Protein AF-0000000087431429 (afdb_homodimer)

Radius of gyration: 39.84 Å; Cα contacts (8 Å, |Δi|>4): 1514; chains: 2; bounding box: 86×106×77 Å

Structure (mmCIF, N/CA/C/O backbone):
data_AF-0000000087431429-model_v1
#
loop_
_entity.id
_entity.type
_entity.pdbx_description
1 polymer 'Putative Misacylated tRNA(Ala) deacylase'
#
loop_
_atom_site.group_PDB
_atom_site.id
_atom_site.type_symbol
_atom_site.label_atom_id
_atom_site.label_alt_id
_atom_site.label_comp_id
_atom_site.label_asym_id
_atom_site.label_entity_id
_atom_site.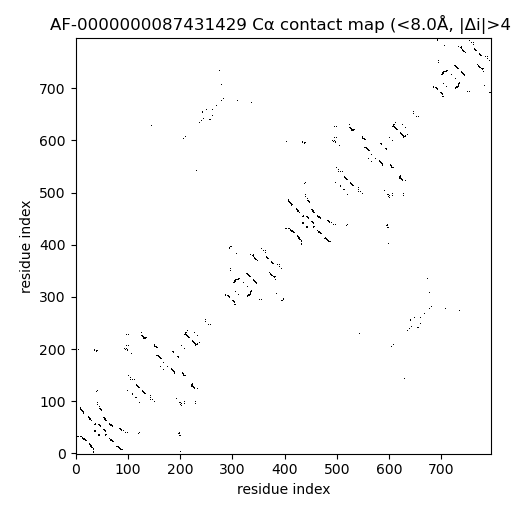label_seq_id
_atom_site.pdbx_PDB_ins_code
_atom_site.Cartn_x
_atom_site.Cartn_y
_atom_site.Cartn_z
_atom_site.occupancy
_atom_site.B_iso_or_equiv
_atom_site.auth_seq_id
_atom_site.auth_comp_id
_atom_site.auth_asym_id
_atom_site.auth_atom_id
_atom_site.pdbx_PDB_model_num
ATOM 1 N N . MET A 1 1 ? 31.266 -25.797 -18.703 1 63.53 1 MET A N 1
ATOM 2 C CA . MET A 1 1 ? 30.75 -24.422 -18.766 1 63.53 1 MET A CA 1
ATOM 3 C C . MET A 1 1 ? 29.312 -24.359 -18.234 1 63.53 1 MET A C 1
ATOM 5 O O . MET A 1 1 ? 28.922 -23.359 -17.625 1 63.53 1 MET A O 1
ATOM 9 N N . PHE A 1 2 ? 28.562 -25.531 -18.234 1 72.44 2 PHE A N 1
ATOM 10 C CA . PHE A 1 2 ? 27.156 -25.484 -17.828 1 72.44 2 PHE A CA 1
ATOM 11 C C . PHE A 1 2 ? 26.859 -26.547 -16.781 1 72.44 2 PHE A C 1
ATOM 13 O O . PHE A 1 2 ? 25.781 -27.156 -16.797 1 72.44 2 PHE A O 1
ATOM 20 N N . HIS A 1 3 ? 27.766 -26.703 -15.867 1 83.12 3 HIS A N 1
ATOM 21 C CA . HIS A 1 3 ? 27.578 -27.75 -14.867 1 83.12 3 HIS A CA 1
ATOM 22 C C . HIS A 1 3 ? 26.422 -27.406 -13.938 1 83.12 3 HIS A C 1
ATOM 24 O O . HIS A 1 3 ? 25.797 -28.297 -13.352 1 83.12 3 HIS A O 1
ATOM 30 N N . TYR A 1 4 ? 26.156 -26.109 -13.875 1 85.81 4 TYR A N 1
ATOM 31 C CA . TYR A 1 4 ? 25.125 -25.656 -12.945 1 85.81 4 TYR A CA 1
ATOM 32 C C . TYR A 1 4 ? 23.734 -26.031 -13.438 1 85.81 4 TYR A C 1
ATOM 34 O O . TYR A 1 4 ? 22.75 -25.891 -12.711 1 85.81 4 TYR A O 1
ATOM 42 N N . LEU A 1 5 ? 23.562 -26.531 -14.609 1 86.5 5 LEU A N 1
ATOM 43 C CA . LEU A 1 5 ? 22.281 -26.969 -15.156 1 86.5 5 LEU A CA 1
ATOM 44 C C . LEU A 1 5 ? 21.922 -28.375 -14.68 1 86.5 5 LEU A C 1
ATOM 46 O O . LEU A 1 5 ? 20.781 -28.797 -14.789 1 86.5 5 LEU A O 1
ATOM 50 N N . GLU A 1 6 ? 22.953 -28.969 -14.148 1 85.44 6 GLU A N 1
ATOM 51 C CA . GLU A 1 6 ? 22.719 -30.297 -13.602 1 85.44 6 GLU A CA 1
ATOM 52 C C . GLU A 1 6 ? 22 -30.219 -12.258 1 85.44 6 GLU A C 1
ATOM 54 O O . GLU A 1 6 ? 22.062 -29.188 -11.57 1 85.44 6 GLU A O 1
ATOM 59 N N . GLU A 1 7 ? 21.219 -31.234 -12.008 1 86 7 GLU A N 1
ATOM 60 C CA . GLU A 1 7 ? 20.453 -31.25 -10.766 1 86 7 GLU A CA 1
ATOM 61 C C . GLU A 1 7 ? 21.312 -31.734 -9.602 1 86 7 GLU A C 1
ATOM 63 O O . GLU A 1 7 ? 20.984 -32.75 -8.969 1 86 7 GLU A O 1
ATOM 68 N N . VAL A 1 8 ? 22.484 -31.141 -9.406 1 91.94 8 VAL A N 1
ATOM 69 C CA . VAL A 1 8 ? 23.406 -31.469 -8.32 1 91.94 8 VAL A CA 1
ATOM 70 C C . VAL A 1 8 ? 23.484 -30.312 -7.328 1 91.94 8 VAL A C 1
ATOM 72 O O . VAL A 1 8 ? 23.766 -29.172 -7.707 1 91.94 8 VAL A O 1
ATOM 75 N N . THR A 1 9 ? 23.125 -30.672 -6.043 1 93.75 9 THR A N 1
ATOM 76 C CA . THR A 1 9 ? 23.125 -29.609 -5.051 1 93.75 9 THR A CA 1
ATOM 77 C C . THR A 1 9 ? 24.25 -29.812 -4.039 1 93.75 9 THR A C 1
ATOM 79 O O . THR A 1 9 ? 24.641 -28.891 -3.322 1 93.75 9 THR A O 1
ATOM 82 N N . THR A 1 10 ? 24.719 -31.016 -3.939 1 97.19 10 THR A N 1
ATOM 83 C CA . THR A 1 10 ? 25.859 -31.359 -3.096 1 97.19 10 THR A CA 1
ATOM 84 C C . THR A 1 10 ? 26.891 -32.156 -3.879 1 97.19 10 THR A C 1
ATOM 86 O O . THR A 1 10 ? 26.531 -33.094 -4.605 1 97.19 10 THR A O 1
ATOM 89 N N . PHE A 1 11 ? 28.156 -31.75 -3.742 1 97.5 11 PHE A N 1
ATOM 90 C CA . PHE A 1 11 ? 29.188 -32.406 -4.523 1 97.5 11 PHE A CA 1
ATOM 91 C C . PHE A 1 11 ? 30.547 -32.281 -3.857 1 97.5 11 PHE A C 1
ATOM 93 O O . PHE A 1 11 ? 30.719 -31.453 -2.955 1 97.5 11 PHE A O 1
ATOM 100 N N . LYS A 1 12 ? 31.422 -33.125 -4.309 1 98 12 LYS A N 1
ATOM 101 C CA . LYS A 1 12 ? 32.812 -33.031 -3.875 1 98 12 LYS A CA 1
ATOM 102 C C . LYS A 1 12 ? 33.688 -32.438 -4.973 1 98 12 LYS A C 1
ATOM 104 O O . LYS A 1 12 ? 33.438 -32.656 -6.16 1 98 12 LYS A O 1
ATOM 109 N N . ALA A 1 13 ? 34.656 -31.688 -4.539 1 97.69 13 ALA A N 1
ATOM 110 C CA . ALA A 1 13 ? 35.594 -31.078 -5.48 1 97.69 13 ALA A CA 1
ATOM 111 C C . ALA A 1 13 ? 36.938 -30.828 -4.828 1 97.69 13 ALA A C 1
ATOM 113 O O . ALA A 1 13 ? 37.062 -30.875 -3.602 1 97.69 13 ALA A O 1
ATOM 114 N N . ILE A 1 14 ? 37.938 -30.594 -5.641 1 98.25 14 ILE A N 1
ATOM 115 C CA . ILE A 1 14 ? 39.312 -30.328 -5.156 1 98.25 14 ILE A CA 1
ATOM 116 C C . ILE A 1 14 ? 39.562 -28.828 -5.16 1 98.25 14 ILE A C 1
ATOM 118 O O . ILE A 1 14 ? 39.25 -28.141 -6.129 1 98.25 14 ILE A O 1
ATOM 122 N N . VAL A 1 15 ? 40.156 -28.344 -4.059 1 98.25 15 VAL A N 1
ATOM 123 C CA . VAL A 1 15 ? 40.5 -26.922 -3.957 1 98.25 15 VAL A CA 1
ATOM 124 C C . VAL A 1 15 ? 41.688 -26.625 -4.832 1 98.25 15 VAL A C 1
ATOM 126 O O . VAL A 1 15 ? 42.781 -27.188 -4.621 1 98.25 15 VAL A O 1
ATOM 129 N N . MET A 1 16 ? 41.5 -25.703 -5.703 1 97.06 16 MET A N 1
ATOM 130 C CA . MET A 1 16 ? 42.594 -25.359 -6.629 1 97.06 16 MET A CA 1
ATOM 131 C C . MET A 1 16 ? 43.344 -24.125 -6.168 1 97.06 16 MET A C 1
ATOM 133 O O . MET A 1 16 ? 44.531 -23.984 -6.445 1 97.06 16 MET A O 1
ATOM 137 N N . GLY A 1 17 ? 42.625 -23.219 -5.492 1 96.25 17 GLY A N 1
ATOM 138 C CA . GLY A 1 17 ? 43.25 -21.984 -5.031 1 96.25 17 GLY A CA 1
ATOM 139 C C . GLY A 1 17 ? 42.469 -21.297 -3.934 1 96.25 17 GLY A C 1
ATOM 140 O O . GLY A 1 17 ? 41.25 -21.375 -3.9 1 96.25 17 GLY A O 1
ATOM 141 N N . ILE A 1 18 ? 43.25 -20.625 -3.08 1 96.56 18 ILE A N 1
ATOM 142 C CA . ILE A 1 18 ? 42.656 -19.844 -2.006 1 96.56 18 ILE A CA 1
ATOM 143 C C . ILE A 1 18 ? 43.312 -18.469 -1.938 1 96.56 18 ILE A C 1
ATOM 145 O O . ILE A 1 18 ? 44.531 -18.375 -1.909 1 96.56 18 ILE A O 1
ATOM 149 N N . ASN A 1 19 ? 42.531 -17.5 -2.082 1 94.88 19 ASN A N 1
ATOM 150 C CA . ASN A 1 19 ? 43.031 -16.141 -1.896 1 94.88 19 ASN A CA 1
ATOM 151 C C . ASN A 1 19 ? 42.312 -15.438 -0.741 1 94.88 19 ASN A C 1
ATOM 153 O O . ASN A 1 19 ? 41.094 -15.289 -0.759 1 94.88 19 ASN A O 1
ATOM 157 N N . LYS A 1 20 ? 43.031 -15.047 0.256 1 93.81 20 LYS A N 1
ATOM 158 C CA . LYS A 1 20 ? 42.469 -14.336 1.392 1 93.81 20 LYS A CA 1
ATOM 159 C C . LYS A 1 20 ? 42.25 -12.859 1.062 1 93.81 20 LYS A C 1
ATOM 161 O O . LYS A 1 20 ? 43.156 -12.195 0.559 1 93.81 20 LYS A O 1
ATOM 166 N N . LEU A 1 21 ? 41 -12.453 1.234 1 91.94 21 LEU A N 1
ATOM 167 C CA . LEU A 1 21 ? 40.656 -11.055 1.019 1 91.94 21 LEU A CA 1
ATOM 168 C C . LEU A 1 21 ? 40.531 -10.312 2.346 1 91.94 21 LEU A C 1
ATOM 170 O O . LEU A 1 21 ? 40.969 -10.828 3.387 1 91.94 21 LEU A O 1
ATOM 174 N N . GLU A 1 22 ? 40.031 -9.07 2.309 1 87.25 22 GLU A N 1
ATOM 175 C CA . GLU A 1 22 ? 39.844 -8.273 3.518 1 87.25 22 GLU A CA 1
ATOM 176 C C . GLU A 1 22 ? 38.594 -8.688 4.258 1 87.25 22 GLU A C 1
ATOM 178 O O . GLU A 1 22 ? 37.688 -9.32 3.682 1 87.25 22 GLU A O 1
ATOM 183 N N . GLU A 1 23 ? 38.562 -8.43 5.547 1 84.69 23 GLU A N 1
ATOM 184 C CA . GLU A 1 23 ? 37.375 -8.492 6.395 1 84.69 23 GLU A CA 1
ATOM 185 C C . GLU A 1 23 ? 36.844 -9.922 6.488 1 84.69 23 GLU A C 1
ATOM 187 O O . GLU A 1 23 ? 35.625 -10.141 6.43 1 84.69 23 GLU A O 1
ATOM 192 N N . GLY A 1 24 ? 37.781 -10.945 6.449 1 89.62 24 GLY A N 1
ATOM 193 C CA . GLY A 1 24 ? 37.344 -12.32 6.691 1 89.62 24 GLY A CA 1
ATOM 194 C C . GLY A 1 24 ? 36.781 -12.992 5.465 1 89.62 24 GLY A C 1
ATOM 195 O O . GLY A 1 24 ? 36 -13.961 5.582 1 89.62 24 GLY A O 1
ATOM 196 N N . LYS A 1 25 ? 37.062 -12.438 4.379 1 94.81 25 LYS A N 1
ATOM 197 C CA . LYS A 1 25 ? 36.562 -13.016 3.127 1 94.81 25 LYS A CA 1
ATOM 198 C C . LYS A 1 25 ? 37.656 -13.789 2.412 1 94.81 25 LYS A C 1
ATOM 200 O O . LYS A 1 25 ? 38.844 -13.445 2.518 1 94.81 25 LYS A O 1
ATOM 205 N N . TYR A 1 26 ? 37.281 -14.891 1.749 1 96.81 26 TYR A N 1
ATOM 206 C CA . TYR A 1 26 ? 38.219 -15.727 0.979 1 96.81 26 TYR A CA 1
ATOM 207 C C . TYR A 1 26 ? 37.656 -15.984 -0.42 1 96.81 26 TYR A C 1
ATOM 209 O O . TYR A 1 26 ? 36.469 -16.188 -0.595 1 96.81 26 TYR A O 1
ATOM 217 N N . GLU A 1 27 ? 38.5 -15.992 -1.368 1 96.88 27 GLU A N 1
ATOM 218 C CA . GLU A 1 27 ? 38.188 -16.516 -2.699 1 96.88 27 GLU A CA 1
ATOM 219 C C . GLU A 1 27 ? 38.688 -17.953 -2.85 1 96.88 27 GLU A C 1
ATOM 221 O O . GLU A 1 27 ? 39.875 -18.234 -2.652 1 96.88 27 GLU A O 1
ATOM 226 N N . VAL A 1 28 ? 37.781 -18.781 -3.184 1 97.56 28 VAL A N 1
ATOM 227 C CA . VAL A 1 28 ? 38.156 -20.188 -3.311 1 97.56 28 VAL A CA 1
ATOM 228 C C . VAL A 1 28 ? 37.812 -20.688 -4.715 1 97.56 28 VAL A C 1
ATOM 230 O O . VAL A 1 28 ? 36.719 -20.484 -5.203 1 97.56 28 VAL A O 1
ATOM 233 N N . ASP A 1 29 ? 38.781 -21.312 -5.293 1 96.06 29 ASP A N 1
ATOM 234 C CA . ASP A 1 29 ? 38.625 -21.922 -6.617 1 96.06 29 ASP A CA 1
ATOM 235 C C . ASP A 1 29 ? 38.594 -23.438 -6.527 1 96.06 29 ASP A C 1
ATOM 237 O O . ASP A 1 29 ? 39.406 -24.047 -5.812 1 96.06 29 ASP A O 1
ATOM 241 N N . LEU A 1 30 ? 37.625 -24.031 -7.227 1 97.06 30 LEU A N 1
ATOM 242 C CA . LEU A 1 30 ? 37.5 -25.469 -7.238 1 97.06 30 LEU A CA 1
ATOM 243 C C . LEU A 1 30 ? 37.75 -26.031 -8.633 1 97.06 30 LEU A C 1
ATOM 245 O O . LEU A 1 30 ? 37.594 -25.328 -9.633 1 97.06 30 LEU A O 1
ATOM 249 N N . ASP A 1 31 ? 38.094 -27.312 -8.664 1 95.5 31 ASP A N 1
ATOM 250 C CA . ASP A 1 31 ? 38.344 -27.938 -9.961 1 95.5 31 ASP A CA 1
ATOM 251 C C . ASP A 1 31 ? 37.062 -28.125 -10.75 1 95.5 31 ASP A C 1
ATOM 253 O O . ASP A 1 31 ? 37.062 -28.188 -11.977 1 95.5 31 ASP A O 1
ATOM 257 N N . LYS A 1 32 ? 36.031 -28.297 -10.062 1 94.69 32 LYS A N 1
ATOM 258 C CA . LYS A 1 32 ? 34.688 -28.391 -10.633 1 94.69 32 LYS A CA 1
ATOM 259 C C . LYS A 1 32 ? 33.656 -27.797 -9.688 1 94.69 32 LYS A C 1
ATOM 261 O O . LYS A 1 32 ? 33.812 -27.844 -8.469 1 94.69 32 LYS A O 1
ATOM 266 N N . THR A 1 33 ? 32.688 -27.234 -10.219 1 96.25 33 THR A N 1
ATOM 267 C CA . THR A 1 33 ? 31.656 -26.656 -9.375 1 96.25 33 THR A CA 1
ATOM 268 C C . THR A 1 33 ? 30.328 -26.625 -10.102 1 96.25 33 THR A C 1
ATOM 270 O O . THR A 1 33 ? 30.281 -26.547 -11.336 1 96.25 33 THR A O 1
ATOM 273 N N . TYR A 1 34 ? 29.266 -26.734 -9.352 1 96.94 34 TYR A N 1
ATOM 274 C CA . TYR A 1 34 ? 27.906 -26.656 -9.883 1 96.94 34 TYR A CA 1
ATOM 275 C C . TYR A 1 34 ? 27.234 -25.344 -9.477 1 96.94 34 TYR A C 1
ATOM 277 O O . TYR A 1 34 ? 26.047 -25.156 -9.719 1 96.94 34 TYR A O 1
ATOM 285 N N . PHE A 1 35 ? 28.016 -24.453 -8.805 1 97.38 35 PHE A N 1
ATOM 286 C CA . PHE A 1 35 ? 27.516 -23.125 -8.484 1 97.38 35 PHE A CA 1
ATOM 287 C C . PHE A 1 35 ? 27.375 -22.266 -9.742 1 97.38 35 PHE A C 1
ATOM 289 O O . PHE A 1 35 ? 28.25 -22.312 -10.617 1 97.38 35 PHE A O 1
ATOM 296 N N . PHE A 1 36 ? 26.297 -21.562 -9.891 1 96.5 36 PHE A N 1
ATOM 297 C CA . PHE A 1 36 ? 26.156 -20.578 -10.969 1 96.5 36 PHE A CA 1
ATOM 298 C C . PHE A 1 36 ? 26.875 -19.281 -10.633 1 96.5 36 PHE A C 1
ATOM 300 O O . PHE A 1 36 ? 26.609 -18.672 -9.594 1 96.5 36 PHE A O 1
ATOM 307 N N . PRO A 1 37 ? 27.781 -18.844 -11.445 1 96 37 PRO A N 1
ATOM 308 C CA . PRO A 1 37 ? 28.422 -17.547 -11.203 1 96 37 PRO A CA 1
ATOM 309 C C . PRO A 1 37 ? 27.562 -16.375 -11.641 1 96 37 PRO A C 1
ATOM 311 O O . PRO A 1 37 ? 26.812 -16.484 -12.617 1 96 37 PRO A O 1
ATOM 314 N N . GLN A 1 38 ? 27.656 -15.336 -10.883 1 95.81 38 GLN A N 1
ATOM 315 C CA . GLN A 1 38 ? 26.953 -14.117 -11.281 1 95.81 38 GLN A CA 1
ATOM 316 C C . GLN A 1 38 ? 27.219 -13.789 -12.75 1 95.81 38 GLN A C 1
ATOM 318 O O . GLN A 1 38 ? 28.375 -13.617 -13.148 1 95.81 38 GLN A O 1
ATOM 323 N N . SER A 1 39 ? 26.219 -13.75 -13.531 1 92.25 39 SER A N 1
ATOM 324 C CA . SER A 1 39 ? 26.328 -13.508 -14.961 1 92.25 39 SER A CA 1
ATOM 325 C C . SER A 1 39 ? 24.984 -13.07 -15.555 1 92.25 39 SER A C 1
ATOM 327 O O . SER A 1 39 ? 23.922 -13.367 -14.992 1 92.25 39 SER A O 1
ATOM 329 N N . GLY A 1 40 ? 25.016 -12.297 -16.625 1 89.75 40 GLY A N 1
ATOM 330 C CA . GLY A 1 40 ? 23.812 -11.906 -17.344 1 89.75 40 GLY A CA 1
ATOM 331 C C . GLY A 1 40 ? 22.812 -11.156 -16.484 1 89.75 40 GLY A C 1
ATOM 332 O O . GLY A 1 40 ? 21.609 -11.344 -16.625 1 89.75 40 GLY A O 1
ATOM 333 N N . GLY A 1 41 ? 23.188 -10.57 -15.531 1 93.75 41 GLY A N 1
ATOM 334 C CA . GLY A 1 41 ? 22.328 -9.789 -14.656 1 93.75 41 GLY A CA 1
ATOM 335 C C . GLY A 1 41 ? 21.828 -10.562 -13.453 1 93.75 41 GLY A C 1
ATOM 336 O O . GLY A 1 41 ? 21.266 -9.992 -12.523 1 93.75 41 GLY A O 1
ATOM 337 N N . GLN A 1 42 ? 22.031 -11.883 -13.469 1 96.75 42 GLN A N 1
ATOM 338 C CA . GLN A 1 42 ? 21.578 -12.742 -12.383 1 96.75 42 GLN A CA 1
ATOM 339 C C . GLN A 1 42 ? 22.641 -12.875 -11.297 1 96.75 42 GLN A C 1
ATOM 341 O O . GLN A 1 42 ? 23.828 -12.984 -11.602 1 96.75 42 GLN A O 1
ATOM 346 N N . LEU A 1 43 ? 22.156 -12.883 -10.102 1 97.88 43 LEU A N 1
ATOM 347 C CA . LEU A 1 43 ? 23.062 -13.055 -8.961 1 97.88 43 LEU A CA 1
ATOM 348 C C . LEU A 1 43 ? 23.625 -14.469 -8.93 1 97.88 43 LEU A C 1
ATOM 350 O O . LEU A 1 43 ? 22.969 -15.422 -9.375 1 97.88 43 LEU A O 1
ATOM 354 N N . GLY A 1 44 ? 24.828 -14.547 -8.414 1 97.75 44 GLY A N 1
ATOM 355 C CA . GLY A 1 44 ? 25.453 -15.852 -8.273 1 97.75 44 GLY A CA 1
ATOM 356 C C . GLY A 1 44 ? 24.859 -16.672 -7.137 1 97.75 44 GLY A C 1
ATOM 357 O O . GLY A 1 44 ? 24.266 -16.125 -6.215 1 97.75 44 GLY A O 1
ATOM 358 N N . ASP A 1 45 ? 25.109 -17.969 -7.227 1 97.69 45 ASP A N 1
ATOM 359 C CA . ASP A 1 45 ? 24.578 -18.875 -6.211 1 97.69 45 ASP A CA 1
ATOM 360 C C . ASP A 1 45 ? 25.25 -18.641 -4.859 1 97.69 45 ASP A C 1
ATOM 362 O O . ASP A 1 45 ? 26.391 -18.156 -4.801 1 97.69 45 ASP A O 1
ATOM 366 N N . LYS A 1 46 ? 24.531 -18.938 -3.871 1 98.38 46 LYS A N 1
ATOM 367 C CA . LYS A 1 46 ? 25.047 -19.047 -2.508 1 98.38 46 LYS A CA 1
ATOM 368 C C . LYS A 1 46 ? 25.062 -20.5 -2.037 1 98.38 46 LYS A C 1
ATOM 370 O O . LYS A 1 46 ? 24.578 -21.391 -2.738 1 98.38 46 LYS A O 1
ATOM 375 N N . GLY A 1 47 ? 25.688 -20.734 -0.884 1 98.38 47 GLY A N 1
ATOM 376 C CA . GLY A 1 47 ? 25.766 -22.078 -0.317 1 98.38 47 GLY A CA 1
ATOM 377 C C . GLY A 1 47 ? 26.828 -22.203 0.762 1 98.38 47 GLY A C 1
ATOM 378 O O . GLY A 1 47 ? 26.938 -21.344 1.629 1 98.38 47 GLY A O 1
ATOM 379 N N . SER A 1 48 ? 27.469 -23.391 0.688 1 98.38 48 SER A N 1
ATOM 380 C CA . SER A 1 48 ? 28.516 -23.594 1.679 1 98.38 48 SER A CA 1
ATOM 381 C C . SER A 1 48 ? 29.594 -24.547 1.155 1 98.38 48 SER A C 1
ATOM 383 O O . SER A 1 48 ? 29.328 -25.344 0.251 1 98.38 48 SER A O 1
ATOM 385 N N . ILE A 1 49 ? 30.797 -24.375 1.636 1 98.12 49 ILE A N 1
ATOM 386 C CA . ILE A 1 49 ? 31.906 -25.312 1.479 1 98.12 49 ILE A CA 1
ATOM 387 C C . ILE A 1 49 ? 32.406 -25.734 2.852 1 98.12 49 ILE A C 1
ATOM 389 O O . ILE A 1 49 ? 32.906 -24.906 3.629 1 98.12 49 ILE A O 1
ATOM 393 N N . ILE A 1 50 ? 32.25 -27 3.176 1 96.75 50 ILE A N 1
ATOM 394 C CA . ILE A 1 50 ? 32.594 -27.531 4.5 1 96.75 50 ILE A CA 1
ATOM 395 C C . ILE A 1 50 ? 31.938 -26.672 5.57 1 96.75 50 ILE A C 1
ATOM 397 O O . ILE A 1 50 ? 32.594 -26.234 6.516 1 96.75 50 ILE A O 1
ATOM 401 N N . ASN A 1 51 ? 30.75 -26.312 5.398 1 94.62 51 ASN A N 1
ATOM 402 C CA . ASN A 1 51 ? 29.875 -25.609 6.328 1 94.62 51 ASN A CA 1
ATOM 403 C C . ASN A 1 51 ? 30.266 -24.141 6.461 1 94.62 51 ASN A C 1
ATOM 405 O O . ASN A 1 51 ? 29.781 -23.438 7.355 1 94.62 51 ASN A O 1
ATOM 409 N N . ILE A 1 52 ? 31.25 -23.703 5.684 1 96.94 52 ILE A N 1
ATOM 410 C CA . ILE A 1 52 ? 31.531 -22.266 5.621 1 96.94 52 ILE A CA 1
ATOM 411 C C . ILE A 1 52 ? 30.672 -21.609 4.555 1 96.94 52 ILE A C 1
ATOM 413 O O . ILE A 1 52 ? 30.656 -22.047 3.4 1 96.94 52 ILE A O 1
ATOM 417 N N . PRO A 1 53 ? 30.047 -20.516 4.91 1 97.94 53 PRO A N 1
ATOM 418 C CA . PRO A 1 53 ? 29.094 -19.906 3.982 1 97.94 53 PRO A CA 1
ATOM 419 C C . PRO A 1 53 ? 29.766 -19.344 2.736 1 97.94 53 PRO A C 1
ATOM 421 O O . PRO A 1 53 ? 30.766 -18.641 2.84 1 97.94 53 PRO A O 1
ATOM 424 N N . VAL A 1 54 ? 29.25 -19.734 1.538 1 98.31 54 VAL A N 1
ATOM 425 C CA . VAL A 1 54 ? 29.547 -19.062 0.278 1 98.31 54 VAL A CA 1
ATOM 426 C C . VAL A 1 54 ? 28.547 -17.938 0.043 1 98.31 54 VAL A C 1
ATOM 428 O O . VAL A 1 54 ? 27.359 -18.188 -0.223 1 98.31 54 VAL A O 1
ATOM 431 N N . THR A 1 55 ? 28.953 -16.734 0.064 1 97.5 55 THR A N 1
ATOM 432 C CA . THR A 1 55 ? 28.047 -15.594 0.019 1 97.5 55 THR A CA 1
ATOM 433 C C . THR A 1 55 ? 27.797 -15.148 -1.422 1 97.5 55 THR A C 1
ATOM 435 O O . THR A 1 55 ? 26.828 -14.438 -1.705 1 97.5 55 THR A O 1
ATOM 438 N N . SER A 1 56 ? 28.672 -15.508 -2.26 1 97.12 56 SER A N 1
ATOM 439 C CA . SER A 1 56 ? 28.516 -15.188 -3.674 1 97.12 56 SER A CA 1
ATOM 440 C C . SER A 1 56 ? 29.438 -16.031 -4.539 1 97.12 56 SER A C 1
ATOM 442 O O . SER A 1 56 ? 30.453 -16.547 -4.059 1 97.12 56 SER A O 1
ATOM 444 N N . THR A 1 57 ? 29.078 -16.234 -5.73 1 97.75 57 THR A N 1
ATOM 445 C CA . THR A 1 57 ? 29.875 -16.922 -6.742 1 97.75 57 THR A CA 1
ATOM 446 C C . THR A 1 57 ? 30.078 -16.031 -7.965 1 97.75 57 THR A C 1
ATOM 448 O O . THR A 1 57 ? 29.109 -15.5 -8.523 1 97.75 57 THR A O 1
ATOM 451 N N . LEU A 1 58 ? 31.281 -15.859 -8.352 1 96.25 58 LEU A N 1
ATOM 452 C CA . LEU A 1 58 ? 31.625 -14.93 -9.422 1 96.25 58 LEU A CA 1
ATOM 453 C C . LEU A 1 58 ? 32.406 -15.641 -10.531 1 96.25 58 LEU A C 1
ATOM 455 O O . LEU A 1 58 ? 32.906 -16.75 -10.328 1 96.25 58 LEU A O 1
ATOM 459 N N . LYS A 1 59 ? 32.375 -14.969 -11.633 1 93.44 59 LYS A N 1
ATOM 460 C CA . LYS A 1 59 ? 33.25 -15.422 -12.734 1 93.44 59 LYS A CA 1
ATOM 461 C C . LYS A 1 59 ? 34.469 -14.516 -12.891 1 93.44 59 LYS A C 1
ATOM 463 O O . LYS A 1 59 ? 34.312 -13.312 -13.148 1 93.44 59 LYS A O 1
ATOM 468 N N . ALA A 1 60 ? 35.594 -15.102 -12.75 1 89.75 60 ALA A N 1
ATOM 469 C CA . ALA A 1 60 ? 36.844 -14.336 -12.914 1 89.75 60 ALA A CA 1
ATOM 470 C C . ALA A 1 60 ? 37.094 -14.047 -14.391 1 89.75 60 ALA A C 1
ATOM 472 O O . ALA A 1 60 ? 36.469 -14.641 -15.266 1 89.75 60 ALA A O 1
ATOM 473 N N . ASN A 1 61 ? 38.031 -13.117 -14.664 1 86.5 61 ASN A N 1
ATOM 474 C CA . ASN A 1 61 ? 38.406 -12.766 -16.031 1 86.5 61 ASN A CA 1
ATOM 475 C C . ASN A 1 61 ? 38.969 -13.969 -16.781 1 86.5 61 ASN A C 1
ATOM 477 O O . ASN A 1 61 ? 38.844 -14.07 -18 1 86.5 61 ASN A O 1
ATOM 481 N N . SER A 1 62 ? 39.531 -14.828 -16.016 1 85.12 62 SER A N 1
ATOM 482 C CA . SER A 1 62 ? 40.125 -16.031 -16.594 1 85.12 62 SER A CA 1
ATOM 483 C C . SER A 1 62 ? 39.062 -17.047 -16.984 1 85.12 62 SER A C 1
ATOM 485 O O . SER A 1 62 ? 39.344 -18.047 -17.641 1 85.12 62 SER A O 1
ATOM 487 N N . GLY A 1 63 ? 37.875 -16.766 -16.578 1 85.69 63 GLY A N 1
ATOM 488 C CA . GLY A 1 63 ? 36.812 -17.703 -16.859 1 85.69 63 GLY A CA 1
ATOM 489 C C . GLY A 1 63 ? 36.531 -18.656 -15.711 1 85.69 63 GLY A C 1
ATOM 490 O O . GLY A 1 63 ? 35.531 -19.359 -15.711 1 85.69 63 GLY A O 1
ATOM 491 N N . ARG A 1 64 ? 37.438 -18.672 -14.773 1 90.06 64 ARG A N 1
ATOM 492 C CA . ARG A 1 64 ? 37.281 -19.547 -13.625 1 90.06 64 ARG A CA 1
ATOM 493 C C . ARG A 1 64 ? 36.156 -19.062 -12.711 1 90.06 64 ARG A C 1
ATOM 495 O O . ARG A 1 64 ? 35.938 -17.844 -12.602 1 90.06 64 ARG A O 1
ATOM 502 N N . ILE A 1 65 ? 35.469 -19.984 -12.148 1 95.31 65 ILE A N 1
ATOM 503 C CA . ILE A 1 65 ? 34.406 -19.656 -11.219 1 95.31 65 ILE A CA 1
ATOM 504 C C . ILE A 1 65 ? 34.969 -19.562 -9.805 1 95.31 65 ILE A C 1
ATOM 506 O O . ILE A 1 65 ? 35.594 -20.484 -9.312 1 95.31 65 ILE A O 1
ATOM 510 N N . ILE A 1 66 ? 34.719 -18.391 -9.211 1 96.81 66 ILE A N 1
ATOM 511 C CA . ILE A 1 66 ? 35.281 -18.078 -7.895 1 96.81 66 ILE A CA 1
ATOM 512 C C . ILE A 1 66 ? 34.156 -18.047 -6.863 1 96.81 66 ILE A C 1
ATOM 514 O O . ILE A 1 66 ? 33.094 -17.453 -7.098 1 96.81 66 ILE A O 1
ATOM 518 N N . HIS A 1 67 ? 34.406 -18.719 -5.727 1 98.19 67 HIS A N 1
ATOM 519 C CA . HIS A 1 67 ? 33.469 -18.719 -4.613 1 98.19 67 HIS A CA 1
ATOM 520 C C . HIS A 1 67 ? 33.906 -17.781 -3.5 1 98.19 67 HIS A C 1
ATOM 522 O O . HIS A 1 67 ? 35.031 -17.922 -2.992 1 98.19 67 HIS A O 1
ATOM 528 N N . ILE A 1 68 ? 33.094 -16.859 -3.104 1 97.81 68 ILE A N 1
ATOM 529 C CA . ILE A 1 68 ? 33.406 -15.93 -2.025 1 97.81 68 ILE A CA 1
ATOM 530 C C . ILE A 1 68 ? 32.906 -16.484 -0.696 1 97.81 68 ILE A C 1
ATOM 532 O O . ILE A 1 68 ? 31.688 -16.594 -0.483 1 97.81 68 ILE A O 1
ATOM 536 N N . LEU A 1 69 ? 33.844 -16.844 0.182 1 97.81 69 LEU A N 1
ATOM 537 C CA . LEU A 1 69 ? 33.5 -17.359 1.504 1 97.81 69 LEU A CA 1
ATOM 538 C C . LEU A 1 69 ? 33.688 -16.281 2.572 1 97.81 69 LEU A C 1
ATOM 540 O O . LEU A 1 69 ? 34.594 -15.438 2.461 1 97.81 69 LEU A O 1
ATOM 544 N N . GLU A 1 70 ? 32.844 -16.344 3.516 1 96.06 70 GLU A N 1
ATOM 545 C CA . GLU A 1 70 ? 32.969 -15.422 4.641 1 96.06 70 GLU A CA 1
ATOM 546 C C . GLU A 1 70 ? 33 -16.172 5.969 1 96.06 70 GLU A C 1
ATOM 548 O O . GLU A 1 70 ? 32.125 -16.969 6.277 1 96.06 70 GLU A O 1
ATOM 553 N N . THR A 1 71 ? 34.062 -15.938 6.719 1 94 71 THR A N 1
ATOM 554 C CA . THR A 1 71 ? 34.25 -16.562 8.023 1 94 71 THR A CA 1
ATOM 555 C C . THR A 1 71 ? 35.219 -15.75 8.891 1 94 71 THR A C 1
ATOM 557 O O . THR A 1 71 ? 36.125 -15.133 8.375 1 94 71 THR A O 1
ATOM 560 N N . GLU A 1 72 ? 34.875 -15.789 10.102 1 90.25 72 GLU A N 1
ATOM 561 C CA . GLU A 1 72 ? 35.75 -15.125 11.055 1 90.25 72 GLU A CA 1
ATOM 562 C C . GLU A 1 72 ? 36.938 -16 11.398 1 90.25 72 GLU A C 1
ATOM 564 O O . GLU A 1 72 ? 37.938 -15.508 11.922 1 90.25 72 GLU A O 1
ATOM 569 N N . MET A 1 73 ? 36.875 -17.203 11.125 1 89.5 73 MET A N 1
ATOM 570 C CA . MET A 1 73 ? 37.938 -18.141 11.438 1 89.5 73 MET A CA 1
ATOM 571 C C . MET A 1 73 ? 38.75 -18.484 10.188 1 89.5 73 MET A C 1
ATOM 573 O O . MET A 1 73 ? 38.375 -18.109 9.078 1 89.5 73 MET A O 1
ATOM 577 N N . ASP A 1 74 ? 39.906 -19.156 10.43 1 90.69 74 ASP A N 1
ATOM 578 C CA . ASP A 1 74 ? 40.656 -19.656 9.305 1 90.69 74 ASP A CA 1
ATOM 579 C C . ASP A 1 74 ? 39.938 -20.812 8.617 1 90.69 74 ASP A C 1
ATOM 581 O O . ASP A 1 74 ? 39.188 -21.562 9.266 1 90.69 74 ASP A O 1
ATOM 585 N N . LEU A 1 75 ? 40.156 -20.906 7.301 1 95 75 LEU A N 1
ATOM 586 C CA . LEU A 1 75 ? 39.531 -22 6.562 1 95 75 LEU A CA 1
ATOM 587 C C . LEU A 1 75 ? 40.062 -23.344 7.047 1 95 75 LEU A C 1
ATOM 589 O O . LEU A 1 75 ? 41.281 -23.5 7.293 1 95 75 LEU A O 1
ATOM 593 N N . PRO A 1 76 ? 39.25 -24.312 7.219 1 95.19 76 PRO A N 1
ATOM 594 C CA . PRO A 1 76 ? 39.688 -25.625 7.699 1 95.19 76 PRO A CA 1
ATOM 595 C C . PRO A 1 76 ? 40.219 -26.516 6.582 1 95.19 76 PRO A C 1
ATOM 597 O O . PRO A 1 76 ? 40.281 -27.734 6.723 1 95.19 76 PRO A O 1
ATOM 600 N N . PHE A 1 77 ? 40.469 -25.969 5.434 1 96.56 77 PHE A N 1
ATOM 601 C CA . PHE A 1 77 ? 41 -26.719 4.305 1 96.56 77 PHE A CA 1
ATOM 602 C C . PHE A 1 77 ? 42.062 -25.875 3.572 1 96.56 77 PHE A C 1
ATOM 604 O O . PHE A 1 77 ? 42.156 -24.672 3.787 1 96.56 77 PHE A O 1
ATOM 611 N N . ARG A 1 78 ? 42.969 -26.531 2.812 1 95.25 78 ARG A N 1
ATOM 612 C CA . ARG A 1 78 ? 44.031 -25.891 2.029 1 95.25 78 ARG A CA 1
ATOM 613 C C . ARG A 1 78 ? 43.938 -26.328 0.569 1 95.25 78 ARG A C 1
ATOM 615 O O . ARG A 1 78 ? 43.156 -27.203 0.211 1 95.25 78 ARG A O 1
ATOM 622 N N . GLU A 1 79 ? 44.688 -25.703 -0.278 1 97.25 79 GLU A N 1
ATOM 623 C CA . GLU A 1 79 ? 44.781 -26.062 -1.688 1 97.25 79 GLU A CA 1
ATOM 624 C C . GLU A 1 79 ? 45.156 -27.531 -1.854 1 97.25 79 GLU A C 1
ATOM 626 O O . GLU A 1 79 ? 46 -28.047 -1.145 1 97.25 79 GLU A O 1
ATOM 631 N N . GLY A 1 80 ? 44.469 -28.156 -2.68 1 97.75 80 GLY A N 1
ATOM 632 C CA . GLY A 1 80 ? 44.719 -29.562 -2.922 1 97.75 80 GLY A CA 1
ATOM 633 C C . GLY A 1 80 ? 43.75 -30.484 -2.189 1 97.75 80 GLY A C 1
ATOM 634 O O . GLY A 1 80 ? 43.625 -31.656 -2.545 1 97.75 80 GLY A O 1
ATOM 635 N N . ASP A 1 81 ? 43.125 -30.078 -1.229 1 98 81 ASP A N 1
ATOM 636 C CA . ASP A 1 81 ? 42.219 -30.891 -0.434 1 98 81 ASP A CA 1
ATOM 637 C C . ASP A 1 81 ? 40.906 -31.141 -1.187 1 98 81 ASP A C 1
ATOM 639 O O . ASP A 1 81 ? 40.469 -30.312 -1.996 1 98 81 ASP A O 1
ATOM 643 N N . GLU A 1 82 ? 40.312 -32.281 -0.9 1 98.31 82 GLU A N 1
ATOM 644 C CA . GLU A 1 82 ? 38.938 -32.531 -1.35 1 98.31 82 GLU A CA 1
ATOM 645 C C . GLU A 1 82 ? 37.906 -32 -0.359 1 98.31 82 GLU A C 1
ATOM 647 O O . GLU A 1 82 ? 38 -32.25 0.843 1 98.31 82 GLU A O 1
ATOM 652 N N . VAL A 1 83 ? 36.969 -31.219 -0.847 1 98.38 83 VAL A N 1
ATOM 653 C CA . VAL A 1 83 ? 35.969 -30.594 0.024 1 98.38 83 VAL A CA 1
ATOM 654 C C . VAL A 1 83 ? 34.562 -30.906 -0.49 1 98.38 83 VAL A C 1
ATOM 656 O O . VAL A 1 83 ? 34.375 -31.172 -1.68 1 98.38 83 VAL A O 1
ATOM 659 N N . GLU A 1 84 ? 33.656 -30.875 0.435 1 98.44 84 GLU A N 1
ATOM 660 C CA . GLU A 1 84 ? 32.25 -31 0.082 1 98.44 84 GLU A CA 1
ATOM 661 C C . GLU A 1 84 ? 31.578 -29.625 -0.003 1 98.44 84 GLU A C 1
ATOM 663 O O . GLU A 1 84 ? 31.719 -28.797 0.898 1 98.44 84 GLU A O 1
ATOM 668 N N . ALA A 1 85 ? 30.938 -29.375 -1.115 1 98.06 85 ALA A N 1
ATOM 669 C CA . ALA A 1 85 ? 30.219 -28.125 -1.328 1 98.06 85 ALA A CA 1
ATOM 670 C C . ALA A 1 85 ? 28.719 -28.375 -1.509 1 98.06 85 ALA A C 1
ATOM 672 O O . ALA A 1 85 ? 28.312 -29.391 -2.07 1 98.06 85 ALA A O 1
ATOM 673 N N . THR A 1 86 ? 27.922 -27.469 -0.926 1 98.31 86 THR A N 1
ATOM 674 C CA . THR A 1 86 ? 26.469 -27.547 -1.028 1 98.31 86 THR A CA 1
ATOM 675 C C . THR A 1 86 ? 25.875 -26.234 -1.521 1 98.31 86 THR A C 1
ATOM 677 O O . THR A 1 86 ? 26.203 -25.172 -0.993 1 98.31 86 THR A O 1
ATOM 680 N N . ILE A 1 87 ? 25.016 -26.312 -2.514 1 97.94 87 ILE A N 1
ATOM 681 C CA . ILE A 1 87 ? 24.359 -25.141 -3.078 1 97.94 87 ILE A CA 1
ATOM 682 C C . ILE A 1 87 ? 23.062 -24.859 -2.311 1 97.94 87 ILE A C 1
ATOM 684 O O . ILE A 1 87 ? 22.328 -25.781 -1.963 1 97.94 87 ILE A O 1
ATOM 688 N N . ASP A 1 88 ? 22.797 -23.578 -2.01 1 97.62 88 ASP A N 1
ATOM 689 C CA . ASP A 1 88 ? 21.5 -23.172 -1.451 1 97.62 88 ASP A CA 1
ATOM 690 C C . ASP A 1 88 ? 20.391 -23.281 -2.494 1 97.62 88 ASP A C 1
ATOM 692 O O . ASP A 1 88 ? 20.172 -22.359 -3.27 1 97.62 88 ASP A O 1
ATOM 696 N N . LYS A 1 89 ? 19.672 -24.359 -2.426 1 96 89 LYS A N 1
ATOM 697 C CA . LYS A 1 89 ? 18.656 -24.672 -3.439 1 96 89 LYS A CA 1
ATOM 698 C C . LYS A 1 89 ? 17.562 -23.625 -3.455 1 96 89 LYS A C 1
ATOM 700 O O . LYS A 1 89 ? 17.047 -23.266 -4.52 1 96 89 LYS A O 1
ATOM 705 N N . HIS A 1 90 ? 17.156 -23.203 -2.311 1 94.88 90 HIS A N 1
ATOM 706 C CA . HIS A 1 90 ? 16.094 -22.219 -2.215 1 94.88 90 HIS A CA 1
ATOM 707 C C . HIS A 1 90 ? 16.516 -20.891 -2.848 1 94.88 90 HIS A C 1
ATOM 709 O O . HIS A 1 90 ? 15.75 -20.297 -3.607 1 94.88 90 HIS A O 1
ATOM 715 N N . TYR A 1 91 ? 17.703 -20.469 -2.537 1 96.88 91 TYR A N 1
ATOM 716 C CA . TYR A 1 91 ? 18.219 -19.219 -3.098 1 96.88 91 TYR A CA 1
ATOM 717 C C . TYR A 1 91 ? 18.328 -19.312 -4.617 1 96.88 91 TYR A C 1
ATOM 719 O O . TYR A 1 91 ? 17.984 -18.359 -5.324 1 96.88 91 TYR A O 1
ATOM 727 N N . ARG A 1 92 ? 18.812 -20.406 -5.156 1 96.69 92 ARG A N 1
ATOM 728 C CA . ARG A 1 92 ? 18.875 -20.609 -6.602 1 96.69 92 ARG A CA 1
ATOM 729 C C . ARG A 1 92 ? 17.484 -20.547 -7.219 1 96.69 92 ARG A C 1
ATOM 731 O O . ARG A 1 92 ? 17.297 -20.016 -8.312 1 96.69 92 ARG A O 1
ATOM 738 N N . LEU A 1 93 ? 16.531 -21.141 -6.535 1 94.94 93 LEU A N 1
ATOM 739 C CA . LEU A 1 93 ? 15.164 -21.125 -7.031 1 94.94 93 LEU A CA 1
ATOM 740 C C . LEU A 1 93 ? 14.648 -19.688 -7.137 1 94.94 93 LEU A C 1
ATOM 742 O O . LEU A 1 93 ? 14.047 -19.312 -8.148 1 94.94 93 LEU A O 1
ATOM 746 N N . LEU A 1 94 ? 14.867 -18.938 -6.086 1 96.75 94 LEU A N 1
ATOM 747 C CA . LEU A 1 94 ? 14.438 -17.547 -6.098 1 96.75 94 LEU A CA 1
ATOM 748 C C . LEU A 1 94 ? 15.031 -16.797 -7.289 1 96.75 94 LEU A C 1
ATOM 750 O O . LEU A 1 94 ? 14.336 -16.031 -7.957 1 96.75 94 LEU A O 1
ATOM 754 N N . ASN A 1 95 ? 16.266 -17.031 -7.512 1 97.88 95 ASN A N 1
ATOM 755 C CA . ASN A 1 95 ? 16.953 -16.375 -8.625 1 97.88 95 ASN A CA 1
ATOM 756 C C . ASN A 1 95 ? 16.406 -16.844 -9.969 1 97.88 95 ASN A C 1
ATOM 758 O O . ASN A 1 95 ? 16.234 -16.062 -10.898 1 97.88 95 ASN A O 1
ATOM 762 N N . SER A 1 96 ? 16.188 -18.125 -10.047 1 97.06 96 SER A N 1
ATOM 763 C CA . SER A 1 96 ? 15.625 -18.703 -11.273 1 97.06 96 SER A CA 1
ATOM 764 C C . SER A 1 96 ? 14.242 -18.141 -11.562 1 97.06 96 SER A C 1
ATOM 766 O O . SER A 1 96 ? 13.922 -17.828 -12.711 1 97.06 96 SER A O 1
ATOM 768 N N . GLN A 1 97 ? 13.414 -18.031 -10.492 1 96.81 97 GLN A N 1
ATOM 769 C CA . GLN A 1 97 ? 12.094 -17.422 -10.625 1 96.81 97 GLN A CA 1
ATOM 770 C C . GLN A 1 97 ? 12.188 -16 -11.141 1 96.81 97 GLN A C 1
ATOM 772 O O . GLN A 1 97 ? 11.469 -15.617 -12.07 1 96.81 97 GLN A O 1
ATOM 777 N N . THR A 1 98 ? 13.062 -15.305 -10.539 1 98.38 98 THR A N 1
ATOM 778 C CA . THR A 1 98 ? 13.227 -13.898 -10.891 1 98.38 98 THR A CA 1
ATOM 779 C C . THR A 1 98 ? 13.664 -13.75 -12.344 1 98.38 98 THR A C 1
ATOM 781 O O . THR A 1 98 ? 13.133 -12.922 -13.078 1 98.38 98 THR A O 1
ATOM 784 N N . HIS A 1 99 ? 14.602 -14.547 -12.727 1 98.12 99 HIS A N 1
ATOM 785 C CA . HIS A 1 99 ? 15.117 -14.469 -14.086 1 98.12 99 HIS A CA 1
ATOM 786 C C . HIS A 1 99 ? 14.047 -14.852 -15.109 1 98.12 99 HIS A C 1
ATOM 788 O O . HIS A 1 99 ? 13.875 -14.164 -16.109 1 98.12 99 HIS A O 1
ATOM 794 N N . THR A 1 100 ? 13.391 -15.914 -14.859 1 97.81 100 THR A N 1
ATOM 795 C CA . THR A 1 100 ? 12.289 -16.312 -15.734 1 97.81 100 THR A CA 1
ATOM 796 C C . THR A 1 100 ? 11.219 -15.227 -15.789 1 97.81 100 THR A C 1
ATOM 798 O O . THR A 1 100 ? 10.711 -14.898 -16.859 1 97.81 100 THR A O 1
ATOM 801 N N . GLY A 1 101 ? 10.852 -14.695 -14.578 1 98 101 GLY A N 1
ATOM 802 C CA . GLY A 1 101 ? 9.898 -13.602 -14.523 1 98 101 GLY A CA 1
ATOM 803 C C . GLY A 1 101 ? 10.328 -12.398 -15.352 1 98 101 GLY A C 1
ATOM 804 O O . GLY A 1 101 ? 9.492 -11.75 -15.984 1 98 101 GLY A O 1
ATOM 805 N N . GLN A 1 102 ? 11.609 -12.125 -15.273 1 98.12 102 GLN A N 1
ATOM 806 C CA . GLN A 1 102 ? 12.141 -11.031 -16.094 1 98.12 102 GLN A CA 1
ATOM 807 C C . GLN A 1 102 ? 11.93 -11.297 -17.578 1 98.12 102 GLN A C 1
ATOM 809 O O . GLN A 1 102 ? 11.523 -10.406 -18.312 1 98.12 102 GLN A O 1
ATOM 814 N N . HIS A 1 103 ? 12.203 -12.516 -18.047 1 97.88 103 HIS A N 1
ATOM 815 C CA . HIS A 1 103 ? 11.969 -12.875 -19.438 1 97.88 103 HIS A CA 1
ATOM 816 C C . HIS A 1 103 ? 10.5 -12.695 -19.828 1 97.88 103 HIS A C 1
ATOM 818 O O . HIS A 1 103 ? 10.195 -12.188 -20.906 1 97.88 103 HIS A O 1
ATOM 824 N N . ILE A 1 104 ? 9.648 -13.094 -18.969 1 98.12 104 ILE A N 1
ATOM 825 C CA . ILE A 1 104 ? 8.219 -12.977 -19.219 1 98.12 104 ILE A CA 1
ATOM 826 C C . ILE A 1 104 ? 7.844 -11.5 -19.344 1 98.12 104 ILE A C 1
ATOM 828 O O . ILE A 1 104 ? 7.188 -11.102 -20.312 1 98.12 104 ILE A O 1
ATOM 832 N N . LEU A 1 105 ? 8.266 -10.703 -18.406 1 98.25 105 LEU A N 1
ATOM 833 C CA . LEU A 1 105 ? 7.973 -9.273 -18.422 1 98.25 105 LEU A CA 1
ATOM 834 C C . LEU A 1 105 ? 8.492 -8.625 -19.703 1 98.25 105 LEU A C 1
ATOM 836 O O . LEU A 1 105 ? 7.781 -7.859 -20.359 1 98.25 105 LEU A O 1
ATOM 840 N N . SER A 1 106 ? 9.711 -8.938 -20.031 1 97.62 106 SER A N 1
ATOM 841 C CA . SER A 1 106 ? 10.352 -8.359 -21.203 1 97.62 106 SER A CA 1
ATOM 842 C C . SER A 1 106 ? 9.57 -8.695 -22.469 1 97.62 106 SER A C 1
ATOM 844 O O . SER A 1 106 ? 9.297 -7.809 -23.281 1 97.62 106 SER A O 1
ATOM 846 N N . ARG A 1 107 ? 9.266 -9.922 -22.609 1 97.69 107 ARG A N 1
ATOM 847 C CA . ARG A 1 107 ? 8.578 -10.352 -23.828 1 97.69 107 ARG A CA 1
ATOM 848 C C . ARG A 1 107 ? 7.176 -9.758 -23.906 1 97.69 107 ARG A C 1
ATOM 850 O O . ARG A 1 107 ? 6.723 -9.367 -24.984 1 97.69 107 ARG A O 1
ATOM 857 N N . VAL A 1 108 ? 6.445 -9.695 -22.797 1 98.06 108 VAL A N 1
ATOM 858 C CA . VAL A 1 108 ? 5.105 -9.117 -22.766 1 98.06 108 VAL A CA 1
ATOM 859 C C . VAL A 1 108 ? 5.172 -7.641 -23.156 1 98.06 108 VAL A C 1
ATOM 861 O O . VAL A 1 108 ? 4.375 -7.164 -23.969 1 98.06 108 VAL A O 1
ATOM 864 N N . ALA A 1 109 ? 6.102 -6.91 -22.578 1 98.12 109 ALA A N 1
ATOM 865 C CA . ALA A 1 109 ? 6.262 -5.492 -22.875 1 98.12 109 ALA A CA 1
ATOM 866 C C . ALA A 1 109 ? 6.555 -5.285 -24.359 1 98.12 109 ALA A C 1
ATOM 868 O O . ALA A 1 109 ? 6.031 -4.352 -24.984 1 98.12 109 ALA A O 1
ATOM 869 N N . LEU A 1 110 ? 7.355 -6.148 -24.906 1 97.44 110 LEU A N 1
ATOM 870 C CA . LEU A 1 110 ? 7.695 -6.074 -26.312 1 97.44 110 LEU A CA 1
ATOM 871 C C . LEU A 1 110 ? 6.469 -6.352 -27.188 1 97.44 110 LEU A C 1
ATOM 873 O O . LEU A 1 110 ? 6.188 -5.605 -28.125 1 97.44 110 LEU A O 1
ATOM 877 N N . GLN A 1 111 ? 5.77 -7.371 -26.875 1 97.25 111 GLN A N 1
ATOM 878 C CA . GLN A 1 111 ? 4.629 -7.797 -27.688 1 97.25 111 GLN A CA 1
ATOM 879 C C . GLN A 1 111 ? 3.498 -6.773 -27.625 1 97.25 111 GLN A C 1
ATOM 881 O O . GLN A 1 111 ? 2.861 -6.48 -28.641 1 97.25 111 GLN A O 1
ATOM 886 N N . LEU A 1 112 ? 3.229 -6.223 -26.469 1 97.56 112 LEU A N 1
ATOM 887 C CA . LEU A 1 112 ? 2.092 -5.324 -26.281 1 97.56 112 LEU A CA 1
ATOM 888 C C . LEU A 1 112 ? 2.414 -3.928 -26.797 1 97.56 112 LEU A C 1
ATOM 890 O O . LEU A 1 112 ? 1.562 -3.271 -27.406 1 97.56 112 LEU A O 1
ATOM 894 N N . TYR A 1 113 ? 3.664 -3.441 -26.594 1 97.31 113 TYR A N 1
ATOM 895 C CA . TYR A 1 113 ? 3.896 -2.018 -26.797 1 97.31 113 TYR A CA 1
ATOM 896 C C . TYR A 1 113 ? 5.191 -1.784 -27.578 1 97.31 113 TYR A C 1
ATOM 898 O O . TYR A 1 113 ? 5.613 -0.641 -27.75 1 97.31 113 TYR A O 1
ATOM 906 N N . GLY A 1 114 ? 5.828 -2.844 -27.938 1 97 114 GLY A N 1
ATOM 907 C CA . GLY A 1 114 ? 7.082 -2.701 -28.672 1 97 114 GLY A CA 1
ATOM 908 C C . GLY A 1 114 ? 8.219 -2.201 -27.797 1 97 114 GLY A C 1
ATOM 909 O O . GLY A 1 114 ? 9.164 -1.589 -28.297 1 97 114 GLY A O 1
ATOM 910 N N . ALA A 1 115 ? 8.156 -2.336 -26.516 1 96.62 115 ALA A N 1
ATOM 911 C CA . ALA A 1 115 ? 9.18 -1.887 -25.578 1 96.62 115 ALA A CA 1
ATOM 912 C C . ALA A 1 115 ? 10.273 -2.934 -25.422 1 96.62 115 ALA A C 1
ATOM 914 O O . ALA A 1 115 ? 10.078 -3.957 -24.75 1 96.62 115 ALA A O 1
ATOM 915 N N . ASP A 1 116 ? 11.422 -2.656 -25.891 1 96.06 116 ASP A N 1
ATOM 916 C CA . ASP A 1 116 ? 12.555 -3.572 -25.781 1 96.06 116 ASP A CA 1
ATOM 917 C C . ASP A 1 116 ? 13.266 -3.406 -24.438 1 96.06 116 ASP A C 1
ATOM 919 O O . ASP A 1 116 ? 13.266 -2.316 -23.859 1 96.06 116 ASP A O 1
ATOM 923 N N . THR A 1 117 ? 13.906 -4.496 -24.047 1 94.88 117 THR A N 1
ATOM 924 C CA . THR A 1 117 ? 14.68 -4.449 -22.812 1 94.88 117 THR A CA 1
ATOM 925 C C . THR A 1 117 ? 16.094 -3.939 -23.078 1 94.88 117 THR A C 1
ATOM 927 O O . THR A 1 117 ? 16.797 -4.465 -23.938 1 94.88 117 THR A O 1
ATOM 930 N N . SER A 1 118 ? 16.5 -2.91 -22.297 1 94 118 SER A N 1
ATOM 931 C CA . SER A 1 118 ? 17.844 -2.352 -22.484 1 94 118 SER A CA 1
ATOM 932 C C . SER A 1 118 ? 18.812 -2.9 -21.438 1 94 118 SER A C 1
ATOM 934 O O . SER A 1 118 ? 20.016 -3.01 -21.703 1 94 118 SER A O 1
ATOM 936 N N . SER A 1 119 ? 18.266 -3.191 -20.328 1 94.94 119 SER A N 1
ATOM 937 C CA . SER A 1 119 ? 19.125 -3.746 -19.281 1 94.94 119 SER A CA 1
ATOM 938 C C . SER A 1 119 ? 18.312 -4.469 -18.219 1 94.94 119 SER A C 1
ATOM 940 O O . SER A 1 119 ? 17.109 -4.23 -18.078 1 94.94 119 SER A O 1
ATOM 942 N N . PHE A 1 120 ? 18.969 -5.395 -17.609 1 96.19 120 PHE A N 1
ATOM 943 C CA . PHE A 1 120 ? 18.422 -6.164 -16.5 1 96.19 120 PHE A CA 1
ATOM 944 C C . PHE A 1 120 ? 19.469 -6.363 -15.406 1 96.19 120 PHE A C 1
ATOM 946 O O . PHE A 1 120 ? 20.594 -6.785 -15.688 1 96.19 120 PHE A O 1
ATOM 953 N N . THR A 1 121 ? 19.078 -5.996 -14.188 1 97.44 121 THR A N 1
ATOM 954 C CA . THR A 1 121 ? 19.938 -6.223 -13.023 1 97.44 121 THR A CA 1
ATOM 955 C C . THR A 1 121 ? 19.125 -6.828 -11.875 1 97.44 121 THR A C 1
ATOM 957 O O . THR A 1 121 ? 18.188 -6.211 -11.375 1 97.44 121 THR A O 1
ATOM 960 N N . MET A 1 122 ? 19.578 -8.016 -11.453 1 97.94 122 MET A N 1
ATOM 961 C CA . MET A 1 122 ? 18.875 -8.695 -10.359 1 97.94 122 MET A CA 1
ATOM 962 C C . MET A 1 122 ? 19.391 -8.203 -9.008 1 97.94 122 MET A C 1
ATOM 964 O O . MET A 1 122 ? 20.594 -8.055 -8.805 1 97.94 122 MET A O 1
ATOM 968 N N . GLY A 1 123 ? 18.469 -7.852 -8.141 1 97.5 123 GLY A N 1
ATOM 969 C CA . GLY A 1 123 ? 18.797 -7.578 -6.75 1 97.5 123 GLY A CA 1
ATOM 970 C C . GLY A 1 123 ? 18.375 -8.688 -5.812 1 97.5 123 GLY A C 1
ATOM 971 O O . GLY A 1 123 ? 17.656 -9.609 -6.215 1 97.5 123 GLY A O 1
ATOM 972 N N . SER A 1 124 ? 18.875 -8.586 -4.535 1 95.38 124 SER A N 1
ATOM 973 C CA . SER A 1 124 ? 18.562 -9.617 -3.551 1 95.38 124 SER A CA 1
ATOM 974 C C . SER A 1 124 ? 17.062 -9.648 -3.242 1 95.38 124 SER A C 1
ATOM 976 O O . SER A 1 124 ? 16.5 -10.719 -3.004 1 95.38 124 SER A O 1
ATOM 978 N N . GLU A 1 125 ? 16.406 -8.508 -3.301 1 96.62 125 GLU A N 1
ATOM 979 C CA . GLU A 1 125 ? 14.984 -8.43 -2.998 1 96.62 125 GLU A CA 1
ATOM 980 C C . GLU A 1 125 ? 14.195 -7.883 -4.184 1 96.62 125 GLU A C 1
ATOM 982 O O . GLU A 1 125 ? 13.172 -8.453 -4.574 1 96.62 125 GLU A O 1
ATOM 987 N N . ILE A 1 126 ? 14.734 -6.82 -4.734 1 97.94 126 ILE A N 1
ATOM 988 C CA . ILE A 1 126 ? 14.078 -6.121 -5.832 1 97.94 126 ILE A CA 1
ATOM 989 C C . ILE A 1 126 ? 15.016 -6.051 -7.035 1 97.94 126 ILE A C 1
ATOM 991 O O . ILE A 1 126 ? 16.203 -5.777 -6.883 1 97.94 126 ILE A O 1
ATOM 995 N N . SER A 1 127 ? 14.547 -6.328 -8.172 1 98.62 127 SER A N 1
ATOM 996 C CA . SER A 1 127 ? 15.32 -6.297 -9.414 1 98.62 127 SER A CA 1
ATOM 997 C C . SER A 1 127 ? 14.906 -5.121 -10.289 1 98.62 127 SER A C 1
ATOM 999 O O . SER A 1 127 ? 13.859 -4.512 -10.07 1 98.62 127 SER A O 1
ATOM 1001 N N . VAL A 1 128 ? 15.797 -4.801 -11.25 1 98.06 128 VAL A N 1
ATOM 1002 C CA . VAL A 1 128 ? 15.562 -3.645 -12.102 1 98.06 128 VAL A CA 1
ATOM 1003 C C . VAL A 1 128 ? 15.57 -4.078 -13.57 1 98.06 128 VAL A C 1
ATOM 1005 O O . VAL A 1 128 ? 16.453 -4.836 -13.992 1 98.06 128 VAL A O 1
ATOM 1008 N N . LEU A 1 129 ? 14.617 -3.621 -14.266 1 97.75 129 LEU A N 1
ATOM 1009 C CA . LEU A 1 129 ? 14.477 -3.826 -15.703 1 97.75 129 LEU A CA 1
ATOM 1010 C C . LEU A 1 129 ? 14.305 -2.494 -16.422 1 97.75 129 LEU A C 1
ATOM 1012 O O . LEU A 1 129 ? 13.492 -1.662 -16.016 1 97.75 129 LEU A O 1
ATOM 1016 N N . GLU A 1 130 ? 15.109 -2.264 -17.422 1 97.25 130 GLU A N 1
ATOM 1017 C CA . GLU A 1 130 ? 14.977 -1.03 -18.188 1 97.25 130 GLU A CA 1
ATOM 1018 C C . GLU A 1 130 ? 14.375 -1.304 -19.562 1 97.25 130 GLU A C 1
ATOM 1020 O O . GLU A 1 130 ? 14.859 -2.178 -20.297 1 97.25 130 GLU A O 1
ATOM 1025 N N . LEU A 1 131 ? 13.352 -0.547 -19.875 1 97.69 131 LEU A N 1
ATOM 1026 C CA . LEU A 1 131 ? 12.68 -0.652 -21.172 1 97.69 131 LEU A CA 1
ATOM 1027 C C . LEU A 1 131 ? 13.031 0.532 -22.062 1 97.69 131 LEU A C 1
ATOM 1029 O O . LEU A 1 131 ? 13.273 1.636 -21.562 1 97.69 131 LEU A O 1
ATOM 1033 N N . SER A 1 132 ? 12.992 0.361 -23.328 1 95.56 132 SER A N 1
ATOM 1034 C CA . SER A 1 132 ? 13.445 1.329 -24.328 1 95.56 132 SER A CA 1
ATOM 1035 C C . SER A 1 132 ? 12.422 2.445 -24.516 1 95.56 132 SER A C 1
ATOM 1037 O O . SER A 1 132 ? 12.734 3.482 -25.109 1 95.56 132 SER A O 1
ATOM 1039 N N . ILE A 1 133 ? 11.219 2.281 -24.094 1 95.5 133 ILE A N 1
ATOM 1040 C CA . ILE A 1 133 ? 10.18 3.295 -24.25 1 95.5 133 ILE A CA 1
ATOM 1041 C C . ILE A 1 133 ? 9.484 3.531 -22.906 1 95.5 133 ILE A C 1
ATOM 1043 O O . ILE A 1 133 ? 9.469 2.646 -22.047 1 95.5 133 ILE A O 1
ATOM 1047 N N . LYS A 1 134 ? 8.969 4.703 -22.797 1 95.38 134 LYS A N 1
ATOM 1048 C CA . LYS A 1 134 ? 8.188 5.047 -21.625 1 95.38 134 LYS A CA 1
ATOM 1049 C C . LYS A 1 134 ? 6.766 4.508 -21.734 1 95.38 134 LYS A C 1
ATOM 1051 O O . LYS A 1 134 ? 6.152 4.566 -22.797 1 95.38 134 LYS A O 1
ATOM 1056 N N . LEU A 1 135 ? 6.352 3.873 -20.703 1 96.56 135 LEU A N 1
ATOM 1057 C CA . LEU A 1 135 ? 4.984 3.359 -20.641 1 96.56 135 LEU A CA 1
ATOM 1058 C C . LEU A 1 135 ? 4.191 4.078 -19.547 1 96.56 135 LEU A C 1
ATOM 1060 O O . LEU A 1 135 ? 4.738 4.426 -18.5 1 96.56 135 LEU A O 1
ATOM 1064 N N . THR A 1 136 ? 2.904 4.25 -19.781 1 94.75 136 THR A N 1
ATOM 1065 C CA . THR A 1 136 ? 2.016 4.852 -18.781 1 94.75 136 THR A CA 1
ATOM 1066 C C . THR A 1 136 ? 1.679 3.85 -17.688 1 94.75 136 THR A C 1
ATOM 1068 O O . THR A 1 136 ? 1.95 2.654 -17.828 1 94.75 136 THR A O 1
ATOM 1071 N N . SER A 1 137 ? 1.117 4.363 -16.609 1 93.94 137 SER A N 1
ATOM 1072 C CA . SER A 1 137 ? 0.709 3.506 -15.5 1 93.94 137 SER A CA 1
ATOM 1073 C C . SER A 1 137 ? -0.302 2.459 -15.953 1 93.94 137 SER A C 1
ATOM 1075 O O . SER A 1 137 ? -0.259 1.311 -15.508 1 93.94 137 SER A O 1
ATOM 1077 N N . GLU A 1 138 ? -1.221 2.836 -16.75 1 95.81 138 GLU A N 1
ATOM 1078 C CA . GLU A 1 138 ? -2.238 1.921 -17.266 1 95.81 138 GLU A CA 1
ATOM 1079 C C . GLU A 1 138 ? -1.615 0.823 -18.125 1 95.81 138 GLU A C 1
ATOM 1081 O O . GLU A 1 138 ? -1.991 -0.346 -18.016 1 95.81 138 GLU A O 1
ATOM 1086 N N . GLN A 1 139 ? -0.682 1.179 -18.953 1 97.5 139 GLN A N 1
ATOM 1087 C CA . GLN A 1 139 ? 0.022 0.218 -19.797 1 97.5 139 GLN A CA 1
ATOM 1088 C C . GLN A 1 139 ? 0.819 -0.773 -18.953 1 97.5 139 GLN A C 1
ATOM 1090 O O . GLN A 1 139 ? 0.862 -1.966 -19.25 1 97.5 139 GLN A O 1
ATOM 1095 N N . LEU A 1 140 ? 1.424 -0.285 -17.922 1 97.38 140 LEU A N 1
ATOM 1096 C CA . LEU A 1 140 ? 2.219 -1.135 -17.047 1 97.38 140 LEU A CA 1
ATOM 1097 C C . LEU A 1 140 ? 1.334 -2.137 -16.312 1 97.38 140 LEU A C 1
ATOM 1099 O O . LEU A 1 140 ? 1.735 -3.281 -16.094 1 97.38 140 LEU A O 1
ATOM 1103 N N . LEU A 1 141 ? 0.163 -1.658 -15.898 1 96.88 141 LEU A N 1
ATOM 1104 C CA . LEU A 1 141 ? -0.789 -2.566 -15.266 1 96.88 141 LEU A CA 1
ATOM 1105 C C . LEU A 1 141 ? -1.192 -3.682 -16.234 1 96.88 141 LEU A C 1
ATOM 1107 O O . LEU A 1 141 ? -1.371 -4.828 -15.812 1 96.88 141 LEU A O 1
ATOM 1111 N N . GLU A 1 142 ? -1.358 -3.332 -17.453 1 97.69 142 GLU A N 1
ATOM 1112 C CA . GLU A 1 142 ? -1.688 -4.328 -18.469 1 97.69 142 GLU A CA 1
ATOM 1113 C C . GLU A 1 142 ? -0.547 -5.324 -18.656 1 97.69 142 GLU A C 1
ATOM 1115 O O . GLU A 1 142 ? -0.781 -6.527 -18.781 1 97.69 142 GLU A O 1
ATOM 1120 N N . VAL A 1 143 ? 0.673 -4.816 -18.719 1 98.25 143 VAL A N 1
ATOM 1121 C CA . VAL A 1 143 ? 1.854 -5.664 -18.859 1 98.25 143 VAL A CA 1
ATOM 1122 C C . VAL A 1 143 ? 1.931 -6.633 -17.672 1 98.25 143 VAL A C 1
ATOM 1124 O O . VAL A 1 143 ? 2.15 -7.832 -17.859 1 98.25 143 VAL A O 1
ATOM 1127 N N . GLU A 1 144 ? 1.777 -6.094 -16.5 1 98.44 144 GLU A N 1
ATOM 1128 C CA . GLU A 1 144 ? 1.833 -6.906 -15.289 1 98.44 144 GLU A CA 1
ATOM 1129 C C . GLU A 1 144 ? 0.75 -7.984 -15.297 1 98.44 144 GLU A C 1
ATOM 1131 O O . GLU A 1 144 ? 1.016 -9.141 -14.969 1 98.44 144 GLU A O 1
ATOM 1136 N N . ARG A 1 145 ? -0.466 -7.582 -15.633 1 97.06 145 ARG A N 1
ATOM 1137 C CA . ARG A 1 145 ? -1.582 -8.523 -15.68 1 97.06 145 ARG A CA 1
ATOM 1138 C C . ARG A 1 145 ? -1.308 -9.648 -16.672 1 97.06 145 ARG A C 1
ATOM 1140 O O . ARG A 1 145 ? -1.484 -10.828 -16.344 1 97.06 145 ARG A O 1
ATOM 1147 N N . LYS A 1 146 ? -0.892 -9.312 -17.812 1 97.69 146 LYS A N 1
ATOM 1148 C CA . LYS A 1 146 ? -0.598 -10.312 -18.844 1 97.69 146 LYS A CA 1
ATOM 1149 C C . LYS A 1 146 ? 0.551 -11.219 -18.406 1 97.69 146 LYS A C 1
ATOM 1151 O O . LYS A 1 146 ? 0.525 -12.422 -18.656 1 97.69 146 LYS A O 1
ATOM 1156 N N . ALA A 1 147 ? 1.591 -10.641 -17.859 1 98.19 147 ALA A N 1
ATOM 1157 C CA . ALA A 1 147 ? 2.721 -11.422 -17.359 1 98.19 147 ALA A CA 1
ATOM 1158 C C . ALA A 1 147 ? 2.262 -12.461 -16.344 1 98.19 147 ALA A C 1
ATOM 1160 O O . ALA A 1 147 ? 2.686 -13.617 -16.391 1 98.19 147 ALA A O 1
ATOM 1161 N N . ASN A 1 148 ? 1.425 -12.023 -15.453 1 97.56 148 ASN A N 1
ATOM 1162 C CA . ASN A 1 148 ? 0.937 -12.945 -14.43 1 97.56 148 ASN A CA 1
ATOM 1163 C C . ASN A 1 148 ? 0.036 -14.023 -15.031 1 97.56 148 ASN A C 1
ATOM 1165 O O . ASN A 1 148 ? 0.055 -15.172 -14.586 1 97.56 148 ASN A O 1
ATOM 1169 N N . LEU A 1 149 ? -0.771 -13.656 -15.984 1 94.94 149 LEU A N 1
ATOM 1170 C CA . LEU A 1 149 ? -1.582 -14.648 -16.688 1 94.94 149 LEU A CA 1
ATOM 1171 C C . LEU A 1 149 ? -0.701 -15.703 -17.344 1 94.94 149 LEU A C 1
ATOM 1173 O O . LEU A 1 149 ? -0.99 -16.891 -17.266 1 94.94 149 LEU A O 1
ATOM 1177 N N . LEU A 1 150 ? 0.359 -15.258 -17.938 1 95.5 150 LEU A N 1
ATOM 1178 C CA . LEU A 1 150 ? 1.293 -16.172 -18.594 1 95.5 150 LEU A CA 1
ATOM 1179 C C . LEU A 1 150 ? 1.978 -17.078 -17.578 1 95.5 150 LEU A C 1
ATOM 1181 O O . LEU A 1 150 ? 2.191 -18.266 -17.844 1 95.5 150 LEU A O 1
ATOM 1185 N N . ALA A 1 151 ? 2.371 -16.516 -16.484 1 94.75 151 ALA A N 1
ATOM 1186 C CA . ALA A 1 151 ? 2.961 -17.312 -15.414 1 94.75 151 ALA A CA 1
ATOM 1187 C C . ALA A 1 151 ? 2.012 -18.422 -14.977 1 94.75 151 ALA A C 1
ATOM 1189 O O . ALA A 1 151 ? 2.445 -19.547 -14.711 1 94.75 151 ALA A O 1
ATOM 1190 N N . LEU A 1 152 ? 0.732 -18.172 -15.016 1 91.94 152 LEU A N 1
ATOM 1191 C CA . LEU A 1 152 ? -0.274 -19.109 -14.523 1 91.94 152 LEU A CA 1
ATOM 1192 C C . LEU A 1 152 ? -0.598 -20.156 -15.578 1 91.94 152 LEU A C 1
ATOM 1194 O O . LEU A 1 152 ? -1.152 -21.203 -15.258 1 91.94 152 LEU A O 1
ATOM 1198 N N . GLU A 1 153 ? -0.292 -19.953 -16.766 1 91.69 153 GLU A N 1
ATOM 1199 C CA . GLU A 1 153 ? -0.6 -20.875 -17.844 1 91.69 153 GLU A CA 1
ATOM 1200 C C . GLU A 1 153 ? 0.227 -22.156 -17.734 1 91.69 153 GLU A C 1
ATOM 1202 O O . GLU A 1 153 ? -0.112 -23.172 -18.344 1 91.69 153 GLU A O 1
ATOM 1207 N N . GLY A 1 154 ? 1.324 -22.047 -17.047 1 91.88 154 GLY A N 1
ATOM 1208 C CA . GLY A 1 154 ? 2.133 -23.234 -16.828 1 91.88 154 GLY A CA 1
ATOM 1209 C C . GLY A 1 154 ? 2.854 -23.703 -18.078 1 91.88 154 GLY A C 1
ATOM 1210 O O . GLY A 1 154 ? 2.834 -24.891 -18.391 1 91.88 154 GLY A O 1
ATOM 1211 N N . ARG A 1 155 ? 3.42 -22.781 -18.75 1 95.06 155 ARG A N 1
ATOM 1212 C CA . ARG A 1 155 ? 4.188 -23.141 -19.938 1 95.06 155 ARG A CA 1
ATOM 1213 C C . ARG A 1 155 ? 5.539 -23.734 -19.562 1 95.06 155 ARG A C 1
ATOM 1215 O O . ARG A 1 155 ? 6.188 -23.281 -18.625 1 95.06 155 ARG A O 1
ATOM 1222 N N . ASN A 1 156 ? 5.953 -24.703 -20.344 1 96.62 156 ASN A N 1
ATOM 1223 C CA . ASN A 1 156 ? 7.254 -25.312 -20.094 1 96.62 156 ASN A CA 1
ATOM 1224 C C . ASN A 1 156 ? 8.398 -24.375 -20.469 1 96.62 156 ASN A C 1
ATOM 1226 O O . ASN A 1 156 ? 8.312 -23.672 -21.469 1 96.62 156 ASN A O 1
ATOM 1230 N N . VAL A 1 157 ? 9.375 -24.375 -19.656 1 96.88 157 VAL A N 1
ATOM 1231 C CA . VAL A 1 157 ? 10.617 -23.656 -19.938 1 96.88 157 VAL A CA 1
ATOM 1232 C C . VAL A 1 157 ? 11.742 -24.656 -20.203 1 96.88 157 VAL A C 1
ATOM 1234 O O . VAL A 1 157 ? 12.164 -25.391 -19.312 1 96.88 157 VAL A O 1
ATOM 1237 N N . ILE A 1 158 ? 12.242 -24.641 -21.453 1 95.06 158 ILE A N 1
ATOM 1238 C CA . ILE A 1 158 ? 13.18 -25.672 -21.891 1 95.06 158 ILE A CA 1
ATOM 1239 C C . ILE A 1 158 ? 14.516 -25.031 -22.25 1 95.06 158 ILE A C 1
ATOM 1241 O O . ILE A 1 158 ? 14.555 -23.984 -22.891 1 95.06 158 ILE A O 1
ATOM 1245 N N . SER A 1 159 ? 15.531 -25.625 -21.75 1 92.12 159 SER A N 1
ATOM 1246 C CA . SER A 1 159 ? 16.891 -25.188 -22.047 1 92.12 159 SER A CA 1
ATOM 1247 C C . SER A 1 159 ? 17.594 -26.203 -22.953 1 92.12 159 SER A C 1
ATOM 1249 O O . SER A 1 159 ? 17.609 -27.406 -22.656 1 92.12 159 SER A O 1
ATOM 1251 N N . THR A 1 160 ? 18.172 -25.719 -24.078 1 91.69 160 THR A N 1
ATOM 1252 C CA . THR A 1 160 ? 18.938 -26.547 -25 1 91.69 160 THR A CA 1
ATOM 1253 C C . THR A 1 160 ? 20.312 -25.938 -25.266 1 91.69 160 THR A C 1
ATOM 1255 O O . THR A 1 160 ? 20.469 -24.719 -25.297 1 91.69 160 THR A O 1
ATOM 1258 N N . ILE A 1 161 ? 21.312 -26.797 -25.422 1 91.44 161 ILE A N 1
ATOM 1259 C CA . ILE A 1 161 ? 22.672 -26.328 -25.703 1 91.44 161 ILE A CA 1
ATOM 1260 C C . ILE A 1 161 ? 23 -26.531 -27.172 1 91.44 161 ILE A C 1
ATOM 1262 O O . ILE A 1 161 ? 22.844 -27.641 -27.703 1 91.44 161 ILE A O 1
ATOM 1266 N N . ALA A 1 162 ? 23.406 -25.438 -27.812 1 90.31 162 ALA A N 1
ATOM 1267 C CA . ALA A 1 162 ? 23.938 -25.5 -29.172 1 90.31 162 ALA A CA 1
ATOM 1268 C C . ALA A 1 162 ? 25.469 -25.531 -29.156 1 90.31 162 ALA A C 1
ATOM 1270 O O . ALA A 1 162 ? 26.109 -24.625 -28.625 1 90.31 162 ALA A O 1
ATOM 1271 N N . THR A 1 163 ? 26.016 -26.531 -29.75 1 89.44 163 THR A N 1
ATOM 1272 C CA . THR A 1 163 ? 27.453 -26.719 -29.656 1 89.44 163 THR A CA 1
ATOM 1273 C C . THR A 1 163 ? 28.156 -26.141 -30.891 1 89.44 163 THR A C 1
ATOM 1275 O O . THR A 1 163 ? 29.375 -25.938 -30.875 1 89.44 163 THR A O 1
ATOM 1278 N N . CYS A 1 164 ? 27.469 -25.938 -31.969 1 87.44 164 CYS A N 1
ATOM 1279 C CA . CYS A 1 164 ? 28.016 -25.391 -33.188 1 87.44 164 CYS A CA 1
ATOM 1280 C C . CYS A 1 164 ? 26.969 -24.609 -33.969 1 87.44 164 CYS A C 1
ATOM 1282 O O . CYS A 1 164 ? 25.797 -24.562 -33.562 1 87.44 164 CYS A O 1
ATOM 1284 N N . LEU A 1 165 ? 27.391 -24.031 -35 1 85.44 165 LEU A N 1
ATOM 1285 C CA . LEU A 1 165 ? 26.531 -23.188 -35.812 1 85.44 165 LEU A CA 1
ATOM 1286 C C . LEU A 1 165 ? 25.391 -24 -36.438 1 85.44 165 LEU A C 1
ATOM 1288 O O . LEU A 1 165 ? 24.266 -23.516 -36.562 1 85.44 165 LEU A O 1
ATOM 1292 N N . ASP A 1 166 ? 25.656 -25.203 -36.719 1 86.19 166 ASP A N 1
ATOM 1293 C CA . ASP A 1 166 ? 24.656 -26.078 -37.344 1 86.19 166 ASP A CA 1
ATOM 1294 C C . ASP A 1 166 ? 23.469 -26.312 -36.406 1 86.19 166 ASP A C 1
ATOM 1296 O O . ASP A 1 166 ? 22.328 -26.453 -36.875 1 86.19 166 ASP A O 1
ATOM 1300 N N . ASP A 1 167 ? 23.75 -26.297 -35.094 1 88.88 167 ASP A N 1
ATOM 1301 C CA . ASP A 1 167 ? 22.719 -26.5 -34.062 1 88.88 167 ASP A CA 1
ATOM 1302 C C . ASP A 1 167 ? 21.734 -25.328 -34.062 1 88.88 167 ASP A C 1
ATOM 1304 O O . ASP A 1 167 ? 20.609 -25.469 -33.594 1 88.88 167 ASP A O 1
ATOM 1308 N N . MET A 1 168 ? 22.219 -24.281 -34.594 1 89.38 168 MET A N 1
ATOM 1309 C CA . MET A 1 168 ? 21.453 -23.047 -34.5 1 89.38 168 MET A CA 1
ATOM 1310 C C . MET A 1 168 ? 20.5 -22.906 -35.688 1 89.38 168 MET A C 1
ATOM 1312 O O . MET A 1 168 ? 19.594 -22.078 -35.656 1 89.38 168 MET A O 1
ATOM 1316 N N . GLN A 1 169 ? 20.578 -23.734 -36.656 1 86.06 169 GLN A N 1
ATOM 1317 C CA . GLN A 1 169 ? 19.844 -23.594 -37.906 1 86.06 169 GLN A CA 1
ATOM 1318 C C . GLN A 1 169 ? 18.344 -23.766 -37.688 1 86.06 169 GLN A C 1
ATOM 1320 O O . GLN A 1 169 ? 17.531 -23.203 -38.438 1 86.06 169 GLN A O 1
ATOM 1325 N N . LYS A 1 170 ? 17.938 -24.484 -36.688 1 87.88 170 LYS A N 1
ATOM 1326 C CA . LYS A 1 170 ? 16.516 -24.734 -36.438 1 87.88 170 LYS A CA 1
ATOM 1327 C C . LYS A 1 170 ? 15.875 -23.594 -35.656 1 87.88 170 LYS A C 1
ATOM 1329 O O . LYS A 1 170 ? 14.648 -23.562 -35.5 1 87.88 170 LYS A O 1
ATOM 1334 N N . TYR A 1 171 ? 16.641 -22.672 -35.219 1 89.38 171 TYR A N 1
ATOM 1335 C CA . TYR A 1 171 ? 16.125 -21.547 -34.469 1 89.38 171 TYR A CA 1
ATOM 1336 C C . TYR A 1 171 ? 16.016 -20.297 -35.344 1 89.38 171 TYR A C 1
ATOM 1338 O O . TYR A 1 171 ? 16.547 -20.266 -36.438 1 89.38 171 TYR A O 1
ATOM 1346 N N . PRO A 1 172 ? 15.25 -19.312 -34.844 1 86.69 172 PRO A N 1
ATOM 1347 C CA . PRO A 1 172 ? 15.102 -18.078 -35.625 1 86.69 172 PRO A CA 1
ATOM 1348 C C . PRO A 1 172 ? 16.438 -17.422 -35.969 1 86.69 172 PRO A C 1
ATOM 1350 O O . PRO A 1 172 ? 17.375 -17.484 -35.156 1 86.69 172 PRO A O 1
ATOM 1353 N N . LYS A 1 173 ? 16.516 -16.75 -37.062 1 83 173 LYS A N 1
ATOM 1354 C CA . LYS A 1 173 ? 17.719 -16.141 -37.594 1 83 173 LYS A CA 1
ATOM 1355 C C . LYS A 1 173 ? 18.281 -15.086 -36.656 1 83 173 LYS A C 1
ATOM 1357 O O . LYS A 1 173 ? 19.484 -14.875 -36.594 1 83 173 LYS A O 1
ATOM 1362 N N . GLU A 1 174 ? 17.391 -14.508 -35.875 1 81.06 174 GLU A N 1
ATOM 1363 C CA . GLU A 1 174 ? 17.797 -13.438 -34.969 1 81.06 174 GLU A CA 1
ATOM 1364 C C . GLU A 1 174 ? 18.734 -13.961 -33.906 1 81.06 174 GLU A C 1
ATOM 1366 O O . GLU A 1 174 ? 19.5 -13.188 -33.312 1 81.06 174 GLU A O 1
ATOM 1371 N N . LEU A 1 175 ? 18.734 -15.227 -33.719 1 85 175 LEU A N 1
ATOM 1372 C CA . LEU A 1 175 ? 19.578 -15.82 -32.688 1 85 175 LEU A CA 1
ATOM 1373 C C . LEU A 1 175 ? 20.891 -16.312 -33.281 1 85 175 LEU A C 1
ATOM 1375 O O . LEU A 1 175 ? 21.812 -16.703 -32.562 1 85 175 LEU A O 1
ATOM 1379 N N . GLN A 1 176 ? 20.922 -16.25 -34.594 1 79.19 176 GLN A N 1
ATOM 1380 C CA . GLN A 1 176 ? 22.078 -16.781 -35.312 1 79.19 176 GLN A CA 1
ATOM 1381 C C . GLN A 1 176 ? 23.078 -15.672 -35.625 1 79.19 176 GLN A C 1
ATOM 1383 O O . GLN A 1 176 ? 23.641 -15.648 -36.719 1 79.19 176 GLN A O 1
ATOM 1388 N N . LYS A 1 177 ? 23.578 -14.945 -34.781 1 71.12 177 LYS A N 1
ATOM 1389 C CA . LYS A 1 177 ? 24.516 -13.844 -35.062 1 71.12 177 LYS A CA 1
ATOM 1390 C C . LYS A 1 177 ? 25.922 -14.367 -35.312 1 71.12 177 LYS A C 1
ATOM 1392 O O . LYS A 1 177 ? 26.312 -15.391 -34.75 1 71.12 177 LYS A O 1
ATOM 1397 N N . ASP A 1 178 ? 26.562 -13.688 -36.094 1 72.56 178 ASP A N 1
ATOM 1398 C CA . ASP A 1 178 ? 27.953 -14.016 -36.406 1 72.56 178 ASP A CA 1
ATOM 1399 C C . ASP A 1 178 ? 28.844 -13.703 -35.188 1 72.56 178 ASP A C 1
ATOM 1401 O O . ASP A 1 178 ? 28.578 -12.766 -34.438 1 72.56 178 ASP A O 1
ATOM 1405 N N . GLY A 1 179 ? 29.906 -14.602 -35 1 73.5 179 GLY A N 1
ATOM 1406 C CA . GLY A 1 179 ? 30.922 -14.266 -34 1 73.5 179 GLY A CA 1
ATOM 1407 C C . GLY A 1 179 ? 30.578 -14.766 -32.625 1 73.5 179 GLY A C 1
ATOM 1408 O O . GLY A 1 179 ? 31.219 -14.367 -31.641 1 73.5 179 GLY A O 1
ATOM 1409 N N . LEU A 1 180 ? 29.578 -15.609 -32.594 1 76.19 180 LEU A N 1
ATOM 1410 C CA . LEU A 1 180 ? 29.234 -16.141 -31.297 1 76.19 180 LEU A CA 1
ATOM 1411 C C . LEU A 1 180 ? 30.156 -17.297 -30.922 1 76.19 180 LEU A C 1
ATOM 1413 O O . LEU A 1 180 ? 30.594 -18.062 -31.781 1 76.19 180 LEU A O 1
ATOM 1417 N N . SER A 1 181 ? 30.531 -17.25 -29.688 1 82.44 181 SER A N 1
ATOM 1418 C CA . SER A 1 181 ? 31.328 -18.344 -29.141 1 82.44 181 SER A CA 1
ATOM 1419 C C . SER A 1 181 ? 30.453 -19.469 -28.625 1 82.44 181 SER A C 1
ATOM 1421 O O . SER A 1 181 ? 29.453 -19.219 -27.938 1 82.44 181 SER A O 1
ATOM 1423 N N . TYR A 1 182 ? 30.844 -20.656 -29.078 1 85.44 182 TYR A N 1
ATOM 1424 C CA . TYR A 1 182 ? 30.109 -21.844 -28.672 1 85.44 182 TYR A CA 1
ATOM 1425 C C . TYR A 1 182 ? 30.797 -22.531 -27.5 1 85.44 182 TYR A C 1
ATOM 1427 O O . TYR A 1 182 ? 32 -22.406 -27.328 1 85.44 182 TYR A O 1
ATOM 1435 N N . PRO A 1 183 ? 30.031 -23.203 -26.625 1 88.62 183 PRO A N 1
ATOM 1436 C CA . PRO A 1 183 ? 28.609 -23.531 -26.719 1 88.62 183 PRO A CA 1
ATOM 1437 C C . PRO A 1 183 ? 27.719 -22.391 -26.281 1 88.62 183 PRO A C 1
ATOM 1439 O O . PRO A 1 183 ? 28.125 -21.547 -25.469 1 88.62 183 PRO A O 1
ATOM 1442 N N . LEU A 1 184 ? 26.453 -22.422 -26.922 1 88.88 184 LEU A N 1
ATOM 1443 C CA . LEU A 1 184 ? 25.422 -21.438 -26.594 1 88.88 184 LEU A CA 1
ATOM 1444 C C . LEU A 1 184 ? 24.203 -22.125 -25.984 1 88.88 184 LEU A C 1
ATOM 1446 O O . LEU A 1 184 ? 23.812 -23.203 -26.422 1 88.88 184 LEU A O 1
ATOM 1450 N N . ARG A 1 185 ? 23.672 -21.453 -25 1 91.69 185 ARG A N 1
ATOM 1451 C CA . ARG A 1 185 ? 22.469 -21.984 -24.391 1 91.69 185 ARG A CA 1
ATOM 1452 C C . ARG A 1 185 ? 21.234 -21.25 -24.906 1 91.69 185 ARG A C 1
ATOM 1454 O O . ARG A 1 185 ? 21.172 -20.031 -24.859 1 91.69 185 ARG A O 1
ATOM 1461 N N . ILE A 1 186 ? 20.297 -22.062 -25.375 1 93.38 186 ILE A N 1
ATOM 1462 C CA . ILE A 1 186 ? 19.031 -21.531 -25.891 1 93.38 186 ILE A CA 1
ATOM 1463 C C . ILE A 1 186 ? 17.922 -21.797 -24.891 1 93.38 186 ILE A C 1
ATOM 1465 O O . ILE A 1 186 ? 17.703 -22.938 -24.469 1 93.38 186 ILE A O 1
ATOM 1469 N N . LEU A 1 187 ? 17.25 -20.766 -24.469 1 94.75 187 LEU A N 1
ATOM 1470 C CA . LEU A 1 187 ? 16.094 -20.859 -23.578 1 94.75 187 LEU A CA 1
ATOM 1471 C C . LEU A 1 187 ? 14.797 -20.672 -24.344 1 94.75 187 LEU A C 1
ATOM 1473 O O . LEU A 1 187 ? 14.641 -19.688 -25.078 1 94.75 187 LEU A O 1
ATOM 1477 N N . GLU A 1 188 ? 13.906 -21.609 -24.156 1 95.81 188 GLU A N 1
ATOM 1478 C CA . GLU A 1 188 ? 12.609 -21.516 -24.828 1 95.81 188 GLU A CA 1
ATOM 1479 C C . GLU A 1 188 ? 11.469 -21.625 -23.812 1 95.81 188 GLU A C 1
ATOM 1481 O O . GLU A 1 188 ? 11.406 -22.562 -23.031 1 95.81 188 GLU A O 1
ATOM 1486 N N . ILE A 1 189 ? 10.625 -20.656 -23.703 1 96.06 189 ILE A N 1
ATOM 1487 C CA . ILE A 1 189 ? 9.328 -20.75 -23.047 1 96.06 189 ILE A CA 1
ATOM 1488 C C . ILE A 1 189 ? 8.25 -21.125 -24.062 1 96.06 189 ILE A C 1
ATOM 1490 O O . ILE A 1 189 ? 7.992 -20.375 -25 1 96.06 189 ILE A O 1
ATOM 1494 N N . ASP A 1 190 ? 7.625 -22.172 -23.859 1 94.75 190 ASP A N 1
ATOM 1495 C CA . ASP A 1 190 ? 6.758 -22.812 -24.844 1 94.75 190 ASP A CA 1
ATOM 1496 C C . ASP A 1 190 ? 5.77 -21.812 -25.453 1 94.75 190 ASP A C 1
ATOM 1498 O O . ASP A 1 190 ? 5.004 -21.172 -24.719 1 94.75 190 ASP A O 1
ATOM 1502 N N . ASN A 1 191 ? 5.902 -21.672 -26.812 1 90.62 191 ASN A N 1
ATOM 1503 C CA . ASN A 1 191 ? 4.992 -20.891 -27.641 1 90.62 191 ASN A CA 1
ATOM 1504 C C . ASN A 1 191 ? 4.918 -19.438 -27.172 1 90.62 191 ASN A C 1
ATOM 1506 O O . ASN A 1 191 ? 3.836 -18.844 -27.141 1 90.62 191 ASN A O 1
ATOM 1510 N N . PHE A 1 192 ? 6.062 -18.984 -26.734 1 93.81 192 PHE A N 1
ATOM 1511 C CA . PHE A 1 192 ? 5.996 -17.625 -26.203 1 93.81 192 PHE A CA 1
ATOM 1512 C C . PHE A 1 192 ? 7.297 -16.891 -26.453 1 93.81 192 PHE A C 1
ATOM 1514 O O . PHE A 1 192 ? 7.293 -15.805 -27.047 1 93.81 192 PHE A O 1
ATOM 1521 N N . ASP A 1 193 ? 8.406 -17.469 -26.031 1 93.19 193 ASP A N 1
ATOM 1522 C CA . ASP A 1 193 ? 9.68 -16.781 -26.141 1 93.19 193 ASP A CA 1
ATOM 1523 C C . ASP A 1 193 ? 10.82 -17.75 -26.422 1 93.19 193 ASP A C 1
ATOM 1525 O O . ASP A 1 193 ? 10.766 -18.922 -26.016 1 93.19 193 ASP A O 1
ATOM 1529 N N . ILE A 1 194 ? 11.836 -17.312 -27.172 1 93.94 194 ILE A N 1
ATOM 1530 C CA . ILE A 1 194 ? 13.078 -18.047 -27.422 1 93.94 194 ILE A CA 1
ATOM 1531 C C . ILE A 1 194 ? 14.258 -17.078 -27.422 1 93.94 194 ILE A C 1
ATOM 1533 O O . ILE A 1 194 ? 14.227 -16.047 -28.094 1 93.94 194 ILE A O 1
ATOM 1537 N N . CYS A 1 195 ? 15.25 -17.359 -26.625 1 92.5 195 CYS A N 1
ATOM 1538 C CA . CYS A 1 195 ? 16.375 -16.438 -26.531 1 92.5 195 CYS A CA 1
ATOM 1539 C C . CYS A 1 195 ? 17.625 -17.156 -26.047 1 92.5 195 CYS A C 1
ATOM 1541 O O . CYS A 1 195 ? 17.562 -18.328 -25.641 1 92.5 195 CYS A O 1
ATOM 1543 N N . LEU A 1 196 ? 18.734 -16.484 -26.234 1 91.62 196 LEU A N 1
ATOM 1544 C CA . LEU A 1 196 ? 19.984 -16.953 -25.656 1 91.62 196 LEU A CA 1
ATOM 1545 C C . LEU A 1 196 ? 20.141 -16.453 -24.219 1 91.62 196 LEU A C 1
ATOM 1547 O O . LEU A 1 196 ? 20.016 -15.25 -23.953 1 91.62 196 LEU A O 1
ATOM 1551 N N . CYS A 1 197 ? 20.297 -17.406 -23.297 1 91.75 197 CYS A N 1
ATOM 1552 C CA . CYS A 1 197 ? 20.469 -16.984 -21.906 1 91.75 197 CYS A CA 1
ATOM 1553 C C . CYS A 1 197 ? 21.219 -18.047 -21.109 1 91.75 197 CYS A C 1
ATOM 1555 O O . CYS A 1 197 ? 20.859 -19.219 -21.125 1 91.75 197 CYS A O 1
ATOM 1557 N N . CYS A 1 198 ? 22.172 -17.594 -20.391 1 90.56 198 CYS A N 1
ATOM 1558 C CA . CYS A 1 198 ? 23.016 -18.531 -19.641 1 90.56 198 CYS A CA 1
ATOM 1559 C C . CYS A 1 198 ? 22.531 -18.672 -18.203 1 90.56 198 CYS A C 1
ATOM 1561 O O . CYS A 1 198 ? 23.031 -19.516 -17.453 1 90.56 198 CYS A O 1
ATOM 1563 N N . GLY A 1 199 ? 21.578 -17.906 -17.781 1 93.44 199 GLY A N 1
ATOM 1564 C CA . GLY A 1 199 ? 21.125 -17.922 -16.391 1 93.44 199 GLY A CA 1
ATOM 1565 C C . GLY A 1 199 ? 20.297 -19.156 -16.047 1 93.44 199 GLY A C 1
ATOM 1566 O O . GLY A 1 199 ? 19.969 -19.953 -16.938 1 93.44 199 GLY A O 1
ATOM 1567 N N . THR A 1 200 ? 20.078 -19.312 -14.734 1 95.25 200 THR A N 1
ATOM 1568 C CA . THR A 1 200 ? 19.203 -20.391 -14.305 1 95.25 200 THR A CA 1
ATOM 1569 C C . THR A 1 200 ? 17.734 -19.984 -14.406 1 95.25 200 THR A C 1
ATOM 1571 O O . THR A 1 200 ? 17.406 -18.812 -14.211 1 95.25 200 THR A O 1
ATOM 1574 N N . HIS A 1 201 ? 16.906 -20.969 -14.766 1 96.56 201 HIS A N 1
ATOM 1575 C CA . HIS A 1 201 ? 15.477 -20.719 -14.961 1 96.56 201 HIS A CA 1
ATOM 1576 C C . HIS A 1 201 ? 14.633 -21.828 -14.344 1 96.56 201 HIS A C 1
ATOM 1578 O O . HIS A 1 201 ? 15.117 -22.938 -14.117 1 96.56 201 HIS A O 1
ATOM 1584 N N . VAL A 1 202 ? 13.422 -21.5 -14.047 1 95.12 202 VAL A N 1
ATOM 1585 C CA . VAL A 1 202 ? 12.477 -22.516 -13.625 1 95.12 202 VAL A CA 1
ATOM 1586 C C . VAL A 1 202 ? 12.102 -23.406 -14.812 1 95.12 202 VAL A C 1
ATOM 1588 O O . VAL A 1 202 ? 12.336 -23.031 -15.961 1 95.12 202 VAL A O 1
ATOM 1591 N N . SER A 1 203 ? 11.531 -24.547 -14.555 1 94.44 203 SER A N 1
ATOM 1592 C CA . SER A 1 203 ? 11.203 -25.484 -15.617 1 94.44 203 SER A CA 1
ATOM 1593 C C . SER A 1 203 ? 9.805 -25.234 -16.172 1 94.44 203 SER A C 1
ATOM 1595 O O . SER A 1 203 ? 9.453 -25.734 -17.234 1 94.44 203 SER A O 1
ATOM 1597 N N . ASN A 1 204 ? 9.023 -24.484 -15.398 1 94.94 204 ASN A N 1
ATOM 1598 C CA . ASN A 1 204 ? 7.648 -24.156 -15.742 1 94.94 204 ASN A CA 1
ATOM 1599 C C . ASN A 1 204 ? 7.273 -22.75 -15.25 1 94.94 204 ASN A C 1
ATOM 1601 O O . ASN A 1 204 ? 7.637 -22.375 -14.133 1 94.94 204 ASN A O 1
ATOM 1605 N N . THR A 1 205 ? 6.461 -22.078 -16.062 1 96.12 205 THR A N 1
ATOM 1606 C CA . THR A 1 205 ? 6.176 -20.688 -15.727 1 96.12 205 THR A CA 1
ATOM 1607 C C . THR A 1 205 ? 5.336 -20.594 -14.461 1 96.12 205 THR A C 1
ATOM 1609 O O . THR A 1 205 ? 5.344 -19.562 -13.773 1 96.12 205 THR A O 1
ATOM 1612 N N . ASN A 1 206 ? 4.645 -21.625 -14.094 1 92.62 206 ASN A N 1
ATOM 1613 C CA . ASN A 1 206 ? 3.828 -21.641 -12.891 1 92.62 206 ASN A CA 1
ATOM 1614 C C . ASN A 1 206 ? 4.684 -21.5 -11.633 1 92.62 206 ASN A C 1
ATOM 1616 O O . ASN A 1 206 ? 4.188 -21.109 -10.578 1 92.62 206 ASN A O 1
ATOM 1620 N N . GLN A 1 207 ? 5.91 -21.797 -11.773 1 93 207 GLN A N 1
ATOM 1621 C CA . GLN A 1 207 ? 6.801 -21.766 -10.617 1 93 207 GLN A CA 1
ATOM 1622 C C . GLN A 1 207 ? 7.219 -20.344 -10.289 1 93 207 GLN A C 1
ATOM 1624 O O . GLN A 1 207 ? 7.777 -20.078 -9.219 1 93 207 GLN A O 1
ATOM 1629 N N . CYS A 1 208 ? 6.945 -19.406 -11.141 1 95.44 208 CYS A N 1
ATOM 1630 C CA . CYS A 1 208 ? 7.34 -18.016 -10.906 1 95.44 208 CYS A CA 1
ATOM 1631 C C . CYS A 1 208 ?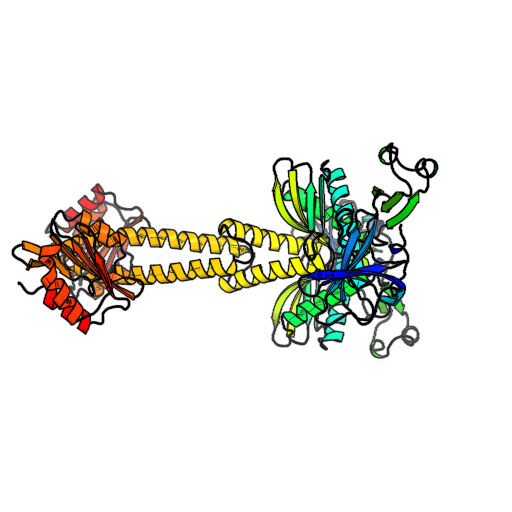 6.527 -17.406 -9.773 1 95.44 208 CYS A C 1
ATOM 1633 O O . CYS A 1 208 ? 7.043 -16.594 -8.992 1 95.44 208 CYS A O 1
ATOM 1635 N N . GLY A 1 209 ? 5.25 -17.844 -9.695 1 94.31 209 GLY A N 1
ATOM 1636 C CA . GLY A 1 209 ? 4.371 -17.156 -8.758 1 94.31 209 GLY A CA 1
ATOM 1637 C C . GLY A 1 209 ? 4.043 -15.734 -9.18 1 94.31 209 GLY A C 1
ATOM 1638 O O . GLY A 1 209 ? 3.857 -15.461 -10.367 1 94.31 209 GLY A O 1
ATOM 1639 N N . LEU A 1 210 ? 3.951 -14.898 -8.203 1 97.31 210 LEU A N 1
ATOM 1640 C CA . LEU A 1 210 ? 3.566 -13.516 -8.445 1 97.31 210 LEU A CA 1
ATOM 1641 C C . LEU A 1 210 ? 4.691 -12.75 -9.141 1 97.31 210 LEU A C 1
ATOM 1643 O O . LEU A 1 210 ? 5.844 -12.797 -8.695 1 97.31 210 LEU A O 1
ATOM 1647 N N . ILE A 1 211 ? 4.422 -12.117 -10.219 1 98.44 211 ILE A N 1
ATOM 1648 C CA . ILE A 1 211 ? 5.293 -11.133 -10.859 1 98.44 211 ILE A CA 1
ATOM 1649 C C . ILE A 1 211 ? 4.762 -9.727 -10.594 1 98.44 211 ILE A C 1
ATOM 1651 O O . ILE A 1 211 ? 3.68 -9.367 -11.062 1 98.44 211 ILE A O 1
ATOM 1655 N N . LYS A 1 212 ? 5.516 -8.938 -9.883 1 98.69 212 LYS A N 1
ATOM 1656 C CA . LYS A 1 212 ? 4.977 -7.656 -9.43 1 98.69 212 LYS A CA 1
ATOM 1657 C C . LYS A 1 212 ? 5.898 -6.504 -9.828 1 98.69 212 LYS A C 1
ATOM 1659 O O . LYS A 1 212 ? 7.094 -6.527 -9.531 1 98.69 212 LYS A O 1
ATOM 1664 N N . ILE A 1 213 ? 5.367 -5.586 -10.523 1 98.38 213 ILE A N 1
ATOM 1665 C CA . ILE A 1 213 ? 6.051 -4.316 -10.742 1 98.38 213 ILE A CA 1
ATOM 1666 C C . ILE A 1 213 ? 5.816 -3.395 -9.547 1 98.38 213 ILE A C 1
ATOM 1668 O O . ILE A 1 213 ? 4.672 -3.062 -9.227 1 98.38 213 ILE A O 1
ATOM 1672 N N . LEU A 1 214 ? 6.84 -2.947 -8.938 1 97.31 214 LEU A N 1
ATOM 1673 C CA . LEU A 1 214 ? 6.738 -2.27 -7.652 1 97.31 214 LEU A CA 1
ATOM 1674 C C . LEU A 1 214 ? 6.832 -0.757 -7.824 1 97.31 214 LEU A C 1
ATOM 1676 O O . LEU A 1 214 ? 6.203 -0.003 -7.078 1 97.31 214 LEU A O 1
ATOM 1680 N N . SER A 1 215 ? 7.672 -0.258 -8.719 1 94.69 215 SER A N 1
ATOM 1681 C CA . SER A 1 215 ? 7.844 1.165 -8.992 1 94.69 215 SER A CA 1
ATOM 1682 C C . SER A 1 215 ? 8.492 1.395 -10.352 1 94.69 215 SER A C 1
ATOM 1684 O O . SER A 1 215 ? 9 0.456 -10.969 1 94.69 215 SER A O 1
ATOM 1686 N N . THR A 1 216 ? 8.352 2.607 -10.789 1 94.94 216 THR A N 1
ATOM 1687 C CA . THR A 1 216 ? 8.953 2.99 -12.07 1 94.94 216 THR A CA 1
ATOM 1688 C C . THR A 1 216 ? 9.648 4.344 -11.953 1 94.94 216 THR A C 1
ATOM 1690 O O . THR A 1 216 ? 9.32 5.145 -11.078 1 94.94 216 THR A O 1
ATOM 1693 N N . GLU A 1 217 ? 10.641 4.496 -12.75 1 93.62 217 GLU A N 1
ATOM 1694 C CA . GLU A 1 217 ? 11.359 5.762 -12.883 1 93.62 217 GLU A CA 1
ATOM 1695 C C . GLU A 1 217 ? 11.664 6.07 -14.352 1 93.62 217 GLU A C 1
ATOM 1697 O O . GLU A 1 217 ? 12.164 5.211 -15.078 1 93.62 217 GLU A O 1
ATOM 1702 N N . ASN A 1 218 ? 11.289 7.27 -14.711 1 92.75 218 ASN A N 1
ATOM 1703 C CA . ASN A 1 218 ? 11.641 7.676 -16.062 1 92.75 218 ASN A CA 1
ATOM 1704 C C . ASN A 1 218 ? 13.133 7.949 -16.203 1 92.75 218 ASN A C 1
ATOM 1706 O O . ASN A 1 218 ? 13.734 8.586 -15.336 1 92.75 218 ASN A O 1
ATOM 1710 N N . VAL A 1 219 ? 13.672 7.402 -17.203 1 91.88 219 VAL A N 1
ATOM 1711 C CA . VAL A 1 219 ? 15.07 7.68 -17.516 1 91.88 219 VAL A CA 1
ATOM 1712 C C . VAL A 1 219 ? 15.172 8.266 -18.922 1 91.88 219 VAL A C 1
ATOM 1714 O O . VAL A 1 219 ? 14.164 8.445 -19.609 1 91.88 219 VAL A O 1
ATOM 1717 N N . SER A 1 220 ? 16.344 8.773 -19.406 1 85.31 220 SER A N 1
ATOM 1718 C CA . SER A 1 220 ? 16.547 9.531 -20.641 1 85.31 220 SER A CA 1
ATOM 1719 C C . SER A 1 220 ? 15.922 8.812 -21.828 1 85.31 220 SER A C 1
ATOM 1721 O O . SER A 1 220 ? 15.164 9.422 -22.594 1 85.31 220 SER A O 1
ATOM 1723 N N . ARG A 1 221 ? 16.188 7.531 -22.062 1 82.12 221 ARG A N 1
ATOM 1724 C CA . ARG A 1 221 ? 15.742 6.859 -23.281 1 82.12 221 ARG A CA 1
ATOM 1725 C C . ARG A 1 221 ? 14.648 5.836 -22.984 1 82.12 221 ARG A C 1
ATOM 1727 O O . ARG A 1 221 ? 14.234 5.094 -23.875 1 82.12 221 ARG A O 1
ATOM 1734 N N . GLY A 1 222 ? 14.07 5.891 -21.703 1 94.5 222 GLY A N 1
ATOM 1735 C CA . GLY A 1 222 ? 13.078 4.855 -21.438 1 94.5 222 GLY A CA 1
ATOM 1736 C C . GLY A 1 222 ? 12.562 4.875 -20.016 1 94.5 222 GLY A C 1
ATOM 1737 O O . GLY A 1 222 ? 12.328 5.945 -19.453 1 94.5 222 GLY A O 1
ATOM 1738 N N . LEU A 1 223 ? 12.227 3.652 -19.641 1 96.75 223 LEU A N 1
ATOM 1739 C CA . LEU A 1 223 ? 11.578 3.479 -18.344 1 96.75 223 LEU A CA 1
ATOM 1740 C C . LEU A 1 223 ? 12.281 2.41 -17.516 1 96.75 223 LEU A C 1
ATOM 1742 O O . LEU A 1 223 ? 12.531 1.307 -18 1 96.75 223 LEU A O 1
ATOM 1746 N N . LYS A 1 224 ? 12.688 2.783 -16.344 1 97.12 224 LYS A N 1
ATOM 1747 C CA . LYS A 1 224 ? 13.234 1.817 -15.391 1 97.12 224 LYS A CA 1
ATOM 1748 C C . LYS A 1 224 ? 12.133 1.263 -14.484 1 97.12 224 LYS A C 1
ATOM 1750 O O . LYS A 1 224 ? 11.383 2.025 -13.867 1 97.12 224 LYS A O 1
ATOM 1755 N N . LEU A 1 225 ? 12.094 -0.053 -14.43 1 96.94 225 LEU A N 1
ATOM 1756 C CA . LEU A 1 225 ? 11.102 -0.738 -13.602 1 96.94 225 LEU A CA 1
ATOM 1757 C C . LEU A 1 225 ? 11.773 -1.479 -12.453 1 96.94 225 LEU A C 1
ATOM 1759 O O . LEU A 1 225 ? 12.773 -2.172 -12.648 1 96.94 225 LEU A O 1
ATOM 1763 N N . GLN A 1 226 ? 11.281 -1.249 -11.328 1 98.12 226 GLN A N 1
ATOM 1764 C CA . GLN A 1 226 ? 11.625 -2.117 -10.203 1 98.12 226 GLN A CA 1
ATOM 1765 C C . GLN A 1 226 ? 10.578 -3.215 -10.023 1 98.12 226 GLN A C 1
ATOM 1767 O O . GLN A 1 226 ? 9.383 -2.932 -9.938 1 98.12 226 GLN A O 1
ATOM 1772 N N . PHE A 1 227 ? 11.023 -4.465 -10 1 98.62 227 PHE A N 1
ATOM 1773 C CA . PHE A 1 227 ? 10.078 -5.574 -9.945 1 98.62 227 PHE A CA 1
ATOM 1774 C C . PHE A 1 227 ? 10.617 -6.703 -9.07 1 98.62 227 PHE A C 1
ATOM 1776 O O . PHE A 1 227 ? 11.789 -6.699 -8.703 1 98.62 227 PHE A O 1
ATOM 1783 N N . ALA A 1 228 ? 9.75 -7.57 -8.664 1 98.69 228 ALA A N 1
ATOM 1784 C CA . ALA A 1 228 ? 10.086 -8.781 -7.914 1 98.69 228 ALA A CA 1
ATOM 1785 C C . ALA A 1 228 ? 9.203 -9.953 -8.336 1 98.69 228 ALA A C 1
ATOM 1787 O O . ALA A 1 228 ? 8.164 -9.75 -8.977 1 98.69 228 ALA A O 1
ATOM 1788 N N . VAL A 1 229 ? 9.641 -11.141 -8.031 1 98.25 229 VAL A N 1
ATOM 1789 C CA . VAL A 1 229 ? 8.938 -12.344 -8.461 1 98.25 229 VAL A CA 1
ATOM 1790 C C . VAL A 1 229 ? 8.852 -13.336 -7.301 1 98.25 229 VAL A C 1
ATOM 1792 O O . VAL A 1 229 ? 9.773 -13.422 -6.488 1 98.25 229 VAL A O 1
ATOM 1795 N N . GLY A 1 230 ? 7.699 -14.055 -7.227 1 96.38 230 GLY A N 1
ATOM 1796 C CA . GLY A 1 230 ? 7.543 -15.125 -6.254 1 96.38 230 GLY A CA 1
ATOM 1797 C C . GLY A 1 230 ? 7.531 -14.625 -4.82 1 96.38 230 GLY A C 1
ATOM 1798 O O . GLY A 1 230 ? 6.812 -13.688 -4.492 1 96.38 230 GLY A O 1
ATOM 1799 N N . GLU A 1 231 ? 8.336 -15.273 -4.059 1 96.06 231 GLU A N 1
ATOM 1800 C CA . GLU A 1 231 ? 8.43 -14.945 -2.641 1 96.06 231 GLU A CA 1
ATOM 1801 C C . GLU A 1 231 ? 8.93 -13.516 -2.439 1 96.06 231 GLU A C 1
ATOM 1803 O O . GLU A 1 231 ? 8.461 -12.805 -1.549 1 96.06 231 GLU A O 1
ATOM 1808 N N . ARG A 1 232 ? 9.891 -13.133 -3.285 1 97.75 232 ARG A N 1
ATOM 1809 C CA . ARG A 1 232 ? 10.414 -11.773 -3.205 1 97.75 232 ARG A CA 1
ATOM 1810 C C . ARG A 1 232 ? 9.32 -10.742 -3.477 1 97.75 232 ARG A C 1
ATOM 1812 O O . ARG A 1 232 ? 9.266 -9.703 -2.824 1 97.75 232 ARG A O 1
ATOM 1819 N N . ALA A 1 233 ? 8.492 -11.078 -4.402 1 98.19 233 ALA A N 1
ATOM 1820 C CA . ALA A 1 233 ? 7.379 -10.188 -4.73 1 98.19 233 ALA A CA 1
ATOM 1821 C C . ALA A 1 233 ? 6.387 -10.102 -3.576 1 98.19 233 ALA A C 1
ATOM 1823 O O . ALA A 1 233 ? 5.938 -9.008 -3.219 1 98.19 233 ALA A O 1
ATOM 1824 N N . LEU A 1 234 ? 6.047 -11.242 -3.039 1 97.75 234 LEU A N 1
ATOM 1825 C CA . LEU A 1 234 ? 5.121 -11.281 -1.911 1 97.75 234 LEU A CA 1
ATOM 1826 C C . LEU A 1 234 ? 5.652 -10.453 -0.747 1 97.75 234 LEU A C 1
ATOM 1828 O O . LEU A 1 234 ? 4.914 -9.656 -0.153 1 97.75 234 LEU A O 1
ATOM 1832 N N . ASP A 1 235 ? 6.91 -10.602 -0.444 1 97.31 235 ASP A N 1
ATOM 1833 C CA . ASP A 1 235 ? 7.539 -9.867 0.651 1 97.31 235 ASP A CA 1
ATOM 1834 C C . ASP A 1 235 ? 7.504 -8.359 0.395 1 97.31 235 ASP A C 1
ATOM 1836 O O . ASP A 1 235 ? 7.203 -7.578 1.299 1 97.31 235 ASP A O 1
ATOM 1840 N N . ALA A 1 236 ? 7.852 -8.008 -0.796 1 97.75 236 ALA A N 1
ATOM 1841 C CA . ALA A 1 236 ? 7.852 -6.59 -1.151 1 97.75 236 ALA A CA 1
ATOM 1842 C C . ALA A 1 236 ? 6.453 -5.992 -1.021 1 97.75 236 ALA A C 1
ATOM 1844 O O . ALA A 1 236 ? 6.289 -4.895 -0.481 1 97.75 236 ALA A O 1
ATOM 1845 N N . VAL A 1 237 ? 5.477 -6.68 -1.507 1 98.06 237 VAL A N 1
ATOM 1846 C CA . VAL A 1 237 ? 4.086 -6.234 -1.438 1 98.06 237 VAL A CA 1
ATOM 1847 C C . VAL A 1 237 ? 3.66 -6.098 0.022 1 98.06 237 VAL A C 1
ATOM 1849 O O . VAL A 1 237 ? 3.057 -5.094 0.406 1 98.06 237 VAL A O 1
ATOM 1852 N N . ASN A 1 238 ? 3.965 -7.105 0.786 1 97.56 238 ASN A N 1
ATOM 1853 C CA . ASN A 1 238 ? 3.596 -7.074 2.197 1 97.56 238 ASN A CA 1
ATOM 1854 C C . ASN A 1 238 ? 4.227 -5.887 2.918 1 97.56 238 ASN A C 1
ATOM 1856 O O . ASN A 1 238 ? 3.57 -5.23 3.729 1 97.56 238 ASN A O 1
ATOM 1860 N N . HIS A 1 239 ? 5.469 -5.617 2.619 1 96.88 239 HIS A N 1
ATOM 1861 C CA . HIS A 1 239 ? 6.145 -4.473 3.219 1 96.88 239 HIS A CA 1
ATOM 1862 C C . HIS A 1 239 ? 5.414 -3.172 2.904 1 96.88 239 HIS A C 1
ATOM 1864 O O . HIS A 1 239 ? 5.188 -2.352 3.797 1 96.88 239 HIS A O 1
ATOM 1870 N N . LYS A 1 240 ? 5.062 -3.021 1.702 1 96.94 240 LYS A N 1
ATOM 1871 C CA . LYS A 1 240 ? 4.367 -1.813 1.268 1 96.94 240 LYS A CA 1
ATOM 1872 C C . LYS A 1 240 ? 2.984 -1.716 1.903 1 96.94 240 LYS A C 1
ATOM 1874 O O . LYS A 1 240 ? 2.566 -0.637 2.33 1 96.94 240 LYS A O 1
ATOM 1879 N N . LEU A 1 241 ? 2.307 -2.801 1.942 1 97 241 LEU A N 1
ATOM 1880 C CA . LEU A 1 241 ? 0.947 -2.789 2.471 1 97 241 LEU A CA 1
ATOM 1881 C C . LEU A 1 241 ? 0.951 -2.539 3.975 1 97 241 LEU A C 1
ATOM 1883 O O . LEU A 1 241 ? 0.01 -1.949 4.512 1 97 241 LEU A O 1
ATOM 1887 N N . ILE A 1 242 ? 1.977 -2.967 4.672 1 96.12 242 ILE A N 1
ATOM 1888 C CA . ILE A 1 242 ? 2.113 -2.68 6.094 1 96.12 242 ILE A CA 1
ATOM 1889 C C . ILE A 1 242 ? 2.217 -1.17 6.309 1 96.12 242 ILE A C 1
ATOM 1891 O O . ILE A 1 242 ? 1.612 -0.626 7.238 1 96.12 242 ILE A O 1
ATOM 1895 N N . ILE A 1 243 ? 2.979 -0.518 5.445 1 96.81 243 ILE A N 1
ATOM 1896 C CA . ILE A 1 243 ? 3.119 0.933 5.52 1 96.81 243 ILE A CA 1
ATOM 1897 C C . ILE A 1 243 ? 1.754 1.593 5.34 1 96.81 243 ILE A C 1
ATOM 1899 O O . ILE A 1 243 ? 1.388 2.492 6.102 1 96.81 243 ILE A O 1
ATOM 1903 N N . LEU A 1 244 ? 1.023 1.133 4.348 1 97.06 244 LEU A N 1
ATOM 1904 C CA . LEU A 1 244 ? -0.304 1.684 4.094 1 97.06 244 LEU A CA 1
ATOM 1905 C C . LEU A 1 244 ? -1.22 1.466 5.293 1 97.06 244 LEU A C 1
ATOM 1907 O O . LEU A 1 244 ? -1.974 2.365 5.676 1 97.06 244 LEU A O 1
ATOM 1911 N N . THR A 1 245 ? -1.171 0.311 5.848 1 95.38 245 THR A N 1
ATOM 1912 C CA . THR A 1 245 ? -1.992 -0.008 7.012 1 95.38 245 THR A CA 1
ATOM 1913 C C . THR A 1 245 ? -1.654 0.912 8.18 1 95.38 245 THR A C 1
ATOM 1915 O O . THR A 1 245 ? -2.551 1.415 8.859 1 95.38 245 THR A O 1
ATOM 1918 N N . LYS A 1 246 ? -0.409 1.126 8.414 1 96.12 246 LYS A N 1
ATOM 1919 C CA . LYS A 1 246 ? 0.017 2.029 9.477 1 96.12 246 LYS A CA 1
ATOM 1920 C C . LYS A 1 246 ? -0.461 3.455 9.211 1 96.12 246 LYS A C 1
ATOM 1922 O O . LYS A 1 246 ? -0.867 4.16 10.133 1 96.12 246 LYS A O 1
ATOM 1927 N N . ALA A 1 247 ? -0.375 3.846 7.984 1 96.88 247 ALA A N 1
ATOM 1928 C CA . ALA A 1 247 ? -0.85 5.176 7.609 1 96.88 247 ALA A CA 1
ATOM 1929 C C . ALA A 1 247 ? -2.342 5.324 7.895 1 96.88 247 ALA A C 1
ATOM 1931 O O . ALA A 1 247 ? -2.771 6.332 8.461 1 96.88 247 ALA A O 1
ATOM 1932 N N . THR A 1 248 ? -3.096 4.352 7.512 1 96.31 248 THR A N 1
ATOM 1933 C CA . THR A 1 248 ? -4.535 4.352 7.738 1 96.31 248 THR A CA 1
ATOM 1934 C C . THR A 1 248 ? -4.848 4.414 9.234 1 96.31 248 THR A C 1
ATOM 1936 O O . THR A 1 248 ? -5.777 5.109 9.648 1 96.31 248 THR A O 1
ATOM 1939 N N . SER A 1 249 ? -4.113 3.727 10.008 1 95.56 249 SER A N 1
ATOM 1940 C CA . SER A 1 249 ? -4.301 3.713 11.453 1 95.56 249 SER A CA 1
ATOM 1941 C C . SER A 1 249 ? -3.938 5.062 12.07 1 95.56 249 SER A C 1
ATOM 1943 O O . SER A 1 249 ? -4.641 5.555 12.953 1 95.56 249 SER A O 1
ATOM 1945 N N . THR A 1 250 ? -2.861 5.613 11.617 1 96.31 250 THR A N 1
ATOM 1946 C CA . THR A 1 250 ? -2.408 6.902 12.125 1 96.31 250 THR A CA 1
ATOM 1947 C C . THR A 1 250 ? -3.432 7.992 11.828 1 96.31 250 THR A C 1
ATOM 1949 O O . THR A 1 250 ? -3.682 8.859 12.664 1 96.31 250 THR A O 1
ATOM 1952 N N . LEU A 1 251 ? -4.066 7.867 10.742 1 97.19 251 LEU A N 1
ATOM 1953 C CA . LEU A 1 251 ? -5.039 8.867 10.312 1 97.19 251 LEU A CA 1
ATOM 1954 C C . LEU A 1 251 ? -6.438 8.508 10.797 1 97.19 251 LEU A C 1
ATOM 1956 O O . LEU A 1 251 ? -7.344 9.344 10.766 1 97.19 251 LEU A O 1
ATOM 1960 N N . SER A 1 252 ? -6.664 7.262 11.242 1 95 252 SER A N 1
ATOM 1961 C CA . SER A 1 252 ? -7.957 6.738 11.672 1 95 252 SER A CA 1
ATOM 1962 C C . SER A 1 252 ? -8.992 6.844 10.555 1 95 252 SER A C 1
ATOM 1964 O O . SER A 1 252 ? -10.109 7.316 10.781 1 95 252 SER A O 1
ATOM 1966 N N . VAL A 1 253 ? -8.602 6.543 9.391 1 94.44 253 VAL A N 1
ATOM 1967 C CA . VAL A 1 253 ? -9.508 6.547 8.242 1 94.44 253 VAL A CA 1
ATOM 1968 C C . VAL A 1 253 ? -9.344 5.25 7.453 1 94.44 253 VAL A C 1
ATOM 1970 O O . VAL A 1 253 ? -8.406 4.484 7.691 1 94.44 253 VAL A O 1
ATOM 1973 N N . ASN A 1 254 ? -10.273 5.016 6.543 1 93.62 254 ASN A N 1
ATOM 1974 C CA . ASN A 1 254 ? -10.148 3.895 5.621 1 93.62 254 ASN A CA 1
ATOM 1975 C C . ASN A 1 254 ? -9.117 4.18 4.523 1 93.62 254 ASN A C 1
ATOM 1977 O O . ASN A 1 254 ? -8.773 5.336 4.285 1 93.62 254 ASN A O 1
ATOM 1981 N N . GLU A 1 255 ? -8.711 3.121 3.82 1 94 255 GLU A N 1
ATOM 1982 C CA . GLU A 1 255 ? -7.637 3.217 2.838 1 94 255 GLU A CA 1
ATOM 1983 C C . GLU A 1 255 ? -7.992 4.199 1.726 1 94 255 GLU A C 1
ATOM 1985 O O . GLU A 1 255 ? -7.137 4.957 1.262 1 94 255 GLU A O 1
ATOM 1990 N N . ASN A 1 256 ? -9.211 4.227 1.359 1 94.56 256 ASN A N 1
ATOM 1991 C CA . ASN A 1 256 ? -9.633 5.047 0.23 1 94.56 256 ASN A CA 1
ATOM 1992 C C . ASN A 1 256 ? -9.648 6.531 0.591 1 94.56 256 ASN A C 1
ATOM 1994 O O . ASN A 1 256 ? -9.719 7.387 -0.291 1 94.56 256 ASN A O 1
ATOM 1998 N N . LYS A 1 257 ? -9.484 6.875 1.829 1 97.06 257 LYS A N 1
ATOM 1999 C CA . LYS A 1 257 ? -9.562 8.266 2.275 1 97.06 257 LYS A CA 1
ATOM 2000 C C . LYS A 1 257 ? -8.203 8.773 2.732 1 97.06 257 LYS A C 1
ATOM 2002 O O . LYS A 1 257 ? -8.078 9.914 3.182 1 97.06 257 LYS A O 1
ATOM 2007 N N . VAL A 1 258 ? -7.195 7.938 2.562 1 97.44 258 VAL A N 1
ATOM 2008 C CA . VAL A 1 258 ? -5.867 8.273 3.068 1 97.44 258 VAL A CA 1
ATOM 2009 C C . VAL A 1 258 ? -5.352 9.531 2.371 1 97.44 258 VAL A C 1
ATOM 2011 O O . VAL A 1 258 ? -4.918 10.477 3.027 1 97.44 258 VAL A O 1
ATOM 2014 N N . VAL A 1 259 ? -5.395 9.555 1.068 1 97.5 259 VAL A N 1
ATOM 2015 C CA . VAL A 1 259 ? -4.859 10.664 0.287 1 97.5 259 VAL A CA 1
ATOM 2016 C C . VAL A 1 259 ? -5.633 11.938 0.605 1 97.5 259 VAL A C 1
ATOM 2018 O O . VAL A 1 259 ? -5.035 12.992 0.835 1 97.5 259 VAL A O 1
ATOM 2021 N N . GLU A 1 260 ? -6.926 11.805 0.669 1 97.88 260 GLU A N 1
ATOM 2022 C CA . GLU A 1 260 ? -7.777 12.945 1.003 1 97.88 260 GLU A CA 1
ATOM 2023 C C . GLU A 1 260 ? -7.465 13.477 2.398 1 97.88 260 GLU A C 1
ATOM 2025 O O . GLU A 1 260 ? -7.453 14.695 2.615 1 97.88 260 GLU A O 1
ATOM 2030 N N . SER A 1 261 ? -7.266 12.617 3.312 1 97.94 261 SER A N 1
ATOM 2031 C CA . SER A 1 261 ? -6.965 13.008 4.688 1 97.94 261 SER A CA 1
ATOM 2032 C C . SER A 1 261 ? -5.633 13.742 4.777 1 97.94 261 SER A C 1
ATOM 2034 O O . SER A 1 261 ? -5.504 14.719 5.523 1 97.94 261 SER A O 1
ATOM 2036 N N . ILE A 1 262 ? -4.66 13.273 4.074 1 97.94 262 ILE A N 1
ATOM 2037 C CA . ILE A 1 262 ? -3.361 13.938 4.043 1 97.94 262 ILE A CA 1
ATOM 2038 C C . ILE A 1 262 ? -3.512 15.344 3.477 1 97.94 262 ILE A C 1
ATOM 2040 O O . ILE A 1 262 ? -2.977 16.312 4.035 1 97.94 262 ILE A O 1
ATOM 2044 N N . GLN A 1 263 ? -4.223 15.445 2.418 1 97.94 263 GLN A N 1
ATOM 2045 C CA . GLN A 1 263 ? -4.473 16.75 1.818 1 97.94 263 GLN A CA 1
ATOM 2046 C C . GLN A 1 263 ? -5.203 17.672 2.789 1 97.94 263 GLN A C 1
ATOM 2048 O O . GLN A 1 263 ? -4.93 18.875 2.838 1 97.94 263 GLN A O 1
ATOM 2053 N N . GLY A 1 264 ? -6.102 17.062 3.494 1 97.62 264 GLY A N 1
ATOM 2054 C CA . GLY A 1 264 ? -6.805 17.828 4.516 1 97.62 264 GLY A CA 1
ATOM 2055 C C . GLY A 1 264 ? -5.883 18.375 5.59 1 97.62 264 GLY A C 1
ATOM 2056 O O . GLY A 1 264 ? -6.031 19.531 6.012 1 97.62 264 GLY A O 1
ATOM 2057 N N . LEU A 1 265 ? -4.984 17.578 6.035 1 97.94 265 LEU A N 1
ATOM 2058 C CA . LEU A 1 265 ? -4.008 18.016 7.023 1 97.94 265 LEU A CA 1
ATOM 2059 C C . LEU A 1 265 ? -3.156 19.156 6.48 1 97.94 265 LEU A C 1
ATOM 2061 O O . LEU A 1 265 ? -2.902 20.141 7.18 1 97.94 265 LEU A O 1
ATOM 2065 N N . GLN A 1 266 ? -2.738 19 5.25 1 97.75 266 GLN A N 1
ATOM 2066 C CA . GLN A 1 266 ? -1.919 20.031 4.621 1 97.75 266 GLN A CA 1
ATOM 2067 C C . GLN A 1 266 ? -2.691 21.344 4.477 1 97.75 266 GLN A C 1
ATOM 2069 O O . GLN A 1 266 ? -2.143 22.422 4.703 1 97.75 266 GLN A O 1
ATOM 2074 N N . GLU A 1 267 ? -3.912 21.25 4.141 1 97.19 267 GLU A N 1
ATOM 2075 C CA . GLU A 1 267 ? -4.758 22.438 4.023 1 97.19 267 GLU A CA 1
ATOM 2076 C C . GLU A 1 267 ? -4.98 23.094 5.383 1 97.19 267 GLU A C 1
ATOM 2078 O O . GLU A 1 267 ? -5 24.328 5.492 1 97.19 267 GLU A O 1
ATOM 2083 N N . GLU A 1 268 ? -5.203 22.328 6.328 1 96.38 268 GLU A N 1
ATOM 2084 C CA . GLU A 1 268 ? -5.387 22.859 7.676 1 96.38 268 GLU A CA 1
ATOM 2085 C C . GLU A 1 268 ? -4.141 23.609 8.141 1 96.38 268 GLU A C 1
ATOM 2087 O O . GLU A 1 268 ? -4.246 24.672 8.773 1 96.38 268 GLU A O 1
ATOM 2092 N N . ILE A 1 269 ? -3.025 23.078 7.891 1 97.06 269 ILE A N 1
ATOM 2093 C CA . ILE A 1 269 ? -1.771 23.719 8.258 1 97.06 269 ILE A CA 1
ATOM 2094 C C . ILE A 1 269 ? -1.654 25.062 7.543 1 97.06 269 ILE A C 1
ATOM 2096 O O . ILE A 1 269 ? -1.297 26.078 8.156 1 97.06 269 ILE A O 1
ATOM 2100 N N . ARG A 1 270 ? -1.982 25.078 6.301 1 95.56 270 ARG A N 1
ATOM 2101 C CA . ARG A 1 270 ? -1.929 26.312 5.531 1 95.56 270 ARG A CA 1
ATOM 2102 C C . ARG A 1 270 ? -2.857 27.359 6.125 1 95.56 270 ARG A C 1
ATOM 2104 O O . ARG A 1 270 ? -2.477 28.531 6.266 1 95.56 270 ARG A O 1
ATOM 2111 N N . THR A 1 271 ? -4.035 26.969 6.457 1 92.56 271 THR A N 1
ATOM 2112 C CA . THR A 1 271 ? -5.027 27.875 7.027 1 92.56 271 THR A CA 1
ATOM 2113 C C . THR A 1 271 ? -4.559 28.406 8.383 1 92.56 271 THR A C 1
ATOM 2115 O O . THR A 1 271 ? -4.68 29.594 8.664 1 92.56 271 THR A O 1
ATOM 2118 N N . LEU A 1 272 ? -4.012 27.547 9.18 1 92.5 272 LEU A N 1
ATOM 2119 C CA . LEU A 1 272 ? -3.543 27.922 10.508 1 92.5 272 LEU A CA 1
ATOM 2120 C C . LEU A 1 272 ? -2.359 28.875 10.414 1 92.5 272 LEU A C 1
ATOM 2122 O O . LEU A 1 272 ? -2.266 29.844 11.188 1 92.5 272 LEU A O 1
ATOM 2126 N N . LYS A 1 273 ? -1.496 28.594 9.477 1 92.5 273 LYS A N 1
ATOM 2127 C CA . LYS A 1 273 ? -0.348 29.484 9.281 1 92.5 273 LYS A CA 1
ATOM 2128 C C . LYS A 1 273 ? -0.789 30.859 8.82 1 92.5 273 LYS A C 1
ATOM 2130 O O . LYS A 1 273 ? -0.248 31.875 9.266 1 92.5 273 LYS A O 1
ATOM 2135 N N . ALA A 1 274 ? -1.718 30.906 7.93 1 90.31 274 ALA A N 1
ATOM 2136 C CA . ALA A 1 274 ? -2.258 32.188 7.461 1 90.31 274 ALA A CA 1
ATOM 2137 C C . ALA A 1 274 ? -2.908 32.969 8.609 1 90.31 274 ALA A C 1
ATOM 2139 O O . ALA A 1 274 ? -2.711 34.156 8.742 1 90.31 274 ALA A O 1
ATOM 2140 N N . ARG A 1 275 ? -3.639 32.281 9.352 1 88.06 275 ARG A N 1
ATOM 2141 C CA . ARG A 1 275 ? -4.297 32.906 10.492 1 88.06 275 ARG A CA 1
ATOM 2142 C C . ARG A 1 275 ? -3.271 33.406 11.508 1 88.06 275 ARG A C 1
ATOM 2144 O O . ARG A 1 275 ? -3.422 34.5 12.062 1 88.06 275 ARG A O 1
ATOM 2151 N N . GLU A 1 276 ? -2.324 32.594 11.75 1 87.62 276 GLU A N 1
ATOM 2152 C CA . GLU A 1 276 ? -1.259 33 12.664 1 87.62 276 GLU A CA 1
ATOM 2153 C C . GLU A 1 276 ? -0.59 34.281 12.203 1 87.62 276 GLU A C 1
ATOM 2155 O O . GLU A 1 276 ? -0.301 35.156 13.016 1 87.62 276 GLU A O 1
ATOM 2160 N N . LYS A 1 277 ? -0.354 34.344 10.961 1 86.19 277 LYS A N 1
ATOM 2161 C CA . LYS A 1 277 ? 0.264 35.562 10.406 1 86.19 277 LYS A CA 1
ATOM 2162 C C . LYS A 1 277 ? -0.597 36.781 10.672 1 86.19 277 LYS A C 1
ATOM 2164 O O . LYS A 1 277 ? -0.08 37.844 11.031 1 86.19 277 LYS A O 1
ATOM 2169 N N . VAL A 1 278 ? -1.85 36.656 10.539 1 83.94 278 VAL A N 1
ATOM 2170 C CA . VAL A 1 278 ? -2.779 37.75 10.758 1 83.94 278 VAL A CA 1
ATOM 2171 C C . VAL A 1 278 ? -2.797 38.156 12.234 1 83.94 278 VAL A C 1
ATOM 2173 O O . VAL A 1 278 ? -2.789 39.312 12.578 1 83.94 278 VAL A O 1
ATOM 2176 N N . LEU A 1 279 ? -2.809 37.188 13.094 1 85.12 279 LEU A N 1
ATOM 2177 C CA . LEU A 1 279 ? -2.828 37.438 14.531 1 85.12 279 LEU A CA 1
ATOM 2178 C C . LEU A 1 279 ? -1.561 38.156 14.977 1 85.12 279 LEU A C 1
ATOM 2180 O O . LEU A 1 279 ? -1.624 39.094 15.766 1 85.12 279 LEU A O 1
ATOM 2184 N N . VAL A 1 280 ? -0.488 37.75 14.406 1 83.62 280 VAL A N 1
ATOM 2185 C CA . VAL A 1 280 ? 0.791 38.344 14.766 1 83.62 280 VAL A CA 1
ATOM 2186 C C . VAL A 1 280 ? 0.826 39.781 14.289 1 83.62 280 VAL A C 1
ATOM 2188 O O . VAL A 1 280 ? 1.271 40.688 15.016 1 83.62 280 VAL A O 1
ATOM 2191 N N . LYS A 1 281 ? 0.363 40.031 13.141 1 80.75 281 LYS A N 1
ATOM 2192 C CA . LYS A 1 281 ? 0.326 41.406 12.602 1 80.75 281 LYS A CA 1
ATOM 2193 C C . LYS A 1 281 ? -0.561 42.312 13.453 1 80.75 281 LYS A C 1
ATOM 2195 O O . LYS A 1 281 ? -0.247 43.469 13.648 1 80.75 281 LYS A O 1
ATOM 2200 N N . THR A 1 282 ? -1.579 41.75 13.922 1 77.44 282 THR A N 1
ATOM 2201 C CA . THR A 1 282 ? -2.547 42.531 14.695 1 77.44 282 THR A CA 1
ATOM 2202 C C . THR A 1 282 ? -1.994 42.875 16.078 1 77.44 282 THR A C 1
ATOM 2204 O O . THR A 1 282 ? -2.332 43.906 16.641 1 77.44 282 THR A O 1
ATOM 2207 N N . ILE A 1 283 ? -1.144 42.031 16.531 1 78.38 283 ILE A N 1
ATOM 2208 C CA . ILE A 1 283 ? -0.657 42.219 17.891 1 78.38 283 ILE A CA 1
ATOM 2209 C C . ILE A 1 283 ? 0.547 43.156 17.891 1 78.38 283 ILE A C 1
ATOM 2211 O O . ILE A 1 283 ? 0.892 43.75 18.906 1 78.38 283 ILE A O 1
ATOM 2215 N N . LEU A 1 284 ? 1.069 43.312 16.719 1 77.31 284 LEU A N 1
ATOM 2216 C CA . LEU A 1 284 ? 2.299 44.094 16.609 1 77.31 284 LEU A CA 1
ATOM 2217 C C . LEU A 1 284 ? 2.105 45.5 17.156 1 77.31 284 LEU A C 1
ATOM 2219 O O . LEU A 1 284 ? 2.932 46 17.922 1 77.31 284 LEU A O 1
ATOM 2223 N N . PRO A 1 285 ? 1.001 46.156 16.75 1 72.06 285 PRO A N 1
ATOM 2224 C CA . PRO A 1 285 ? 0.799 47.5 17.297 1 72.06 285 PRO A CA 1
ATOM 2225 C C . PRO A 1 285 ? 0.633 47.5 18.812 1 72.06 285 PRO A C 1
ATOM 2227 O O . PRO A 1 285 ? 1.04 48.469 19.484 1 72.06 285 PRO A O 1
ATOM 2230 N N . VAL A 1 286 ? 0.123 46.531 19.359 1 71.81 286 VAL A N 1
ATOM 2231 C CA . VAL A 1 286 ? -0.048 46.406 20.812 1 71.81 286 VAL A CA 1
ATOM 2232 C C . VAL A 1 286 ? 1.312 46.219 21.469 1 71.81 286 VAL A C 1
ATOM 2234 O O . VAL A 1 286 ? 1.59 46.844 22.516 1 71.81 286 VAL A O 1
ATOM 2237 N N . ILE A 1 287 ? 2.092 45.5 20.875 1 76.38 287 ILE A N 1
ATOM 2238 C CA . ILE A 1 287 ? 3.443 45.25 21.375 1 76.38 287 ILE A CA 1
ATOM 2239 C C . ILE A 1 287 ? 4.242 46.562 21.359 1 76.38 287 ILE A C 1
ATOM 2241 O O . ILE A 1 287 ? 4.965 46.844 22.312 1 76.38 287 ILE A O 1
ATOM 2245 N N . ASN A 1 288 ? 3.961 47.25 20.391 1 73.5 288 ASN A N 1
ATOM 2246 C CA . ASN A 1 288 ? 4.711 48.5 20.219 1 73.5 288 ASN A CA 1
ATOM 2247 C C . ASN A 1 288 ? 4.336 49.531 21.266 1 73.5 288 ASN A C 1
ATOM 2249 O O . ASN A 1 288 ? 5.098 50.469 21.531 1 73.5 288 ASN A O 1
ATOM 2253 N N . SER A 1 289 ? 3.217 49.281 21.859 1 73.75 289 SER A N 1
ATOM 2254 C CA . SER A 1 289 ? 2.773 50.219 22.875 1 73.75 289 SER A CA 1
ATOM 2255 C C . SER A 1 289 ? 3.262 49.812 24.25 1 73.75 289 SER A C 1
ATOM 2257 O O . SER A 1 289 ? 3.16 50.594 25.203 1 73.75 289 SER A O 1
ATOM 2259 N N . GLN A 1 290 ? 3.93 48.75 24.344 1 74.5 290 GLN A N 1
ATOM 2260 C CA . GLN A 1 290 ? 4.324 48.219 25.641 1 74.5 290 GLN A CA 1
ATOM 2261 C C . GLN A 1 290 ? 5.746 48.625 26 1 74.5 290 GLN A C 1
ATOM 2263 O O . GLN A 1 290 ? 6.27 48.219 27.047 1 74.5 290 GLN A O 1
ATOM 2268 N N . TYR A 1 291 ? 6.352 49.5 25.297 1 83.06 291 TYR A N 1
ATOM 2269 C CA . TYR A 1 291 ? 7.75 49.812 25.594 1 83.06 291 TYR A CA 1
ATOM 2270 C C . TYR A 1 291 ? 7.863 50.844 26.703 1 83.06 291 TYR A C 1
ATOM 2272 O O . TYR A 1 291 ? 6.918 51.594 26.969 1 83.06 291 TYR A O 1
ATOM 2280 N N . LYS A 1 292 ? 9.016 50.75 27.453 1 85.94 292 LYS A N 1
ATOM 2281 C CA . LYS A 1 292 ? 9.43 51.75 28.422 1 85.94 292 LYS A CA 1
ATOM 2282 C C . LYS A 1 292 ? 10.758 52.375 28.031 1 85.94 292 LYS A C 1
ATOM 2284 O O . LYS A 1 292 ? 11.656 51.688 27.531 1 85.94 292 LYS A O 1
ATOM 2289 N N . GLU A 1 293 ? 10.695 53.656 28.203 1 89.75 293 GLU A N 1
ATOM 2290 C CA . GLU A 1 293 ? 11.938 54.344 27.906 1 89.75 293 GLU A CA 1
ATOM 2291 C C . GLU A 1 293 ? 12.867 54.375 29.125 1 89.75 293 GLU A C 1
ATOM 2293 O O . GLU A 1 293 ? 12.461 54.75 30.219 1 89.75 293 GLU A O 1
ATOM 2298 N N . VAL A 1 294 ? 14 53.938 28.906 1 92.19 294 VAL A N 1
ATOM 2299 C CA . VAL A 1 294 ? 14.984 53.875 29.984 1 92.19 294 VAL A CA 1
ATOM 2300 C C . VAL A 1 294 ? 16.328 54.375 29.484 1 92.19 294 VAL A C 1
ATOM 2302 O O . VAL A 1 294 ? 16.641 54.312 28.281 1 92.19 294 VAL A O 1
ATOM 2305 N N . ILE A 1 295 ? 17.078 54.906 30.438 1 92 295 ILE A N 1
ATOM 2306 C CA . ILE A 1 295 ? 18.375 55.438 30.078 1 92 295 ILE A CA 1
ATOM 2307 C C . ILE A 1 295 ? 19.469 54.5 30.562 1 92 295 ILE A C 1
ATOM 2309 O O . ILE A 1 295 ? 19.531 54.156 31.75 1 92 295 ILE A O 1
ATOM 2313 N N . HIS A 1 296 ? 20.25 54.031 29.703 1 91.12 296 HIS A N 1
ATOM 2314 C CA . HIS A 1 296 ? 21.453 53.25 30.016 1 91.12 296 HIS A CA 1
ATOM 2315 C C . HIS A 1 296 ? 22.688 53.875 29.375 1 91.12 296 HIS A C 1
ATOM 2317 O O . HIS A 1 296 ? 22.703 54.156 28.172 1 91.12 296 HIS A O 1
ATOM 2323 N N . GLY A 1 297 ? 23.703 54.125 30.266 1 87.12 297 GLY A N 1
ATOM 2324 C CA . GLY A 1 297 ? 24.922 54.719 29.75 1 87.12 297 GLY A CA 1
ATOM 2325 C C . GLY A 1 297 ? 24.703 56.062 29.094 1 87.12 297 GLY A C 1
ATOM 2326 O O . GLY A 1 297 ? 25.281 56.375 28.062 1 87.12 297 GLY A O 1
ATOM 2327 N N . GLY A 1 298 ? 23.688 56.719 29.469 1 88.12 298 GLY A N 1
ATOM 2328 C CA . GLY A 1 298 ? 23.406 58.031 28.953 1 88.12 298 GLY A CA 1
ATOM 2329 C C . GLY A 1 298 ? 22.578 58.031 27.688 1 88.12 298 GLY A C 1
ATOM 2330 O O . GLY A 1 298 ? 22.312 59.094 27.125 1 88.12 298 GLY A O 1
ATOM 2331 N N . VAL A 1 299 ? 22.234 56.938 27.312 1 91 299 VAL A N 1
ATOM 2332 C CA . VAL A 1 299 ? 21.469 56.812 26.078 1 91 299 VAL A CA 1
ATOM 2333 C C . VAL A 1 299 ? 20.078 56.25 26.391 1 91 299 VAL A C 1
ATOM 2335 O O . VAL A 1 299 ? 19.922 55.406 27.25 1 91 299 VAL A O 1
ATOM 2338 N N . SER A 1 300 ? 19.141 56.781 25.641 1 91.5 300 SER A N 1
ATOM 2339 C CA . SER A 1 300 ? 17.766 56.344 25.844 1 91.5 300 SER A CA 1
ATOM 2340 C C . SER A 1 300 ? 17.484 55.062 25.062 1 91.5 300 SER A C 1
ATOM 2342 O O . SER A 1 300 ? 17.844 54.938 23.891 1 91.5 300 SER A O 1
ATOM 2344 N N . PHE A 1 301 ? 16.875 54.031 25.797 1 91.56 301 PHE A N 1
ATOM 2345 C CA . PHE A 1 301 ? 16.484 52.781 25.188 1 91.56 301 PHE A CA 1
ATOM 2346 C C . PHE A 1 301 ? 14.977 52.562 25.297 1 91.56 301 PHE A C 1
ATOM 2348 O O . PHE A 1 301 ? 14.375 52.906 26.328 1 91.56 301 PHE A O 1
ATOM 2355 N N . HIS A 1 302 ? 14.422 52.062 24.203 1 89.75 302 HIS A N 1
ATOM 2356 C CA . HIS A 1 302 ? 13.094 51.469 24.312 1 89.75 302 HIS A CA 1
ATOM 2357 C C . HIS A 1 302 ? 13.164 50 24.766 1 89.75 302 HIS A C 1
ATOM 2359 O O . HIS A 1 302 ? 13.664 49.156 24.031 1 89.75 302 HIS A O 1
ATOM 2365 N N . VAL A 1 303 ? 12.688 49.75 25.969 1 89.69 303 VAL A N 1
ATOM 2366 C CA . VAL A 1 303 ? 12.742 48.406 26.531 1 89.69 303 VAL A CA 1
ATOM 2367 C C . VAL A 1 303 ? 11.383 47.719 26.375 1 89.69 303 VAL A C 1
ATOM 2369 O O . VAL A 1 303 ? 10.359 48.25 26.812 1 89.69 303 VAL A O 1
ATOM 2372 N N . TYR A 1 304 ? 11.422 46.5 25.688 1 88.44 304 TYR A N 1
ATOM 2373 C CA . TYR A 1 304 ? 10.227 45.688 25.5 1 88.44 304 TYR A CA 1
ATOM 2374 C C . TYR A 1 304 ? 10.281 44.438 26.359 1 88.44 304 TYR A C 1
ATOM 2376 O O . TYR A 1 304 ? 10.859 43.438 25.953 1 88.44 304 TYR A O 1
ATOM 2384 N N . PRO A 1 305 ? 9.625 44.438 27.5 1 87.94 305 PRO A N 1
ATOM 2385 C CA . PRO A 1 305 ? 9.578 43.25 28.328 1 87.94 305 PRO A CA 1
ATOM 2386 C C . PRO A 1 305 ? 8.477 42.281 27.906 1 87.94 305 PRO A C 1
ATOM 2388 O O . PRO A 1 305 ? 7.465 42.156 28.594 1 87.94 305 PRO A O 1
ATOM 2391 N N . LEU A 1 306 ? 8.719 41.531 26.922 1 84.88 306 LEU A N 1
ATOM 2392 C CA . LEU A 1 306 ? 7.648 40.75 26.281 1 84.88 306 LEU A CA 1
ATOM 2393 C C . LEU A 1 306 ? 7.691 39.312 26.719 1 84.88 306 LEU A C 1
ATOM 2395 O O . LEU A 1 306 ? 6.898 38.469 26.25 1 84.88 306 LEU A O 1
ATOM 2399 N N . HIS A 1 307 ? 8.594 38.969 27.547 1 84.5 307 HIS A N 1
ATOM 2400 C CA . HIS A 1 307 ? 8.844 37.562 27.938 1 84.5 307 HIS A CA 1
ATOM 2401 C C . HIS A 1 307 ? 7.559 36.906 28.406 1 84.5 307 HIS A C 1
ATOM 2403 O O . HIS A 1 307 ? 7.27 35.781 28 1 84.5 307 HIS A O 1
ATOM 2409 N N . ASP A 1 308 ? 6.836 37.531 29.266 1 75.06 308 ASP A N 1
ATOM 2410 C CA . ASP A 1 308 ? 5.66 36.906 29.844 1 75.06 308 ASP A CA 1
ATOM 2411 C C . ASP A 1 308 ? 4.383 37.375 29.156 1 75.06 308 ASP A C 1
ATOM 2413 O O . ASP A 1 308 ? 3.279 37 29.562 1 75.06 308 ASP A O 1
ATOM 2417 N N . PHE A 1 309 ? 4.66 38.219 28.203 1 74.5 309 PHE A N 1
ATOM 2418 C CA . PHE A 1 309 ? 3.518 38.75 27.484 1 74.5 309 PHE A CA 1
ATOM 2419 C C . PHE A 1 309 ? 3.047 37.781 26.406 1 74.5 309 PHE A C 1
ATOM 2421 O O . PHE A 1 309 ? 1.857 37.469 26.328 1 74.5 309 PHE A O 1
ATOM 2428 N N . LEU A 1 310 ? 3.984 37.344 25.562 1 75.62 310 LEU A N 1
ATOM 2429 C CA . LEU A 1 310 ? 3.639 36.469 24.438 1 75.62 310 LEU A CA 1
ATOM 2430 C C . LEU A 1 310 ? 4.879 35.812 23.875 1 75.62 310 LEU A C 1
ATOM 2432 O O . LEU A 1 310 ? 5.934 36.438 23.75 1 75.62 310 LEU A O 1
ATOM 2436 N N . PRO A 1 311 ? 4.652 34.5 23.641 1 81.12 311 PRO A N 1
ATOM 2437 C CA . PRO A 1 311 ? 5.777 33.875 22.938 1 81.12 311 PRO A CA 1
ATOM 2438 C C . PRO A 1 311 ? 5.906 34.375 21.5 1 81.12 311 PRO A C 1
ATOM 2440 O O . PRO A 1 311 ? 4.898 34.562 20.812 1 81.12 311 PRO A O 1
ATOM 2443 N N . LEU A 1 312 ? 7.168 34.719 21.141 1 85.75 312 LEU A N 1
ATOM 2444 C CA . LEU A 1 312 ? 7.414 35.25 19.797 1 85.75 312 LEU A CA 1
ATOM 2445 C C . LEU A 1 312 ? 8.5 34.469 19.078 1 85.75 312 LEU A C 1
ATOM 2447 O O . LEU A 1 312 ? 9.422 33.938 19.719 1 85.75 312 LEU A O 1
ATOM 2451 N N . LYS A 1 313 ? 8.234 34.375 17.734 1 85.94 313 LYS A N 1
ATOM 2452 C CA . LYS A 1 313 ? 9.297 33.812 16.906 1 85.94 313 LYS A CA 1
ATOM 2453 C C . LYS A 1 313 ? 10.344 34.844 16.562 1 85.94 313 LYS A C 1
ATOM 2455 O O . LYS A 1 313 ? 10.07 36.062 16.625 1 85.94 313 LYS A O 1
ATOM 2460 N N . GLN A 1 314 ? 11.531 34.312 16.281 1 82.25 314 GLN A N 1
ATOM 2461 C CA . GLN A 1 314 ? 12.633 35.219 16 1 82.25 314 GLN A CA 1
ATOM 2462 C C . GLN A 1 314 ? 12.305 36.156 14.836 1 82.25 314 GLN A C 1
ATOM 2464 O O . GLN A 1 314 ? 12.648 37.344 14.859 1 82.25 314 GLN A O 1
ATOM 2469 N N . ASP A 1 315 ? 11.719 35.625 13.883 1 82.88 315 ASP A N 1
ATOM 2470 C CA . ASP A 1 315 ? 11.398 36.438 12.711 1 82.88 315 ASP A CA 1
ATOM 2471 C C . ASP A 1 315 ? 10.352 37.5 13.039 1 82.88 315 ASP A C 1
ATOM 2473 O O . ASP A 1 315 ? 10.367 38.594 12.469 1 82.88 315 ASP A O 1
ATOM 2477 N N . GLU A 1 316 ? 9.516 37.25 13.914 1 81.25 316 GLU A N 1
ATOM 2478 C CA . GLU A 1 316 ? 8.508 38.219 14.359 1 81.25 316 GLU A CA 1
ATOM 2479 C C . GLU A 1 316 ? 9.148 39.375 15.117 1 81.25 316 GLU A C 1
ATOM 2481 O O . GLU A 1 316 ? 8.773 40.531 14.914 1 81.25 316 GLU A O 1
ATOM 2486 N N . VAL A 1 317 ? 10.133 39.031 15.898 1 81.38 317 VAL A N 1
ATOM 2487 C CA . VAL A 1 317 ? 10.859 40.031 16.672 1 81.38 317 VAL A CA 1
ATOM 2488 C C . VAL A 1 317 ? 11.625 40.938 15.719 1 81.38 317 VAL A C 1
ATOM 2490 O O . VAL A 1 317 ? 11.656 42.156 15.914 1 81.38 317 VAL A O 1
ATOM 2493 N N . THR A 1 318 ? 12.148 40.281 14.75 1 79.12 318 THR A N 1
ATOM 2494 C CA . THR A 1 318 ? 12.883 41.031 13.758 1 79.12 318 THR A CA 1
ATOM 2495 C C . THR A 1 318 ? 11.953 42.031 13.047 1 79.12 318 THR A C 1
ATOM 2497 O O . THR A 1 318 ? 12.344 43.156 12.758 1 79.12 318 THR A O 1
ATOM 2500 N N . ARG A 1 319 ? 10.812 41.625 12.805 1 74.94 319 ARG A N 1
ATOM 2501 C CA . ARG A 1 319 ? 9.836 42.5 12.156 1 74.94 319 ARG A CA 1
ATOM 2502 C C . ARG A 1 319 ? 9.453 43.656 13.062 1 74.94 319 ARG A C 1
ATOM 2504 O O . ARG A 1 319 ? 9.266 44.781 12.594 1 74.94 319 ARG A O 1
ATOM 2511 N N . ILE A 1 320 ? 9.32 43.438 14.32 1 72.44 320 ILE A N 1
ATOM 2512 C CA . ILE A 1 320 ? 9.023 44.438 15.32 1 72.44 320 ILE A CA 1
ATOM 2513 C C . ILE A 1 320 ? 10.117 45.5 15.312 1 72.44 320 ILE A C 1
ATOM 2515 O O . ILE A 1 320 ? 9.828 46.719 15.32 1 72.44 320 ILE A O 1
ATOM 2519 N N . THR A 1 321 ? 11.305 45.031 15.258 1 74.5 321 THR A N 1
ATOM 2520 C CA . THR A 1 321 ? 12.453 45.938 15.344 1 74.5 321 THR A CA 1
ATOM 2521 C C . THR A 1 321 ? 12.555 46.812 14.094 1 74.5 321 THR A C 1
ATOM 2523 O O . THR A 1 321 ? 12.953 47.969 14.172 1 74.5 321 THR A O 1
ATOM 2526 N N . LYS A 1 322 ? 12.18 46.219 13.039 1 72.44 322 LYS A N 1
ATOM 2527 C CA . LYS A 1 322 ? 12.266 46.969 11.789 1 72.44 322 LYS A CA 1
ATOM 2528 C C . LYS A 1 322 ? 11.195 48.062 11.727 1 72.44 322 LYS A C 1
ATOM 2530 O O . LYS A 1 322 ? 11.414 49.125 11.133 1 72.44 322 LYS A O 1
ATOM 2535 N N . GLU A 1 323 ? 10.195 47.656 12.32 1 67.88 323 GLU A N 1
ATOM 2536 C CA . GLU A 1 323 ? 9.086 48.594 12.273 1 67.88 323 GLU A CA 1
ATOM 2537 C C . GLU A 1 323 ? 9.336 49.781 13.203 1 67.88 323 GLU A C 1
ATOM 2539 O O . GLU A 1 323 ? 8.891 50.906 12.922 1 67.88 323 GLU A O 1
ATOM 2544 N N . TYR A 1 324 ? 10.07 49.469 14.297 1 62.66 324 TYR A N 1
ATOM 2545 C CA . TYR A 1 324 ? 10.273 50.531 15.266 1 62.66 324 TYR A CA 1
ATOM 2546 C C . TYR A 1 324 ? 11.625 51.219 15.062 1 62.66 324 TYR A C 1
ATOM 2548 O O . TYR A 1 324 ? 12.648 50.531 14.914 1 62.66 324 TYR A O 1
ATOM 2556 N N . LYS A 1 325 ? 11.562 52.281 14.562 1 63.03 325 LYS A N 1
ATOM 2557 C CA . LYS A 1 325 ? 12.68 53.125 14.109 1 63.03 325 LYS A CA 1
ATOM 2558 C C . LYS A 1 325 ? 13.508 53.625 15.289 1 63.03 325 LYS A C 1
ATOM 2560 O O . LYS A 1 325 ? 14.203 54.625 15.188 1 63.03 325 LYS A O 1
ATOM 2565 N N . SER A 1 326 ? 13.32 53.031 16.5 1 66.5 326 SER A N 1
ATOM 2566 C CA . SER A 1 326 ? 14.234 53.531 17.516 1 66.5 326 SER A CA 1
ATOM 2567 C C . SER A 1 326 ? 15.633 52.969 17.328 1 66.5 326 SER A C 1
ATOM 2569 O O . SER A 1 326 ? 15.789 51.75 17.125 1 66.5 326 SER A O 1
ATOM 2571 N N . PRO A 1 327 ? 16.594 53.75 17.266 1 74.88 327 PRO A N 1
ATOM 2572 C CA . PRO A 1 327 ? 17.969 53.281 17.078 1 74.88 327 PRO A CA 1
ATOM 2573 C C . PRO A 1 327 ? 18.469 52.438 18.25 1 74.88 327 PRO A C 1
ATOM 2575 O O . PRO A 1 327 ? 19.391 51.625 18.078 1 74.88 327 PRO A O 1
ATOM 2578 N N . ASN A 1 328 ? 17.906 52.562 19.453 1 87.88 328 ASN A N 1
ATOM 2579 C CA . ASN A 1 328 ? 18.312 51.781 20.625 1 87.88 328 ASN A CA 1
ATOM 2580 C C . ASN A 1 328 ? 17.125 51.062 21.234 1 87.88 328 ASN A C 1
ATOM 2582 O O . ASN A 1 328 ? 16.172 51.688 21.719 1 87.88 328 ASN A O 1
ATOM 2586 N N . MET A 1 329 ? 17.172 49.656 21.156 1 90.56 329 MET A N 1
ATOM 2587 C CA . MET A 1 329 ? 16.062 48.844 21.641 1 90.56 329 MET A CA 1
ATOM 2588 C C . MET A 1 329 ? 16.547 47.625 22.406 1 90.56 329 MET A C 1
ATOM 2590 O O . MET A 1 329 ? 17.609 47.062 22.078 1 90.56 329 MET A O 1
ATOM 2594 N N . ILE A 1 330 ? 15.82 47.281 23.453 1 90.56 330 ILE A N 1
ATOM 2595 C CA . ILE A 1 330 ? 16.047 46.031 24.203 1 90.56 330 ILE A CA 1
ATOM 2596 C C . ILE A 1 330 ? 14.75 45.219 24.25 1 90.56 330 ILE A C 1
ATOM 2598 O O . ILE A 1 330 ? 13.719 45.719 24.688 1 90.56 330 ILE A O 1
ATOM 2602 N N . ILE A 1 331 ? 14.812 43.969 23.734 1 90.06 331 ILE A N 1
ATOM 2603 C CA . ILE A 1 331 ? 13.609 43.156 23.688 1 90.06 331 ILE A CA 1
ATOM 2604 C C . ILE A 1 331 ? 13.867 41.844 24.422 1 90.06 331 ILE A C 1
ATOM 2606 O O . ILE A 1 331 ? 14.766 41.062 24.047 1 90.06 331 ILE A O 1
ATOM 2610 N N . LEU A 1 332 ? 13.117 41.656 25.484 1 90.75 332 LEU A N 1
ATOM 2611 C CA . LEU A 1 332 ? 13.117 40.375 26.172 1 90.75 332 LEU A CA 1
ATOM 2612 C C . LEU A 1 332 ? 11.875 39.562 25.797 1 90.75 332 LEU A C 1
ATOM 2614 O O . LEU A 1 332 ? 10.75 40.031 25.984 1 90.75 332 LEU A O 1
ATOM 2618 N N . PHE A 1 333 ? 12.133 38.344 25.234 1 88.75 333 PHE A N 1
ATOM 2619 C CA . PHE A 1 333 ? 10.984 37.562 24.812 1 88.75 333 PHE A CA 1
ATOM 2620 C C . PHE A 1 333 ? 11.25 36.062 24.984 1 88.75 333 PHE A C 1
ATOM 2622 O O . PHE A 1 333 ? 12.398 35.656 25.109 1 88.75 333 PHE A O 1
ATOM 2629 N N . LYS A 1 334 ? 10.086 35.375 25.062 1 87.88 334 LYS A N 1
ATOM 2630 C CA . LYS A 1 334 ? 10.125 33.938 25.141 1 87.88 334 LYS A CA 1
ATOM 2631 C C . LYS A 1 334 ? 9.805 33.281 23.797 1 87.88 334 LYS A C 1
ATOM 2633 O O . LYS A 1 334 ? 8.906 33.75 23.094 1 87.88 334 LYS A O 1
ATOM 2638 N N . LEU A 1 335 ? 10.641 32.281 23.438 1 85.69 335 LEU A N 1
ATOM 2639 C CA . LEU A 1 335 ? 10.375 31.531 22.219 1 85.69 335 LEU A CA 1
ATOM 2640 C C . LEU A 1 335 ? 9.297 30.484 22.453 1 85.69 335 LEU A C 1
ATOM 2642 O O . LEU A 1 335 ? 9.125 30 23.578 1 85.69 335 LEU A O 1
ATOM 2646 N N . PRO A 1 336 ? 8.523 30.234 21.281 1 75.44 336 PRO A N 1
ATOM 2647 C CA . PRO A 1 336 ? 7.531 29.156 21.422 1 75.44 336 PRO A CA 1
ATOM 2648 C C . PRO A 1 336 ? 8.148 27.828 21.859 1 75.44 336 PRO A C 1
ATOM 2650 O O . PRO A 1 336 ? 7.488 27.016 22.5 1 75.44 336 PRO A O 1
ATOM 2653 N N . GLN A 1 337 ? 9.375 27.547 21.516 1 71.81 337 GLN A N 1
ATOM 2654 C CA . GLN A 1 337 ? 10.086 26.297 21.812 1 71.81 337 GLN A CA 1
ATOM 2655 C C . GLN A 1 337 ? 10.828 26.375 23.141 1 71.81 337 GLN A C 1
ATOM 2657 O O . GLN A 1 337 ? 11.914 25.812 23.281 1 71.81 337 GLN A O 1
ATOM 2662 N N . ASN A 1 338 ? 10.398 27.109 24.141 1 71.56 338 ASN A N 1
ATOM 2663 C CA . ASN A 1 338 ? 10.789 27.125 25.547 1 71.56 338 ASN A CA 1
ATOM 2664 C C . ASN A 1 338 ? 12.18 27.734 25.734 1 71.56 338 ASN A C 1
ATOM 2666 O O . ASN A 1 338 ? 13.023 27.172 26.422 1 71.56 338 ASN A O 1
ATOM 2670 N N . ALA A 1 339 ? 12.562 28.578 25.062 1 84.44 339 ALA A N 1
ATOM 2671 C CA . ALA A 1 339 ? 13.766 29.375 25.297 1 84.44 339 ALA A CA 1
ATOM 2672 C C . ALA A 1 339 ? 13.414 30.859 25.422 1 84.44 339 ALA A C 1
ATOM 2674 O O . ALA A 1 339 ? 12.312 31.281 25.062 1 84.44 339 ALA A O 1
ATOM 2675 N N . SER A 1 340 ? 14.32 31.578 26.188 1 90.5 340 SER A N 1
ATOM 2676 C CA . SER A 1 340 ? 14.172 33.031 26.281 1 90.5 340 SER A CA 1
ATOM 2677 C C . SER A 1 340 ? 15.344 33.75 25.641 1 90.5 340 SER A C 1
ATOM 2679 O O . SER A 1 340 ? 16.469 33.25 25.672 1 90.5 340 SER A O 1
ATOM 2681 N N . ILE A 1 341 ? 15.055 34.781 25.016 1 91.69 341 ILE A N 1
ATOM 2682 C CA . ILE A 1 341 ? 16.094 35.531 24.328 1 91.69 341 ILE A CA 1
ATOM 2683 C C . ILE A 1 341 ? 15.992 37 24.703 1 91.69 341 ILE A C 1
ATOM 2685 O O . ILE A 1 341 ? 14.891 37.531 24.875 1 91.69 341 ILE A O 1
ATOM 2689 N N . LEU A 1 342 ? 17.156 37.625 24.984 1 91.75 342 LEU A N 1
ATOM 2690 C CA . LEU A 1 342 ? 17.266 39.062 25.109 1 91.75 342 LEU A CA 1
ATOM 2691 C C . LEU A 1 342 ? 18.031 39.656 23.938 1 91.75 342 LEU A C 1
ATOM 2693 O O . LEU A 1 342 ? 19.188 39.312 23.688 1 91.75 342 LEU A O 1
ATOM 2697 N N . ASN A 1 343 ? 17.297 40.438 23.156 1 90.94 343 ASN A N 1
ATOM 2698 C CA . ASN A 1 343 ? 17.922 41.156 22.047 1 90.94 343 ASN A CA 1
ATOM 2699 C C . ASN A 1 343 ? 18.156 42.625 22.359 1 90.94 343 ASN A C 1
ATOM 2701 O O . ASN A 1 343 ? 17.25 43.312 22.828 1 90.94 343 ASN A O 1
ATOM 2705 N N . ILE A 1 344 ? 19.422 43.062 22.156 1 89.31 344 ILE A N 1
ATOM 2706 C CA . ILE A 1 344 ? 19.766 44.469 22.375 1 89.31 344 ILE A CA 1
ATOM 2707 C C . ILE A 1 344 ? 20.266 45.094 21.062 1 89.31 344 ILE A C 1
ATOM 2709 O O . ILE A 1 344 ? 21.172 44.531 20.422 1 89.31 344 ILE A O 1
ATOM 2713 N N . TYR A 1 345 ? 19.578 46.094 20.703 1 88.19 345 TYR A N 1
ATOM 2714 C CA . TYR A 1 345 ? 19.969 46.875 19.547 1 88.19 345 TYR A CA 1
ATOM 2715 C C . TYR A 1 345 ? 20.453 48.25 19.969 1 88.19 345 TYR A C 1
ATOM 2717 O O . TYR A 1 345 ? 19.734 49 20.656 1 88.19 345 TYR A O 1
ATOM 2725 N N . ALA A 1 346 ? 21.719 48.594 19.641 1 87.81 346 ALA A N 1
ATOM 2726 C CA . ALA A 1 346 ? 22.312 49.875 20 1 87.81 346 ALA A CA 1
ATOM 2727 C C . ALA A 1 346 ? 23.266 50.375 18.922 1 87.81 346 ALA A C 1
ATOM 2729 O O . ALA A 1 346 ? 23.922 49.562 18.234 1 87.81 346 ALA A O 1
ATOM 2730 N N . GLN A 1 347 ? 23.297 51.688 18.781 1 84.69 347 GLN A N 1
ATOM 2731 C CA . GLN A 1 347 ? 24.25 52.281 17.844 1 84.69 347 GLN A CA 1
ATOM 2732 C C . GLN A 1 347 ? 25.688 51.938 18.219 1 84.69 347 GLN A C 1
ATOM 2734 O O . GLN A 1 347 ? 26.516 51.688 17.344 1 84.69 347 GLN A O 1
ATOM 2739 N N . ASN A 1 348 ? 25.953 51.938 19.516 1 84.5 348 ASN A N 1
ATOM 2740 C CA . ASN A 1 348 ? 27.219 51.531 20.109 1 84.5 348 ASN A CA 1
ATOM 2741 C C . ASN A 1 348 ? 27 50.531 21.234 1 84.5 348 ASN A C 1
ATOM 2743 O O . ASN A 1 348 ? 26.5 50.875 22.312 1 84.5 348 ASN A O 1
ATOM 2747 N N . ILE A 1 349 ? 27.422 49.312 21 1 86.81 349 ILE A N 1
ATOM 2748 C CA . ILE A 1 349 ? 27.109 48.188 21.906 1 86.81 349 ILE A CA 1
ATOM 2749 C C . ILE A 1 349 ? 27.906 48.375 23.203 1 86.81 349 ILE A C 1
ATOM 2751 O O . ILE A 1 349 ? 27.531 47.812 24.234 1 86.81 349 ILE A O 1
ATOM 2755 N N . ASP A 1 350 ? 28.938 49.125 23.141 1 87.75 350 ASP A N 1
ATOM 2756 C CA . ASP A 1 350 ? 29.781 49.312 24.328 1 87.75 350 ASP A CA 1
ATOM 2757 C C . ASP A 1 350 ? 29.016 50.031 25.438 1 87.75 350 ASP A C 1
ATOM 2759 O O . ASP A 1 350 ? 29.312 49.844 26.625 1 87.75 350 ASP A O 1
ATOM 2763 N N . ILE A 1 351 ? 28.031 50.688 25.078 1 87.69 351 ILE A N 1
ATOM 2764 C CA . ILE A 1 351 ? 27.266 51.5 26.031 1 87.69 351 ILE A CA 1
ATOM 2765 C C . ILE A 1 351 ? 26.516 50.562 26.984 1 87.69 351 ILE A C 1
ATOM 2767 O O . ILE A 1 351 ? 26.219 50.938 28.125 1 87.69 351 ILE A O 1
ATOM 2771 N N . VAL A 1 352 ? 26.266 49.375 26.5 1 88.06 352 VAL A N 1
ATOM 2772 C CA . VAL A 1 352 ? 25.422 48.5 27.312 1 88.06 352 VAL A CA 1
ATOM 2773 C C . VAL A 1 352 ? 26.297 47.438 28 1 88.06 352 VAL A C 1
ATOM 2775 O O . VAL A 1 352 ? 25.766 46.5 28.641 1 88.06 352 VAL A O 1
ATOM 2778 N N . GLU A 1 353 ? 27.531 47.531 28 1 89.25 353 GLU A N 1
ATOM 2779 C CA . GLU A 1 353 ? 28.453 46.562 28.562 1 89.25 353 GLU A CA 1
ATOM 2780 C C . GLU A 1 353 ? 28.219 46.375 30.062 1 89.25 353 GLU A C 1
ATOM 2782 O O . GLU A 1 353 ? 28.172 45.281 30.578 1 89.25 353 GLU A O 1
ATOM 2787 N N . PRO A 1 354 ? 28.062 47.5 30.781 1 89.81 354 PRO A N 1
ATOM 2788 C CA . PRO A 1 354 ? 27.797 47.344 32.219 1 89.81 354 PRO A CA 1
ATOM 2789 C C . PRO A 1 354 ? 26.516 46.594 32.5 1 89.81 354 PRO A C 1
ATOM 2791 O O . PRO A 1 354 ? 26.453 45.812 33.438 1 89.81 354 PRO A O 1
ATOM 2794 N N . LEU A 1 355 ? 25.609 46.875 31.734 1 90.12 355 LEU A N 1
ATOM 2795 C CA . LEU A 1 355 ? 24.328 46.188 31.891 1 90.12 355 LEU A CA 1
ATOM 2796 C C . LEU A 1 355 ? 24.484 44.688 31.625 1 90.12 355 LEU A C 1
ATOM 2798 O O . LEU A 1 355 ? 23.938 43.875 32.375 1 90.12 355 LEU A O 1
ATOM 2802 N N . ILE A 1 356 ? 25.25 44.312 30.641 1 90.31 356 ILE A N 1
ATOM 2803 C CA . ILE A 1 356 ? 25.469 42.938 30.25 1 90.31 356 ILE A CA 1
ATOM 2804 C C . ILE A 1 356 ? 26.203 42.188 31.375 1 90.31 356 ILE A C 1
ATOM 2806 O O . ILE A 1 356 ? 25.875 41.031 31.688 1 90.31 356 ILE A O 1
ATOM 2810 N N . GLU A 1 357 ? 27.109 42.812 31.875 1 89.81 357 GLU A N 1
ATOM 2811 C CA . GLU A 1 357 ? 27.875 42.219 32.969 1 89.81 357 GLU A CA 1
ATOM 2812 C C . GLU A 1 357 ? 26.984 41.938 34.188 1 89.81 357 GLU A C 1
ATOM 2814 O O . GLU A 1 357 ? 27.094 40.875 34.781 1 89.81 357 GLU A O 1
ATOM 2819 N N . ARG A 1 358 ? 26.156 42.844 34.406 1 90.94 358 ARG A N 1
ATOM 2820 C CA . ARG A 1 358 ? 25.25 42.688 35.531 1 90.94 358 ARG A CA 1
ATOM 2821 C C . ARG A 1 358 ? 24.25 41.562 35.281 1 90.94 358 ARG A C 1
ATOM 2823 O O . ARG A 1 358 ? 23.953 40.75 36.156 1 90.94 358 ARG A O 1
ATOM 2830 N N . LEU A 1 359 ? 23.812 41.562 34.062 1 91 359 LEU A N 1
ATOM 2831 C CA . LEU A 1 359 ? 22.859 40.531 33.688 1 91 359 LEU A CA 1
ATOM 2832 C C . LEU A 1 359 ? 23.484 39.125 33.781 1 91 359 LEU A C 1
ATOM 2834 O O . LEU A 1 359 ? 22.859 38.188 34.281 1 91 359 LEU A O 1
ATOM 2838 N N . GLN A 1 360 ? 24.656 39.062 33.344 1 90.38 360 GLN A N 1
ATOM 2839 C CA . GLN A 1 360 ? 25.359 37.781 33.344 1 90.38 360 GLN A CA 1
ATOM 2840 C C . GLN A 1 360 ? 25.656 37.281 34.75 1 90.38 360 GLN A C 1
ATOM 2842 O O . GLN A 1 360 ? 25.688 36.062 35 1 90.38 360 GLN A O 1
ATOM 2847 N N . GLU A 1 361 ? 25.766 38.156 35.562 1 90.25 361 GLU A N 1
ATOM 2848 C CA . GLU A 1 361 ? 26.016 37.812 36.969 1 90.25 361 GLU A CA 1
ATOM 2849 C C . GLU A 1 361 ? 24.75 37.25 37.625 1 90.25 361 GLU A C 1
ATOM 2851 O O . GLU A 1 361 ? 24.844 36.312 38.438 1 90.25 361 GLU A O 1
ATOM 2856 N N . LEU A 1 362 ? 23.672 37.781 37.219 1 88.62 362 LEU A N 1
ATOM 2857 C CA . LEU A 1 362 ? 22.422 37.406 37.875 1 88.62 362 LEU A CA 1
ATOM 2858 C C . LEU A 1 362 ? 21.797 36.188 37.188 1 88.62 362 LEU A C 1
ATOM 2860 O O . LEU A 1 362 ? 21.328 35.281 37.844 1 88.62 362 LEU A O 1
ATOM 2864 N N . VAL A 1 363 ? 21.734 36.281 35.875 1 90.56 363 VAL A N 1
ATOM 2865 C CA . VAL A 1 363 ? 21.156 35.188 35.094 1 90.56 363 VAL A CA 1
ATOM 2866 C C . VAL A 1 363 ? 22.062 34.875 33.906 1 90.56 363 VAL A C 1
ATOM 2868 O O . VAL A 1 363 ? 21.922 35.5 32.844 1 90.56 363 VAL A O 1
ATOM 2871 N N . PRO A 1 364 ? 22.812 33.812 34.031 1 88.62 364 PRO A N 1
ATOM 2872 C CA . PRO A 1 364 ? 23.797 33.531 33 1 88.62 364 PRO A CA 1
ATOM 2873 C C . PRO A 1 364 ? 23.156 33.062 31.688 1 88.62 364 PRO A C 1
ATOM 2875 O O . PRO A 1 364 ? 22.156 32.312 31.719 1 88.62 364 PRO A O 1
ATOM 2878 N N . GLY A 1 365 ? 23.641 33.562 30.609 1 91.25 365 GLY A N 1
ATOM 2879 C CA . GLY A 1 365 ? 23.234 33.156 29.281 1 91.25 365 GLY A CA 1
ATOM 2880 C C . GLY A 1 365 ? 24.375 33.188 28.281 1 91.25 365 GLY A C 1
ATOM 2881 O O . GLY A 1 365 ? 25.531 33.469 28.641 1 91.25 365 GLY A O 1
ATOM 2882 N N . THR A 1 366 ? 24.109 32.688 27.062 1 93.12 366 THR A N 1
ATOM 2883 C CA . THR A 1 366 ? 25.078 32.719 25.984 1 93.12 366 THR A CA 1
ATOM 2884 C C . THR A 1 366 ? 24.984 34.031 25.203 1 93.12 366 THR A C 1
ATOM 2886 O O . THR A 1 366 ? 23.906 34.406 24.734 1 93.12 366 THR A O 1
ATOM 2889 N N . ILE A 1 367 ? 26.188 34.656 25.078 1 91.31 367 ILE A N 1
ATOM 2890 C CA . ILE A 1 367 ? 26.188 35.969 24.484 1 91.31 367 ILE A CA 1
ATOM 2891 C C . ILE A 1 367 ? 26.625 35.875 23.031 1 91.31 367 ILE A C 1
ATOM 2893 O O . ILE A 1 367 ? 27.578 35.188 22.703 1 91.31 367 ILE A O 1
ATOM 2897 N N . GLY A 1 368 ? 25.844 36.438 22.109 1 90.88 368 GLY A N 1
ATOM 2898 C CA . GLY A 1 368 ? 26.203 36.688 20.734 1 90.88 368 GLY A CA 1
ATOM 2899 C C . GLY A 1 368 ? 26.328 38.156 20.406 1 90.88 368 GLY A C 1
ATOM 2900 O O . GLY A 1 368 ? 25.406 38.938 20.703 1 90.88 368 GLY A O 1
ATOM 2901 N N . ARG A 1 369 ? 27.547 38.656 19.844 1 87.88 369 ARG A N 1
ATOM 2902 C CA . ARG A 1 369 ? 27.766 40.094 19.625 1 87.88 369 ARG A CA 1
ATOM 2903 C C . ARG A 1 369 ? 27.953 40.406 18.141 1 87.88 369 ARG A C 1
ATOM 2905 O O . ARG A 1 369 ? 28.594 39.625 17.422 1 87.88 369 ARG A O 1
ATOM 2912 N N . GLY A 1 370 ? 27.141 41.281 17.75 1 83.62 370 GLY A N 1
ATOM 2913 C CA . GLY A 1 370 ? 27.359 41.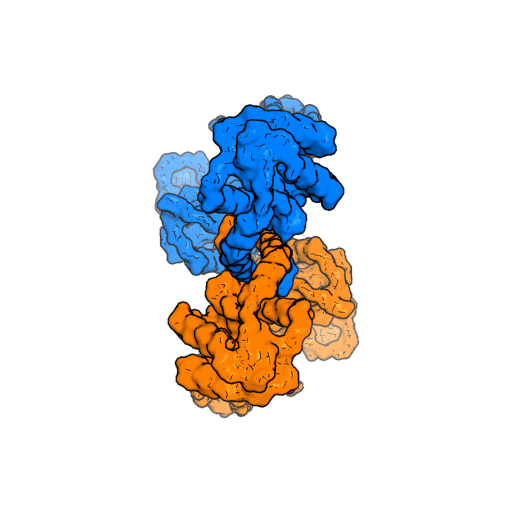906 16.453 1 83.62 370 GLY A CA 1
ATOM 2914 C C . GLY A 1 370 ? 27.797 43.344 16.562 1 83.62 370 GLY A C 1
ATOM 2915 O O . GLY A 1 370 ? 28.172 43.812 17.641 1 83.62 370 GLY A O 1
ATOM 2916 N N . LYS A 1 371 ? 27.859 44.188 15.43 1 83.25 371 LYS A N 1
ATOM 2917 C CA . LYS A 1 371 ? 28.297 45.562 15.422 1 83.25 371 LYS A CA 1
ATOM 2918 C C . LYS A 1 371 ? 27.281 46.469 16.141 1 83.25 371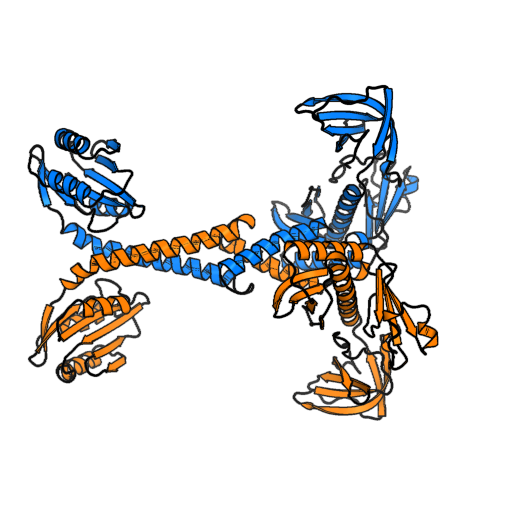 LYS A C 1
ATOM 2920 O O . LYS A 1 371 ? 27.672 47.312 16.938 1 83.25 371 LYS A O 1
ATOM 2925 N N . THR A 1 372 ? 26.047 46.219 15.922 1 85.25 372 THR A N 1
ATOM 2926 C CA . THR A 1 372 ? 25.016 47.062 16.516 1 85.25 372 THR A CA 1
ATOM 2927 C C . THR A 1 372 ? 23.969 46.219 17.234 1 85.25 372 THR A C 1
ATOM 2929 O O . THR A 1 372 ? 22.906 46.719 17.609 1 85.25 372 THR A O 1
ATOM 2932 N N . THR A 1 373 ? 24.328 44.938 17.297 1 87 373 THR A N 1
ATOM 2933 C CA . THR A 1 373 ? 23.359 44.031 17.906 1 87 373 THR A CA 1
ATOM 2934 C C . THR A 1 373 ? 24.031 43.125 18.922 1 87 373 THR A C 1
ATOM 2936 O O . THR A 1 373 ? 25.188 42.719 18.719 1 87 373 THR A O 1
ATOM 2939 N N . LEU A 1 374 ? 23.312 42.875 19.984 1 89.44 374 LEU A N 1
ATOM 2940 C CA . LEU A 1 374 ? 23.75 41.906 20.984 1 89.44 374 LEU A CA 1
ATOM 2941 C C . LEU A 1 374 ? 22.578 41 21.406 1 89.44 374 LEU A C 1
ATOM 2943 O O . LEU A 1 374 ? 21.453 41.469 21.547 1 89.44 374 LEU A O 1
ATOM 2947 N N . SER A 1 375 ? 22.906 39.719 21.438 1 90.25 375 SER A N 1
ATOM 2948 C CA . SER A 1 375 ? 21.875 38.781 21.859 1 90.25 375 SER A CA 1
ATOM 2949 C C . SER A 1 375 ? 22.344 37.875 23 1 90.25 375 SER A C 1
ATOM 2951 O O . SER A 1 375 ? 23.5 37.469 23.016 1 90.25 375 SER A O 1
ATOM 2953 N N . ILE A 1 376 ? 21.469 37.781 23.969 1 89.88 376 ILE A N 1
ATOM 2954 C CA . ILE A 1 376 ? 21.703 36.812 25.031 1 89.88 376 ILE A CA 1
ATOM 2955 C C . ILE A 1 376 ? 20.672 35.719 24.953 1 89.88 376 ILE A C 1
ATOM 2957 O O . ILE A 1 376 ? 19.469 35.969 25.078 1 89.88 376 ILE A O 1
ATOM 2961 N N . LYS A 1 377 ? 21.125 34.5 24.781 1 90.75 377 LYS A N 1
ATOM 2962 C CA . LYS A 1 377 ? 20.234 33.344 24.703 1 90.75 377 LYS A CA 1
ATOM 2963 C C . LYS A 1 377 ? 20.266 32.562 26 1 90.75 377 LYS A C 1
ATOM 2965 O O . LYS A 1 377 ? 21.344 32.219 26.5 1 90.75 377 LYS A O 1
ATOM 2970 N N . TYR A 1 378 ? 19.047 32.344 26.5 1 88.12 378 TYR A N 1
ATOM 2971 C CA . TYR A 1 378 ? 18.891 31.484 27.656 1 88.12 378 TYR A CA 1
ATOM 2972 C C . TYR A 1 378 ? 18.359 30.109 27.234 1 88.12 378 TYR A C 1
ATOM 2974 O O . TYR A 1 378 ? 17.266 30 26.688 1 88.12 378 TYR A O 1
ATOM 2982 N N . PRO A 1 379 ? 19.156 29.109 27.406 1 76.25 379 PRO A N 1
ATOM 2983 C CA . PRO A 1 379 ? 18.812 27.797 26.875 1 76.25 379 PRO A CA 1
ATOM 2984 C C . PRO A 1 379 ? 17.5 27.25 27.453 1 76.25 379 PRO A C 1
ATOM 2986 O O . PRO A 1 379 ? 16.891 26.359 26.859 1 76.25 379 PRO A O 1
ATOM 2989 N N . LYS A 1 380 ? 17.156 27.75 28.641 1 77.31 380 LYS A N 1
ATOM 2990 C CA . LYS A 1 380 ? 15.867 27.375 29.219 1 77.31 380 LYS A CA 1
ATOM 2991 C C . LYS A 1 380 ? 14.977 28.609 29.406 1 77.31 380 LYS A C 1
ATOM 2993 O O . LYS A 1 380 ? 15.477 29.719 29.641 1 77.31 380 LYS A O 1
ATOM 2998 N N . PRO A 1 381 ? 13.664 28.359 29.219 1 82.06 381 PRO A N 1
ATOM 2999 C CA . PRO A 1 381 ? 12.766 29.484 29.453 1 82.06 381 PRO A CA 1
ATOM 3000 C C . PRO A 1 381 ? 12.914 30.078 30.844 1 82.06 381 PRO A C 1
ATOM 3002 O O . PRO A 1 381 ? 12.93 29.328 31.828 1 82.06 381 PRO A O 1
ATOM 3005 N N . LEU A 1 382 ? 13.109 31.391 30.844 1 86.19 382 LEU A N 1
ATOM 3006 C CA . LEU A 1 382 ? 13.234 32.031 32.125 1 86.19 382 LEU A CA 1
ATOM 3007 C C . LEU A 1 382 ? 11.953 31.875 32.938 1 86.19 382 LEU A C 1
ATOM 3009 O O . LEU A 1 382 ? 10.852 32.031 32.406 1 86.19 382 LEU A O 1
ATOM 3013 N N . GLY A 1 383 ? 12.156 31.375 34.125 1 82.25 383 GLY A N 1
ATOM 3014 C CA . GLY A 1 383 ? 11.023 31.359 35.031 1 82.25 383 GLY A CA 1
ATOM 3015 C C . GLY A 1 383 ? 10.516 32.75 35.375 1 82.25 383 GLY A C 1
ATOM 3016 O O . GLY A 1 383 ? 11.156 33.75 35.062 1 82.25 383 GLY A O 1
ATOM 3017 N N . THR A 1 384 ? 9.32 32.812 35.938 1 79.5 384 THR A N 1
ATOM 3018 C CA . THR A 1 384 ? 8.695 34.094 36.281 1 79.5 384 THR A CA 1
ATOM 3019 C C . THR A 1 384 ? 9.625 34.938 37.125 1 79.5 384 THR A C 1
ATOM 3021 O O . THR A 1 384 ? 9.711 36.156 36.938 1 79.5 384 THR A O 1
ATOM 3024 N N . LYS A 1 385 ? 10.391 34.281 38 1 86.75 385 LYS A N 1
ATOM 3025 C CA . LYS A 1 385 ? 11.289 35.031 38.875 1 86.75 385 LYS A CA 1
ATOM 3026 C C . LYS A 1 385 ? 12.477 35.594 38.125 1 86.75 385 LYS A C 1
ATOM 3028 O O . LYS A 1 385 ? 12.812 36.781 38.281 1 86.75 385 LYS A O 1
ATOM 3033 N N . ASP A 1 386 ? 13.102 34.719 37.406 1 88.5 386 ASP A N 1
ATOM 3034 C CA . ASP A 1 386 ? 14.266 35.156 36.656 1 88.5 386 ASP A CA 1
ATOM 3035 C C . ASP A 1 386 ? 13.875 36.188 35.625 1 88.5 386 ASP A C 1
ATOM 3037 O O . ASP A 1 386 ? 14.617 37.156 35.406 1 88.5 386 ASP A O 1
ATOM 3041 N N . ALA A 1 387 ? 12.812 35.969 35.031 1 88.19 387 ALA A N 1
ATOM 3042 C CA . ALA A 1 387 ? 12.336 36.938 34.062 1 88.19 387 ALA A CA 1
ATOM 3043 C C . ALA A 1 387 ? 12.086 38.312 34.719 1 88.19 387 ALA A C 1
ATOM 3045 O O . ALA A 1 387 ? 12.383 39.344 34.125 1 88.19 387 ALA A O 1
ATOM 3046 N N . LYS A 1 388 ? 11.516 38.25 35.812 1 87.69 388 LYS A N 1
ATOM 3047 C CA . LYS A 1 388 ? 11.266 39.5 36.562 1 87.69 388 LYS A CA 1
ATOM 3048 C C . LYS A 1 388 ? 12.578 40.188 36.906 1 87.69 388 LYS A C 1
ATOM 3050 O O . LYS A 1 388 ? 12.68 41.406 36.812 1 87.69 388 LYS A O 1
ATOM 3055 N N . ILE A 1 389 ? 13.547 39.406 37.312 1 89.62 389 ILE A N 1
ATOM 3056 C CA . ILE A 1 389 ? 14.852 39.969 37.656 1 89.62 389 ILE A CA 1
ATOM 3057 C C . ILE A 1 389 ? 15.461 40.688 36.469 1 89.62 389 ILE A C 1
ATOM 3059 O O . ILE A 1 389 ? 15.945 41.812 36.562 1 89.62 389 ILE A O 1
ATOM 3063 N N . VAL A 1 390 ? 15.445 40 35.406 1 91.12 390 VAL A N 1
ATOM 3064 C CA . VAL A 1 390 ? 16.016 40.562 34.156 1 91.12 390 VAL A CA 1
ATOM 3065 C C . VAL A 1 390 ? 15.242 41.812 33.781 1 91.12 390 VAL A C 1
ATOM 3067 O O . VAL A 1 390 ? 15.852 42.844 33.469 1 91.12 390 VAL A O 1
ATOM 3070 N N . THR A 1 391 ? 13.992 41.688 33.844 1 89.5 391 THR A N 1
ATOM 3071 C CA . THR A 1 391 ? 13.133 42.812 33.469 1 89.5 391 THR A CA 1
ATOM 3072 C C . THR A 1 391 ? 13.375 44 34.375 1 89.5 391 THR A C 1
ATOM 3074 O O . THR A 1 391 ? 13.477 45.156 33.906 1 89.5 391 THR A O 1
ATOM 3077 N N . ASP A 1 392 ? 13.438 43.781 35.625 1 90.44 392 ASP A N 1
ATOM 3078 C CA . ASP A 1 392 ? 13.664 44.844 36.594 1 90.44 392 ASP A CA 1
ATOM 3079 C C . ASP A 1 392 ? 15.008 45.531 36.344 1 90.44 392 ASP A C 1
ATOM 3081 O O . ASP A 1 392 ? 15.109 46.75 36.438 1 90.44 392 ASP A O 1
ATOM 3085 N N . LEU A 1 393 ? 15.938 44.781 36.062 1 90.75 393 LEU A N 1
ATOM 3086 C CA . LEU A 1 393 ? 17.266 45.344 35.781 1 90.75 393 LEU A CA 1
ATOM 3087 C C . LEU A 1 393 ? 17.25 46.188 34.531 1 90.75 393 LEU A C 1
ATOM 3089 O O . LEU A 1 393 ? 17.906 47.219 34.469 1 90.75 393 LEU A O 1
ATOM 3093 N N . LEU A 1 394 ? 16.562 45.75 33.531 1 90.94 394 LEU A N 1
ATOM 3094 C CA . LEU A 1 394 ? 16.469 46.469 32.25 1 90.94 394 LEU A CA 1
ATOM 3095 C C . LEU A 1 394 ? 15.758 47.812 32.438 1 90.94 394 LEU A C 1
ATOM 3097 O O . LEU A 1 394 ? 16.062 48.781 31.734 1 90.94 394 LEU A O 1
ATOM 3101 N N . LEU A 1 395 ? 14.844 47.812 33.406 1 90.25 395 LEU A N 1
ATOM 3102 C CA . LEU A 1 395 ? 13.992 48.969 33.562 1 90.25 395 LEU A CA 1
ATOM 3103 C C . LEU A 1 395 ? 14.609 49.969 34.562 1 90.25 395 LEU A C 1
ATOM 3105 O O . LEU A 1 395 ? 14.102 51.062 34.75 1 90.25 395 LEU A O 1
ATOM 3109 N N . THR A 1 396 ? 15.688 49.562 35.188 1 87.12 396 THR A N 1
ATOM 3110 C CA . THR A 1 396 ? 16.406 50.438 36.094 1 87.12 396 THR A CA 1
ATOM 3111 C C . THR A 1 396 ? 17.375 51.344 35.344 1 87.12 396 THR A C 1
ATOM 3113 O O . THR A 1 396 ? 18.125 50.844 34.469 1 87.12 396 THR A O 1
ATOM 3116 N N . THR A 1 397 ? 17.172 52.688 35.531 1 76 397 THR A N 1
ATOM 3117 C CA . THR A 1 397 ? 18.062 53.656 34.875 1 76 397 THR A CA 1
ATOM 3118 C C . THR A 1 397 ? 19.453 53.562 35.469 1 76 397 THR A C 1
ATOM 3120 O O . THR A 1 397 ? 19.625 53.406 36.688 1 76 397 THR A O 1
ATOM 3123 N N . SER A 1 398 ? 20.375 53.469 34.625 1 68.44 398 SER A N 1
ATOM 3124 C CA . SER A 1 398 ? 21.766 53.531 35.094 1 68.44 398 SER A CA 1
ATOM 3125 C C . SER A 1 398 ? 22.547 54.531 34.25 1 68.44 398 SER A C 1
ATOM 3127 O O . SER A 1 398 ? 22.266 54.719 33.062 1 68.44 398 SER A O 1
ATOM 3129 N N . MET B 1 1 ? -26.781 -33.906 -10.453 1 63.56 1 MET B N 1
ATOM 3130 C CA . MET B 1 1 ? -26.422 -33.031 -9.336 1 63.56 1 MET B CA 1
ATOM 3131 C C . MET B 1 1 ? -25.047 -32.406 -9.539 1 63.56 1 MET B C 1
ATOM 3133 O O . MET B 1 1 ? -24.812 -31.266 -9.133 1 63.56 1 MET B O 1
ATOM 3137 N N . PHE B 1 2 ? -24.141 -33.062 -10.398 1 72.5 2 PHE B N 1
ATOM 3138 C CA . PHE B 1 2 ? -22.781 -32.562 -10.539 1 72.5 2 PHE B CA 1
ATOM 3139 C C . PHE B 1 2 ? -22.422 -32.344 -12.008 1 72.5 2 PHE B C 1
ATOM 3141 O O . PHE B 1 2 ? -21.297 -32.594 -12.422 1 72.5 2 PHE B O 1
ATOM 3148 N N . HIS B 1 3 ? -23.375 -31.812 -12.742 1 83.62 3 HIS B N 1
ATOM 3149 C CA . HIS B 1 3 ? -23.125 -31.641 -14.172 1 83.62 3 HIS B CA 1
ATOM 3150 C C . HIS B 1 3 ? -22.062 -30.562 -14.422 1 83.62 3 HIS B C 1
ATOM 3152 O O . HIS B 1 3 ? -21.391 -30.594 -15.445 1 83.62 3 HIS B O 1
ATOM 3158 N N . TYR B 1 4 ? -21.953 -29.703 -13.422 1 86.31 4 TYR B N 1
ATOM 3159 C CA . TYR B 1 4 ? -21.031 -28.578 -13.578 1 86.31 4 TYR B CA 1
ATOM 3160 C C . TYR B 1 4 ? -19.578 -29.047 -13.508 1 86.31 4 TYR B C 1
ATOM 3162 O O . TYR B 1 4 ? -18.656 -28.266 -13.797 1 86.31 4 TYR B O 1
ATOM 3170 N N . LEU B 1 5 ? -19.297 -30.25 -13.156 1 86.81 5 LEU B N 1
ATOM 3171 C CA . LEU B 1 5 ? -17.938 -30.797 -13.094 1 86.81 5 LEU B CA 1
ATOM 3172 C C . LEU B 1 5 ? -17.453 -31.234 -14.477 1 86.81 5 LEU B C 1
ATOM 3174 O O . LEU B 1 5 ? -16.266 -31.469 -14.68 1 86.81 5 LEU B O 1
ATOM 3178 N N . GLU B 1 6 ? -18.453 -31.312 -15.32 1 85.81 6 GLU B N 1
ATOM 3179 C CA . GLU B 1 6 ? -18.094 -31.656 -16.688 1 85.81 6 GLU B CA 1
ATOM 3180 C C . GLU B 1 6 ? -17.469 -30.484 -17.422 1 85.81 6 GLU B C 1
ATOM 3182 O O . GLU B 1 6 ? -17.688 -29.328 -17.047 1 85.81 6 GLU B O 1
ATOM 3187 N N . GLU B 1 7 ? -16.594 -30.812 -18.328 1 86.19 7 GLU B N 1
ATOM 3188 C CA . GLU B 1 7 ? -15.898 -29.766 -19.078 1 86.19 7 GLU B CA 1
ATOM 3189 C C . GLU B 1 7 ? -16.766 -29.25 -20.219 1 86.19 7 GLU B C 1
ATOM 3191 O O . GLU B 1 7 ? -16.375 -29.328 -21.391 1 86.19 7 GLU B O 1
ATOM 3196 N N . VAL B 1 8 ? -18 -28.844 -19.953 1 92.06 8 VAL B N 1
ATOM 3197 C CA . VAL B 1 8 ? -18.938 -28.297 -20.922 1 92.06 8 VAL B CA 1
ATOM 3198 C C . VAL B 1 8 ? -19.188 -26.828 -20.641 1 92.06 8 VAL B C 1
ATOM 3200 O O . VAL B 1 8 ? -19.578 -26.453 -19.516 1 92.06 8 VAL B O 1
ATOM 3203 N N . THR B 1 9 ? -18.875 -26 -21.688 1 93.81 9 THR B N 1
ATOM 3204 C CA . THR B 1 9 ? -19.047 -24.562 -21.453 1 93.81 9 THR B CA 1
ATOM 3205 C C . THR B 1 9 ? -20.203 -24.031 -22.312 1 93.81 9 THR B C 1
ATOM 3207 O O . THR B 1 9 ? -20.703 -22.938 -22.047 1 93.81 9 THR B O 1
ATOM 3210 N N . THR B 1 10 ? -20.531 -24.734 -23.344 1 97.25 10 THR B N 1
ATOM 3211 C CA . THR B 1 10 ? -21.672 -24.406 -24.188 1 97.25 10 THR B CA 1
ATOM 3212 C C . THR B 1 10 ? -22.562 -25.625 -24.391 1 97.25 10 THR B C 1
ATOM 3214 O O . THR B 1 10 ? -22.062 -26.734 -24.656 1 97.25 10 THR B O 1
ATOM 3217 N N . PHE B 1 11 ? -23.875 -25.406 -24.219 1 97.5 11 PHE B N 1
ATOM 3218 C CA . PHE B 1 11 ? -24.781 -26.547 -24.3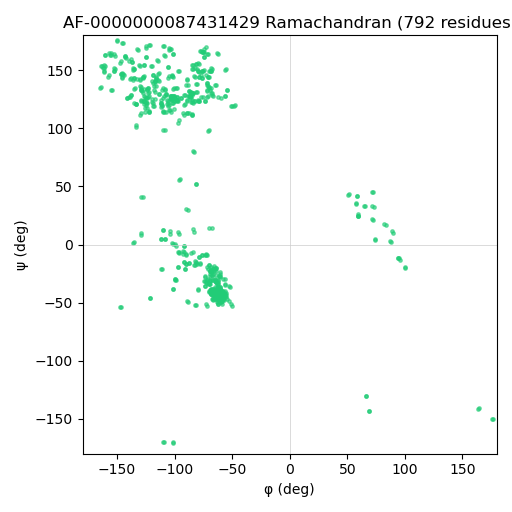12 1 97.5 11 PHE B CA 1
ATOM 3219 C C . PHE B 1 11 ? -26.188 -26.094 -24.688 1 97.5 11 PHE B C 1
ATOM 3221 O O . PHE B 1 11 ? -26.5 -24.906 -24.594 1 97.5 11 PHE B O 1
ATOM 3228 N N . LYS B 1 12 ? -26.938 -27.047 -25.109 1 98 12 LYS B N 1
ATOM 3229 C CA . LYS B 1 12 ? -28.359 -26.812 -25.391 1 98 12 LYS B CA 1
ATOM 3230 C C . LYS B 1 12 ? -29.234 -27.422 -24.297 1 98 12 LYS B C 1
ATOM 3232 O O . LYS B 1 12 ? -28.891 -28.453 -23.719 1 98 12 LYS B O 1
ATOM 3237 N N . ALA B 1 13 ? -30.281 -26.719 -24.016 1 97.69 13 ALA B N 1
ATOM 3238 C CA . ALA B 1 13 ? -31.234 -27.188 -23 1 97.69 13 ALA B CA 1
ATOM 3239 C C . ALA B 1 13 ? -32.625 -26.672 -23.281 1 97.69 13 ALA B C 1
ATOM 3241 O O . ALA B 1 13 ? -32.812 -25.75 -24.078 1 97.69 13 ALA B O 1
ATOM 3242 N N . ILE B 1 14 ? -33.625 -27.297 -22.672 1 98.25 14 ILE B N 1
ATOM 3243 C CA . ILE B 1 14 ? -35 -26.906 -22.828 1 98.25 14 ILE B CA 1
ATOM 3244 C C . ILE B 1 14 ? -35.438 -26.016 -21.656 1 98.25 14 ILE B C 1
ATOM 3246 O O . ILE B 1 14 ? -35.125 -26.328 -20.5 1 98.25 14 ILE B O 1
ATOM 3250 N N . VAL B 1 15 ? -36.125 -24.922 -21.984 1 98.25 15 VAL B N 1
ATOM 3251 C CA . VAL B 1 15 ? -36.625 -24.016 -20.953 1 98.25 15 VAL B CA 1
ATOM 3252 C C . VAL B 1 15 ? -37.812 -24.656 -20.25 1 98.25 15 VAL B C 1
ATOM 3254 O O . VAL B 1 15 ? -38.844 -24.938 -20.875 1 98.25 15 VAL B O 1
ATOM 3257 N N . MET B 1 16 ? -37.688 -24.766 -18.953 1 97 16 MET B N 1
ATOM 3258 C CA . MET B 1 16 ? -38.75 -25.406 -18.188 1 97 16 MET B CA 1
ATOM 3259 C C . MET B 1 16 ? -39.656 -24.375 -17.531 1 97 16 MET B C 1
ATOM 3261 O O . MET B 1 16 ? -40.844 -24.641 -17.297 1 97 16 MET B O 1
ATOM 3265 N N . GLY B 1 17 ? -39.094 -23.203 -17.203 1 96.25 17 GLY B N 1
ATOM 3266 C CA . GLY B 1 17 ? -39.875 -22.172 -16.562 1 96.25 17 GLY B CA 1
ATOM 3267 C C . GLY B 1 17 ? -39.25 -20.797 -16.656 1 96.25 17 GLY B C 1
ATOM 3268 O O . GLY B 1 17 ? -38 -20.688 -16.672 1 96.25 17 GLY B O 1
ATOM 3269 N N . ILE B 1 18 ? -40.094 -19.812 -16.688 1 96.56 18 ILE B N 1
ATOM 3270 C CA . ILE B 1 18 ? -39.656 -18.422 -16.703 1 96.56 18 ILE B CA 1
ATOM 3271 C C . ILE B 1 18 ? -40.5 -17.609 -15.703 1 96.56 18 ILE B C 1
ATOM 3273 O O . ILE B 1 18 ? -41.719 -17.672 -15.711 1 96.56 18 ILE B O 1
ATOM 3277 N N . ASN B 1 19 ? -39.812 -17.031 -14.812 1 94.88 19 ASN B N 1
ATOM 3278 C CA . ASN B 1 19 ? -40.469 -16.109 -13.891 1 94.88 19 ASN B CA 1
ATOM 3279 C C . ASN B 1 19 ? -39.906 -14.695 -14.016 1 94.88 19 ASN B C 1
ATOM 3281 O O . ASN B 1 19 ? -38.688 -14.484 -13.828 1 94.88 19 ASN B O 1
ATOM 3285 N N . LYS B 1 20 ? -40.719 -13.758 -14.367 1 93.88 20 LYS B N 1
ATOM 3286 C CA . LYS B 1 20 ? -40.281 -12.367 -14.477 1 93.88 20 LYS B CA 1
ATOM 3287 C C . LYS B 1 20 ? -40.219 -11.703 -13.102 1 93.88 20 LYS B C 1
ATOM 3289 O O . LYS B 1 20 ? -41.156 -11.797 -12.312 1 93.88 20 LYS B O 1
ATOM 3294 N N . LEU B 1 21 ? -39.031 -11.18 -12.836 1 92 21 LEU B N 1
ATOM 3295 C CA . LEU B 1 21 ? -38.844 -10.453 -11.586 1 92 21 LEU B CA 1
ATOM 3296 C C . LEU B 1 21 ? -38.875 -8.945 -11.812 1 92 21 LEU B C 1
ATOM 3298 O O . LEU B 1 21 ? -39.312 -8.492 -12.875 1 92 21 LEU B O 1
ATOM 3302 N N . GLU B 1 22 ? -38.5 -8.172 -10.773 1 87.31 22 GLU B N 1
ATOM 3303 C CA . GLU B 1 22 ? -38.469 -6.715 -10.883 1 87.31 22 GLU B CA 1
ATOM 3304 C C . GLU B 1 22 ? -37.219 -6.242 -11.602 1 87.31 22 GLU B C 1
ATOM 3306 O O . GLU B 1 22 ? -36.25 -6.988 -11.703 1 87.31 22 GLU B O 1
ATOM 3311 N N . GLU B 1 23 ? -37.281 -5.074 -12.188 1 84.88 23 GLU B N 1
ATOM 3312 C CA . GLU B 1 23 ? -36.125 -4.316 -12.703 1 84.88 23 GLU B CA 1
ATOM 3313 C C . GLU B 1 23 ? -35.469 -5.051 -13.852 1 84.88 23 GLU B C 1
ATOM 3315 O O . GLU B 1 23 ? -34.219 -5.105 -13.922 1 84.88 23 GLU B O 1
ATOM 3320 N N . GLY B 1 24 ? -36.281 -5.801 -14.695 1 89.62 24 GLY B N 1
ATOM 3321 C CA . GLY B 1 24 ? -35.719 -6.398 -15.898 1 89.62 24 GLY B CA 1
ATOM 3322 C C . GLY B 1 24 ? -35 -7.707 -15.641 1 89.62 24 GLY B C 1
ATOM 3323 O O . GLY B 1 24 ? -34.156 -8.125 -16.438 1 89.62 24 GLY B O 1
ATOM 3324 N N . LYS B 1 25 ? -35.281 -8.25 -14.547 1 94.81 25 LYS B N 1
ATOM 3325 C CA . LYS B 1 25 ? -34.688 -9.531 -14.195 1 94.81 25 LYS B CA 1
ATOM 3326 C C . LYS B 1 25 ? -35.656 -10.688 -14.422 1 94.81 25 LYS B C 1
ATOM 3328 O O . LYS B 1 25 ? -36.875 -10.523 -14.281 1 94.81 25 LYS B O 1
ATOM 3333 N N . TYR B 1 26 ? -35.125 -11.844 -14.852 1 96.81 26 TYR B N 1
ATOM 3334 C CA . TYR B 1 26 ? -35.875 -13.062 -15.086 1 96.81 26 TYR B CA 1
ATOM 3335 C C . TYR B 1 26 ? -35.219 -14.258 -14.398 1 96.81 26 TYR B C 1
ATOM 3337 O O . TYR B 1 26 ? -34 -14.383 -14.383 1 96.81 26 TYR B O 1
ATOM 3345 N N . GLU B 1 27 ? -36 -15.102 -13.867 1 96.81 27 GLU B N 1
ATOM 3346 C CA . GLU B 1 27 ? -35.562 -16.438 -13.445 1 96.81 27 GLU B CA 1
ATOM 3347 C C . GLU B 1 27 ? -35.906 -17.484 -14.508 1 96.81 27 GLU B C 1
ATOM 3349 O O . GLU B 1 27 ? -37.062 -17.625 -14.914 1 96.81 27 GLU B O 1
ATOM 3354 N N . VAL B 1 28 ? -34.875 -18.141 -14.906 1 97.56 28 VAL B N 1
ATOM 3355 C CA . VAL B 1 28 ? -35.094 -19.141 -15.945 1 97.56 28 VAL B CA 1
ATOM 3356 C C . VAL B 1 28 ? -34.625 -20.516 -15.453 1 97.56 28 VAL B C 1
ATOM 3358 O O . VAL B 1 28 ? -33.531 -20.656 -14.945 1 97.56 28 VAL B O 1
ATOM 3361 N N . ASP B 1 29 ? -35.469 -21.453 -15.633 1 96.06 29 ASP B N 1
ATOM 3362 C CA . ASP B 1 29 ? -35.188 -22.844 -15.281 1 96.06 29 ASP B CA 1
ATOM 3363 C C . ASP B 1 29 ? -35 -23.703 -16.531 1 96.06 29 ASP B C 1
ATOM 3365 O O . ASP B 1 29 ? -35.781 -23.594 -17.484 1 96.06 29 ASP B O 1
ATOM 3369 N N . LEU B 1 30 ? -33.938 -24.5 -16.516 1 97.06 30 LEU B N 1
ATOM 3370 C CA . LEU B 1 30 ? -33.625 -25.375 -17.641 1 97.06 30 LEU B CA 1
ATOM 3371 C C . LEU B 1 30 ? -33.75 -26.844 -17.234 1 97.06 30 LEU B C 1
ATOM 3373 O O . LEU B 1 30 ? -33.594 -27.172 -16.047 1 97.06 30 LEU B O 1
ATOM 3377 N N . ASP B 1 31 ? -33.938 -27.672 -18.234 1 95.44 31 ASP B N 1
ATOM 3378 C CA . ASP B 1 31 ? -34.062 -29.109 -17.938 1 95.44 31 ASP B CA 1
ATOM 3379 C C . ASP B 1 31 ? -32.719 -29.688 -17.531 1 95.44 31 ASP B C 1
ATOM 3381 O O . ASP B 1 31 ? -32.656 -30.703 -16.828 1 95.44 31 ASP B O 1
ATOM 3385 N N . LYS B 1 32 ? -31.719 -29.156 -18.031 1 94.69 32 LYS B N 1
ATOM 3386 C CA . LYS B 1 32 ? -30.344 -29.5 -17.672 1 94.69 32 LYS B CA 1
ATOM 3387 C C . LYS B 1 32 ? -29.438 -28.281 -17.734 1 94.69 32 LYS B C 1
ATOM 3389 O O . LYS B 1 32 ? -29.656 -27.375 -18.531 1 94.69 32 LYS B O 1
ATOM 3394 N N . THR B 1 33 ? -28.531 -28.25 -16.922 1 96.31 33 THR B N 1
ATOM 3395 C CA . THR B 1 33 ? -27.609 -27.125 -16.922 1 96.31 33 THR B CA 1
ATOM 3396 C C . THR B 1 33 ? -26.25 -27.531 -16.375 1 96.31 33 THR B C 1
ATOM 3398 O O . THR B 1 33 ? -26.141 -28.453 -15.562 1 96.31 33 THR B O 1
ATOM 3401 N N . TYR B 1 34 ? -25.219 -26.891 -16.859 1 96.94 34 TYR B N 1
ATOM 3402 C CA . TYR B 1 34 ? -23.859 -27.109 -16.406 1 96.94 34 TYR B CA 1
ATOM 3403 C C . TYR B 1 34 ? -23.344 -25.922 -15.594 1 96.94 34 TYR B C 1
ATOM 3405 O O . TYR B 1 34 ? -22.172 -25.859 -15.219 1 96.94 34 TYR B O 1
ATOM 3413 N N . PHE B 1 35 ? -24.266 -24.938 -15.352 1 97.38 35 PHE B N 1
ATOM 3414 C CA . PHE B 1 35 ? -23.938 -23.812 -14.477 1 97.38 35 PHE B CA 1
ATOM 3415 C C . PHE B 1 35 ? -23.828 -24.266 -13.023 1 97.38 35 PHE B C 1
ATOM 3417 O O . PHE B 1 35 ? -24.641 -25.078 -12.555 1 97.38 35 PHE B O 1
ATOM 3424 N N . PHE B 1 36 ? -22.812 -23.828 -12.32 1 96.56 36 PHE B N 1
ATOM 3425 C CA . PHE B 1 36 ? -22.719 -24.062 -10.883 1 96.56 36 PHE B CA 1
ATOM 3426 C C . PHE B 1 36 ? -23.594 -23.078 -10.109 1 96.56 36 PHE B C 1
ATOM 3428 O O . PHE B 1 36 ? -23.469 -21.859 -10.266 1 96.56 36 PHE B O 1
ATOM 3435 N N . PRO B 1 37 ? -24.5 -23.562 -9.305 1 96 37 PRO B N 1
ATOM 3436 C CA . PRO B 1 37 ? -25.297 -22.656 -8.477 1 96 37 PRO B CA 1
ATOM 3437 C C . PRO B 1 37 ? -24.547 -22.172 -7.234 1 96 37 PRO B C 1
ATOM 3439 O O . PRO B 1 37 ? -23.75 -22.922 -6.672 1 96 37 PRO B O 1
ATOM 3442 N N . GLN B 1 38 ? -24.797 -20.953 -6.895 1 95.81 38 GLN B N 1
ATOM 3443 C CA . GLN B 1 38 ? -24.219 -20.453 -5.652 1 95.81 38 GLN B CA 1
ATOM 3444 C C . GLN B 1 38 ? -24.438 -21.438 -4.504 1 95.81 38 GLN B C 1
ATOM 3446 O O . GLN B 1 38 ? -25.578 -21.766 -4.176 1 95.81 38 GLN B O 1
ATOM 3451 N N . SER B 1 39 ? -23.406 -21.906 -3.932 1 92.25 39 SER B N 1
ATOM 3452 C CA . SER B 1 39 ? -23.469 -22.891 -2.857 1 92.25 39 SER B CA 1
ATOM 3453 C C . SER B 1 39 ? -22.156 -22.938 -2.08 1 92.25 39 SER B C 1
ATOM 3455 O O . SER B 1 39 ? -21.109 -22.562 -2.602 1 92.25 39 SER B O 1
ATOM 3457 N N . GLY B 1 40 ? -22.234 -23.312 -0.815 1 89.69 40 GLY B N 1
ATOM 3458 C CA . GLY B 1 40 ? -21.031 -23.516 -0.005 1 89.69 40 GLY B CA 1
ATOM 3459 C C . GLY B 1 40 ? -20.172 -22.266 0.106 1 89.69 40 GLY B C 1
ATOM 3460 O O . GLY B 1 40 ? -18.953 -22.344 0.125 1 89.69 40 GLY B O 1
ATOM 3461 N N . GLY B 1 41 ? -20.656 -21.203 -0.03 1 93.69 41 GLY B N 1
ATOM 3462 C CA . GLY B 1 41 ? -19.938 -19.938 0.09 1 93.69 41 GLY B CA 1
ATOM 3463 C C . GLY B 1 41 ? -19.422 -19.406 -1.237 1 93.69 41 GLY B C 1
ATOM 3464 O O . GLY B 1 41 ? -18.984 -18.266 -1.328 1 93.69 41 GLY B O 1
ATOM 3465 N N . GLN B 1 42 ? -19.469 -20.266 -2.271 1 96.75 42 GLN B N 1
ATOM 3466 C CA . GLN B 1 42 ? -18.969 -19.875 -3.592 1 96.75 42 GLN B CA 1
ATOM 3467 C C . GLN B 1 42 ? -20.078 -19.219 -4.422 1 96.75 42 GLN B C 1
ATOM 3469 O O . GLN B 1 42 ? -21.234 -19.656 -4.391 1 96.75 42 GLN B O 1
ATOM 3474 N N . LEU B 1 43 ? -19.672 -18.234 -5.148 1 97.88 43 LEU B N 1
ATOM 3475 C CA . LEU B 1 43 ? -20.594 -17.547 -6.043 1 97.88 43 LEU B CA 1
ATOM 3476 C C . LEU B 1 43 ? -21.016 -18.453 -7.203 1 97.88 43 LEU B C 1
ATOM 3478 O O . LEU B 1 43 ? -20.234 -19.297 -7.637 1 97.88 43 LEU B O 1
ATOM 3482 N N . GLY B 1 44 ? -22.219 -18.219 -7.641 1 97.81 44 GLY B N 1
ATOM 3483 C CA . GLY B 1 44 ? -22.703 -18.984 -8.789 1 97.81 44 GLY B CA 1
ATOM 3484 C C . GLY B 1 44 ? -22.094 -18.531 -10.102 1 97.81 44 GLY B C 1
ATOM 3485 O O . GLY B 1 44 ? -21.594 -17.391 -10.203 1 97.81 44 GLY B O 1
ATOM 3486 N N . ASP B 1 45 ? -22.188 -19.406 -11.07 1 97.75 45 ASP B N 1
ATOM 3487 C CA . ASP B 1 45 ? -21.625 -19.109 -12.391 1 97.75 45 ASP B CA 1
ATOM 3488 C C . ASP B 1 45 ? -22.391 -17.984 -13.07 1 97.75 45 ASP B C 1
ATOM 3490 O O . ASP B 1 45 ? -23.562 -17.766 -12.789 1 97.75 45 ASP B O 1
ATOM 3494 N N . LYS B 1 46 ? -21.688 -17.297 -13.883 1 98.38 46 LYS B N 1
ATOM 3495 C CA . LYS B 1 46 ? -22.266 -16.359 -14.836 1 98.38 46 LYS B CA 1
ATOM 3496 C C . LYS B 1 46 ? -22.141 -16.875 -16.266 1 98.38 46 LYS B C 1
ATOM 3498 O O . LYS B 1 46 ? -21.531 -17.906 -16.5 1 98.38 46 LYS B O 1
ATOM 3503 N N . GLY B 1 47 ? -22.797 -16.188 -17.203 1 98.38 47 GLY B N 1
ATOM 3504 C CA . GLY B 1 47 ? -22.75 -16.562 -18.609 1 98.38 47 GLY B CA 1
ATOM 3505 C C . GLY B 1 47 ? -23.844 -15.906 -19.422 1 98.38 47 GLY B C 1
ATOM 3506 O O . GLY B 1 47 ? -24.109 -14.711 -19.281 1 98.38 47 GLY B O 1
ATOM 3507 N N . SER B 1 48 ? -24.359 -16.75 -20.344 1 98.38 48 SER B N 1
ATOM 3508 C CA . SER B 1 48 ? -25.438 -16.219 -21.172 1 98.38 48 SER B CA 1
ATOM 3509 C C . SER B 1 48 ? -26.359 -17.328 -21.656 1 98.38 48 SER B C 1
ATOM 3511 O O . SER B 1 48 ? -25.953 -18.5 -21.719 1 98.38 48 SER B O 1
ATOM 3513 N N . ILE B 1 49 ? -27.594 -16.984 -21.891 1 98.12 49 ILE B N 1
ATOM 3514 C CA . ILE B 1 49 ? -28.578 -17.797 -22.578 1 98.12 49 ILE B CA 1
ATOM 3515 C C . ILE B 1 49 ? -29.125 -17.047 -23.797 1 98.12 49 ILE B C 1
ATOM 3517 O O . ILE B 1 49 ? -29.734 -15.977 -23.641 1 98.12 49 ILE B O 1
ATOM 3521 N N . ILE B 1 50 ? -28.844 -17.547 -24.984 1 96.75 50 ILE B N 1
ATOM 3522 C CA . ILE B 1 50 ? -29.188 -16.859 -26.234 1 96.75 50 ILE B CA 1
ATOM 3523 C C . ILE B 1 50 ? -28.688 -15.422 -26.188 1 96.75 50 ILE B C 1
ATOM 3525 O O . ILE B 1 50 ? -29.453 -14.484 -26.453 1 96.75 50 ILE B O 1
ATOM 3529 N N . ASN B 1 51 ? -27.562 -15.211 -25.734 1 94.62 51 ASN B N 1
ATOM 3530 C CA . ASN B 1 51 ? -26.812 -13.953 -25.703 1 94.62 51 ASN B CA 1
ATOM 3531 C C . ASN B 1 51 ? -27.375 -13 -24.656 1 94.62 51 ASN B C 1
ATOM 3533 O O . ASN B 1 51 ? -27.016 -11.82 -24.625 1 94.62 51 ASN B O 1
ATOM 3537 N N . ILE B 1 52 ? -28.359 -13.445 -23.875 1 96.94 52 ILE B N 1
ATOM 3538 C CA . ILE B 1 52 ? -28.797 -12.656 -22.734 1 96.94 52 ILE B CA 1
ATOM 3539 C C . ILE B 1 52 ? -27.953 -13 -21.516 1 96.94 52 ILE B C 1
ATOM 3541 O O . ILE B 1 52 ? -27.828 -14.164 -21.141 1 96.94 52 ILE B O 1
ATOM 3545 N N . PRO B 1 53 ? -27.469 -11.977 -20.844 1 97.94 53 PRO B N 1
ATOM 3546 C CA . PRO B 1 53 ? -26.547 -12.227 -19.734 1 97.94 53 PRO B CA 1
ATOM 3547 C C . PRO B 1 53 ? -27.203 -12.938 -18.547 1 97.94 53 PRO B C 1
ATOM 3549 O O . PRO B 1 53 ? -28.281 -12.539 -18.125 1 97.94 53 PRO B O 1
ATOM 3552 N N . VAL B 1 54 ? -26.578 -14.062 -18.094 1 98.38 54 VAL B N 1
ATOM 3553 C CA . VAL B 1 54 ? -26.891 -14.672 -16.812 1 98.38 54 VAL B CA 1
ATOM 3554 C C . VAL B 1 54 ? -26 -14.062 -15.727 1 98.38 54 VAL B C 1
ATOM 3556 O O . VAL B 1 54 ? -24.797 -14.289 -15.695 1 98.38 54 VAL B O 1
ATOM 3559 N N . THR B 1 55 ? -26.547 -13.352 -14.812 1 97.5 55 THR B N 1
ATOM 3560 C CA . THR B 1 55 ? -25.766 -12.594 -13.844 1 97.5 55 THR B CA 1
ATOM 3561 C C . THR B 1 55 ? -25.484 -13.43 -12.594 1 97.5 55 THR B C 1
ATOM 3563 O O . THR B 1 55 ? -24.594 -13.109 -11.812 1 97.5 55 THR B O 1
ATOM 3566 N N . SER B 1 56 ? -26.281 -14.406 -12.406 1 97.06 56 SER B N 1
ATOM 3567 C CA . SER B 1 56 ? -26.078 -15.305 -11.273 1 97.06 56 SER B CA 1
ATOM 3568 C C . SER B 1 56 ? -26.859 -16.609 -11.453 1 97.06 56 SER B C 1
ATOM 3570 O O . SER B 1 56 ? -27.828 -16.656 -12.211 1 97.06 56 SER B O 1
ATOM 3572 N N . THR B 1 57 ? -26.391 -17.625 -10.859 1 97.75 57 THR B N 1
ATOM 3573 C CA . THR B 1 57 ? -27.062 -18.922 -10.812 1 97.75 57 THR B CA 1
ATOM 3574 C C . THR B 1 57 ? -27.297 -19.359 -9.367 1 97.75 57 THR B C 1
ATOM 3576 O O . THR B 1 57 ? -26.359 -19.359 -8.555 1 97.75 57 THR B O 1
ATOM 3579 N N . LEU B 1 58 ? -28.484 -19.703 -9.055 1 96.25 58 LEU B N 1
ATOM 3580 C CA . LEU B 1 58 ? -28.875 -20.016 -7.688 1 96.25 58 LEU B CA 1
ATOM 3581 C C . LEU B 1 58 ? -29.5 -21.391 -7.598 1 96.25 58 LEU B C 1
ATOM 3583 O O . LEU B 1 58 ? -29.875 -21.984 -8.617 1 96.25 58 LEU B O 1
ATOM 3587 N N . LYS B 1 59 ? -29.5 -21.844 -6.395 1 93.44 59 LYS B N 1
ATOM 3588 C CA . LYS B 1 59 ? -30.234 -23.078 -6.113 1 93.44 59 LYS B CA 1
ATOM 3589 C C . LYS B 1 59 ? -31.531 -22.797 -5.371 1 93.44 59 LYS B C 1
ATOM 3591 O O . LYS B 1 59 ? -31.516 -22.25 -4.266 1 93.44 59 LYS B O 1
ATOM 3596 N N . ALA B 1 60 ? -32.625 -23.172 -5.98 1 89.69 60 ALA B N 1
ATOM 3597 C CA . ALA B 1 60 ? -33.906 -22.969 -5.34 1 89.69 60 ALA B CA 1
ATOM 3598 C C . ALA B 1 60 ? -34.125 -23.984 -4.223 1 89.69 60 ALA B C 1
ATOM 3600 O O . ALA B 1 60 ? -33.406 -24.969 -4.109 1 89.69 60 ALA B O 1
ATOM 3601 N N . ASN B 1 61 ? -35.125 -23.734 -3.369 1 86.31 61 ASN B N 1
ATOM 3602 C CA . ASN B 1 61 ? -35.469 -24.641 -2.275 1 86.31 61 ASN B CA 1
ATOM 3603 C C . ASN B 1 61 ? -35.875 -26.016 -2.791 1 86.31 61 ASN B C 1
ATOM 3605 O O . ASN B 1 61 ? -35.656 -27.016 -2.107 1 86.31 61 ASN B O 1
ATOM 3609 N N . SER B 1 62 ? -36.375 -26.016 -3.975 1 84.88 62 SER B N 1
ATOM 3610 C CA . SER B 1 62 ? -36.781 -27.266 -4.602 1 84.88 62 SER B CA 1
ATOM 3611 C C . SER B 1 62 ? -35.594 -28.062 -5.09 1 84.88 62 SER B C 1
ATOM 3613 O O . SER B 1 62 ? -35.719 -29.219 -5.488 1 84.88 62 SER B O 1
ATOM 3615 N N . GLY B 1 63 ? -34.469 -27.453 -5.047 1 85.5 63 GLY B N 1
ATOM 3616 C CA . GLY B 1 63 ? -33.281 -28.125 -5.551 1 85.5 63 GLY B CA 1
ATOM 3617 C C . GLY B 1 63 ? -32.969 -27.781 -6.996 1 85.5 63 GLY B C 1
ATOM 3618 O O . GLY B 1 63 ? -31.891 -28.094 -7.5 1 85.5 63 GLY B O 1
ATOM 3619 N N . ARG B 1 64 ? -33.938 -27.141 -7.637 1 89.81 64 ARG B N 1
ATOM 3620 C CA . ARG B 1 64 ? -33.719 -26.766 -9.031 1 89.81 64 ARG B CA 1
ATOM 3621 C C . ARG B 1 64 ? -32.719 -25.609 -9.141 1 89.81 64 ARG B C 1
ATOM 3623 O O . ARG B 1 64 ? -32.625 -24.766 -8.25 1 89.81 64 ARG B O 1
ATOM 3630 N N . ILE B 1 65 ? -31.969 -25.656 -10.18 1 95.25 65 ILE B N 1
ATOM 3631 C CA . ILE B 1 65 ? -30.984 -24.609 -10.438 1 95.25 65 ILE B CA 1
ATOM 3632 C C . ILE B 1 65 ? -31.641 -23.5 -11.266 1 95.25 65 ILE B C 1
ATOM 3634 O O . ILE B 1 65 ? -32.188 -23.75 -12.328 1 95.25 65 ILE B O 1
ATOM 3638 N N . ILE B 1 66 ? -31.562 -22.297 -10.703 1 96.81 66 ILE B N 1
ATOM 3639 C CA . ILE B 1 66 ? -32.219 -21.141 -11.312 1 96.81 66 ILE B CA 1
ATOM 3640 C C . ILE B 1 66 ? -31.156 -20.188 -11.867 1 96.81 66 ILE B C 1
ATOM 3642 O O . ILE B 1 66 ? -30.156 -19.891 -11.195 1 96.81 66 ILE B O 1
ATOM 3646 N N . HIS B 1 67 ? -31.391 -19.719 -13.102 1 98.19 67 HIS B N 1
ATOM 3647 C CA . HIS B 1 67 ? -30.516 -18.75 -13.734 1 98.19 67 HIS B CA 1
ATOM 3648 C C . HIS B 1 67 ? -31.141 -17.359 -13.711 1 98.19 67 HIS B C 1
ATOM 3650 O O . HIS B 1 67 ? -32.281 -17.172 -14.195 1 98.19 67 HIS B O 1
ATOM 3656 N N . ILE B 1 68 ? -30.453 -16.375 -13.188 1 97.81 68 ILE B N 1
ATOM 3657 C CA . ILE B 1 68 ? -30.938 -15.008 -13.141 1 97.81 68 ILE B CA 1
ATOM 3658 C C . ILE B 1 68 ? -30.453 -14.242 -14.367 1 97.81 68 ILE B C 1
ATOM 3660 O O . ILE B 1 68 ? -29.25 -14 -14.508 1 97.81 68 ILE B O 1
ATOM 3664 N N . LEU B 1 69 ? -31.391 -13.875 -15.227 1 97.81 69 LEU B N 1
ATOM 3665 C CA . LEU B 1 69 ? -31.078 -13.117 -16.422 1 97.81 69 LEU B CA 1
ATOM 3666 C C . LEU B 1 69 ? -31.438 -11.641 -16.25 1 97.81 69 LEU B C 1
ATOM 3668 O O . LEU B 1 69 ? -32.406 -11.312 -15.562 1 97.81 69 LEU B O 1
ATOM 3672 N N . GLU B 1 70 ? -30.641 -10.836 -16.844 1 96.06 70 GLU B N 1
ATOM 3673 C CA . GLU B 1 70 ? -30.906 -9.406 -16.828 1 96.06 70 GLU B CA 1
ATOM 3674 C C . GLU B 1 70 ? -30.953 -8.828 -18.234 1 96.06 70 GLU B C 1
ATOM 3676 O O . GLU B 1 70 ? -29.984 -8.969 -19 1 96.06 70 GLU B O 1
ATOM 3681 N N . THR B 1 71 ? -32.062 -8.211 -18.578 1 94 71 THR B N 1
ATOM 3682 C CA . THR B 1 71 ? -32.25 -7.59 -19.875 1 94 71 THR B CA 1
ATOM 3683 C C . THR B 1 71 ? -33.312 -6.523 -19.828 1 94 71 THR B C 1
ATOM 3685 O O . THR B 1 71 ? -34.281 -6.645 -19.078 1 94 71 THR B O 1
ATOM 3688 N N . GLU B 1 72 ? -33.062 -5.562 -20.594 1 90.31 72 GLU B N 1
ATOM 3689 C CA . GLU B 1 72 ? -34.062 -4.504 -20.719 1 90.31 72 GLU B CA 1
ATOM 3690 C C . GLU B 1 72 ? -35.156 -4.902 -21.688 1 90.31 72 GLU B C 1
ATOM 3692 O O . GLU B 1 72 ? -36.219 -4.301 -21.688 1 90.31 72 GLU B O 1
ATOM 3697 N N . MET B 1 73 ? -34.938 -5.844 -22.438 1 89.38 73 MET B N 1
ATOM 3698 C CA . MET B 1 73 ? -35.906 -6.285 -23.438 1 89.38 73 MET B CA 1
ATOM 3699 C C . MET B 1 73 ? -36.594 -7.57 -22.984 1 89.38 73 MET B C 1
ATOM 3701 O O . MET B 1 73 ? -36.219 -8.18 -21.984 1 89.38 73 MET B O 1
ATOM 3705 N N . ASP B 1 74 ? -37.688 -7.91 -23.719 1 90.62 74 ASP B N 1
ATOM 3706 C CA . ASP B 1 74 ? -38.344 -9.195 -23.469 1 90.62 74 ASP B CA 1
ATOM 3707 C C . ASP B 1 74 ? -37.438 -10.352 -23.906 1 90.62 74 ASP B C 1
ATOM 3709 O O . ASP B 1 74 ? -36.656 -10.219 -24.844 1 90.62 74 ASP B O 1
ATOM 3713 N N . LEU B 1 75 ? -37.594 -11.469 -23.188 1 95 75 LEU B N 1
ATOM 3714 C CA . LEU B 1 75 ? -36.812 -12.648 -23.547 1 95 75 LEU B CA 1
ATOM 3715 C C . LEU B 1 75 ? -37.219 -13.148 -24.938 1 95 75 LEU B C 1
ATOM 3717 O O . LEU B 1 75 ? -38.406 -13.172 -25.266 1 95 75 LEU B O 1
ATOM 3721 N N . PRO B 1 76 ? -36.312 -13.508 -25.75 1 95.19 76 PRO B N 1
ATOM 3722 C CA . PRO B 1 76 ? -36.625 -13.984 -27.109 1 95.19 76 PRO B CA 1
ATOM 3723 C C . PRO B 1 76 ? -37 -15.461 -27.141 1 95.19 76 PRO B C 1
ATOM 3725 O O . PRO B 1 76 ? -36.938 -16.094 -28.188 1 95.19 76 PRO B O 1
ATOM 3728 N N . PHE B 1 77 ? -37.219 -16.062 -26 1 96.56 77 PHE B N 1
ATOM 3729 C CA . PHE B 1 77 ? -37.656 -17.453 -25.922 1 96.56 77 PHE B CA 1
ATOM 3730 C C . PHE B 1 77 ? -38.719 -17.641 -24.875 1 96.56 77 PHE B C 1
ATOM 3732 O O . PHE B 1 77 ? -38.969 -16.734 -24.062 1 96.56 77 PHE B O 1
ATOM 3739 N N . ARG B 1 78 ? -39.5 -18.719 -24.969 1 95.25 78 ARG B N 1
ATOM 3740 C CA . ARG B 1 78 ? -40.594 -19.062 -24.047 1 95.25 78 ARG B CA 1
ATOM 3741 C C . ARG B 1 78 ? -40.375 -20.469 -23.484 1 95.25 78 ARG B C 1
ATOM 3743 O O . ARG B 1 78 ? -39.469 -21.203 -23.891 1 95.25 78 ARG B O 1
ATOM 3750 N N . GLU B 1 79 ? -41.125 -20.844 -22.484 1 97.25 79 GLU B N 1
ATOM 3751 C CA . GLU B 1 79 ? -41.094 -22.172 -21.906 1 97.25 79 GLU B CA 1
ATOM 3752 C C . GLU B 1 79 ? -41.312 -23.25 -22.984 1 97.25 79 GLU B C 1
ATOM 3754 O O . GLU B 1 79 ? -42.156 -23.094 -23.859 1 97.25 79 GLU B O 1
ATOM 3759 N N . GLY B 1 80 ? -40.5 -24.203 -22.922 1 97.69 80 GLY B N 1
ATOM 3760 C CA . GLY B 1 80 ? -40.594 -25.266 -23.891 1 97.69 80 GLY B CA 1
ATOM 3761 C C . GLY B 1 80 ? -39.594 -25.156 -25.016 1 97.69 80 GLY B C 1
ATOM 3762 O O . GLY B 1 80 ? -39.312 -26.125 -25.719 1 97.69 80 GLY B O 1
ATOM 3763 N N . ASP B 1 81 ? -39.031 -24.078 -25.266 1 98.06 81 ASP B N 1
ATOM 3764 C CA . ASP B 1 81 ? -38.094 -23.844 -26.344 1 98.06 81 ASP B CA 1
ATOM 3765 C C . ASP B 1 81 ? -36.719 -24.438 -26 1 98.06 81 ASP B C 1
ATOM 3767 O O . ASP B 1 81 ? -36.344 -24.531 -24.828 1 98.06 81 ASP B O 1
ATOM 3771 N N . GLU B 1 82 ? -36.031 -24.859 -27.047 1 98.31 82 GLU B N 1
ATOM 3772 C CA . GLU B 1 82 ? -34.625 -25.203 -26.891 1 98.31 82 GLU B CA 1
ATOM 3773 C C . GLU B 1 82 ? -33.719 -23.984 -27.016 1 98.31 82 GLU B C 1
ATOM 3775 O O . GLU B 1 82 ? -33.844 -23.203 -27.969 1 98.31 82 GLU B O 1
ATOM 3780 N N . VAL B 1 83 ? -32.844 -23.781 -26.062 1 98.38 83 VAL B N 1
ATOM 3781 C CA . VAL B 1 83 ? -31.969 -22.609 -26.047 1 98.38 83 VAL B CA 1
ATOM 3782 C C . VAL B 1 83 ? -30.516 -23.047 -25.906 1 98.38 83 VAL B C 1
ATOM 3784 O O . VAL B 1 83 ? -30.234 -24.125 -25.375 1 98.38 83 VAL B O 1
ATOM 3787 N N . GLU B 1 84 ? -29.656 -22.203 -26.391 1 98.44 84 GLU B N 1
ATOM 3788 C CA . GLU B 1 84 ? -28.234 -22.406 -26.203 1 98.44 84 GLU B CA 1
ATOM 3789 C C . GLU B 1 84 ? -27.703 -21.562 -25.031 1 98.44 84 GLU B C 1
ATOM 3791 O O . GLU B 1 84 ? -27.984 -20.359 -24.953 1 98.44 84 GLU B O 1
ATOM 3796 N N . ALA B 1 85 ? -27.047 -22.219 -24.125 1 98.06 85 ALA B N 1
ATOM 3797 C CA . ALA B 1 85 ? -26.453 -21.531 -22.969 1 98.06 85 ALA B CA 1
ATOM 3798 C C . ALA B 1 85 ? -24.938 -21.656 -22.984 1 98.06 85 ALA B C 1
ATOM 3800 O O . ALA B 1 85 ? -24.391 -22.672 -23.422 1 98.06 85 ALA B O 1
ATOM 3801 N N . THR B 1 86 ? -24.281 -20.562 -22.578 1 98.31 86 THR B N 1
ATOM 3802 C CA . THR B 1 86 ? -22.812 -20.531 -22.5 1 98.31 86 THR B CA 1
ATOM 3803 C C . THR B 1 86 ? -22.359 -20.047 -21.125 1 98.31 86 THR B C 1
ATOM 3805 O O . THR B 1 86 ? -22.828 -19.031 -20.625 1 98.31 86 THR B O 1
ATOM 3808 N N . ILE B 1 87 ? -21.422 -20.781 -20.531 1 98 87 ILE B N 1
ATOM 3809 C CA . ILE B 1 87 ? -20.875 -20.438 -19.234 1 98 87 ILE B CA 1
ATOM 3810 C C . ILE B 1 87 ? -19.672 -19.531 -19.406 1 98 87 ILE B C 1
ATOM 3812 O O . ILE B 1 87 ? -18.844 -19.734 -20.312 1 98 87 ILE B O 1
ATOM 3816 N N . ASP B 1 88 ? -19.547 -18.484 -18.578 1 97.69 88 ASP B N 1
ATOM 3817 C CA . ASP B 1 88 ? -18.344 -17.656 -18.531 1 97.69 88 ASP B CA 1
ATOM 3818 C C . ASP B 1 88 ? -17.172 -18.406 -17.906 1 97.69 88 ASP B C 1
ATOM 3820 O O . ASP B 1 88 ? -17.016 -18.422 -16.688 1 97.69 88 ASP B O 1
ATOM 3824 N N . LYS B 1 89 ? -16.344 -18.938 -18.734 1 96.06 89 LYS B N 1
ATOM 3825 C CA . LYS B 1 89 ? -15.258 -19.812 -18.297 1 96.06 89 LYS B CA 1
ATOM 3826 C C . LYS B 1 89 ? -14.273 -19.062 -17.406 1 96.06 89 LYS B C 1
ATOM 3828 O O . LYS B 1 89 ? -13.758 -19.609 -16.438 1 96.06 89 LYS B O 1
ATOM 3833 N N . HIS B 1 90 ? -14 -17.859 -17.781 1 94.88 90 HIS B N 1
ATOM 3834 C CA . HIS B 1 90 ? -13.055 -17.062 -17 1 94.88 90 HIS B CA 1
ATOM 3835 C C . HIS B 1 90 ? -13.586 -16.797 -15.594 1 94.88 90 HIS B C 1
ATOM 3837 O O . HIS B 1 90 ? -12.852 -16.953 -14.617 1 94.88 90 HIS B O 1
ATOM 3843 N N . TYR B 1 91 ? -14.836 -16.438 -15.516 1 96.94 91 TYR B N 1
ATOM 3844 C CA . TYR B 1 91 ? -15.445 -16.172 -14.219 1 96.94 91 TYR B CA 1
ATOM 3845 C C . TYR B 1 91 ? -15.461 -17.422 -13.352 1 96.94 91 TYR B C 1
ATOM 3847 O O . TYR B 1 91 ? -15.18 -17.359 -12.148 1 96.94 91 TYR B O 1
ATOM 3855 N N . ARG B 1 92 ? -15.789 -18.578 -13.914 1 96.75 92 ARG B N 1
ATOM 3856 C CA . ARG B 1 92 ? -15.75 -19.828 -13.18 1 96.75 92 ARG B CA 1
ATOM 3857 C C . ARG B 1 92 ? -14.336 -20.125 -12.68 1 96.75 92 ARG B C 1
ATOM 3859 O O . ARG B 1 92 ? -14.164 -20.641 -11.57 1 96.75 92 ARG B O 1
ATOM 3866 N N . LEU B 1 93 ? -13.375 -19.844 -13.516 1 95 93 LEU B N 1
ATOM 3867 C CA . LEU B 1 93 ? -11.992 -20.078 -13.117 1 95 93 LEU B CA 1
ATOM 3868 C C . LEU B 1 93 ? -11.625 -19.219 -11.898 1 95 93 LEU B C 1
ATOM 3870 O O . LEU B 1 93 ? -11.016 -19.719 -10.945 1 95 93 LEU B O 1
ATOM 3874 N N . LEU B 1 94 ? -11.992 -17.969 -11.969 1 96.81 94 LEU B N 1
ATOM 3875 C CA . LEU B 1 94 ? -11.719 -17.078 -10.852 1 96.81 94 LEU B CA 1
ATOM 3876 C C . LEU B 1 94 ? -12.328 -17.625 -9.562 1 96.81 94 LEU B C 1
ATOM 3878 O O . LEU B 1 94 ? -11.68 -17.609 -8.508 1 96.81 94 LEU B O 1
ATOM 3882 N N . ASN B 1 95 ? -13.516 -18.078 -9.664 1 97.94 95 ASN B N 1
ATOM 3883 C CA . ASN B 1 95 ? -14.195 -18.625 -8.5 1 97.94 95 ASN B CA 1
ATOM 3884 C C . ASN B 1 95 ? -13.523 -19.906 -8.016 1 97.94 95 ASN B C 1
ATOM 3886 O O . ASN B 1 95 ? -13.406 -20.141 -6.812 1 97.94 95 ASN B O 1
ATOM 3890 N N . SER B 1 96 ? -13.164 -20.734 -8.961 1 97.06 96 SER B N 1
ATOM 3891 C CA . SER B 1 96 ? -12.477 -21.969 -8.617 1 97.06 96 SER B CA 1
ATOM 3892 C C . SER B 1 96 ? -11.148 -21.703 -7.922 1 97.06 96 SER B C 1
ATOM 3894 O O . SER B 1 96 ? -10.805 -22.375 -6.953 1 97.06 96 SER B O 1
ATOM 3896 N N . GLN B 1 97 ? -10.414 -20.703 -8.453 1 96.81 97 GLN B N 1
ATOM 3897 C CA . GLN B 1 97 ? -9.156 -20.281 -7.836 1 96.81 97 GLN B CA 1
ATOM 3898 C C . GLN B 1 97 ? -9.383 -19.828 -6.395 1 96.81 97 GLN B C 1
ATOM 3900 O O . GLN B 1 97 ? -8.656 -20.25 -5.488 1 96.81 97 GLN B O 1
ATOM 3905 N N . THR B 1 98 ? -10.359 -19.031 -6.277 1 98.31 98 THR B N 1
ATOM 3906 C CA . THR B 1 98 ? -10.664 -18.469 -4.965 1 98.31 98 THR B CA 1
ATOM 3907 C C . THR B 1 98 ? -11.031 -19.578 -3.977 1 98.31 98 THR B C 1
ATOM 3909 O O . THR B 1 98 ? -10.555 -19.578 -2.842 1 98.31 98 THR B O 1
ATOM 3912 N N . HIS B 1 99 ? -11.852 -20.469 -4.414 1 98.12 99 HIS B N 1
ATOM 3913 C CA . HIS B 1 99 ? -12.297 -21.547 -3.543 1 98.12 99 HIS B CA 1
ATOM 3914 C C . HIS B 1 99 ? -11.141 -22.453 -3.15 1 98.12 99 HIS B C 1
ATOM 3916 O O . HIS B 1 99 ? -10.992 -22.797 -1.979 1 98.12 99 HIS B O 1
ATOM 3922 N N . THR B 1 100 ? -10.375 -22.828 -4.105 1 97.88 100 THR B N 1
ATOM 3923 C CA . THR B 1 100 ? -9.195 -23.641 -3.812 1 97.88 100 THR B CA 1
ATOM 3924 C C . THR B 1 100 ? -8.25 -22.906 -2.871 1 97.88 100 THR B C 1
ATOM 3926 O O . THR B 1 100 ? -7.723 -23.484 -1.922 1 97.88 100 THR B O 1
ATOM 3929 N N . GLY B 1 101 ? -8.008 -21.594 -3.174 1 98 101 GLY B N 1
ATOM 3930 C CA . GLY B 1 101 ? -7.191 -20.766 -2.295 1 98 101 GLY B CA 1
ATOM 3931 C C . GLY B 1 101 ? -7.703 -20.734 -0.867 1 98 101 GLY B C 1
ATOM 3932 O O . GLY B 1 101 ? -6.914 -20.75 0.08 1 98 101 GLY B O 1
ATOM 3933 N N . GLN B 1 102 ? -9.016 -20.641 -0.767 1 98.12 102 GLN B N 1
ATOM 3934 C CA . GLN B 1 102 ? -9.625 -20.688 0.56 1 98.12 102 GLN B CA 1
ATOM 3935 C C . GLN B 1 102 ? -9.297 -21.984 1.281 1 98.12 102 GLN B C 1
ATOM 3937 O O . GLN B 1 102 ? -8.961 -21.984 2.467 1 98.12 102 GLN B O 1
ATOM 3942 N N . HIS B 1 103 ? -9.406 -23.125 0.6 1 97.88 103 HIS B N 1
ATOM 3943 C CA . HIS B 1 103 ? -9.055 -24.422 1.194 1 97.88 103 HIS B CA 1
ATOM 3944 C C . HIS B 1 103 ? -7.602 -24.438 1.653 1 97.88 103 HIS B C 1
ATOM 3946 O O . HIS B 1 103 ? -7.297 -24.938 2.734 1 97.88 103 HIS B O 1
ATOM 3952 N N . ILE B 1 104 ? -6.754 -23.922 0.856 1 98.12 104 ILE B N 1
ATOM 3953 C CA . ILE B 1 104 ? -5.336 -23.875 1.186 1 98.12 104 ILE B CA 1
ATOM 3954 C C . ILE B 1 104 ? -5.121 -23.031 2.441 1 98.12 104 ILE B C 1
ATOM 3956 O O . ILE B 1 104 ? -4.469 -23.469 3.389 1 98.12 104 ILE B O 1
ATOM 3960 N N . LEU B 1 105 ? -5.691 -21.859 2.465 1 98.25 105 LEU B N 1
ATOM 3961 C CA . LEU B 1 105 ? -5.559 -20.969 3.611 1 98.25 105 LEU B CA 1
ATOM 3962 C C . LEU B 1 105 ? -6.078 -21.625 4.883 1 98.25 105 LEU B C 1
ATOM 3964 O O . LEU B 1 105 ? -5.422 -21.594 5.922 1 98.25 105 LEU B O 1
ATOM 3968 N N . SER B 1 106 ? -7.234 -22.219 4.762 1 97.56 106 SER B N 1
ATOM 3969 C CA . SER B 1 106 ? -7.867 -22.859 5.91 1 97.56 106 SER B CA 1
ATOM 3970 C C . SER B 1 106 ? -6.988 -23.969 6.477 1 97.56 106 SER B C 1
ATOM 3972 O O . SER B 1 106 ? -6.766 -24.031 7.688 1 97.56 106 SER B O 1
ATOM 3974 N N . ARG B 1 107 ? -6.539 -24.781 5.617 1 97.62 107 ARG B N 1
ATOM 3975 C CA . ARG B 1 107 ? -5.742 -25.922 6.07 1 97.62 107 ARG B CA 1
ATOM 3976 C C . ARG B 1 107 ? -4.414 -25.469 6.664 1 97.62 107 ARG B C 1
ATOM 3978 O O . ARG B 1 107 ? -3.953 -26.016 7.664 1 97.62 107 ARG B O 1
ATOM 3985 N N . VAL B 1 108 ? -3.758 -24.484 6.07 1 98.06 108 VAL B N 1
ATOM 3986 C CA . VAL B 1 108 ? -2.496 -23.953 6.578 1 98.06 108 VAL B CA 1
ATOM 3987 C C . VAL B 1 108 ? -2.707 -23.359 7.969 1 98.06 108 VAL B C 1
ATOM 3989 O O . VAL B 1 108 ? -1.925 -23.609 8.891 1 98.06 108 VAL B O 1
ATOM 3992 N N . ALA B 1 109 ? -3.744 -22.562 8.125 1 98.12 109 ALA B N 1
ATOM 3993 C CA . ALA B 1 109 ? -4.047 -21.953 9.422 1 98.12 109 ALA B CA 1
ATOM 3994 C C . ALA B 1 109 ? -4.277 -23.031 10.484 1 98.12 109 ALA B C 1
ATOM 3996 O O . ALA B 1 109 ? -3.83 -22.891 11.625 1 98.12 109 ALA B O 1
ATOM 3997 N N . LEU B 1 110 ? -4.945 -24.078 10.094 1 97.44 110 LEU B N 1
ATOM 3998 C CA . LEU B 1 110 ? -5.211 -25.172 11.016 1 97.44 110 LEU B CA 1
ATOM 3999 C C . LEU B 1 110 ? -3.918 -25.891 11.398 1 97.44 110 LEU B C 1
ATOM 4001 O O . LEU B 1 110 ? -3.672 -26.141 12.578 1 97.44 110 LEU B O 1
ATOM 4005 N N . GLN B 1 111 ? -3.133 -26.188 10.445 1 97.25 111 GLN B N 1
ATOM 4006 C CA . GLN B 1 111 ? -1.908 -26.953 10.672 1 97.25 111 GLN B CA 1
ATOM 4007 C C . GLN B 1 111 ? -0.905 -26.156 11.492 1 97.25 111 GLN B C 1
ATOM 4009 O O . GLN B 1 111 ? -0.253 -26.688 12.391 1 97.25 111 GLN B O 1
ATOM 4014 N N . LEU B 1 112 ? -0.759 -24.875 11.234 1 97.56 112 LEU B N 1
ATOM 4015 C CA . LEU B 1 112 ? 0.258 -24.062 11.891 1 97.56 112 LEU B CA 1
ATOM 4016 C C . LEU B 1 112 ? -0.193 -23.656 13.289 1 97.56 112 LEU B C 1
ATOM 4018 O O . LEU B 1 112 ? 0.611 -23.641 14.219 1 97.56 112 LEU B O 1
ATOM 4022 N N . TYR B 1 113 ? -1.502 -23.328 13.461 1 97.31 113 TYR B N 1
ATOM 4023 C CA . TYR B 1 113 ? -1.881 -22.656 14.695 1 97.31 113 TYR B CA 1
ATOM 4024 C C . TYR B 1 113 ? -3.148 -23.266 15.289 1 97.31 113 TYR B C 1
ATOM 4026 O O . TYR B 1 113 ? -3.686 -22.766 16.281 1 97.31 113 TYR B O 1
ATOM 4034 N N . GLY B 1 114 ? -3.646 -24.266 14.656 1 97 114 GLY B N 1
ATOM 4035 C CA . GLY B 1 114 ? -4.867 -24.891 15.141 1 97 114 GLY B CA 1
ATOM 4036 C C . GLY B 1 114 ? -6.098 -24.031 14.938 1 97 114 GLY B C 1
ATOM 4037 O O . GLY B 1 114 ? -7.078 -24.156 15.672 1 97 114 GLY B O 1
ATOM 4038 N N . ALA B 1 115 ? -6.082 -23.109 14.039 1 96.56 115 ALA B N 1
ATOM 4039 C CA . ALA B 1 115 ? -7.203 -22.203 13.75 1 96.56 115 ALA B CA 1
ATOM 4040 C C . ALA B 1 115 ? -8.18 -22.844 12.773 1 96.56 115 ALA B C 1
ATOM 4042 O O . ALA B 1 115 ? -7.898 -22.938 11.57 1 96.56 115 ALA B O 1
ATOM 4043 N N . ASP B 1 116 ? -9.328 -23.172 13.203 1 96 116 ASP B N 1
ATOM 4044 C CA . ASP B 1 116 ? -10.359 -23.766 12.359 1 96 116 ASP B CA 1
ATOM 4045 C C . ASP B 1 116 ? -11.148 -22.688 11.617 1 96 116 ASP B C 1
ATOM 4047 O O . ASP B 1 116 ? -11.297 -21.578 12.109 1 96 116 ASP B O 1
ATOM 4051 N N . THR B 1 117 ? -11.68 -23.125 10.5 1 94.88 117 THR B N 1
ATOM 4052 C CA . THR B 1 117 ? -12.523 -22.219 9.734 1 94.88 117 THR B CA 1
ATOM 4053 C C . THR B 1 117 ? -13.969 -22.266 10.227 1 94.88 117 THR B C 1
ATOM 4055 O O . THR B 1 117 ? -14.562 -23.344 10.32 1 94.88 117 THR B O 1
ATOM 4058 N N . SER B 1 118 ? -14.516 -21.062 10.523 1 94 118 SER B N 1
ATOM 4059 C CA . SER B 1 118 ? -15.891 -21.016 11 1 94 118 SER B CA 1
ATOM 4060 C C . SER B 1 118 ? -16.859 -20.641 9.875 1 94 118 SER B C 1
ATOM 4062 O O . SER B 1 118 ? -18.016 -21.047 9.891 1 94 118 SER B O 1
ATOM 4064 N N . SER B 1 119 ? -16.344 -19.891 8.984 1 94.94 119 SER B N 1
ATOM 4065 C CA . SER B 1 119 ? -17.203 -19.516 7.859 1 94.94 119 SER B CA 1
ATOM 4066 C C . SER B 1 119 ? -16.359 -19.031 6.676 1 94.94 119 SER B C 1
ATOM 4068 O O . SER B 1 119 ? -15.211 -18.641 6.844 1 94.94 119 SER B O 1
ATOM 4070 N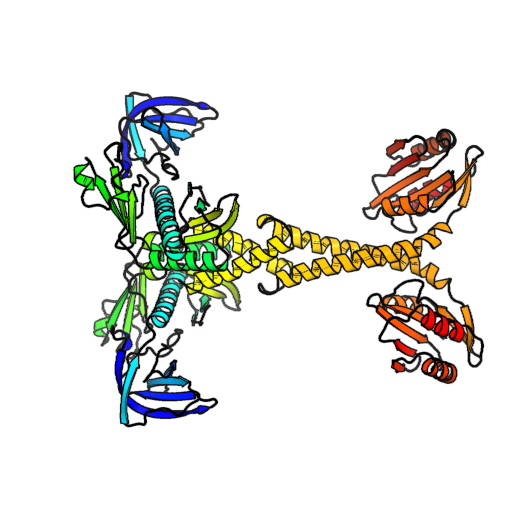 N . PHE B 1 120 ? -16.953 -19.188 5.539 1 96.19 120 PHE B N 1
ATOM 4071 C CA . PHE B 1 120 ? -16.375 -18.734 4.277 1 96.19 120 PHE B CA 1
ATOM 4072 C C . PHE B 1 120 ? -17.453 -18.125 3.389 1 96.19 120 PHE B C 1
ATOM 4074 O O . PHE B 1 120 ? -18.5 -18.719 3.176 1 96.19 120 PHE B O 1
ATOM 4081 N N . THR B 1 121 ? -17.172 -16.891 2.943 1 97.44 121 THR B N 1
ATOM 4082 C CA . THR B 1 121 ? -18.047 -16.219 2.002 1 97.44 121 THR B CA 1
ATOM 4083 C C . THR B 1 121 ? -17.25 -15.594 0.861 1 97.44 121 THR B C 1
ATOM 4085 O O . THR B 1 121 ? -16.406 -14.727 1.089 1 97.44 121 THR B O 1
ATOM 4088 N N . MET B 1 122 ? -17.578 -16.047 -0.356 1 97.94 122 MET B N 1
ATOM 4089 C CA . MET B 1 122 ? -16.875 -15.523 -1.522 1 97.94 122 MET B CA 1
ATOM 4090 C C . MET B 1 122 ? -17.5 -14.219 -2.004 1 97.94 122 MET B C 1
ATOM 4092 O O . MET B 1 122 ? -18.734 -14.109 -2.078 1 97.94 122 MET B O 1
ATOM 4096 N N . GLY B 1 123 ? -16.703 -13.227 -2.203 1 97.5 123 GLY B N 1
ATOM 4097 C CA . GLY B 1 123 ? -17.125 -12 -2.865 1 97.5 123 GLY B CA 1
ATOM 4098 C C . GLY B 1 123 ? -16.625 -11.891 -4.297 1 97.5 123 GLY B C 1
ATOM 4099 O O . GLY B 1 123 ? -15.797 -12.695 -4.73 1 97.5 123 GLY B O 1
ATOM 4100 N N . SER B 1 124 ? -17.203 -10.891 -5.035 1 95.31 124 SER B N 1
ATOM 4101 C CA . SER B 1 124 ? -16.844 -10.711 -6.434 1 95.31 124 SER B CA 1
ATOM 4102 C C . SER B 1 124 ? -15.367 -10.32 -6.57 1 95.31 124 SER B C 1
ATOM 4104 O O . SER B 1 124 ? -14.703 -10.727 -7.523 1 95.31 124 SER B O 1
ATOM 4106 N N . GLU B 1 125 ? -14.844 -9.594 -5.605 1 96.56 125 GLU B N 1
ATOM 4107 C CA . GLU B 1 125 ? -13.453 -9.156 -5.656 1 96.56 125 GLU B CA 1
ATOM 4108 C C . GLU B 1 125 ? -12.664 -9.664 -4.453 1 96.56 125 GLU B C 1
ATOM 4110 O O . GLU B 1 125 ? -11.57 -10.203 -4.602 1 96.56 125 GLU B O 1
ATOM 4115 N N . ILE B 1 126 ? -13.289 -9.5 -3.311 1 97.94 126 ILE B N 1
ATOM 4116 C CA . ILE B 1 126 ? -12.656 -9.859 -2.047 1 97.94 126 ILE B CA 1
ATOM 4117 C C . ILE B 1 126 ? -13.531 -10.867 -1.299 1 97.94 126 ILE B C 1
ATOM 4119 O O . ILE B 1 126 ? -14.75 -10.711 -1.239 1 97.94 126 ILE B O 1
ATOM 4123 N N . SER B 1 127 ? -12.961 -11.875 -0.784 1 98.62 127 SER B N 1
ATOM 4124 C CA . SER B 1 127 ? -13.664 -12.906 -0.039 1 98.62 127 SER B CA 1
ATOM 4125 C C . SER B 1 127 ? -13.344 -12.836 1.45 1 98.62 127 SER B C 1
ATOM 4127 O O . SER B 1 127 ? -12.383 -12.172 1.852 1 98.62 127 SER B O 1
ATOM 4129 N N . VAL B 1 128 ? -14.195 -13.492 2.246 1 98.06 128 VAL B N 1
ATOM 4130 C CA . VAL B 1 128 ? -14.055 -13.43 3.697 1 98.06 128 VAL B CA 1
ATOM 4131 C C . VAL B 1 128 ? -13.938 -14.844 4.262 1 98.06 128 VAL B C 1
ATOM 4133 O O . VAL B 1 128 ? -14.695 -15.742 3.881 1 98.06 128 VAL B O 1
ATOM 4136 N N . LEU B 1 129 ? -13.008 -15.008 5.098 1 97.75 129 LEU B N 1
ATOM 4137 C CA . LEU B 1 129 ? -12.766 -16.234 5.832 1 97.75 129 LEU B CA 1
ATOM 4138 C C . LEU B 1 129 ? -12.711 -15.977 7.336 1 97.75 129 LEU B C 1
ATOM 4140 O O . LEU B 1 129 ? -12.008 -15.062 7.785 1 97.75 129 LEU B O 1
ATOM 4144 N N . GLU B 1 130 ? -13.484 -16.703 8.086 1 97.25 130 GLU B N 1
ATOM 4145 C CA . GLU B 1 130 ? -13.445 -16.531 9.539 1 97.25 130 GLU B CA 1
ATOM 4146 C C . GLU B 1 130 ? -12.75 -17.719 10.211 1 97.25 130 GLU B C 1
ATOM 4148 O O . GLU B 1 130 ? -13.086 -18.875 9.945 1 97.25 130 GLU B O 1
ATOM 4153 N N . LEU B 1 131 ? -11.805 -17.375 11.047 1 97.69 131 LEU B N 1
ATOM 4154 C CA . LEU B 1 131 ? -11.055 -18.375 11.797 1 97.69 131 LEU B CA 1
ATOM 4155 C C . LEU B 1 131 ? -11.492 -18.391 13.258 1 97.69 131 LEU B C 1
ATOM 4157 O O . LEU B 1 131 ? -11.891 -17.359 13.805 1 97.69 131 LEU B O 1
ATOM 4161 N N . SER B 1 132 ? -11.359 -19.5 13.914 1 95.5 132 SER B N 1
ATOM 4162 C CA . SER B 1 132 ? -11.867 -19.734 15.266 1 95.5 132 SER B CA 1
ATOM 4163 C C . SER B 1 132 ? -10.977 -19.094 16.312 1 95.5 132 SER B C 1
ATOM 4165 O O . SER B 1 132 ? -11.375 -18.953 17.469 1 95.5 132 SER B O 1
ATOM 4167 N N . ILE B 1 133 ? -9.789 -18.719 15.984 1 95.44 133 ILE B N 1
ATOM 4168 C CA . ILE B 1 133 ? -8.867 -18.094 16.938 1 95.44 133 ILE B CA 1
ATOM 4169 C C . ILE B 1 133 ? -8.273 -16.828 16.328 1 95.44 133 ILE B C 1
ATOM 4171 O O . ILE B 1 133 ? -8.203 -16.688 15.109 1 95.44 133 ILE B O 1
ATOM 4175 N N . LYS B 1 134 ? -7.898 -15.969 17.219 1 95.44 134 LYS B N 1
ATOM 4176 C CA . LYS B 1 134 ? -7.223 -14.742 16.797 1 95.44 134 LYS B CA 1
ATOM 4177 C C . LYS B 1 134 ? -5.742 -15 16.531 1 95.44 134 LYS B C 1
ATOM 4179 O O . LYS B 1 134 ? -5.086 -15.727 17.266 1 95.44 134 LYS B O 1
ATOM 4184 N N . LEU B 1 135 ? -5.312 -14.547 15.422 1 96.56 135 LEU B N 1
ATOM 4185 C CA . LEU B 1 135 ? -3.904 -14.648 15.047 1 96.56 135 LEU B CA 1
ATOM 4186 C C . LEU B 1 135 ? -3.254 -13.273 14.984 1 96.56 135 LEU B C 1
ATOM 4188 O O . LEU B 1 135 ? -3.893 -12.297 14.578 1 96.56 135 LEU B O 1
ATOM 4192 N N . THR B 1 136 ? -1.979 -13.211 15.32 1 94.75 136 THR B N 1
ATOM 4193 C CA . THR B 1 136 ? -1.221 -11.969 15.234 1 94.75 136 THR B CA 1
ATOM 4194 C C . THR B 1 136 ? -0.833 -11.68 13.781 1 94.75 136 THR B C 1
ATOM 4196 O O . THR B 1 136 ? -0.955 -12.547 12.914 1 94.75 136 THR B O 1
ATOM 4199 N N . SER B 1 137 ? -0.398 -10.453 13.547 1 93.94 137 SER B N 1
ATOM 4200 C CA . SER B 1 137 ? 0.044 -10.062 12.219 1 93.94 137 SER B CA 1
ATOM 4201 C C . SER B 1 137 ? 1.191 -10.945 11.734 1 93.94 137 SER B C 1
ATOM 4203 O O . SER B 1 137 ? 1.256 -11.297 10.555 1 93.94 137 SER B O 1
ATOM 4205 N N . GLU B 1 138 ? 2.105 -11.234 12.57 1 95.81 138 GLU B N 1
ATOM 4206 C CA . GLU B 1 138 ? 3.246 -12.078 12.227 1 95.81 138 GLU B CA 1
ATOM 4207 C C . GLU B 1 138 ? 2.801 -13.484 11.859 1 95.81 138 GLU B C 1
ATOM 4209 O O . GLU B 1 138 ? 3.299 -14.07 10.898 1 95.81 138 GLU B O 1
ATOM 4214 N N . GLN B 1 139 ? 1.875 -14.023 12.602 1 97.5 139 GLN B N 1
ATOM 4215 C CA . GLN B 1 139 ? 1.331 -15.352 12.328 1 97.5 139 GLN B CA 1
ATOM 4216 C C . GLN B 1 139 ? 0.606 -15.383 10.992 1 97.5 139 GLN B C 1
ATOM 4218 O O . GLN B 1 139 ? 0.716 -16.359 10.242 1 97.5 139 GLN B O 1
ATOM 4223 N N . LEU B 1 140 ? -0.103 -14.352 10.711 1 97.38 140 LEU B N 1
ATOM 4224 C CA . LEU B 1 140 ? -0.845 -14.273 9.461 1 97.38 140 LEU B CA 1
ATOM 4225 C C . LEU B 1 140 ? 0.105 -14.203 8.266 1 97.38 140 LEU B C 1
ATOM 4227 O O . LEU B 1 140 ? -0.175 -14.781 7.211 1 97.38 140 LEU B O 1
ATOM 4231 N N . LEU B 1 141 ? 1.19 -13.461 8.453 1 96.88 141 LEU B N 1
ATOM 4232 C CA . LEU B 1 141 ? 2.203 -13.414 7.402 1 96.88 141 LEU B CA 1
ATOM 4233 C C . LEU B 1 141 ? 2.781 -14.797 7.145 1 96.88 141 LEU B C 1
ATOM 4235 O O . LEU B 1 141 ? 3.064 -15.156 5.996 1 96.88 141 LEU B O 1
ATOM 4239 N N . GLU B 1 142 ? 2.973 -15.531 8.18 1 97.69 142 GLU B N 1
ATOM 4240 C CA . GLU B 1 142 ? 3.467 -16.906 8.047 1 97.69 142 GLU B CA 1
ATOM 4241 C C . GLU B 1 142 ? 2.459 -17.781 7.316 1 97.69 142 GLU B C 1
ATOM 4243 O O . GLU B 1 142 ? 2.834 -18.578 6.457 1 97.69 142 GLU B O 1
ATOM 4248 N N . VAL B 1 143 ? 1.194 -17.656 7.68 1 98.25 143 VAL B N 1
ATOM 4249 C CA . VAL B 1 143 ? 0.127 -18.406 7.031 1 98.25 143 VAL B CA 1
ATOM 4250 C C . VAL B 1 143 ? 0.096 -18.078 5.543 1 98.25 143 VAL B C 1
ATOM 4252 O O . VAL B 1 143 ? 0.025 -18.984 4.703 1 98.25 143 VAL B O 1
ATOM 4255 N N . GLU B 1 144 ? 0.122 -16.812 5.254 1 98.38 144 GLU B N 1
ATOM 4256 C CA . GLU B 1 144 ? 0.094 -16.359 3.863 1 98.38 144 GLU B CA 1
ATOM 4257 C C . GLU B 1 144 ? 1.289 -16.906 3.086 1 98.38 144 GLU B C 1
ATOM 4259 O O . GLU B 1 144 ? 1.138 -17.391 1.959 1 98.38 144 GLU B O 1
ATOM 4264 N N . ARG B 1 145 ? 2.471 -16.797 3.676 1 97.06 145 ARG B N 1
ATOM 4265 C CA . ARG B 1 145 ? 3.686 -17.281 3.029 1 97.06 145 ARG B CA 1
ATOM 4266 C C . ARG B 1 145 ? 3.594 -18.781 2.736 1 97.06 145 ARG B C 1
ATOM 4268 O O . ARG B 1 145 ? 3.885 -19.219 1.621 1 97.06 145 ARG B O 1
ATOM 4275 N N . LYS B 1 146 ? 3.207 -19.516 3.691 1 97.69 146 LYS B N 1
ATOM 4276 C CA . LYS B 1 146 ? 3.084 -20.969 3.52 1 97.69 146 LYS B CA 1
ATOM 4277 C C . LYS B 1 146 ? 2.021 -21.312 2.479 1 97.69 146 LYS B C 1
ATOM 4279 O O . LYS B 1 146 ? 2.197 -22.234 1.688 1 97.69 146 LYS B O 1
ATOM 4284 N N . ALA B 1 147 ? 0.902 -20.625 2.543 1 98.19 147 ALA B N 1
ATOM 4285 C CA . ALA B 1 147 ? -0.156 -20.844 1.56 1 98.19 147 ALA B CA 1
ATOM 4286 C C . ALA B 1 147 ? 0.36 -20.625 0.14 1 98.19 147 ALA B C 1
ATOM 4288 O O . ALA B 1 147 ? 0.073 -21.422 -0.76 1 98.19 147 ALA B O 1
ATOM 4289 N N . ASN B 1 148 ? 1.09 -19.578 -0.028 1 97.62 148 ASN B N 1
ATOM 4290 C CA . ASN B 1 148 ? 1.622 -19.281 -1.354 1 97.62 148 ASN B CA 1
ATOM 4291 C C . ASN B 1 148 ? 2.67 -20.312 -1.777 1 97.62 148 ASN B C 1
ATOM 4293 O O . ASN B 1 148 ? 2.76 -20.656 -2.953 1 97.62 148 ASN B O 1
ATOM 4297 N N . LEU B 1 149 ? 3.477 -20.734 -0.853 1 94.94 149 LEU B N 1
ATOM 4298 C CA . LEU B 1 149 ? 4.43 -21.797 -1.16 1 94.94 149 LEU B CA 1
ATOM 4299 C C . LEU B 1 149 ? 3.713 -23.062 -1.624 1 94.94 149 LEU B C 1
ATOM 4301 O O . LEU B 1 149 ? 4.129 -23.703 -2.596 1 94.94 149 LEU B O 1
ATOM 4305 N N . LEU B 1 150 ? 2.643 -23.375 -0.975 1 95.44 150 LEU B N 1
ATOM 4306 C CA . LEU B 1 150 ? 1.855 -24.547 -1.329 1 95.44 150 LEU B CA 1
ATOM 4307 C C . LEU B 1 150 ? 1.221 -24.391 -2.707 1 95.44 150 LEU B C 1
ATOM 4309 O O . LEU B 1 150 ? 1.152 -25.344 -3.482 1 95.44 150 LEU B O 1
ATOM 4313 N N . ALA B 1 151 ? 0.713 -23.234 -2.965 1 94.81 151 ALA B N 1
ATOM 4314 C CA . ALA B 1 151 ? 0.158 -22.938 -4.285 1 94.81 151 ALA B CA 1
ATOM 4315 C C . ALA B 1 151 ? 1.2 -23.172 -5.379 1 94.81 151 ALA B C 1
ATOM 4317 O O . ALA B 1 151 ? 0.882 -23.688 -6.449 1 94.81 151 ALA B O 1
ATOM 4318 N N . LEU B 1 152 ? 2.441 -22.891 -5.078 1 91.94 152 LEU B N 1
ATOM 4319 C CA . LEU B 1 152 ? 3.518 -22.953 -6.062 1 91.94 152 LEU B CA 1
ATOM 4320 C C . LEU B 1 152 ? 4.012 -24.391 -6.223 1 91.94 152 LEU B C 1
ATOM 4322 O O . LEU B 1 152 ? 4.664 -24.719 -7.215 1 91.94 152 LEU B O 1
ATOM 4326 N N . GLU B 1 153 ? 3.746 -25.234 -5.344 1 91.69 153 GLU B N 1
ATOM 4327 C CA . GLU B 1 153 ? 4.215 -26.609 -5.383 1 91.69 153 GLU B CA 1
ATOM 4328 C C . GLU B 1 153 ? 3.529 -27.391 -6.496 1 91.69 153 GLU B C 1
ATOM 4330 O O . GLU B 1 153 ? 4.008 -28.453 -6.902 1 91.69 153 GLU B O 1
ATOM 4335 N N . GLY B 1 154 ? 2.396 -26.922 -6.895 1 91.88 154 GLY B N 1
ATOM 4336 C CA . GLY B 1 154 ? 1.714 -27.562 -8.008 1 91.88 154 GLY B CA 1
ATOM 4337 C C . GLY B 1 154 ? 1.125 -28.922 -7.656 1 91.88 154 GLY B C 1
ATOM 4338 O O . GLY B 1 154 ? 1.299 -29.891 -8.398 1 91.88 154 GLY B O 1
ATOM 4339 N N . ARG B 1 155 ? 0.5 -28.938 -6.551 1 95.06 155 ARG B N 1
ATOM 4340 C CA . ARG B 1 155 ? -0.152 -30.172 -6.129 1 95.06 155 ARG B CA 1
ATOM 4341 C C . ARG B 1 155 ? -1.446 -30.406 -6.902 1 95.06 155 ARG B C 1
ATOM 4343 O O . ARG B 1 155 ? -2.197 -29.453 -7.156 1 95.06 155 ARG B O 1
ATOM 4350 N N . ASN B 1 156 ? -1.711 -31.656 -7.191 1 96.62 156 ASN B N 1
ATOM 4351 C CA . ASN B 1 156 ? -2.947 -31.984 -7.895 1 96.62 156 ASN B CA 1
ATOM 4352 C C . ASN B 1 156 ? -4.164 -31.828 -6.988 1 96.62 156 ASN B C 1
ATOM 4354 O O . ASN B 1 156 ? -4.109 -32.156 -5.805 1 96.62 156 ASN B O 1
ATOM 4358 N N . VAL B 1 157 ? -5.18 -31.297 -7.539 1 96.88 157 VAL B N 1
ATOM 4359 C CA . VAL B 1 157 ? -6.48 -31.219 -6.879 1 96.88 157 VAL B CA 1
ATOM 4360 C C . VAL B 1 157 ? -7.465 -32.156 -7.555 1 96.88 157 VAL B C 1
ATOM 4362 O O . VAL B 1 157 ? -7.859 -31.953 -8.703 1 96.88 157 VAL B O 1
ATOM 4365 N N . ILE B 1 158 ? -7.891 -33.188 -6.801 1 95.06 158 ILE B N 1
ATOM 4366 C CA . ILE B 1 158 ? -8.68 -34.281 -7.387 1 95.06 158 ILE B CA 1
ATOM 4367 C C . ILE B 1 158 ? -10.062 -34.312 -6.734 1 95.06 158 ILE B C 1
ATOM 4369 O O . ILE B 1 158 ? -10.188 -34.156 -5.516 1 95.06 158 ILE B O 1
ATOM 4373 N N . SER B 1 159 ? -11.023 -34.375 -7.578 1 92.06 159 SER B N 1
ATOM 4374 C CA . SER B 1 159 ? -12.406 -34.531 -7.129 1 92.06 159 SER B CA 1
ATOM 4375 C C . SER B 1 159 ? -12.945 -35.906 -7.402 1 92.06 159 SER B C 1
ATOM 4377 O O . SER B 1 159 ? -12.836 -36.438 -8.523 1 92.06 159 SER B O 1
ATOM 4379 N N . THR B 1 160 ? -13.516 -36.562 -6.359 1 91.56 160 THR B N 1
ATOM 4380 C CA . THR B 1 160 ? -14.133 -37.875 -6.484 1 91.56 160 THR B CA 1
ATOM 4381 C C . THR B 1 160 ? -15.547 -37.875 -5.922 1 91.56 160 THR B C 1
ATOM 4383 O O . THR B 1 160 ? -15.828 -37.188 -4.945 1 91.56 160 THR B O 1
ATOM 4386 N N . ILE B 1 161 ? -16.438 -38.625 -6.551 1 91.38 161 ILE B N 1
ATOM 4387 C CA . ILE B 1 161 ? -17.812 -38.719 -6.09 1 91.38 161 ILE B CA 1
ATOM 4388 C C . ILE B 1 161 ? -18.031 -40.031 -5.359 1 91.38 161 ILE B C 1
ATOM 4390 O O . ILE B 1 161 ? -17.734 -41.094 -5.895 1 91.38 161 ILE B O 1
ATOM 4394 N N . ALA B 1 162 ? -18.531 -39.938 -4.137 1 90.19 162 ALA B N 1
ATOM 4395 C CA . ALA B 1 162 ? -18.984 -41.094 -3.383 1 90.19 162 ALA B CA 1
ATOM 4396 C C . ALA B 1 162 ? -20.5 -41.25 -3.504 1 90.19 162 ALA B C 1
ATOM 4398 O O . ALA B 1 162 ? -21.266 -40.375 -3.145 1 90.19 162 ALA B O 1
ATOM 4399 N N . THR B 1 163 ? -20.891 -42.406 -3.951 1 89.44 163 THR B N 1
ATOM 4400 C CA . THR B 1 163 ? -22.312 -42.594 -4.227 1 89.44 163 THR B CA 1
ATOM 4401 C C . THR B 1 163 ? -23 -43.281 -3.051 1 89.44 163 THR B C 1
ATOM 4403 O O . THR B 1 163 ? -24.234 -43.312 -2.965 1 89.44 163 THR B O 1
ATOM 4406 N N . CYS B 1 164 ? -22.266 -43.938 -2.197 1 87.25 164 CYS B N 1
ATOM 4407 C CA . CYS B 1 164 ? -22.812 -44.625 -1.032 1 87.25 164 CYS B CA 1
ATOM 4408 C C . CYS B 1 164 ? -21.812 -44.656 0.115 1 87.25 164 CYS B C 1
ATOM 4410 O O . CYS B 1 164 ? -20.688 -44.188 -0.034 1 87.25 164 CYS B O 1
ATOM 4412 N N . LEU B 1 165 ? -22.266 -45.156 1.185 1 85.38 165 LEU B N 1
ATOM 4413 C CA . LEU B 1 165 ? -21.453 -45.188 2.4 1 85.38 165 LEU B CA 1
ATOM 4414 C C . LEU B 1 165 ? -20.203 -46.031 2.203 1 85.38 165 LEU B C 1
ATOM 4416 O O . LEU B 1 165 ? -19.141 -45.719 2.734 1 85.38 165 LEU B O 1
ATOM 4420 N N . ASP B 1 166 ? -20.297 -47.031 1.426 1 86.06 166 ASP B N 1
ATOM 4421 C CA . ASP B 1 166 ? -19.188 -47.938 1.192 1 86.06 166 ASP B CA 1
ATOM 4422 C C . ASP B 1 166 ? -18.031 -47.219 0.485 1 86.06 166 ASP B C 1
ATOM 4424 O O . ASP B 1 166 ? -16.859 -47.531 0.724 1 86.06 166 ASP B O 1
ATOM 4428 N N . ASP B 1 167 ? -18.375 -46.188 -0.338 1 88.75 167 ASP B N 1
ATOM 4429 C CA . ASP B 1 167 ? -17.375 -45.406 -1.057 1 88.75 167 ASP B CA 1
ATOM 4430 C C . ASP B 1 167 ? -16.547 -44.562 -0.095 1 88.75 167 ASP B C 1
ATOM 4432 O O . ASP B 1 167 ? -15.438 -44.156 -0.427 1 88.75 167 ASP B O 1
ATOM 4436 N N . MET B 1 168 ? -17.109 -44.406 1.025 1 89.19 168 MET B N 1
ATOM 4437 C CA . MET B 1 168 ? -16.484 -43.5 1.978 1 89.19 168 MET B CA 1
ATOM 4438 C C . MET B 1 168 ? -15.492 -44.219 2.871 1 89.19 168 MET B C 1
ATOM 4440 O O . MET B 1 168 ? -14.688 -43.594 3.557 1 89.19 168 MET B O 1
ATOM 4444 N N . GLN B 1 169 ? -15.43 -45.5 2.83 1 85.88 169 GLN B N 1
ATOM 4445 C CA . GLN B 1 169 ? -14.648 -46.312 3.752 1 85.88 169 GLN B CA 1
ATOM 4446 C C . GLN B 1 169 ? -13.148 -46.094 3.561 1 85.88 169 GLN B C 1
ATOM 4448 O O . GLN B 1 169 ? -12.367 -46.25 4.5 1 85.88 169 GLN B O 1
ATOM 4453 N N . LYS B 1 170 ? -12.727 -45.656 2.395 1 87.69 170 LYS B N 1
ATOM 4454 C CA . LYS B 1 170 ? -11.305 -45.469 2.109 1 87.69 170 LYS B CA 1
ATOM 4455 C C . LYS B 1 170 ? -10.836 -44.094 2.576 1 87.69 170 LYS B C 1
ATOM 4457 O O . LYS B 1 170 ? -9.641 -43.781 2.557 1 87.69 170 LYS B O 1
ATOM 4462 N N . TYR B 1 171 ? -11.734 -43.281 2.986 1 89.06 171 TYR B N 1
ATOM 4463 C CA . TYR B 1 171 ? -11.391 -41.938 3.432 1 89.06 171 TYR B CA 1
ATOM 4464 C C . TYR B 1 171 ? -11.375 -41.844 4.953 1 89.06 171 TYR B C 1
ATOM 4466 O O . TYR B 1 171 ? -11.852 -42.75 5.637 1 89.06 171 TYR B O 1
ATOM 4474 N N . PRO B 1 172 ? -10.766 -40.781 5.473 1 86.31 172 PRO B N 1
ATOM 4475 C CA . PRO B 1 172 ? -10.711 -40.625 6.93 1 86.31 172 PRO B CA 1
ATOM 4476 C C . PRO B 1 172 ? -12.094 -40.656 7.574 1 86.31 172 PRO B C 1
ATOM 4478 O O . PRO B 1 172 ? -13.062 -40.156 6.98 1 86.31 172 PRO B O 1
ATOM 4481 N N . LYS B 1 173 ? -12.188 -41.094 8.781 1 82.56 173 LYS B N 1
ATOM 4482 C CA . LYS B 1 173 ? -13.43 -41.312 9.516 1 82.56 173 LYS B CA 1
ATOM 4483 C C . LYS B 1 173 ? -14.156 -39.969 9.734 1 82.56 173 LYS B C 1
ATOM 4485 O O . LYS B 1 173 ? -15.383 -39.938 9.789 1 82.56 173 LYS B O 1
ATOM 4490 N N . GLU B 1 174 ? -13.383 -38.906 9.758 1 80.69 174 GLU B N 1
ATOM 4491 C CA . GLU B 1 174 ? -13.953 -37.594 10.016 1 80.69 174 GLU B CA 1
ATOM 4492 C C . GLU B 1 174 ? -14.891 -37.188 8.883 1 80.69 174 GLU B C 1
ATOM 4494 O O . GLU B 1 174 ? -15.766 -36.344 9.078 1 80.69 174 GLU B O 1
ATOM 4499 N N . LEU B 1 175 ? -14.742 -37.781 7.777 1 84.75 175 LEU B N 1
ATOM 4500 C CA . LEU B 1 175 ? -15.57 -37.469 6.625 1 84.75 175 LEU B CA 1
ATOM 4501 C C . LEU B 1 175 ? -16.781 -38.375 6.535 1 84.75 175 LEU B C 1
ATOM 4503 O O . LEU B 1 175 ? -17.688 -38.156 5.715 1 84.75 175 LEU B O 1
ATOM 4507 N N . GLN B 1 176 ? -16.766 -39.375 7.402 1 78.81 176 GLN B N 1
ATOM 4508 C CA . GLN B 1 176 ? -17.812 -40.375 7.352 1 78.81 176 GLN B CA 1
ATOM 4509 C C . GLN B 1 176 ? -18.922 -40.062 8.359 1 78.81 176 GLN B C 1
ATOM 4511 O O . GLN B 1 176 ? -19.469 -40.969 8.977 1 78.81 176 GLN B O 1
ATOM 4516 N N . LYS B 1 177 ? -19.531 -39 8.398 1 70.94 177 LYS B N 1
ATOM 4517 C CA . LYS B 1 177 ? -20.562 -38.625 9.359 1 70.94 177 LYS B CA 1
ATOM 4518 C C . LYS B 1 177 ? -21.906 -39.312 9.023 1 70.94 177 LYS B C 1
ATOM 4520 O O . LYS B 1 177 ? -22.203 -39.531 7.848 1 70.94 177 LYS B O 1
ATOM 4525 N N . ASP B 1 178 ? -22.547 -39.594 10 1 71.94 178 ASP B N 1
ATOM 4526 C CA . ASP B 1 178 ? -23.875 -40.188 9.852 1 71.94 178 ASP B CA 1
ATOM 4527 C C . ASP B 1 178 ? -24.875 -39.156 9.312 1 71.94 178 ASP B C 1
ATOM 4529 O O . ASP B 1 178 ? -24.766 -37.969 9.586 1 71.94 178 ASP B O 1
ATOM 4533 N N . GLY B 1 179 ? -25.844 -39.656 8.422 1 72.81 179 GLY B N 1
ATOM 4534 C CA . GLY B 1 179 ? -26.938 -38.781 8.016 1 72.81 179 GLY B CA 1
ATOM 4535 C C . GLY B 1 179 ? -26.625 -37.969 6.785 1 72.81 179 GLY B C 1
ATOM 4536 O O . GLY B 1 179 ? -27.344 -37.031 6.461 1 72.81 179 GLY B O 1
ATOM 4537 N N . LEU B 1 180 ? -25.516 -38.344 6.176 1 75.94 180 LEU B N 1
ATOM 4538 C CA . LEU B 1 180 ? -25.188 -37.594 4.965 1 75.94 180 LEU B CA 1
ATOM 4539 C C . LEU B 1 180 ? -26 -38.125 3.773 1 75.94 180 LEU B C 1
ATOM 4541 O O . LEU B 1 180 ? -26.281 -39.312 3.688 1 75.94 180 LEU B O 1
ATOM 4545 N N . SER B 1 181 ? -26.453 -37.156 3.025 1 82.12 181 SER B N 1
ATOM 4546 C CA . SER B 1 181 ? -27.141 -37.5 1.787 1 82.12 181 SER B CA 1
ATOM 4547 C C . SER B 1 181 ? -26.172 -37.688 0.635 1 82.12 181 SER B C 1
ATOM 4549 O O . SER B 1 181 ? -25.25 -36.875 0.456 1 82.12 181 SER B O 1
ATOM 4551 N N . TYR B 1 182 ? -26.391 -38.812 -0.021 1 85.31 182 TYR B N 1
ATOM 4552 C CA . TYR B 1 182 ? -25.547 -39.156 -1.164 1 85.31 182 TYR B CA 1
ATOM 4553 C C . TYR B 1 182 ? -26.219 -38.719 -2.471 1 85.31 182 TYR B C 1
ATOM 4555 O O . TYR B 1 182 ? -27.438 -38.656 -2.547 1 85.31 182 TYR B O 1
ATOM 4563 N N . PRO B 1 183 ? -25.422 -38.375 -3.486 1 88.44 183 PRO B N 1
ATOM 4564 C CA . PRO B 1 183 ? -23.969 -38.469 -3.609 1 88.44 183 PRO B CA 1
ATOM 4565 C C . PRO B 1 183 ? -23.219 -37.344 -2.924 1 88.44 183 PRO B C 1
ATOM 4567 O O . PRO B 1 183 ? -23.766 -36.219 -2.793 1 88.44 183 PRO B O 1
ATOM 4570 N N . LEU B 1 184 ? -21.938 -37.719 -2.48 1 88.75 184 LEU B N 1
ATOM 4571 C CA . LEU B 1 184 ? -21.047 -36.75 -1.861 1 88.75 184 LEU B CA 1
ATOM 4572 C C . LEU B 1 184 ? -19.797 -36.562 -2.707 1 88.75 184 LEU B C 1
ATOM 4574 O O . LEU B 1 184 ? -19.25 -37.5 -3.262 1 88.75 184 LEU B O 1
ATOM 4578 N N . ARG B 1 185 ? -19.406 -35.312 -2.771 1 91.62 185 ARG B N 1
ATOM 4579 C CA . ARG B 1 185 ? -18.172 -35.031 -3.494 1 91.62 185 ARG B CA 1
ATOM 4580 C C . ARG B 1 185 ? -17 -34.844 -2.529 1 91.62 185 ARG B C 1
ATOM 4582 O O . ARG B 1 185 ? -17.078 -34.062 -1.592 1 91.62 185 ARG B O 1
ATOM 4589 N N . ILE B 1 186 ? -15.945 -35.594 -2.818 1 93.31 186 ILE B N 1
ATOM 4590 C CA . ILE B 1 186 ? -14.734 -35.531 -2.01 1 93.31 186 ILE B CA 1
ATOM 4591 C C . ILE B 1 186 ? -13.648 -34.781 -2.777 1 93.31 186 ILE B C 1
ATOM 4593 O O . ILE B 1 186 ? -13.328 -35.125 -3.918 1 93.31 186 ILE B O 1
ATOM 4597 N N . LEU B 1 187 ? -13.125 -33.75 -2.188 1 94.69 187 LEU B N 1
ATOM 4598 C CA . LEU B 1 187 ? -12.016 -32.969 -2.746 1 94.69 187 LEU B CA 1
ATOM 4599 C C . LEU B 1 187 ? -10.711 -33.312 -2.045 1 94.69 187 LEU B C 1
ATOM 4601 O O . LEU B 1 187 ? -10.625 -33.281 -0.815 1 94.69 187 LEU B O 1
ATOM 4605 N N . GLU B 1 188 ? -9.734 -33.656 -2.844 1 95.81 188 GLU B N 1
ATOM 4606 C CA . GLU B 1 188 ? -8.422 -33.969 -2.295 1 95.81 188 GLU B CA 1
ATOM 4607 C C . GLU B 1 188 ? -7.328 -33.125 -2.932 1 95.81 188 GLU B C 1
ATOM 4609 O O . GLU B 1 188 ? -7.207 -33.062 -4.156 1 95.81 188 GLU B O 1
ATOM 4614 N N . ILE B 1 189 ? -6.609 -32.344 -2.195 1 96.06 189 ILE B N 1
ATOM 4615 C CA . ILE B 1 189 ? -5.348 -31.734 -2.605 1 96.06 189 ILE B CA 1
ATOM 4616 C C . ILE B 1 189 ? -4.188 -32.656 -2.211 1 96.06 189 ILE B C 1
ATOM 4618 O O . ILE B 1 189 ? -3.963 -32.906 -1.024 1 96.06 189 ILE B O 1
ATOM 4622 N N . ASP B 1 190 ? -3.455 -33.062 -3.111 1 94.69 190 ASP B N 1
ATOM 4623 C CA . ASP B 1 190 ? -2.471 -34.125 -2.957 1 94.69 190 ASP B CA 1
ATOM 4624 C C . ASP B 1 190 ? -1.571 -33.875 -1.75 1 94.69 190 ASP B C 1
ATOM 4626 O O . ASP B 1 190 ? -0.919 -32.812 -1.663 1 94.69 190 ASP B O 1
ATOM 4630 N N . ASN B 1 191 ? -1.645 -34.875 -0.798 1 90.56 191 ASN B N 1
ATOM 4631 C CA . ASN B 1 191 ? -0.784 -34.938 0.378 1 90.56 191 ASN B CA 1
ATOM 4632 C C . ASN B 1 191 ? -0.901 -33.688 1.229 1 90.56 191 ASN B C 1
ATOM 4634 O O . ASN B 1 191 ? 0.102 -33.156 1.732 1 90.56 191 ASN B O 1
ATOM 4638 N N . PHE B 1 192 ? -2.113 -33.188 1.247 1 93.75 192 PHE B N 1
ATOM 4639 C CA . PHE B 1 192 ? -2.23 -31.938 1.982 1 93.75 192 PHE B CA 1
ATOM 4640 C C . PHE B 1 192 ? -3.594 -31.828 2.654 1 93.75 192 PHE B C 1
ATOM 4642 O O . PHE B 1 192 ? -3.68 -31.625 3.869 1 93.75 192 PHE B O 1
ATOM 4649 N N . ASP B 1 193 ? -4.652 -31.984 1.865 1 93.06 193 ASP B N 1
ATOM 4650 C CA . ASP B 1 193 ? -5.996 -31.781 2.398 1 93.06 193 ASP B CA 1
ATOM 4651 C C . ASP B 1 193 ? -6.996 -32.719 1.745 1 93.06 193 ASP B C 1
ATOM 4653 O O . ASP B 1 193 ? -6.832 -33.094 0.583 1 93.06 193 ASP B O 1
ATOM 4657 N N . ILE B 1 194 ? -8.023 -33.156 2.492 1 93.88 194 ILE B N 1
ATOM 4658 C CA . ILE B 1 194 ? -9.156 -33.938 2.008 1 93.88 194 ILE B CA 1
ATOM 4659 C C . ILE B 1 194 ? -10.438 -33.469 2.693 1 93.88 194 ILE B C 1
ATOM 4661 O O . ILE B 1 194 ? -10.492 -33.375 3.922 1 93.88 194 ILE B O 1
ATOM 4665 N N . CYS B 1 195 ? -11.422 -33.125 1.928 1 92.38 195 CYS B N 1
ATOM 4666 C CA . CYS B 1 195 ? -12.648 -32.625 2.525 1 92.38 195 CYS B CA 1
ATOM 4667 C C . CYS B 1 195 ? -13.836 -32.844 1.595 1 92.38 195 CYS B C 1
ATOM 4669 O O . CYS B 1 195 ? -13.664 -33.219 0.437 1 92.38 195 CYS B O 1
ATOM 4671 N N . LEU B 1 196 ? -15 -32.719 2.18 1 91.5 196 LEU B N 1
ATOM 4672 C CA . LEU B 1 196 ? -16.219 -32.688 1.381 1 91.5 196 LEU B CA 1
ATOM 4673 C C . LEU B 1 196 ? -16.5 -31.266 0.877 1 91.5 196 LEU B C 1
ATOM 4675 O O . LEU B 1 196 ? -16.547 -30.312 1.666 1 91.5 196 LEU B O 1
ATOM 4679 N N . CYS B 1 197 ? -16.594 -31.141 -0.436 1 91.75 197 CYS B N 1
ATOM 4680 C CA . CYS B 1 197 ? -16.891 -29.812 -0.978 1 91.75 197 CYS B CA 1
ATOM 4681 C C . CYS B 1 197 ? -17.562 -29.922 -2.342 1 91.75 197 CYS B C 1
ATOM 4683 O O . CYS B 1 197 ? -17.062 -30.594 -3.236 1 91.75 197 CYS B O 1
ATOM 4685 N N . CYS B 1 198 ? -18.594 -29.188 -2.498 1 90.5 198 CYS B N 1
ATOM 4686 C CA . CYS B 1 198 ? -19.359 -29.281 -3.736 1 90.5 198 CYS B CA 1
ATOM 4687 C C . CYS B 1 198 ? -18.938 -28.172 -4.707 1 90.5 198 CYS B C 1
ATOM 4689 O O . CYS B 1 198 ? -19.391 -28.156 -5.855 1 90.5 198 CYS B O 1
ATOM 4691 N N . GLY B 1 199 ? -18.109 -27.25 -4.316 1 93.56 199 GLY B N 1
ATOM 4692 C CA . GLY B 1 199 ? -17.734 -26.141 -5.164 1 93.56 199 GLY B CA 1
ATOM 4693 C C . GLY B 1 199 ? -16.812 -26.516 -6.297 1 93.56 199 GLY B C 1
ATOM 4694 O O . GLY B 1 199 ? -16.344 -27.656 -6.363 1 93.56 199 GLY B O 1
ATOM 4695 N N . THR B 1 200 ? -16.625 -25.562 -7.219 1 95.31 200 THR B N 1
ATOM 4696 C CA . THR B 1 200 ? -15.656 -25.781 -8.289 1 95.31 200 THR B CA 1
ATOM 4697 C C . THR B 1 200 ? -14.25 -25.438 -7.816 1 95.31 200 THR B C 1
ATOM 4699 O O . THR B 1 200 ? -14.062 -24.547 -6.992 1 95.31 200 THR B O 1
ATOM 4702 N N . HIS B 1 201 ? -13.289 -26.219 -8.32 1 96.56 201 HIS B N 1
ATOM 4703 C CA . HIS B 1 201 ? -11.898 -26.062 -7.922 1 96.56 201 HIS B CA 1
ATOM 4704 C C . HIS B 1 201 ? -10.961 -26.156 -9.125 1 96.56 201 HIS B C 1
ATOM 4706 O O . HIS B 1 201 ? -11.336 -26.719 -10.164 1 96.56 201 HIS B O 1
ATOM 4712 N N . VAL B 1 202 ? -9.828 -25.594 -8.977 1 95.19 202 VAL B N 1
ATOM 4713 C CA . VAL B 1 202 ? -8.797 -25.781 -9.992 1 95.19 202 VAL B CA 1
ATOM 4714 C C . VAL B 1 202 ? -8.258 -27.219 -9.922 1 95.19 202 VAL B C 1
ATOM 4716 O O . VAL B 1 202 ? -8.469 -27.922 -8.938 1 95.19 202 VAL B O 1
ATOM 4719 N N . SER B 1 203 ? -7.57 -27.641 -10.945 1 94.44 203 SER B N 1
ATOM 4720 C CA . SER B 1 203 ? -7.082 -29.016 -11.008 1 94.44 203 SER B CA 1
ATOM 4721 C C . SER B 1 203 ? -5.691 -29.141 -10.398 1 94.44 203 SER B C 1
ATOM 4723 O O . SER B 1 203 ? -5.227 -30.25 -10.109 1 94.44 203 SER B O 1
ATOM 4725 N N . ASN B 1 204 ? -5.047 -27.984 -10.25 1 94.94 204 ASN B N 1
ATOM 4726 C CA . ASN B 1 204 ? -3.699 -27.891 -9.695 1 94.94 204 ASN B CA 1
ATOM 4727 C C . ASN B 1 204 ? -3.512 -26.609 -8.891 1 94.94 204 ASN B C 1
ATOM 4729 O O . ASN B 1 204 ? -3.975 -25.547 -9.297 1 94.94 204 ASN B O 1
ATOM 4733 N N . THR B 1 205 ? -2.74 -26.75 -7.805 1 96.12 205 THR B N 1
ATOM 4734 C CA . THR B 1 205 ? -2.635 -25.609 -6.902 1 96.12 205 THR B CA 1
ATOM 4735 C C . THR B 1 205 ? -1.881 -24.453 -7.57 1 96.12 205 THR B C 1
ATOM 4737 O O . THR B 1 205 ? -2.043 -23.297 -7.191 1 96.12 205 THR B O 1
ATOM 4740 N N . ASN B 1 206 ? -1.094 -24.734 -8.578 1 92.69 206 ASN B N 1
ATOM 4741 C CA . ASN B 1 206 ? -0.352 -23.688 -9.289 1 92.69 206 ASN B CA 1
ATOM 4742 C C . ASN B 1 206 ? -1.288 -22.719 -9.992 1 92.69 206 ASN B C 1
ATOM 4744 O O . ASN B 1 206 ? -0.899 -21.594 -10.305 1 92.69 206 ASN B O 1
ATOM 4748 N N . GLN B 1 207 ? -2.461 -23.156 -10.211 1 93.06 207 GLN B N 1
ATOM 4749 C CA . GLN B 1 207 ? -3.41 -22.328 -10.945 1 93.06 207 GLN B CA 1
ATOM 4750 C C . GLN B 1 207 ? -4.004 -21.25 -10.055 1 93.06 207 GLN B C 1
ATOM 4752 O O . GLN B 1 207 ? -4.645 -20.312 -10.539 1 93.06 207 GLN B O 1
ATOM 4757 N N . CYS B 1 208 ? -3.783 -21.312 -8.773 1 95.5 208 CYS B N 1
ATOM 4758 C CA . CYS B 1 208 ? -4.344 -20.328 -7.855 1 95.5 208 CYS B CA 1
ATOM 4759 C C . CYS B 1 208 ? -3.666 -18.969 -8.031 1 95.5 208 CYS B C 1
ATOM 4761 O O . CYS B 1 208 ? -4.312 -17.938 -7.902 1 95.5 208 CYS B O 1
ATOM 4763 N N . GLY B 1 209 ? -2.355 -19.031 -8.352 1 94.38 209 GLY B N 1
ATOM 4764 C CA . GLY B 1 209 ? -1.611 -17.781 -8.344 1 94.38 209 GLY B CA 1
ATOM 4765 C C . GLY B 1 209 ? -1.426 -17.203 -6.945 1 94.38 209 GLY B C 1
ATOM 4766 O O . GLY B 1 209 ? -1.214 -17.953 -5.988 1 94.38 209 GLY B O 1
ATOM 4767 N N . LEU B 1 210 ? -1.481 -15.93 -6.895 1 97.31 210 LEU B N 1
ATOM 4768 C CA . LEU B 1 210 ? -1.245 -15.227 -5.633 1 97.31 210 LEU B CA 1
ATOM 4769 C C . LEU B 1 210 ? -2.41 -15.438 -4.672 1 97.31 210 LEU B C 1
ATOM 4771 O O . LEU B 1 210 ? -3.57 -15.258 -5.051 1 97.31 210 LEU B O 1
ATOM 4775 N N . ILE B 1 211 ? -2.16 -15.859 -3.492 1 98.38 211 ILE B N 1
ATOM 4776 C CA . ILE B 1 211 ? -3.102 -15.859 -2.379 1 98.38 211 ILE B CA 1
ATOM 4777 C C . ILE B 1 211 ? -2.748 -14.734 -1.406 1 98.38 211 ILE B C 1
ATOM 4779 O O . ILE B 1 211 ? -1.688 -14.766 -0.775 1 98.38 211 ILE B O 1
ATOM 4783 N N . LYS B 1 212 ? -3.619 -13.773 -1.263 1 98.69 212 LYS B N 1
ATOM 4784 C CA . LYS B 1 212 ? -3.252 -12.586 -0.504 1 98.69 212 LYS B CA 1
ATOM 4785 C C . LYS B 1 212 ? -4.277 -12.289 0.589 1 98.69 212 LYS B C 1
ATOM 4787 O O . LYS B 1 212 ? -5.477 -12.203 0.317 1 98.69 212 LYS B O 1
ATOM 4792 N N . ILE B 1 213 ? -3.82 -12.227 1.769 1 98.38 213 ILE B N 1
ATOM 4793 C CA . ILE B 1 213 ? -4.629 -11.695 2.859 1 98.38 213 ILE B CA 1
ATOM 4794 C C . ILE B 1 213 ? -4.566 -10.172 2.857 1 98.38 213 ILE B C 1
ATOM 4796 O O . ILE B 1 213 ? -3.486 -9.586 2.98 1 98.38 213 ILE B O 1
ATOM 4800 N N . LEU B 1 214 ? -5.668 -9.539 2.783 1 97.31 214 LEU B N 1
ATOM 4801 C CA . LEU B 1 214 ? -5.711 -8.102 2.525 1 97.31 214 LEU B CA 1
ATOM 4802 C C . LEU B 1 214 ? -5.969 -7.324 3.811 1 97.31 214 LEU B C 1
ATOM 4804 O O . LEU B 1 214 ? -5.477 -6.207 3.975 1 97.31 214 LEU B O 1
ATOM 4808 N N . SER B 1 215 ? -6.801 -7.816 4.699 1 94.62 215 SER B N 1
ATOM 4809 C CA . SER B 1 215 ? -7.117 -7.18 5.973 1 94.62 215 SER B CA 1
ATOM 4810 C C . SER B 1 215 ? -7.715 -8.18 6.957 1 94.62 215 SER B C 1
ATOM 4812 O O . SER B 1 215 ? -8.07 -9.297 6.574 1 94.62 215 SER B O 1
ATOM 4814 N N . THR B 1 216 ? -7.688 -7.777 8.195 1 94.94 216 THR B N 1
ATOM 4815 C CA . THR B 1 216 ? -8.258 -8.609 9.25 1 94.94 216 THR B CA 1
ATOM 4816 C C . THR B 1 216 ? -9.109 -7.77 10.195 1 94.94 216 THR B C 1
ATOM 4818 O O . THR B 1 216 ? -8.914 -6.559 10.305 1 94.94 216 THR B O 1
ATOM 4821 N N . GLU B 1 217 ? -10.07 -8.414 10.758 1 93.56 217 GLU B N 1
ATOM 4822 C CA . GLU B 1 217 ? -10.914 -7.828 11.789 1 93.56 217 GLU B CA 1
ATOM 4823 C C . GLU B 1 217 ? -11.172 -8.82 12.922 1 93.56 217 GLU B C 1
ATOM 4825 O O . GLU B 1 217 ? -11.531 -9.977 12.672 1 93.56 217 GLU B O 1
ATOM 4830 N N . ASN B 1 218 ? -10.922 -8.328 14.109 1 92.69 218 ASN B N 1
ATOM 4831 C CA . ASN B 1 218 ? -11.242 -9.18 15.242 1 92.69 218 ASN B CA 1
ATOM 4832 C C . ASN B 1 218 ? -12.75 -9.289 15.453 1 92.69 218 ASN B C 1
ATOM 4834 O O . ASN B 1 218 ? -13.469 -8.289 15.383 1 92.69 218 ASN B O 1
ATOM 4838 N N . VAL B 1 219 ? -13.164 -10.469 15.633 1 91.94 219 VAL B N 1
ATOM 4839 C CA . VAL B 1 219 ? -14.562 -10.703 15.969 1 91.94 219 VAL B CA 1
ATOM 4840 C C . VAL B 1 219 ? -14.656 -11.469 17.297 1 91.94 219 VAL B C 1
ATOM 4842 O O . VAL B 1 219 ? -13.641 -11.766 17.906 1 91.94 219 VAL B O 1
ATOM 4845 N N . SER B 1 220 ? -15.852 -11.664 17.906 1 85.38 220 SER B N 1
ATOM 4846 C CA . SER B 1 220 ? -16.062 -12.188 19.25 1 85.38 220 SER B CA 1
ATOM 4847 C C . SER B 1 220 ? -15.281 -13.477 19.469 1 85.38 220 SER B C 1
ATOM 4849 O O . SER B 1 220 ? -14.555 -13.602 20.453 1 85.38 220 SER B O 1
ATOM 4851 N N . ARG B 1 221 ? -15.391 -14.5 18.625 1 82 221 ARG B N 1
ATOM 4852 C CA . ARG B 1 221 ? -14.797 -15.805 18.891 1 82 221 ARG B CA 1
ATOM 4853 C C . ARG B 1 221 ? -13.625 -16.062 17.953 1 82 221 ARG B C 1
ATOM 4855 O O . ARG B 1 221 ? -13.055 -17.156 17.953 1 82 221 ARG B O 1
ATOM 4862 N N . GLY B 1 222 ? -13.133 -14.969 17.203 1 94.5 222 GLY B N 1
ATOM 4863 C CA . GLY B 1 222 ? -12.062 -15.281 16.281 1 94.5 222 GLY B CA 1
ATOM 4864 C C . GLY B 1 222 ? -11.625 -14.094 15.445 1 94.5 222 GLY B C 1
ATOM 4865 O O . GLY B 1 222 ? -11.547 -12.969 15.945 1 94.5 222 GLY B O 1
ATOM 4866 N N . LEU B 1 223 ? -11.172 -14.508 14.258 1 96.75 223 LEU B N 1
ATOM 4867 C CA . LEU B 1 223 ? -10.57 -13.523 13.359 1 96.75 223 LEU B CA 1
ATOM 4868 C C . LEU B 1 223 ? -11.195 -13.609 11.969 1 96.75 223 LEU B C 1
ATOM 4870 O O . LEU B 1 223 ? -11.289 -14.695 11.398 1 96.75 223 LEU B O 1
ATOM 4874 N N . LYS B 1 224 ? -11.711 -12.508 11.516 1 97.12 224 LYS B N 1
ATOM 4875 C CA . LYS B 1 224 ? -12.195 -12.406 10.141 1 97.12 224 LYS B CA 1
ATOM 4876 C C . LYS B 1 224 ? -11.086 -11.914 9.211 1 97.12 224 LYS B C 1
ATOM 4878 O O . LYS B 1 224 ? -10.469 -10.883 9.469 1 97.12 224 LYS B O 1
ATOM 4883 N N . LEU B 1 225 ? -10.898 -12.664 8.148 1 96.94 225 LEU B N 1
ATOM 4884 C CA . LEU B 1 225 ? -9.883 -12.328 7.156 1 96.94 225 LEU B CA 1
ATOM 4885 C C . LEU B 1 225 ? -10.523 -11.953 5.824 1 96.94 225 LEU B C 1
ATOM 4887 O O . LEU B 1 225 ? -11.422 -12.641 5.348 1 96.94 225 LEU B O 1
ATOM 4891 N N . GLN B 1 226 ? -10.133 -10.875 5.328 1 98.12 226 GLN B N 1
ATOM 4892 C CA . GLN B 1 226 ? -10.438 -10.562 3.936 1 98.12 226 GLN B CA 1
ATOM 4893 C C . GLN B 1 226 ? -9.281 -10.969 3.021 1 98.12 226 GLN B C 1
ATOM 4895 O O . GLN B 1 226 ? -8.133 -10.602 3.262 1 98.12 226 GLN B O 1
ATOM 4900 N N . PHE B 1 227 ? -9.586 -11.766 2.006 1 98.62 227 PHE B N 1
ATOM 4901 C CA . PHE B 1 227 ? -8.523 -12.297 1.155 1 98.62 227 PHE B CA 1
ATOM 4902 C C . PHE B 1 227 ? -8.977 -12.359 -0.299 1 98.62 227 PHE B C 1
ATOM 4904 O O . PHE B 1 227 ? -10.164 -12.195 -0.593 1 98.62 227 PHE B O 1
ATOM 4911 N N . ALA B 1 228 ? -8.047 -12.461 -1.188 1 98.69 228 ALA B N 1
ATOM 4912 C CA . ALA B 1 228 ? -8.281 -12.648 -2.617 1 98.69 228 ALA B CA 1
ATOM 4913 C C . ALA B 1 228 ? -7.246 -13.594 -3.223 1 98.69 228 ALA B C 1
ATOM 4915 O O . ALA B 1 228 ? -6.203 -13.859 -2.621 1 98.69 228 ALA B O 1
ATOM 4916 N N . VAL B 1 229 ? -7.562 -14.141 -4.359 1 98.25 229 VAL B N 1
ATOM 4917 C CA . VAL B 1 229 ? -6.711 -15.133 -5 1 98.25 229 VAL B CA 1
ATOM 4918 C C . VAL B 1 229 ? -6.582 -14.82 -6.492 1 98.25 229 VAL B C 1
ATOM 4920 O O . VAL B 1 229 ? -7.531 -14.344 -7.113 1 98.25 229 VAL B O 1
ATOM 4923 N N . GLY B 1 230 ? -5.352 -15.07 -7.039 1 96.38 230 GLY B N 1
ATOM 4924 C CA . GLY B 1 230 ? -5.133 -14.938 -8.469 1 96.38 230 GLY B CA 1
ATOM 4925 C C . GLY B 1 230 ? -5.258 -13.508 -8.969 1 96.38 230 GLY B C 1
ATOM 4926 O O . GLY B 1 230 ? -4.668 -12.594 -8.391 1 96.38 230 GLY B O 1
ATOM 4927 N N . GLU B 1 231 ? -6.02 -13.406 -9.992 1 96.06 231 GLU B N 1
ATOM 4928 C CA . GLU B 1 231 ? -6.227 -12.094 -10.617 1 96.06 231 GLU B CA 1
ATOM 4929 C C . GLU B 1 231 ? -6.898 -11.125 -9.648 1 96.06 231 GLU B C 1
ATOM 4931 O O . GLU B 1 231 ? -6.559 -9.945 -9.617 1 96.06 231 GLU B O 1
ATOM 4936 N N . ARG B 1 232 ? -7.84 -11.664 -8.867 1 97.75 232 ARG B N 1
ATOM 4937 C CA . ARG B 1 232 ? -8.523 -10.828 -7.883 1 97.75 232 ARG B CA 1
ATOM 4938 C C . ARG B 1 232 ? -7.535 -10.289 -6.852 1 97.75 232 ARG B C 1
ATOM 4940 O O . ARG B 1 232 ? -7.637 -9.141 -6.43 1 97.75 232 ARG B O 1
ATOM 4947 N N . ALA B 1 233 ? -6.629 -11.117 -6.496 1 98.19 233 ALA B N 1
ATOM 4948 C CA . ALA B 1 233 ? -5.609 -10.711 -5.531 1 98.19 233 ALA B CA 1
ATOM 4949 C C . ALA B 1 233 ? -4.699 -9.641 -6.121 1 98.19 233 ALA B C 1
ATOM 4951 O O . ALA B 1 233 ? -4.395 -8.641 -5.461 1 98.19 233 ALA B O 1
ATOM 4952 N N . LEU B 1 234 ? -4.254 -9.875 -7.332 1 97.75 234 LEU B N 1
ATOM 4953 C CA . LEU B 1 234 ? -3.395 -8.906 -8 1 97.75 234 LEU B CA 1
ATOM 4954 C C . LEU B 1 234 ? -4.078 -7.551 -8.102 1 97.75 234 LEU B C 1
ATOM 4956 O O . LEU B 1 234 ? -3.469 -6.52 -7.812 1 97.75 234 LEU B O 1
ATOM 4960 N N . ASP B 1 235 ? -5.328 -7.547 -8.477 1 97.31 235 ASP B N 1
ATOM 4961 C CA . ASP B 1 235 ? -6.094 -6.312 -8.617 1 97.31 235 ASP B CA 1
ATOM 4962 C C . ASP B 1 235 ? -6.215 -5.59 -7.277 1 97.31 235 ASP B C 1
ATOM 4964 O O . ASP B 1 235 ? -6.051 -4.371 -7.203 1 97.31 235 ASP B O 1
ATOM 4968 N N . ALA B 1 236 ? -6.535 -6.348 -6.289 1 97.75 236 ALA B N 1
ATOM 4969 C CA . ALA B 1 236 ? -6.68 -5.762 -4.957 1 97.75 236 ALA B CA 1
ATOM 4970 C C . ALA B 1 236 ? -5.367 -5.137 -4.492 1 97.75 236 ALA B C 1
ATOM 4972 O O . ALA B 1 236 ? -5.355 -4.027 -3.953 1 97.75 236 ALA B O 1
ATOM 4973 N N . VAL B 1 237 ? -4.289 -5.828 -4.664 1 98.06 237 VAL B N 1
ATOM 4974 C CA . VAL B 1 237 ? -2.969 -5.344 -4.281 1 98.06 237 VAL B CA 1
ATOM 4975 C C . VAL B 1 237 ? -2.639 -4.07 -5.051 1 98.06 237 VAL B C 1
ATOM 4977 O O . VAL B 1 237 ? -2.176 -3.086 -4.465 1 98.06 237 VAL B O 1
ATOM 4980 N N . ASN B 1 238 ? -2.873 -4.113 -6.336 1 97.56 238 ASN B N 1
ATOM 4981 C CA . ASN B 1 238 ? -2.586 -2.949 -7.164 1 97.56 238 ASN B CA 1
ATOM 4982 C C . ASN B 1 238 ? -3.385 -1.729 -6.711 1 97.56 238 ASN B C 1
ATOM 4984 O O . ASN B 1 238 ? -2.854 -0.618 -6.66 1 97.56 238 ASN B O 1
ATOM 4988 N N . HIS B 1 239 ? -4.629 -1.944 -6.387 1 96.94 239 HIS B N 1
ATOM 4989 C CA . HIS B 1 239 ? -5.465 -0.851 -5.898 1 96.94 239 HIS B CA 1
ATOM 4990 C C . HIS B 1 239 ? -4.871 -0.225 -4.641 1 96.94 239 HIS B C 1
ATOM 4992 O O . HIS B 1 239 ? -4.785 1 -4.531 1 96.94 239 HIS B O 1
ATOM 4998 N N . LYS B 1 240 ? -4.477 -1.036 -3.758 1 96.94 240 LYS B N 1
ATOM 4999 C CA . LYS B 1 240 ? -3.902 -0.564 -2.5 1 96.94 240 LYS B CA 1
ATOM 5000 C C . LYS B 1 240 ? -2.576 0.152 -2.736 1 96.94 240 LYS B C 1
ATOM 5002 O O . LYS B 1 240 ? -2.309 1.191 -2.129 1 96.94 240 LYS B O 1
ATOM 5007 N N . LEU B 1 241 ? -1.782 -0.392 -3.574 1 97 241 LEU B N 1
ATOM 5008 C CA . LEU B 1 241 ? -0.464 0.184 -3.814 1 97 241 LEU B CA 1
ATOM 5009 C C . LEU B 1 241 ? -0.579 1.519 -4.543 1 97 241 LEU B C 1
ATOM 5011 O O . LEU B 1 241 ? 0.257 2.406 -4.359 1 97 241 LEU B O 1
ATOM 5015 N N . ILE B 1 242 ? -1.583 1.69 -5.375 1 96.12 242 ILE B N 1
ATOM 5016 C CA . ILE B 1 242 ? -1.83 2.969 -6.035 1 96.12 242 ILE B CA 1
ATOM 5017 C C . ILE B 1 242 ? -2.117 4.043 -4.988 1 96.12 242 ILE B C 1
ATOM 5019 O O . ILE B 1 242 ? -1.631 5.172 -5.098 1 96.12 242 ILE B O 1
ATOM 5023 N N . ILE B 1 243 ? -2.904 3.666 -3.98 1 96.88 243 ILE B N 1
ATOM 5024 C CA . ILE B 1 243 ? -3.213 4.594 -2.898 1 96.88 243 ILE B CA 1
ATOM 5025 C C . ILE B 1 243 ? -1.926 5.008 -2.191 1 96.88 243 ILE B C 1
ATOM 5027 O O . ILE B 1 243 ? -1.708 6.195 -1.934 1 96.88 243 ILE B O 1
ATOM 5031 N N . LEU B 1 244 ? -1.089 4.039 -1.899 1 97.12 244 LEU B N 1
ATOM 5032 C CA . LEU B 1 244 ? 0.179 4.328 -1.238 1 97.12 244 LEU B CA 1
ATOM 5033 C C . LEU B 1 244 ? 1.045 5.242 -2.1 1 97.12 244 LEU B C 1
ATOM 5035 O O . LEU B 1 244 ? 1.668 6.176 -1.588 1 97.12 244 LEU B O 1
ATOM 5039 N N . THR B 1 245 ? 1.099 4.961 -3.352 1 95.44 245 THR B N 1
ATOM 5040 C CA . THR B 1 245 ? 1.884 5.773 -4.277 1 95.44 245 THR B CA 1
ATOM 5041 C C . THR B 1 245 ? 1.376 7.215 -4.297 1 95.44 245 THR B C 1
ATOM 5043 O O . THR B 1 245 ? 2.168 8.156 -4.27 1 95.44 245 THR B O 1
ATOM 5046 N N . LYS B 1 246 ? 0.103 7.383 -4.344 1 96.19 246 LYS B N 1
ATOM 5047 C CA . LYS B 1 246 ? -0.484 8.719 -4.316 1 96.19 246 LYS B CA 1
ATOM 5048 C C . LYS B 1 246 ? -0.159 9.438 -3.008 1 96.19 246 LYS B C 1
ATOM 5050 O O . LYS B 1 246 ? 0.11 10.641 -3.004 1 96.19 246 LYS B O 1
ATOM 5055 N N . ALA B 1 247 ? -0.222 8.703 -1.948 1 96.94 247 ALA B N 1
ATOM 5056 C CA . ALA B 1 247 ? 0.117 9.273 -0.648 1 96.94 247 ALA B CA 1
ATOM 5057 C C . ALA B 1 247 ? 1.563 9.758 -0.624 1 96.94 247 ALA B C 1
ATOM 5059 O O . ALA B 1 247 ? 1.845 10.867 -0.157 1 96.94 247 ALA B O 1
ATOM 5060 N N . THR B 1 248 ? 2.447 8.961 -1.104 1 96.38 248 THR B N 1
ATOM 5061 C CA . THR B 1 248 ? 3.863 9.297 -1.164 1 96.38 248 THR B CA 1
ATOM 5062 C C . THR B 1 248 ? 4.086 10.539 -2.023 1 96.38 248 THR B C 1
ATOM 5064 O O . THR B 1 248 ? 4.902 11.398 -1.685 1 96.38 248 THR B O 1
ATOM 5067 N N . SER B 1 249 ? 3.395 10.648 -3.084 1 95.62 249 SER B N 1
ATOM 5068 C CA . SER B 1 249 ? 3.5 11.797 -3.979 1 95.62 249 SER B CA 1
ATOM 5069 C C . SER B 1 249 ? 2.953 13.055 -3.324 1 95.62 249 SER B C 1
ATOM 5071 O O . SER B 1 249 ? 3.545 14.133 -3.443 1 95.62 249 SER B O 1
ATOM 5073 N N . THR B 1 250 ? 1.849 12.914 -2.67 1 96.38 250 THR B N 1
ATOM 5074 C CA . THR B 1 250 ? 1.224 14.047 -2 1 96.38 250 THR B CA 1
ATOM 5075 C C . THR B 1 250 ? 2.131 14.594 -0.903 1 96.38 250 THR B C 1
ATOM 5077 O O . THR B 1 250 ? 2.232 15.812 -0.723 1 96.38 250 THR B O 1
ATOM 5080 N N . LEU B 1 251 ? 2.832 13.75 -0.301 1 97.19 251 LEU B N 1
ATOM 5081 C CA . LEU B 1 251 ? 3.707 14.133 0.804 1 97.19 251 LEU B CA 1
ATOM 5082 C C . LEU B 1 251 ? 5.109 14.453 0.301 1 97.19 251 LEU B C 1
ATOM 5084 O O . LEU B 1 251 ? 5.914 15.039 1.028 1 97.19 251 LEU B O 1
ATOM 5088 N N . SER B 1 252 ? 5.449 14.07 -0.93 1 95.06 252 SER B N 1
ATOM 5089 C CA . SER B 1 252 ? 6.766 14.234 -1.532 1 95.06 252 SER B CA 1
ATOM 5090 C C . SER B 1 252 ? 7.844 13.539 -0.706 1 95.06 252 SER B C 1
ATOM 5092 O O . SER B 1 252 ? 8.891 14.133 -0.417 1 95.06 252 SER B O 1
ATOM 5094 N N . VAL B 1 253 ? 7.562 12.391 -0.246 1 94.44 253 VAL B N 1
ATOM 5095 C CA . VAL B 1 253 ? 8.523 11.594 0.515 1 94.44 253 VAL B CA 1
ATOM 5096 C C . VAL B 1 253 ? 8.547 10.164 -0.021 1 94.44 253 VAL B C 1
ATOM 5098 O O . VAL B 1 253 ? 7.691 9.773 -0.821 1 94.44 253 VAL B O 1
ATOM 5101 N N . ASN B 1 254 ? 9.539 9.406 0.421 1 93.69 254 ASN B N 1
ATOM 5102 C CA . ASN B 1 254 ? 9.594 7.984 0.103 1 93.69 254 ASN B CA 1
ATOM 5103 C C . ASN B 1 254 ? 8.602 7.188 0.948 1 93.69 254 ASN B C 1
ATOM 5105 O O . ASN B 1 254 ? 8.141 7.664 1.984 1 93.69 254 ASN B O 1
ATOM 5109 N N . GLU B 1 255 ? 8.359 5.938 0.531 1 94.06 255 GLU B N 1
ATOM 5110 C CA . GLU B 1 255 ? 7.34 5.105 1.153 1 94.06 255 GLU B CA 1
ATOM 5111 C C . GLU B 1 255 ? 7.641 4.871 2.631 1 94.06 255 GLU B C 1
ATOM 5113 O O . GLU B 1 255 ? 6.73 4.871 3.463 1 94.06 255 GLU B O 1
ATOM 5118 N N . ASN B 1 256 ? 8.867 4.73 2.943 1 94.62 256 ASN B N 1
ATOM 5119 C CA . ASN B 1 256 ? 9.25 4.395 4.309 1 94.62 256 ASN B CA 1
ATOM 5120 C C . ASN B 1 256 ? 9.078 5.582 5.25 1 94.62 256 ASN B C 1
ATOM 5122 O O . ASN B 1 256 ? 9.102 5.422 6.473 1 94.62 256 ASN B O 1
ATOM 5126 N N . LYS B 1 257 ? 8.812 6.758 4.75 1 97.06 257 LYS B N 1
ATOM 5127 C CA . LYS B 1 257 ? 8.711 7.965 5.562 1 97.06 257 LYS B CA 1
ATOM 5128 C C . LYS B 1 257 ? 7.273 8.477 5.602 1 97.06 257 LYS B C 1
ATOM 5130 O O . LYS B 1 257 ? 6.992 9.516 6.211 1 97.06 257 LYS B O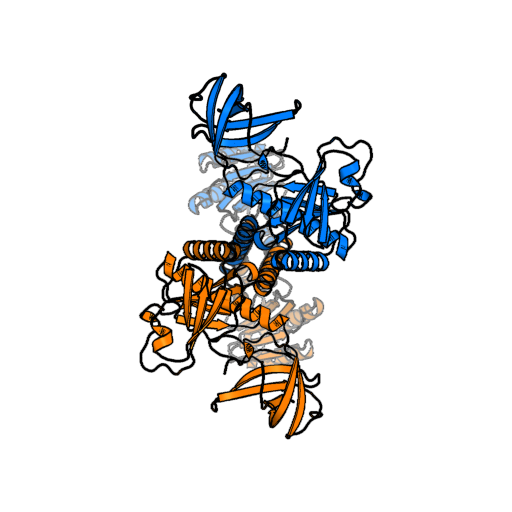 1
ATOM 5135 N N . VAL B 1 258 ? 6.379 7.715 4.992 1 97.5 258 VAL B N 1
ATOM 5136 C CA . VAL B 1 258 ? 4.996 8.164 4.871 1 97.5 258 VAL B CA 1
ATOM 5137 C C . VAL B 1 258 ? 4.379 8.328 6.258 1 97.5 258 VAL B C 1
ATOM 5139 O O . VAL B 1 258 ? 3.805 9.375 6.57 1 97.5 258 VAL B O 1
ATOM 5142 N N . VAL B 1 259 ? 4.484 7.32 7.082 1 97.5 259 VAL B N 1
ATOM 5143 C CA . VAL B 1 259 ? 3.871 7.324 8.406 1 97.5 259 VAL B CA 1
ATOM 5144 C C . VAL B 1 259 ? 4.473 8.438 9.258 1 97.5 259 VAL B C 1
ATOM 5146 O O . VAL B 1 259 ? 3.746 9.195 9.906 1 97.5 259 VAL B O 1
ATOM 5149 N N . GLU B 1 260 ? 5.766 8.57 9.188 1 97.88 260 GLU B N 1
ATOM 5150 C CA . GLU B 1 260 ? 6.461 9.625 9.914 1 97.88 260 GLU B CA 1
ATOM 5151 C C . GLU B 1 260 ? 6.012 11.008 9.453 1 97.88 260 GLU B C 1
ATOM 5153 O O . GLU B 1 260 ? 5.848 11.914 10.273 1 97.88 260 GLU B O 1
ATOM 5158 N N . SER B 1 261 ? 5.863 11.164 8.203 1 97.94 261 SER B N 1
ATOM 5159 C CA . SER B 1 261 ? 5.445 12.445 7.637 1 97.94 261 SER B CA 1
ATOM 5160 C C . SER B 1 261 ? 4.035 12.812 8.086 1 97.94 261 SER B C 1
ATOM 5162 O O . SER B 1 261 ? 3.752 13.977 8.375 1 97.94 261 SER B O 1
ATOM 5164 N N . ILE B 1 262 ? 3.168 11.867 8.094 1 97.94 262 ILE B N 1
ATOM 5165 C CA . ILE B 1 262 ? 1.804 12.094 8.562 1 97.94 262 ILE B CA 1
ATOM 5166 C C . ILE B 1 262 ? 1.824 12.523 10.023 1 97.94 262 ILE B C 1
ATOM 5168 O O . ILE B 1 262 ? 1.153 13.492 10.398 1 97.94 262 ILE B O 1
ATOM 5172 N N . GLN B 1 263 ? 2.57 11.844 10.797 1 97.94 263 GLN B N 1
ATOM 5173 C CA . GLN B 1 263 ? 2.701 12.203 12.211 1 97.94 263 GLN B CA 1
ATOM 5174 C C . GLN B 1 263 ? 3.264 13.609 12.367 1 97.94 263 GLN B C 1
ATOM 5176 O O . GLN B 1 263 ? 2.85 14.352 13.266 1 97.94 263 GLN B O 1
ATOM 5181 N N . GLY B 1 264 ? 4.184 13.906 11.508 1 97.62 264 GLY B N 1
ATOM 5182 C CA . GLY B 1 264 ? 4.738 15.25 11.516 1 97.62 264 GLY B CA 1
ATOM 5183 C C . GLY B 1 264 ? 3.703 16.312 11.227 1 97.62 264 GLY B C 1
ATOM 5184 O O . GLY B 1 264 ? 3.693 17.375 11.875 1 97.62 264 GLY B O 1
ATOM 5185 N N . LEU B 1 265 ? 2.879 16.078 10.273 1 97.94 265 LEU B N 1
ATOM 5186 C CA . LEU B 1 265 ? 1.805 17.016 9.953 1 97.94 265 LEU B CA 1
ATOM 5187 C C . LEU B 1 265 ? 0.858 17.188 11.133 1 97.94 265 LEU B C 1
ATOM 5189 O O . LEU B 1 265 ? 0.454 18.297 11.453 1 97.94 265 LEU B O 1
ATOM 5193 N N . GLN B 1 266 ? 0.529 16.078 11.742 1 97.75 266 GLN B N 1
ATOM 5194 C CA . GLN B 1 266 ? -0.368 16.109 12.891 1 97.75 266 GLN B CA 1
ATOM 5195 C C . GLN B 1 266 ? 0.255 16.891 14.047 1 97.75 266 GLN B C 1
ATOM 5197 O O . GLN B 1 266 ? -0.428 17.656 14.727 1 97.75 266 GLN B O 1
ATOM 5202 N N . GLU B 1 267 ? 1.493 16.719 14.266 1 97.19 267 GLU B N 1
ATOM 5203 C CA . GLU B 1 267 ? 2.203 17.438 15.32 1 97.19 267 GLU B CA 1
ATOM 5204 C C . GLU B 1 267 ? 2.271 18.938 15 1 97.19 267 GLU B C 1
ATOM 5206 O O . GLU B 1 267 ? 2.139 19.766 15.898 1 97.19 267 GLU B O 1
ATOM 5211 N N . GLU B 1 268 ? 2.535 19.234 13.828 1 96.38 268 GLU B N 1
ATOM 5212 C CA . GLU B 1 268 ? 2.578 20.641 13.422 1 96.38 268 GLU B CA 1
ATOM 5213 C C . GLU B 1 268 ? 1.232 21.312 13.648 1 96.38 268 GLU B C 1
ATOM 5215 O O . GLU B 1 268 ? 1.18 22.469 14.094 1 96.38 268 GLU B O 1
ATOM 5220 N N . ILE B 1 269 ? 0.205 20.656 13.32 1 97.06 269 ILE B N 1
ATOM 5221 C CA . ILE B 1 269 ? -1.136 21.203 13.523 1 97.06 269 ILE B CA 1
ATOM 5222 C C . ILE B 1 269 ? -1.367 21.438 15.016 1 97.06 269 ILE B C 1
ATOM 5224 O O . ILE B 1 269 ? -1.872 22.5 15.398 1 97.06 269 ILE B O 1
ATOM 5228 N N . ARG B 1 270 ? -0.979 20.516 15.805 1 95.5 270 ARG B N 1
ATOM 5229 C CA . ARG B 1 270 ? -1.134 20.656 17.25 1 95.5 270 ARG B CA 1
ATOM 5230 C C . ARG B 1 270 ? -0.368 21.875 17.766 1 95.5 270 ARG B C 1
ATOM 5232 O O . ARG B 1 270 ? -0.889 22.656 18.562 1 95.5 270 ARG B O 1
ATOM 5239 N N . THR B 1 271 ? 0.831 22.031 17.328 1 92.44 271 THR B N 1
ATOM 5240 C CA . THR B 1 271 ? 1.678 23.156 17.734 1 92.44 271 THR B CA 1
ATOM 5241 C C . THR B 1 271 ? 1.078 24.484 17.281 1 92.44 271 THR B C 1
ATOM 5243 O O . THR B 1 271 ? 1.038 25.438 18.047 1 92.44 271 THR B O 1
ATOM 5246 N N . LEU B 1 272 ? 0.586 24.516 16.078 1 92.44 272 LEU B N 1
ATOM 5247 C CA . LEU B 1 272 ? 0.005 25.734 15.523 1 92.44 272 LEU B CA 1
ATOM 5248 C C . LEU B 1 272 ? -1.273 26.109 16.266 1 92.44 272 LEU B C 1
ATOM 5250 O O . LEU B 1 272 ? -1.518 27.297 16.531 1 92.44 272 LEU B O 1
ATOM 5254 N N . LYS B 1 273 ? -2.043 25.109 16.578 1 92.44 273 LYS B N 1
ATOM 5255 C CA . LYS B 1 273 ? -3.271 25.375 17.328 1 92.44 273 LYS B CA 1
ATOM 5256 C C . LYS B 1 273 ? -2.965 25.906 18.719 1 92.44 273 LYS B C 1
ATOM 5258 O O . LYS B 1 273 ? -3.643 26.812 19.203 1 92.44 273 LYS B O 1
ATOM 5263 N N . ALA B 1 274 ? -1.997 25.344 19.359 1 90.19 274 ALA B N 1
ATOM 5264 C CA . ALA B 1 274 ? -1.583 25.812 20.672 1 90.19 274 ALA B CA 1
ATOM 5265 C C . ALA B 1 274 ? -1.091 27.266 20.609 1 90.19 274 ALA B C 1
ATOM 5267 O O . ALA B 1 274 ? -1.433 28.078 21.453 1 90.19 274 ALA B O 1
ATOM 5268 N N . ARG B 1 275 ? -0.333 27.516 19.656 1 88 275 ARG B N 1
ATOM 5269 C CA . ARG B 1 275 ? 0.182 28.859 19.484 1 88 275 ARG B CA 1
ATOM 5270 C C . ARG B 1 275 ? -0.947 29.844 19.188 1 88 275 ARG B C 1
ATOM 5272 O O . ARG B 1 275 ? -0.953 30.969 19.703 1 88 275 ARG B O 1
ATOM 5279 N N . GLU B 1 276 ? -1.812 29.438 18.344 1 87.62 276 GLU B N 1
ATOM 5280 C CA . GLU B 1 276 ? -2.967 30.281 18.031 1 87.62 276 GLU B CA 1
ATOM 5281 C C . GLU B 1 276 ? -3.752 30.625 19.281 1 87.62 276 GLU B C 1
ATOM 5283 O O . GLU B 1 276 ? -4.188 31.766 19.453 1 87.62 276 GLU B O 1
ATOM 5288 N N . LYS B 1 277 ? -3.928 29.672 20.094 1 86.19 277 LYS B N 1
ATOM 5289 C CA . LYS B 1 277 ? -4.648 29.906 21.344 1 86.19 277 LYS B CA 1
ATOM 5290 C C . LYS B 1 277 ? -3.951 30.953 22.203 1 86.19 277 LYS B C 1
ATOM 5292 O O . LYS B 1 277 ? -4.605 31.828 22.766 1 86.19 277 LYS B O 1
ATOM 5297 N N . VAL B 1 278 ? -2.686 30.922 22.25 1 83.81 278 VAL B N 1
ATOM 5298 C CA . VAL B 1 278 ? -1.901 31.875 23.031 1 83.81 278 VAL B CA 1
ATOM 5299 C C . VAL B 1 278 ? -2.006 33.281 22.422 1 83.81 278 VAL B C 1
ATOM 5301 O O . VAL B 1 278 ? -2.166 34.25 23.125 1 83.81 278 VAL B O 1
ATOM 5304 N N . LEU B 1 279 ? -1.928 33.344 21.141 1 85 279 LEU B N 1
ATOM 5305 C CA . LEU B 1 279 ? -2.012 34.625 20.438 1 85 279 LEU B CA 1
ATOM 5306 C C . LEU B 1 279 ? -3.377 35.281 20.656 1 85 279 LEU B C 1
ATOM 5308 O O . LEU B 1 279 ? -3.463 36.5 20.922 1 85 279 LEU B O 1
ATOM 5312 N N . VAL B 1 280 ? -4.371 34.469 20.625 1 83.69 280 VAL B N 1
ATOM 5313 C CA . VAL B 1 280 ? -5.727 34.969 20.797 1 83.69 280 VAL B CA 1
ATOM 5314 C C . VAL B 1 280 ? -5.902 35.469 22.234 1 83.69 280 VAL B C 1
ATOM 5316 O O . VAL B 1 280 ? -6.48 36.531 22.453 1 83.69 280 VAL B O 1
ATOM 5319 N N . LYS B 1 281 ? -5.406 34.781 23.156 1 80.69 281 LYS B N 1
ATOM 5320 C CA . LYS B 1 281 ? -5.496 35.188 24.562 1 80.69 281 LYS B CA 1
ATOM 5321 C C . LYS B 1 281 ? -4.77 36.5 24.797 1 80.69 281 LYS B C 1
ATOM 5323 O O . LYS B 1 281 ? -5.227 37.344 25.578 1 80.69 281 LYS B O 1
ATOM 5328 N N . THR B 1 282 ? -3.715 36.656 24.141 1 77.38 282 THR B N 1
ATOM 5329 C CA . THR B 1 282 ? -2.885 37.844 24.328 1 77.38 282 THR B CA 1
ATOM 5330 C C . THR B 1 282 ? -3.547 39.062 23.703 1 77.38 282 THR B C 1
ATOM 5332 O O . THR B 1 282 ? -3.359 40.188 24.188 1 77.38 282 THR B O 1
ATOM 5335 N N . ILE B 1 283 ? -4.328 38.812 22.719 1 78.25 283 ILE B N 1
ATOM 5336 C CA . ILE B 1 283 ? -4.91 39.938 22 1 78.25 283 ILE B CA 1
ATOM 5337 C C . ILE B 1 283 ? -6.215 40.375 22.672 1 78.25 283 ILE B C 1
ATOM 5339 O O . ILE B 1 283 ? -6.688 41.469 22.469 1 78.25 283 ILE B O 1
ATOM 5343 N N . LEU B 1 284 ? -6.688 39.5 23.484 1 77.19 284 LEU B N 1
ATOM 5344 C CA . LEU B 1 284 ? -7.992 39.719 24.094 1 77.19 284 LEU B CA 1
ATOM 5345 C C . LEU B 1 284 ? -8 41.031 24.859 1 77.19 284 LEU B C 1
ATOM 5347 O O . LEU B 1 284 ? -8.93 41.844 24.719 1 77.19 284 LEU B O 1
ATOM 5351 N N . PRO B 1 285 ? -6.965 41.25 25.688 1 71.94 285 PRO B N 1
ATOM 5352 C CA . PRO B 1 285 ? -6.961 42.531 26.422 1 71.94 285 PRO B CA 1
ATOM 5353 C C . PRO B 1 285 ? -6.898 43.75 25.484 1 71.94 285 PRO B C 1
ATOM 5355 O O . PRO B 1 285 ? -7.461 44.812 25.812 1 71.94 285 PRO B O 1
ATOM 5358 N N . VAL B 1 286 ? -6.301 43.656 24.422 1 71.88 286 VAL B N 1
ATOM 5359 C CA . VAL B 1 286 ? -6.215 44.719 23.438 1 71.88 286 VAL B CA 1
ATOM 5360 C C . VAL B 1 286 ? -7.582 44.969 22.797 1 71.88 286 VAL B C 1
ATOM 5362 O O . VAL B 1 286 ? -8 46.094 22.625 1 71.88 286 VAL B O 1
ATOM 5365 N N . ILE B 1 287 ? -8.227 43.938 22.562 1 76.31 287 ILE B N 1
ATOM 5366 C CA . ILE B 1 287 ? -9.57 44 21.984 1 76.31 287 ILE B CA 1
ATOM 5367 C C . ILE B 1 287 ? -10.516 44.688 22.969 1 76.31 287 ILE B C 1
ATOM 5369 O O . ILE B 1 287 ? -11.328 45.531 22.562 1 76.31 287 ILE B O 1
ATOM 5373 N N . ASN B 1 288 ? -10.273 44.375 24.141 1 73.81 288 ASN B N 1
ATOM 5374 C CA . ASN B 1 288 ? -11.156 44.906 25.172 1 73.81 288 ASN B CA 1
ATOM 5375 C C . ASN B 1 288 ? -10.977 46.406 25.359 1 73.81 288 ASN B C 1
ATOM 5377 O O . ASN B 1 288 ? -11.867 47.094 25.875 1 73.81 288 ASN B O 1
ATOM 5381 N N . SER B 1 289 ? -9.867 46.844 24.859 1 74.06 289 SER B N 1
ATOM 5382 C CA . SER B 1 289 ? -9.602 48.281 25 1 74.06 289 SER B CA 1
ATOM 5383 C C . SER B 1 289 ? -10.117 49.062 23.797 1 74.06 289 SER B C 1
ATOM 5385 O O . SER B 1 289 ? -10.172 50.312 23.828 1 74.06 289 SER B O 1
ATOM 5387 N N . GLN B 1 290 ? -10.656 48.438 22.875 1 74.56 290 GLN B N 1
ATOM 5388 C CA . GLN B 1 290 ? -11.055 49.062 21.625 1 74.56 290 GLN B CA 1
ATOM 5389 C C . GLN B 1 290 ? -12.539 49.438 21.656 1 74.56 290 GLN B C 1
ATOM 5391 O O . GLN B 1 290 ? -13.078 49.906 20.656 1 74.56 290 GLN B O 1
ATOM 5396 N N . TYR B 1 291 ? -13.203 49.344 22.75 1 83.06 291 TYR B N 1
ATOM 5397 C CA . TYR B 1 291 ? -14.641 49.594 22.719 1 83.06 291 TYR B CA 1
ATOM 5398 C C . TYR B 1 291 ? -14.945 51.094 22.844 1 83.06 291 TYR B C 1
ATOM 5400 O O . TYR B 1 291 ? -14.109 51.875 23.297 1 83.06 291 TYR B O 1
ATOM 5408 N N . LYS B 1 292 ? -16.109 51.469 22.219 1 86.06 292 LYS B N 1
ATOM 5409 C CA . LYS B 1 292 ? -16.703 52.781 22.375 1 86.06 292 LYS B CA 1
ATOM 5410 C C . LYS B 1 292 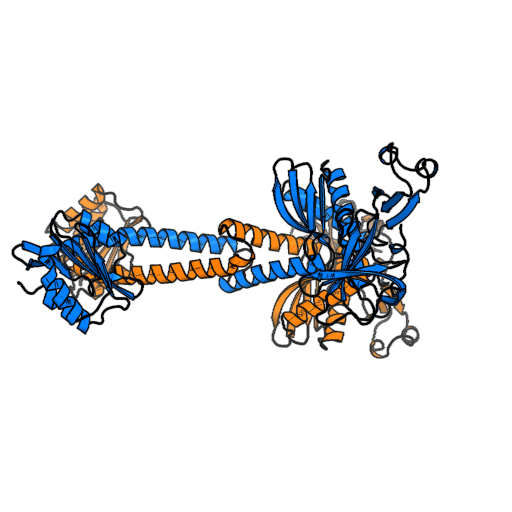? -18.062 52.719 23.047 1 86.06 292 LYS B C 1
ATOM 5412 O O . LYS B 1 292 ? -18.844 51.781 22.781 1 86.06 292 LYS B O 1
ATOM 5417 N N . GLU B 1 293 ? -18.172 53.625 23.922 1 89.88 293 GLU B N 1
ATOM 5418 C CA . GLU B 1 293 ? -19.469 53.688 24.594 1 89.88 293 GLU B CA 1
ATOM 5419 C C . GLU B 1 293 ? -20.453 54.531 23.797 1 89.88 293 GLU B C 1
ATOM 5421 O O . GLU B 1 293 ? -20.156 55.656 23.422 1 89.88 293 GLU B O 1
ATOM 5426 N N . VAL B 1 294 ? -21.531 53.969 23.547 1 92.31 294 VAL B N 1
ATOM 5427 C CA . VAL B 1 294 ? -22.562 54.625 22.75 1 92.31 294 VAL B CA 1
ATOM 5428 C C . VAL B 1 294 ? -23.922 54.406 23.391 1 92.31 294 VAL B C 1
ATOM 5430 O O . VAL B 1 294 ? -24.141 53.375 24.047 1 92.31 294 VAL B O 1
ATOM 5433 N N . ILE B 1 295 ? -24.766 55.375 23.172 1 91.94 295 ILE B N 1
ATOM 5434 C CA . ILE B 1 295 ? -26.094 55.281 23.75 1 91.94 295 ILE B CA 1
ATOM 5435 C C . ILE B 1 295 ? -27.109 54.969 22.641 1 91.94 295 ILE B C 1
ATOM 5437 O O . ILE B 1 295 ? -27.203 55.688 21.641 1 91.94 295 ILE B O 1
ATOM 5441 N N . HIS B 1 296 ? -27.781 53.906 22.766 1 91.19 296 HIS B N 1
ATOM 5442 C CA . HIS B 1 296 ? -28.891 53.531 21.906 1 91.19 296 HIS B CA 1
ATOM 5443 C C . HIS B 1 296 ? -30.156 53.281 22.719 1 91.19 296 HIS B C 1
ATOM 5445 O O . HIS B 1 296 ? -30.141 52.5 23.688 1 91.19 296 HIS B O 1
ATOM 5451 N N . GLY B 1 297 ? -31.234 54 22.312 1 87.06 297 GLY B N 1
ATOM 5452 C CA . GLY B 1 297 ? -32.5 53.812 23.031 1 87.06 297 GLY B CA 1
ATOM 5453 C C . GLY B 1 297 ? -32.375 54.156 24.516 1 87.06 297 GLY B C 1
ATOM 5454 O O . GLY B 1 297 ? -32.938 53.469 25.359 1 87.06 297 GLY B O 1
ATOM 5455 N N . GLY B 1 298 ? -31.5 54.969 24.844 1 88.06 298 GLY B N 1
ATOM 5456 C CA . GLY B 1 298 ? -31.344 55.406 26.219 1 88.06 298 GLY B CA 1
ATOM 5457 C C . GLY B 1 298 ? -30.453 54.5 27.047 1 88.06 298 GLY B C 1
ATOM 5458 O O . GLY B 1 298 ? -30.266 54.719 28.234 1 88.06 298 GLY B O 1
ATOM 5459 N N . VAL B 1 299 ? -29.953 53.562 26.422 1 91.06 299 VAL B N 1
ATOM 5460 C CA . VAL B 1 299 ? -29.109 52.625 27.141 1 91.06 299 VAL B CA 1
ATOM 5461 C C . VAL B 1 299 ? -27.688 52.688 26.594 1 91.06 299 VAL B C 1
ATOM 5463 O O . VAL B 1 299 ? -27.484 52.844 25.391 1 91.06 299 VAL B O 1
ATOM 5466 N N . SER B 1 300 ? -26.781 52.531 27.516 1 91.5 300 SER B N 1
ATOM 5467 C CA . SER B 1 300 ? -25.359 52.562 27.125 1 91.5 300 SER B CA 1
ATOM 5468 C C . SER B 1 300 ? -24.891 51.219 26.625 1 91.5 300 SER B C 1
ATOM 5470 O O . SER B 1 300 ? -25.172 50.188 27.234 1 91.5 300 SER B O 1
ATOM 5472 N N . PHE B 1 301 ? -24.203 51.25 25.406 1 91.5 301 PHE B N 1
ATOM 5473 C CA . PHE B 1 301 ? -23.625 50.031 24.828 1 91.5 301 PHE B CA 1
ATOM 5474 C C . PHE B 1 301 ? -22.125 50.188 24.672 1 91.5 301 PHE B C 1
ATOM 5476 O O . PHE B 1 301 ? -21.625 51.25 24.328 1 91.5 301 PHE B O 1
ATOM 5483 N N . HIS B 1 302 ? -21.453 49.062 24.969 1 89.81 302 HIS B N 1
ATOM 5484 C CA . HIS B 1 302 ? -20.062 48.969 24.516 1 89.81 302 HIS B CA 1
ATOM 5485 C C . HIS B 1 302 ? -19.984 48.406 23.094 1 89.81 302 HIS B C 1
ATOM 5487 O O . HIS B 1 302 ? -20.344 47.25 22.844 1 89.81 302 HIS B O 1
ATOM 5493 N N . VAL B 1 303 ? -19.547 49.25 22.172 1 89.88 303 VAL B N 1
ATOM 5494 C CA . VAL B 1 303 ? -19.484 48.875 20.766 1 89.88 303 VAL B CA 1
ATOM 5495 C C . VAL B 1 303 ? -18.047 48.5 20.406 1 89.88 303 VAL B C 1
ATOM 5497 O O . VAL B 1 303 ? -17.125 49.312 20.609 1 89.88 303 VAL B O 1
ATOM 5500 N N . TYR B 1 304 ? -17.906 47.219 19.875 1 88.44 304 TYR B N 1
ATOM 5501 C CA . TYR B 1 304 ? -16.609 46.719 19.422 1 88.44 304 TYR B CA 1
ATOM 5502 C C . TYR B 1 304 ? -16.562 46.594 17.906 1 88.44 304 TYR B C 1
ATOM 5504 O O . TYR B 1 304 ? -17 45.594 17.328 1 88.44 304 TYR B O 1
ATOM 5512 N N . PRO B 1 305 ? -15.969 47.594 17.234 1 88.12 305 PRO B N 1
ATOM 5513 C CA . PRO B 1 305 ? -15.828 47.531 15.781 1 88.12 305 PRO B CA 1
ATOM 5514 C C . PRO B 1 305 ? -14.602 46.719 15.344 1 88.12 305 PRO B C 1
ATOM 5516 O O . PRO B 1 305 ? -13.625 47.312 14.875 1 88.12 305 PRO B O 1
ATOM 5519 N N . LEU B 1 306 ? -14.703 45.469 15.359 1 85.19 306 LEU B N 1
ATOM 5520 C CA . LEU B 1 306 ? -13.523 44.625 15.211 1 85.19 306 LEU B CA 1
ATOM 5521 C C . LEU B 1 306 ? -13.422 44.062 13.789 1 85.19 306 LEU B C 1
ATOM 5523 O O . LEU B 1 306 ? -12.508 43.281 13.484 1 85.19 306 LEU B O 1
ATOM 5527 N N . HIS B 1 307 ? -14.305 44.406 12.961 1 85.06 307 HIS B N 1
ATOM 5528 C CA . HIS B 1 307 ? -14.422 43.812 11.625 1 85.06 307 HIS B CA 1
ATOM 5529 C C . HIS B 1 307 ? -13.102 43.906 10.867 1 85.06 307 HIS B C 1
ATOM 5531 O O . HIS B 1 307 ? -12.656 42.938 10.258 1 85.06 307 HIS B O 1
ATOM 5537 N N . ASP B 1 308 ? -12.508 45.062 10.883 1 75.69 308 ASP B N 1
ATOM 5538 C CA . ASP B 1 308 ? -11.305 45.281 10.086 1 75.69 308 ASP B CA 1
ATOM 5539 C C . ASP B 1 308 ? -10.047 45.156 10.945 1 75.69 308 ASP B C 1
ATOM 5541 O O . ASP B 1 308 ? -8.938 45.406 10.461 1 75.69 308 ASP B O 1
ATOM 5545 N N . PHE B 1 309 ? -10.352 44.906 12.172 1 74.94 309 PHE B N 1
ATOM 5546 C CA . PHE B 1 309 ? -9.234 44.812 13.109 1 74.94 309 PHE B CA 1
ATOM 5547 C C . PHE B 1 309 ? -8.594 43.438 13.031 1 74.94 309 PHE B C 1
ATOM 5549 O O . PHE B 1 309 ? -7.371 43.344 12.898 1 74.94 309 PHE B O 1
ATOM 5556 N N . LEU B 1 310 ? -9.398 42.375 13.156 1 76 310 LEU B N 1
ATOM 5557 C CA . LEU B 1 310 ? -8.891 41.031 13.188 1 76 310 LEU B CA 1
ATOM 5558 C C . LEU B 1 310 ? -10.016 40 12.953 1 76 310 LEU B C 1
ATOM 5560 O O . LEU B 1 310 ? -11.117 40.188 13.484 1 76 310 LEU B O 1
ATOM 5564 N N . PRO B 1 311 ? -9.641 39.062 12.07 1 81.69 311 PRO B N 1
ATOM 5565 C CA . PRO B 1 311 ? -10.641 38 11.977 1 81.69 311 PRO B CA 1
ATOM 5566 C C . PRO B 1 311 ? -10.734 37.156 13.242 1 81.69 311 PRO B C 1
ATOM 5568 O O . PRO B 1 311 ? -9.711 36.844 13.867 1 81.69 311 PRO B O 1
ATOM 5571 N N . LEU B 1 312 ? -12 36.906 13.672 1 86 312 LEU B N 1
ATOM 5572 C CA . LEU B 1 312 ? -12.227 36.188 14.906 1 86 312 LEU B CA 1
ATOM 5573 C C . LEU B 1 312 ? -13.172 35 14.672 1 86 312 LEU B C 1
ATOM 5575 O O . LEU B 1 312 ? -14.07 35.094 13.836 1 86 312 LEU B O 1
ATOM 5579 N N . LYS B 1 313 ? -12.812 33.938 15.438 1 86.06 313 LYS B N 1
ATOM 5580 C CA . LYS B 1 313 ? -13.75 32.812 15.461 1 86.06 313 LYS B CA 1
ATOM 5581 C C . LYS B 1 313 ? -14.891 33.062 16.438 1 86.06 313 LYS B C 1
ATOM 5583 O O . LYS B 1 313 ? -14.75 33.875 17.359 1 86.06 313 LYS B O 1
ATOM 5588 N N . GLN B 1 314 ? -16 32.375 16.125 1 82.5 314 GLN B N 1
ATOM 5589 C CA . GLN B 1 314 ? -17.188 32.594 16.953 1 82.5 314 GLN B CA 1
ATOM 5590 C C . GLN B 1 314 ? -16.906 32.281 18.422 1 82.5 314 GLN B C 1
ATOM 5592 O O . GLN B 1 314 ? -17.375 33 19.312 1 82.5 314 GLN B O 1
ATOM 5597 N N . ASP B 1 315 ? -16.219 31.281 18.641 1 83.19 315 ASP B N 1
ATOM 5598 C CA . ASP B 1 315 ? -15.922 30.906 20.016 1 83.19 315 ASP B CA 1
ATOM 5599 C C . ASP B 1 315 ? -15.023 31.922 20.703 1 83.19 315 ASP B C 1
ATOM 5601 O O . ASP B 1 315 ? -15.133 32.156 21.906 1 83.19 315 ASP B O 1
ATOM 5605 N N . GLU B 1 316 ? -14.211 32.562 20.016 1 81.25 316 GLU B N 1
ATOM 5606 C CA . GLU B 1 316 ? -13.344 33.594 20.531 1 81.25 316 GLU B CA 1
ATOM 5607 C C . GLU B 1 316 ? -14.148 34.844 20.938 1 81.25 316 GLU B C 1
ATOM 5609 O O . GLU B 1 316 ? -13.906 35.438 21.984 1 81.25 316 GLU B O 1
ATOM 5614 N N . VAL B 1 317 ? -15.125 35.125 20.125 1 81.38 317 VAL B N 1
ATOM 5615 C CA . VAL B 1 317 ? -16 36.25 20.391 1 81.38 317 VAL B CA 1
ATOM 5616 C C . VAL B 1 317 ? -16.812 35.969 21.656 1 81.38 317 VAL B C 1
ATOM 5618 O O . VAL B 1 317 ? -17 36.875 22.5 1 81.38 317 VAL B O 1
ATOM 5621 N N . THR B 1 318 ? -17.219 34.75 21.703 1 79.19 318 THR B N 1
ATOM 5622 C CA . THR B 1 318 ? -17.984 34.375 22.891 1 79.19 318 THR B CA 1
ATOM 5623 C C . THR B 1 318 ? -17.141 34.531 24.156 1 79.19 318 THR B C 1
ATOM 5625 O O . THR B 1 318 ? -17.641 34.938 25.203 1 79.19 318 THR B O 1
ATOM 5628 N N . ARG B 1 319 ? -15.945 34.219 24.047 1 74.81 319 ARG B N 1
ATOM 5629 C CA . ARG B 1 319 ? -15.039 34.344 25.188 1 74.81 319 ARG B CA 1
ATOM 5630 C C . ARG B 1 319 ? -14.844 35.812 25.562 1 74.81 319 ARG B C 1
ATOM 5632 O O . ARG B 1 319 ? -14.766 36.156 26.734 1 74.81 319 ARG B O 1
ATOM 5639 N N . ILE B 1 320 ? -14.766 36.688 24.609 1 72.25 320 ILE B N 1
ATOM 5640 C CA . ILE B 1 320 ? -14.641 38.125 24.797 1 72.25 320 ILE B CA 1
ATOM 5641 C C . ILE B 1 320 ? -15.852 38.625 25.578 1 72.25 320 ILE B C 1
ATOM 5643 O O . ILE B 1 320 ? -15.703 39.406 26.531 1 72.25 320 ILE B O 1
ATOM 5647 N N . THR B 1 321 ? -16.969 38.156 25.172 1 74.5 321 THR B N 1
ATOM 5648 C CA . THR B 1 321 ? -18.219 38.656 25.75 1 74.5 321 THR B CA 1
ATOM 5649 C C . THR B 1 321 ? -18.359 38.188 27.203 1 74.5 321 THR B C 1
ATOM 5651 O O . THR B 1 321 ? -18.906 38.906 28.031 1 74.5 321 THR B O 1
ATOM 5654 N N . LYS B 1 322 ? -17.859 37.062 27.406 1 72.12 322 LYS B N 1
ATOM 5655 C CA . LYS B 1 322 ? -17.969 36.531 28.766 1 72.12 322 LYS B CA 1
ATOM 5656 C C . LYS B 1 322 ? -17.047 37.25 29.719 1 72.12 322 LYS B C 1
ATOM 5658 O O . LYS B 1 322 ? -17.359 37.406 30.906 1 72.12 322 LYS B O 1
ATOM 5663 N N . GLU B 1 323 ? -16.031 37.594 29.109 1 67.31 323 GLU B N 1
ATOM 5664 C CA . GLU B 1 323 ? -15.047 38.281 29.953 1 67.31 323 GLU B CA 1
ATOM 5665 C C . GLU B 1 323 ? -15.492 39.688 30.297 1 67.31 323 GLU B C 1
ATOM 5667 O O . GLU B 1 323 ? -15.172 40.188 31.375 1 67.31 323 GLU B O 1
ATOM 5672 N N . TYR B 1 324 ? -16.234 40.281 29.344 1 62.53 324 TYR B N 1
ATOM 5673 C CA . TYR B 1 324 ? -16.641 41.688 29.562 1 62.53 324 TYR B CA 1
ATOM 5674 C C . TYR B 1 324 ? -18.047 41.75 30.141 1 62.53 324 TYR B C 1
ATOM 5676 O O . TYR B 1 324 ? -18.953 41.094 29.672 1 62.53 324 TYR B O 1
ATOM 5684 N N . LYS B 1 325 ? -18.078 42.062 31.312 1 62.56 325 LYS B N 1
ATOM 5685 C CA . LYS B 1 325 ? -19.25 42.062 32.188 1 62.56 325 LYS B CA 1
ATOM 5686 C C . LYS B 1 325 ? -20.219 43.188 31.781 1 62.56 325 LYS B C 1
ATOM 5688 O O . LYS B 1 325 ? -21.047 43.594 32.594 1 62.56 325 LYS B O 1
ATOM 5693 N N . SER B 1 326 ? -20.047 43.781 30.578 1 66.06 326 SER B N 1
ATOM 5694 C CA . SER B 1 326 ? -21.062 44.75 30.297 1 66.06 326 SER B CA 1
ATOM 5695 C C . SER B 1 326 ? -22.375 44.094 29.859 1 66.06 326 SER B C 1
ATOM 5697 O O . SER B 1 326 ? -22.359 43.188 29.031 1 66.06 326 SER B O 1
ATOM 5699 N N . PRO B 1 327 ? -23.406 44.406 30.469 1 74.56 327 PRO B N 1
ATOM 5700 C CA . PRO B 1 327 ? -24.703 43.844 30.125 1 74.56 327 PRO B CA 1
ATOM 5701 C C . PRO B 1 327 ? -25.156 44.156 28.703 1 74.56 327 PRO B C 1
ATOM 5703 O O . PRO B 1 327 ? -25.969 43.438 28.125 1 74.56 327 PRO B O 1
ATOM 5706 N N . ASN B 1 328 ? -24.703 45.25 28.125 1 87.94 328 ASN B N 1
ATOM 5707 C CA . ASN B 1 328 ? -25.062 45.656 26.766 1 87.94 328 ASN B CA 1
ATOM 5708 C C . ASN B 1 328 ? -23.828 45.812 25.875 1 87.94 328 ASN B C 1
ATOM 5710 O O . ASN B 1 328 ? -23 46.688 26.125 1 87.94 328 ASN B O 1
ATOM 5714 N N . MET B 1 329 ? -23.719 44.906 24.812 1 90.81 329 MET B N 1
ATOM 5715 C CA . MET B 1 329 ? -22.531 44.906 23.953 1 90.81 329 MET B CA 1
ATOM 5716 C C . MET B 1 329 ? -22.922 44.719 22.5 1 90.81 329 MET B C 1
ATOM 5718 O O . MET B 1 329 ? -23.891 44 22.203 1 90.81 329 MET B O 1
ATOM 5722 N N . ILE B 1 330 ? -22.219 45.406 21.625 1 90.75 330 ILE B N 1
ATOM 5723 C CA . ILE B 1 330 ? -22.344 45.219 20.172 1 90.75 330 ILE B CA 1
ATOM 5724 C C . ILE B 1 330 ? -20.969 44.906 19.578 1 90.75 330 ILE B C 1
ATOM 5726 O O . ILE B 1 330 ? -20.016 45.688 19.75 1 90.75 330 ILE B O 1
ATOM 5730 N N . ILE B 1 331 ? -20.859 43.75 18.906 1 90.44 331 ILE B N 1
ATOM 5731 C CA . ILE B 1 331 ? -19.562 43.344 18.344 1 90.44 331 ILE B CA 1
ATOM 5732 C C . ILE B 1 331 ? -19.703 43.062 16.859 1 90.44 331 ILE B C 1
ATOM 5734 O O . ILE B 1 331 ? -20.484 42.219 16.438 1 90.44 331 ILE B O 1
ATOM 5738 N N . LEU B 1 332 ? -18.984 43.875 16.094 1 91.12 332 LEU B N 1
ATOM 5739 C CA . LEU B 1 332 ? -18.875 43.625 14.656 1 91.12 332 LEU B CA 1
ATOM 5740 C C . LEU B 1 332 ? -17.531 43 14.32 1 91.12 332 LEU B C 1
ATOM 5742 O O . LEU B 1 332 ? -16.484 43.562 14.641 1 91.12 332 LEU B O 1
ATOM 5746 N N . PHE B 1 333 ? -17.625 41.781 13.695 1 89.06 333 PHE B N 1
ATOM 5747 C CA . PHE B 1 333 ? -16.359 41.094 13.406 1 89.06 333 PHE B CA 1
ATOM 5748 C C . PHE B 1 333 ? -16.453 40.281 12.125 1 89.06 333 PHE B C 1
ATOM 5750 O O . PHE B 1 333 ? -17.562 40 11.648 1 89.06 333 PHE B O 1
ATOM 5757 N N . LYS B 1 334 ? -15.219 40.094 11.609 1 88.25 334 LYS B N 1
ATOM 5758 C CA . LYS B 1 334 ? -15.094 39.25 10.414 1 88.25 334 LYS B CA 1
ATOM 5759 C C . LYS B 1 334 ? -14.617 37.844 10.781 1 88.25 334 LYS B C 1
ATOM 5761 O O . LYS B 1 334 ? -13.742 37.688 11.633 1 88.25 334 LYS B O 1
ATOM 5766 N N . LEU B 1 335 ? -15.312 36.812 10.172 1 86.12 335 LEU B N 1
ATOM 5767 C CA . LEU B 1 335 ? -14.891 35.438 10.352 1 86.12 335 LEU B CA 1
ATOM 5768 C C . LEU B 1 335 ? -13.711 35.125 9.445 1 86.12 335 LEU B C 1
ATOM 5770 O O . LEU B 1 335 ? -13.555 35.719 8.383 1 86.12 335 LEU B O 1
ATOM 5774 N N . PRO B 1 336 ? -12.836 34.125 10.016 1 75.75 336 PRO B N 1
ATOM 5775 C CA . PRO B 1 336 ? -11.734 33.719 9.148 1 75.75 336 PRO B CA 1
ATOM 5776 C C . PRO B 1 336 ? -12.227 33.156 7.812 1 75.75 336 PRO B C 1
ATOM 5778 O O . PRO B 1 336 ? -11.516 33.219 6.809 1 75.75 336 PRO B O 1
ATOM 5781 N N . GLN B 1 337 ? -13.391 32.531 7.723 1 72 337 GLN B N 1
ATOM 5782 C CA . GLN B 1 337 ? -13.961 31.906 6.543 1 72 337 GLN B CA 1
ATOM 5783 C C . GLN B 1 337 ? -14.789 32.906 5.727 1 72 337 GLN B C 1
ATOM 5785 O O . GLN B 1 337 ? -15.797 32.531 5.129 1 72 337 GLN B O 1
ATOM 5790 N N . ASN B 1 338 ? -14.516 34.188 5.707 1 72.38 338 ASN B N 1
ATOM 5791 C CA . ASN B 1 338 ? -14.992 35.25 4.816 1 72.38 338 ASN B CA 1
ATOM 5792 C C . ASN B 1 338 ? -16.453 35.625 5.105 1 72.38 338 ASN B C 1
ATOM 5794 O O . ASN B 1 338 ? -17.266 35.719 4.184 1 72.38 338 ASN B O 1
ATOM 5798 N N . ALA B 1 339 ? -16.891 35.562 6.164 1 85.12 339 ALA B N 1
ATOM 5799 C CA . ALA B 1 339 ? -18.172 36.125 6.566 1 85.12 339 ALA B CA 1
ATOM 5800 C C . ALA B 1 339 ? -18.016 37.156 7.656 1 85.12 339 ALA B C 1
ATOM 5802 O O . ALA B 1 339 ? -16.953 37.25 8.281 1 85.12 339 ALA B O 1
ATOM 5803 N N . SER B 1 340 ? -19.031 38.125 7.684 1 91.19 340 SER B N 1
ATOM 5804 C CA . SER B 1 340 ? -19.062 39.094 8.758 1 91.19 340 SER B CA 1
ATOM 5805 C C . SER B 1 340 ? -20.281 38.906 9.664 1 91.19 340 SER B C 1
ATOM 5807 O O . SER B 1 340 ? -21.344 38.5 9.195 1 91.19 340 SER B O 1
ATOM 5809 N N . ILE B 1 341 ? -20.078 39.062 10.867 1 92.25 341 ILE B N 1
ATOM 5810 C CA . ILE B 1 341 ? -21.156 38.875 11.828 1 92.25 341 ILE B CA 1
ATOM 5811 C C . ILE B 1 341 ? -21.25 40.062 12.758 1 92.25 341 ILE B C 1
ATOM 5813 O O . ILE B 1 341 ? -20.219 40.656 13.125 1 92.25 341 ILE B O 1
ATOM 5817 N N . LEU B 1 342 ? -22.484 40.531 13 1 92.44 342 LEU B N 1
ATOM 5818 C CA . LEU B 1 342 ? -22.797 41.5 14.039 1 92.44 342 LEU B CA 1
ATOM 5819 C C . LEU B 1 342 ? -23.531 40.844 15.195 1 92.44 342 LEU B C 1
ATOM 5821 O O . LEU B 1 342 ? -24.641 40.312 15.008 1 92.44 342 LEU B O 1
ATOM 5825 N N . ASN B 1 343 ? -22.859 40.812 16.344 1 91.38 343 ASN B N 1
ATOM 5826 C CA . ASN B 1 343 ? -23.484 40.281 17.547 1 91.38 343 ASN B CA 1
ATOM 5827 C C . ASN B 1 343 ? -23.922 41.406 18.484 1 91.38 343 ASN B C 1
ATOM 5829 O O . ASN B 1 343 ? -23.125 42.312 18.781 1 91.38 343 ASN B O 1
ATOM 5833 N N . ILE B 1 344 ? -25.219 41.375 18.906 1 89.88 344 ILE B N 1
ATOM 5834 C CA . ILE B 1 344 ? -25.734 42.375 19.844 1 89.88 344 ILE B CA 1
ATOM 5835 C C . ILE B 1 344 ? -26.219 41.656 21.109 1 89.88 344 ILE B C 1
ATOM 5837 O O . ILE B 1 344 ? -27.016 40.719 21.031 1 89.88 344 ILE B O 1
ATOM 5841 N N . TYR B 1 345 ? -25.641 42.062 22.156 1 88.44 345 TYR B N 1
ATOM 5842 C CA . TYR B 1 345 ? -26.062 41.594 23.469 1 88.44 345 TYR B CA 1
ATOM 5843 C C . TYR B 1 345 ? -26.734 42.719 24.266 1 88.44 345 TYR B C 1
ATOM 5845 O O . TYR B 1 345 ? -26.141 43.781 24.469 1 88.44 345 TYR B O 1
ATOM 5853 N N . ALA B 1 346 ? -28.016 42.531 24.641 1 87.81 346 ALA B N 1
ATOM 5854 C CA . ALA B 1 346 ? -28.766 43.531 25.391 1 87.81 346 ALA B CA 1
ATOM 5855 C C . ALA B 1 346 ? -29.719 42.875 26.391 1 87.81 346 ALA B C 1
ATOM 5857 O O . ALA B 1 346 ? -30.219 41.75 26.141 1 87.81 346 ALA B O 1
ATOM 5858 N N . GLN B 1 347 ? -29.906 43.531 27.516 1 84.5 347 GLN B N 1
ATOM 5859 C CA . GLN B 1 347 ? -30.875 43.062 28.484 1 84.5 347 GLN B CA 1
ATOM 5860 C C . GLN B 1 347 ? -32.281 42.969 27.891 1 84.5 347 GLN B C 1
ATOM 5862 O O . GLN B 1 347 ? -33.031 42.031 28.188 1 84.5 347 GLN B O 1
ATOM 5867 N N . ASN B 1 348 ? -32.625 43.969 27.078 1 84.12 348 ASN B N 1
ATOM 5868 C CA . ASN B 1 348 ? -33.844 44.031 26.312 1 84.12 348 ASN B CA 1
ATOM 5869 C C . ASN B 1 348 ? -33.562 44.344 24.844 1 84.12 348 ASN B C 1
ATOM 5871 O O . ASN B 1 348 ? -33.156 45.438 24.5 1 84.12 348 ASN B O 1
ATOM 5875 N N . ILE B 1 349 ? -33.844 43.344 24 1 86.81 349 ILE B N 1
ATOM 5876 C CA . ILE B 1 349 ? -33.438 43.406 22.594 1 86.81 349 ILE B CA 1
ATOM 5877 C C . ILE B 1 349 ? -34.312 44.438 21.875 1 86.81 349 ILE B C 1
ATOM 5879 O O . ILE B 1 349 ? -33.938 44.969 20.828 1 86.81 349 ILE B O 1
ATOM 5883 N N . ASP B 1 350 ? -35.438 44.75 22.469 1 87.62 350 ASP B N 1
ATOM 5884 C CA . ASP B 1 350 ? -36.344 45.688 21.844 1 87.62 350 ASP B CA 1
ATOM 5885 C C . ASP B 1 350 ? -35.719 47.094 21.766 1 87.62 350 ASP B C 1
ATOM 5887 O O . ASP B 1 350 ? -36.062 47.875 20.875 1 87.62 350 ASP B O 1
ATOM 5891 N N . ILE B 1 351 ? -34.812 47.344 22.578 1 87.69 351 ILE B N 1
ATOM 5892 C CA . ILE B 1 351 ? -34.188 48.656 22.672 1 87.69 351 ILE B CA 1
ATOM 5893 C C . ILE B 1 351 ? -33.406 48.938 21.391 1 87.69 351 ILE B C 1
ATOM 5895 O O . ILE B 1 351 ? -33.219 50.094 21 1 87.69 351 ILE B O 1
ATOM 5899 N N . VAL B 1 352 ? -33 47.844 20.75 1 88.19 352 VAL B N 1
ATOM 5900 C CA . VAL B 1 352 ? -32.094 48.031 19.609 1 88.19 352 VAL B CA 1
ATOM 5901 C C . VAL B 1 352 ? -32.875 47.844 18.312 1 88.19 352 VAL B C 1
ATOM 5903 O O . VAL B 1 352 ? -32.281 47.812 17.219 1 88.19 352 VAL B O 1
ATOM 5906 N N . GLU B 1 353 ? -34.094 47.75 18.312 1 89.31 353 GLU B N 1
ATOM 5907 C CA . GLU B 1 353 ? -34.938 47.5 17.141 1 89.31 353 GLU B CA 1
ATOM 5908 C C . GLU B 1 353 ? -34.781 48.594 16.094 1 89.31 353 GLU B C 1
ATOM 5910 O O . GLU B 1 353 ? -34.625 48.281 14.906 1 89.31 353 GLU B O 1
ATOM 5915 N N . PRO B 1 354 ? -34.781 49.844 16.547 1 89.88 354 PRO B N 1
ATOM 5916 C CA . PRO B 1 354 ? -34.594 50.906 15.539 1 89.88 354 PRO B CA 1
ATOM 5917 C C . PRO B 1 354 ? -33.25 50.812 14.844 1 89.88 354 PRO B C 1
ATOM 5919 O O . PRO B 1 354 ? -33.156 51.094 13.641 1 89.88 354 PRO B O 1
ATOM 5922 N N . LEU B 1 355 ? -32.344 50.5 15.602 1 90.38 355 LEU B N 1
ATOM 5923 C CA . LEU B 1 355 ? -31 50.344 15.039 1 90.38 355 LEU B CA 1
ATOM 5924 C C . LEU B 1 355 ? -30.953 49.219 14.023 1 90.38 355 LEU B C 1
ATOM 5926 O O . LEU B 1 355 ? -30.359 49.344 12.953 1 90.38 355 LEU B O 1
ATOM 5930 N N . ILE B 1 356 ? -31.609 48.125 14.289 1 90.56 356 ILE B N 1
ATOM 5931 C CA . ILE B 1 356 ? -31.641 46.938 13.43 1 90.56 356 ILE B CA 1
ATOM 5932 C C . ILE B 1 356 ? -32.344 47.281 12.117 1 90.56 356 ILE B C 1
ATOM 5934 O O . ILE B 1 356 ? -31.906 46.875 11.047 1 90.56 356 ILE B O 1
ATOM 5938 N N . GLU B 1 357 ? -33.375 47.969 12.242 1 90.06 357 GLU B N 1
ATOM 5939 C CA . GLU B 1 357 ? -34.125 48.344 11.062 1 90.06 357 GLU B CA 1
ATOM 5940 C C . GLU B 1 357 ? -33.281 49.219 10.133 1 90.06 357 GLU B C 1
ATOM 5942 O O . GLU B 1 357 ? -33.281 49.031 8.914 1 90.06 357 GLU B O 1
ATOM 5947 N N . ARG B 1 358 ? -32.562 50.062 10.734 1 91.31 358 ARG B N 1
ATOM 5948 C CA . ARG B 1 358 ? -31.719 50.938 9.953 1 91.31 358 ARG B CA 1
ATOM 5949 C C . ARG B 1 358 ? -30.578 50.156 9.297 1 91.31 358 ARG B C 1
ATOM 5951 O O . ARG B 1 358 ? -30.25 50.406 8.133 1 91.31 358 ARG B O 1
ATOM 5958 N N . LEU B 1 359 ? -30.078 49.281 10.062 1 91.38 359 LEU B N 1
ATOM 5959 C CA . LEU B 1 359 ? -28.984 48.469 9.547 1 91.38 359 LEU B CA 1
ATOM 5960 C C . LEU B 1 359 ? -29.453 47.594 8.375 1 91.38 359 LEU B C 1
ATOM 5962 O O . LEU B 1 359 ? -28.75 47.469 7.367 1 91.38 359 LEU B O 1
ATOM 5966 N N . GLN B 1 360 ? -30.578 47.094 8.508 1 90.69 360 GLN B N 1
ATOM 5967 C CA . GLN B 1 360 ? -31.125 46.188 7.48 1 90.69 360 GLN B CA 1
ATOM 5968 C C . GLN B 1 360 ? -31.438 46.969 6.203 1 90.69 360 GLN B C 1
ATOM 5970 O O . GLN B 1 360 ? -31.328 46.438 5.102 1 90.69 360 GLN B O 1
ATOM 5975 N N . GLU B 1 361 ? -31.688 48.125 6.363 1 90.5 361 GLU B N 1
ATOM 5976 C CA . GLU B 1 361 ? -31.969 48.969 5.211 1 90.5 361 GLU B CA 1
ATOM 5977 C C . GLU B 1 361 ? -30.703 49.281 4.434 1 90.5 361 GLU B C 1
ATOM 5979 O O . GLU B 1 361 ? -30.719 49.375 3.201 1 90.5 361 GLU B O 1
ATOM 5984 N N . LEU B 1 362 ? -29.656 49.438 5.164 1 89.06 362 LEU B N 1
ATOM 5985 C CA . LEU B 1 362 ? -28.406 49.875 4.543 1 89.06 362 LEU B CA 1
ATOM 5986 C C . LEU B 1 362 ? -27.609 48.656 4.051 1 89.06 362 LEU B C 1
ATOM 5988 O O . LEU B 1 362 ? -27.078 48.688 2.939 1 89.06 362 LEU B O 1
ATOM 5992 N N . VAL B 1 363 ? -27.469 47.688 4.938 1 91 363 VAL B N 1
ATOM 5993 C CA . VAL B 1 363 ? -26.719 46.5 4.617 1 91 363 VAL B CA 1
ATOM 5994 C C . VAL B 1 363 ? -27.516 45.25 5.062 1 91 363 VAL B C 1
ATOM 5996 O O . VAL B 1 363 ? -27.391 44.812 6.207 1 91 363 VAL B O 1
ATOM 5999 N N . PRO B 1 364 ? -28.141 44.625 4.094 1 89.06 364 PRO B N 1
ATOM 6000 C CA . PRO B 1 364 ? -29.031 43.5 4.461 1 89.06 364 PRO B CA 1
ATOM 6001 C C . PRO B 1 364 ? -28.25 42.281 4.938 1 89.06 364 PRO B C 1
ATOM 6003 O O . PRO B 1 364 ? -27.188 41.969 4.391 1 89.06 364 PRO B O 1
ATOM 6006 N N . GLY B 1 365 ? -28.75 41.719 5.977 1 91.56 365 GLY B N 1
ATOM 6007 C CA . GLY B 1 365 ? -28.234 40.469 6.504 1 91.56 365 GLY B CA 1
ATOM 6008 C C . GLY B 1 365 ? -29.297 39.562 7.082 1 91.56 365 GLY B C 1
ATOM 6009 O O . GLY B 1 365 ? -30.5 39.875 6.992 1 91.56 365 GLY B O 1
ATOM 6010 N N . THR B 1 366 ? -28.891 38.344 7.457 1 93.56 366 THR B N 1
ATOM 6011 C CA . THR B 1 366 ? -29.812 37.406 8.094 1 93.56 366 THR B CA 1
ATOM 6012 C C . THR B 1 366 ? -29.828 37.594 9.602 1 93.56 366 THR B C 1
ATOM 6014 O O . THR B 1 366 ? -28.781 37.562 10.25 1 93.56 366 THR B O 1
ATOM 6017 N N . ILE B 1 367 ? -31.094 37.75 10.094 1 91.62 367 ILE B N 1
ATOM 6018 C CA . ILE B 1 367 ? -31.219 38.094 11.508 1 91.62 367 ILE B CA 1
ATOM 6019 C C . ILE B 1 367 ? -31.547 36.844 12.312 1 91.62 367 ILE B C 1
ATOM 6021 O O . ILE B 1 367 ? -32.406 36.031 11.906 1 91.62 367 ILE B O 1
ATOM 6025 N N . GLY B 1 368 ? -30.781 36.531 13.344 1 91.12 368 GLY B N 1
ATOM 6026 C CA . GLY B 1 368 ? -31.094 35.562 14.391 1 91.12 368 GLY B CA 1
ATOM 6027 C C . GLY B 1 368 ? -31.359 36.219 15.734 1 91.12 368 GLY B C 1
ATOM 6028 O O . GLY B 1 368 ? -30.562 37.031 16.203 1 91.12 368 GLY B O 1
ATOM 6029 N N . ARG B 1 369 ? -32.594 35.906 16.406 1 87.62 369 ARG B N 1
ATOM 6030 C CA . ARG B 1 369 ? -32.969 36.594 17.641 1 87.62 369 ARG B CA 1
ATOM 6031 C C . ARG B 1 369 ? -33.125 35.594 18.781 1 87.62 369 ARG B C 1
ATOM 6033 O O . ARG B 1 369 ? -33.625 34.469 18.594 1 87.62 369 ARG B O 1
ATOM 6040 N N . GLY B 1 370 ? -32.406 35.906 19.781 1 83.94 370 GLY B N 1
ATOM 6041 C CA . GLY B 1 370 ? -32.656 35.25 21.062 1 83.94 370 GLY B CA 1
ATOM 6042 C C . GLY B 1 370 ? -33.25 36.156 22.109 1 83.94 370 GLY B C 1
ATOM 6043 O O . GLY B 1 370 ? -33.75 37.25 21.781 1 83.94 370 GLY B O 1
ATOM 6044 N N . LYS B 1 371 ? -33.375 35.781 23.422 1 84.19 371 LYS B N 1
ATOM 6045 C CA . LYS B 1 371 ? -33.969 36.594 24.5 1 84.19 371 LYS B CA 1
ATOM 6046 C C . LYS B 1 371 ? -33.125 37.812 24.797 1 84.19 371 LYS B C 1
ATOM 6048 O O . LYS B 1 371 ? -33.656 38.906 24.953 1 84.19 371 LYS B O 1
ATOM 6053 N N . THR B 1 372 ? -31.812 37.625 24.812 1 85.75 372 THR B N 1
ATOM 6054 C CA . THR B 1 372 ? -30.922 38.719 25.172 1 85.75 372 THR B CA 1
ATOM 6055 C C . THR B 1 372 ? -29.828 38.875 24.125 1 85.75 372 THR B C 1
ATOM 6057 O O . THR B 1 372 ? -28.844 39.594 24.359 1 85.75 372 THR B O 1
ATOM 6060 N N . THR B 1 373 ? -30.047 38.156 23.078 1 87.44 373 THR B N 1
ATOM 6061 C CA . THR B 1 373 ? -29.016 38.188 22.062 1 87.44 373 THR B CA 1
ATOM 6062 C C . THR B 1 373 ? -29.625 38.312 20.672 1 87.44 373 THR B C 1
ATOM 6064 O O . THR B 1 373 ? -30.719 37.812 20.422 1 87.44 373 THR B O 1
ATOM 6067 N N . LEU B 1 374 ? -28.938 39.094 19.859 1 90 374 LEU B N 1
ATOM 6068 C CA . LEU B 1 374 ? -29.297 39.25 18.453 1 90 374 LEU B CA 1
ATOM 6069 C C . LEU B 1 374 ? -28.062 39.156 17.562 1 90 374 LEU B C 1
ATOM 6071 O O . LEU B 1 374 ? -27 39.688 17.922 1 90 374 LEU B O 1
ATOM 6075 N N . SER B 1 375 ? -28.266 38.375 16.5 1 90.88 375 SER B N 1
ATOM 6076 C CA . SER B 1 375 ? -27.141 38.25 15.578 1 90.88 375 SER B CA 1
ATOM 6077 C C . SER B 1 375 ? -27.562 38.531 14.148 1 90.88 375 SER B C 1
ATOM 6079 O O . SER B 1 375 ? -28.672 38.156 13.734 1 90.88 375 SER B O 1
ATOM 6081 N N . ILE B 1 376 ? -26.734 39.344 13.508 1 90.94 376 ILE B N 1
ATOM 6082 C CA . ILE B 1 376 ? -26.922 39.562 12.07 1 90.94 376 ILE B CA 1
ATOM 6083 C C . ILE B 1 376 ? -25.75 38.938 11.305 1 90.94 376 ILE B C 1
ATOM 6085 O O . ILE B 1 376 ? -24.594 39.312 11.5 1 90.94 376 ILE B O 1
ATOM 6089 N N . LYS B 1 377 ? -26.062 37.969 10.453 1 91.5 377 LYS B N 1
ATOM 6090 C CA . LYS B 1 377 ? -25.047 37.312 9.641 1 91.5 377 LYS B CA 1
ATOM 6091 C C . LYS B 1 377 ? -25.062 37.844 8.203 1 91.5 377 LYS B C 1
ATOM 6093 O O . LYS B 1 377 ? -26.125 37.906 7.582 1 91.5 377 LYS B O 1
ATOM 6098 N N . TYR B 1 378 ? -23.859 38.281 7.805 1 89.12 378 TYR B N 1
ATOM 6099 C CA . TYR B 1 378 ? -23.672 38.688 6.414 1 89.12 378 TYR B CA 1
ATOM 6100 C C . TYR B 1 378 ? -22.984 37.562 5.617 1 89.12 378 TYR B C 1
ATOM 6102 O O . TYR B 1 378 ? -21.875 37.156 5.957 1 89.12 378 TYR B O 1
ATOM 6110 N N . PRO B 1 379 ? -23.641 37.031 4.66 1 76.88 379 PRO B N 1
ATOM 6111 C CA . PRO B 1 379 ? -23.141 35.844 3.959 1 76.88 379 PRO B CA 1
ATOM 6112 C C . PRO B 1 379 ? -21.797 36.094 3.281 1 76.88 379 PRO B C 1
ATOM 6114 O O . PRO B 1 379 ? -21.062 35.125 2.984 1 76.88 379 PRO B O 1
ATOM 6117 N N . LYS B 1 380 ? -21.531 37.344 2.965 1 79.25 380 LYS B N 1
ATOM 6118 C CA . LYS B 1 380 ? -20.234 37.719 2.416 1 79.25 380 LYS B CA 1
ATOM 6119 C C . LYS B 1 380 ? -19.516 38.719 3.322 1 79.25 380 LYS B C 1
ATOM 6121 O O . LYS B 1 380 ? -20.172 39.531 4.008 1 79.25 380 LYS B O 1
ATOM 6126 N N . PRO B 1 381 ? -18.172 38.562 3.32 1 83.12 381 PRO B N 1
ATOM 6127 C CA . PRO B 1 381 ? -17.438 39.562 4.121 1 83.12 381 PRO B CA 1
ATOM 6128 C C . PRO B 1 381 ? -17.734 41 3.699 1 83.12 381 PRO B C 1
ATOM 6130 O O . PRO B 1 381 ? -17.719 41.312 2.506 1 83.12 381 PRO B O 1
ATOM 6133 N N . LEU B 1 382 ? -18.109 41.781 4.719 1 87.19 382 LEU B N 1
ATOM 6134 C CA . LEU B 1 382 ? -18.375 43.156 4.422 1 87.19 382 LEU B CA 1
ATOM 6135 C C . LEU B 1 382 ? -17.141 43.844 3.848 1 87.19 382 LEU B C 1
ATOM 6137 O O . LEU B 1 382 ? -16.031 43.656 4.34 1 87.19 382 LEU B O 1
ATOM 6141 N N . GLY B 1 383 ? -17.359 44.438 2.697 1 83.06 383 GLY B N 1
ATOM 6142 C CA . GLY B 1 383 ? -16.297 45.281 2.18 1 83.06 383 GLY B CA 1
ATOM 6143 C C . GLY B 1 383 ? -15.969 46.469 3.088 1 83.06 383 GLY B C 1
ATOM 6144 O O . GLY B 1 383 ? -16.703 46.75 4.039 1 83.06 383 GLY B O 1
ATOM 6145 N N . THR B 1 384 ? -14.828 47.062 2.861 1 80.31 384 THR B N 1
ATOM 6146 C CA . THR B 1 384 ? -14.367 48.188 3.678 1 80.31 384 THR B CA 1
ATOM 6147 C C . THR B 1 384 ? -15.438 49.281 3.766 1 80.31 384 THR B C 1
ATOM 6149 O O . THR B 1 384 ? -15.648 49.875 4.828 1 80.31 384 THR B O 1
ATOM 6152 N N . LYS B 1 385 ? -16.172 49.5 2.699 1 87.25 385 LYS B N 1
ATOM 6153 C CA . LYS B 1 385 ? -17.203 50.531 2.668 1 87.25 385 LYS B CA 1
ATOM 6154 C C . LYS B 1 385 ? -18.406 50.125 3.533 1 87.25 385 LYS B C 1
ATOM 6156 O O . LYS B 1 385 ? -18.875 50.938 4.336 1 87.25 385 LYS B O 1
ATOM 6161 N N . ASP B 1 386 ? -18.859 48.969 3.24 1 89.19 386 ASP B N 1
ATOM 6162 C CA . ASP B 1 386 ? -20.016 48.5 3.992 1 89.19 386 ASP B CA 1
ATOM 6163 C C . ASP B 1 386 ? -19.703 48.375 5.48 1 89.19 386 ASP B C 1
ATOM 6165 O O . ASP B 1 386 ? -20.531 48.688 6.328 1 89.19 386 ASP B O 1
ATOM 6169 N N . ALA B 1 387 ? -18.594 47.906 5.719 1 88.69 387 ALA B N 1
ATOM 6170 C CA . ALA B 1 387 ? -18.172 47.781 7.113 1 88.69 387 ALA B CA 1
ATOM 6171 C C . ALA B 1 387 ? -18.125 49.156 7.789 1 88.69 387 ALA B C 1
ATOM 6173 O O . ALA B 1 387 ? -18.5 49.281 8.953 1 88.69 387 ALA B O 1
ATOM 6174 N N . LYS B 1 388 ? -17.609 50.062 7.094 1 88.12 388 LYS B N 1
ATOM 6175 C CA . LYS B 1 388 ? -17.562 51.406 7.625 1 88.12 388 LYS B CA 1
ATOM 6176 C C . LYS B 1 388 ? -18.953 51.969 7.875 1 88.12 388 LYS B C 1
ATOM 6178 O O . LYS B 1 388 ? -19.188 52.625 8.891 1 88.12 388 LYS B O 1
ATOM 6183 N N . ILE B 1 389 ? -19.844 51.719 6.973 1 89.88 389 ILE B N 1
ATOM 6184 C CA . ILE B 1 389 ? -21.219 52.156 7.109 1 89.88 389 ILE B CA 1
ATOM 6185 C C . ILE B 1 389 ? -21.828 51.562 8.383 1 89.88 389 ILE B C 1
ATOM 6187 O O . ILE B 1 389 ? -22.453 52.312 9.172 1 89.88 389 ILE B O 1
ATOM 6191 N N . VAL B 1 390 ? -21.688 50.344 8.508 1 91.44 390 VAL B N 1
ATOM 6192 C CA . VAL B 1 390 ? -22.234 49.656 9.672 1 91.44 390 VAL B CA 1
ATOM 6193 C C . VAL B 1 390 ? -21.609 50.188 10.945 1 91.44 390 VAL B C 1
ATOM 6195 O O . VAL B 1 390 ? -22.312 50.531 11.906 1 91.44 390 VAL B O 1
ATOM 6198 N N . THR B 1 391 ? -20.344 50.344 10.875 1 90 391 THR B N 1
ATOM 6199 C CA . THR B 1 391 ? -19.609 50.812 12.039 1 90 391 THR B CA 1
ATOM 6200 C C . THR B 1 391 ? -20.047 52.219 12.406 1 90 391 THR B C 1
ATOM 6202 O O . THR B 1 391 ? -20.25 52.531 13.578 1 90 391 THR B O 1
ATOM 6205 N N . ASP B 1 392 ? -20.156 53.062 11.43 1 90.69 392 ASP B N 1
ATOM 6206 C CA . ASP B 1 392 ? -20.562 54.438 11.664 1 90.69 392 ASP B CA 1
ATOM 6207 C C . ASP B 1 392 ? -21.953 54.5 12.281 1 90.69 392 ASP B C 1
ATOM 6209 O O . ASP B 1 392 ? -22.203 55.312 13.18 1 90.69 392 ASP B O 1
ATOM 6213 N N . LEU B 1 393 ? -22.781 53.75 11.82 1 90.88 393 LEU B N 1
ATOM 6214 C CA . LEU B 1 393 ? -24.141 53.719 12.352 1 90.88 393 LEU B CA 1
ATOM 6215 C C . LEU B 1 393 ? -24.141 53.219 13.805 1 90.88 393 LEU B C 1
ATOM 6217 O O . LEU B 1 393 ? -24.922 53.75 14.625 1 90.88 393 LEU B O 1
ATOM 6221 N N . LEU B 1 394 ? -23.359 52.25 14.125 1 91.06 394 LEU B N 1
ATOM 6222 C CA . LEU B 1 394 ? -23.266 51.719 15.477 1 91.06 394 LEU B CA 1
ATOM 6223 C C . LEU B 1 394 ? -22.734 52.75 16.453 1 91.06 394 LEU B C 1
ATOM 6225 O O . LEU B 1 394 ? -23.094 52.781 17.625 1 91.06 394 LEU B O 1
ATOM 6229 N N . LEU B 1 395 ? -21.891 53.625 15.883 1 90.44 395 LEU B N 1
ATOM 6230 C CA . LEU B 1 395 ? -21.188 54.562 16.75 1 90.44 395 LEU B CA 1
ATOM 6231 C C . LEU B 1 395 ? -21.969 55.875 16.875 1 90.44 395 LEU B C 1
ATOM 6233 O O . LEU B 1 395 ? -21.609 56.75 17.672 1 90.44 395 LEU B O 1
ATOM 6237 N N . THR B 1 396 ? -23.047 56 16.125 1 87.31 396 THR B N 1
ATOM 6238 C CA . THR B 1 396 ? -23.906 57.156 16.219 1 87.31 396 THR B CA 1
ATOM 6239 C C . THR B 1 396 ? -24.938 57 17.344 1 87.31 396 THR B C 1
ATOM 6241 O O . THR B 1 396 ? -25.562 55.938 17.453 1 87.31 396 THR B O 1
ATOM 6244 N N . THR B 1 397 ? -24.906 58.031 18.25 1 76.25 397 THR B N 1
ATOM 6245 C CA . THR B 1 397 ? -25.875 58 19.344 1 76.25 397 THR B CA 1
ATOM 6246 C C . THR B 1 397 ? -27.281 58.219 18.828 1 76.25 397 THR B C 1
ATOM 6248 O O . THR B 1 397 ? -27.5 59.062 17.953 1 76.25 397 THR B O 1
ATOM 6251 N N . SER B 1 398 ? -28.141 57.375 19.234 1 68.31 398 SER B N 1
ATOM 6252 C CA . SER B 1 398 ? -29.547 57.594 18.938 1 68.31 398 SER B CA 1
ATOM 6253 C C . SER B 1 398 ? -30.406 57.438 20.188 1 68.31 398 SER B C 1
ATOM 6255 O O . SER B 1 398 ? -30.078 56.688 21.078 1 68.31 398 SER B O 1
#

pLDDT: mean 91.3, std 7.39, range [62.53, 98.69]

Nearest PDB structures (foldseek):
  3kew-assembly1_A  TM=8.632E-01  e=6.081E-24  Clostridium perfringens ATCC 13124
  3kew-assembly2_B  TM=8.541E-01  e=2.162E-23  Clostridium perfringens ATCC 13124
  3wqy-assembly1_B  TM=6.031E-01  e=2.734E-26  Archaeoglobus fulgidus DSM 4304
  2zze-assembly2_B  TM=8.666E-01  e=4.364E-20  Pyrococcus horikoshii
  2zzg-assembly2_B  TM=8.533E-01  e=1.732E-19  Pyrococcus horikoshii

Sequence (796 aa):
MFHYLEEVTTFKAIVMGINKLEEGKYEVDLDKTYFFPQSGGQLGDKGSIINIPVTSTLKANSGRIIHILETEMDLPFREGDEVEATIDKHYRLLNSQTHTGQHILSRVALQLYGADTSSFTMGSEISVLELSIKLTSEQLLEVERKANLLALEGRNVISTIATCLDDMQKYPKELQKDGLSYPLRILEIDNFDICLCCGTHVSNTNQCGLIKILSTENVSRGLKLQFAVGERALDAVNHKLIILTKATSTLSVNENKVVESIQGLQEEIRTLKAREKVLVKTILPVINSQYKEVIHGGVSFHVYPLHDFLPLKQDEVTRITKEYKSPNMIILFKLPQNASILNIYAQNIDIVEPLIERLQELVPGTIGRGKTTLSIKYPKPLGTKDAKIVTDLLLTTSMFHYLEEVTTFKAIVMGINKLEEGKYEVDLDKTYFFPQSGGQLGDKGSIINIPVTSTLKANSGRIIHILETEMDLPFREGDEVEATIDKHYRLLNSQTHTGQHILSRVALQLYGADTSSFTMGSEISVLELSIKLTSEQLLEVERKANLLALEGRNVISTIATCLDDMQKYPKELQKDGLSYPLRILEIDNFDICLCCGTHVSNTNQCGLIKILSTENVSRGLKLQFAVGERALDAVNHKLIILTKATSTLSVNENKVVESIQGLQEEIRTLKAREKVLVKTILPVINSQYKEVIHGGVSFHVYPLHDFLPLKQDEVTRITKEYKSPNMIILFKLPQNASILNIYAQNIDIVEPLIERLQELVPGTIGRGKTTLSIKYPKPLGTKDAKIVTDLLLTTS

Solvent-accessible surface area (backbone atoms only — not comparable to full-atom values): 42036 Å² total; per-residue (Å²): 141,65,52,44,75,45,96,59,50,65,47,76,32,37,30,68,38,77,45,82,53,72,94,43,27,33,39,37,29,52,75,55,68,46,68,44,42,39,43,96,36,40,73,30,33,38,33,26,50,76,85,37,40,24,76,32,20,35,58,44,94,86,64,48,59,35,34,33,31,54,43,92,62,80,74,94,70,57,70,68,38,77,43,49,36,37,52,37,62,67,63,45,47,51,49,8,20,33,46,41,42,48,53,43,45,42,52,42,34,29,73,76,69,66,26,44,71,74,47,58,42,55,44,100,55,54,24,40,41,29,28,50,42,73,73,54,74,69,55,48,51,50,37,39,50,51,34,36,52,51,20,44,67,49,35,48,36,47,78,48,78,30,71,48,73,76,61,43,67,85,47,64,71,87,76,58,58,84,89,69,71,69,67,39,41,37,35,32,36,60,97,76,47,74,45,78,50,85,67,61,58,48,60,31,33,25,59,23,44,40,51,38,76,76,49,73,43,81,48,96,68,18,25,35,33,34,30,26,24,24,70,41,20,52,51,53,50,50,56,53,50,51,47,45,50,49,37,21,59,75,67,70,48,56,72,90,41,43,52,61,50,52,51,48,53,54,50,50,44,52,52,48,52,52,50,45,52,51,53,53,60,56,41,44,65,58,56,67,65,57,52,41,82,28,35,46,68,85,36,72,28,41,35,33,74,30,44,88,64,46,66,43,52,70,70,56,51,51,50,52,52,67,69,43,82,60,68,28,34,34,38,32,32,18,33,80,86,47,25,22,39,38,41,36,34,25,82,55,52,73,52,46,45,68,58,50,54,53,42,45,70,75,56,70,56,49,76,46,80,56,80,40,37,36,35,36,40,27,88,51,49,60,46,75,65,56,42,46,52,54,45,51,56,65,64,46,70,81,142,64,51,45,77,45,98,61,51,66,49,73,31,37,31,69,38,74,45,82,53,73,96,43,26,32,38,39,30,52,75,53,66,45,70,42,44,38,45,95,36,40,72,30,31,38,32,26,49,76,84,38,40,24,75,32,20,34,58,43,97,85,64,48,58,35,36,34,31,54,42,94,60,81,74,94,68,59,68,67,38,79,44,48,36,37,50,37,63,67,61,45,45,51,50,8,20,34,47,44,44,48,53,44,44,40,51,41,34,28,71,75,70,66,25,44,70,75,46,59,42,56,46,99,56,54,24,39,39,28,28,50,44,73,72,52,72,70,55,48,50,50,37,39,53,52,34,36,52,51,21,45,66,49,35,46,36,47,78,46,78,28,72,49,73,76,60,43,67,86,48,64,71,88,76,58,59,83,89,68,70,68,68,39,40,38,35,32,36,60,98,75,48,73,44,79,50,86,66,63,57,48,61,33,32,25,60,23,44,41,50,40,78,76,48,75,44,83,48,97,68,19,24,36,33,34,30,25,26,24,68,40,21,52,51,52,49,50,55,51,49,51,47,45,50,50,37,22,58,75,68,71,48,56,73,91,43,43,52,58,50,52,50,49,52,54,50,50,43,53,52,50,51,53,49,46,53,52,53,52,60,57,41,44,65,56,57,67,66,58,49,42,82,28,36,46,66,83,38,71,26,41,35,32,76,32,44,87,62,47,67,44,52,71,68,56,51,51,51,52,53,67,67,43,82,61,69,26,34,35,38,33,33,19,34,80,86,48,24,22,39,37,40,36,34,25,82,54,54,73,52,48,45,69,58,50,55,52,42,44,71,75,58,70,54,49,79,46,79,57,80,41,37,36,34,37,41,27,88,52,50,62,48,75,66,56,43,46,52,53,44,50,58,65,63,46,69,82

Foldseek 3Di:
DQLLPDPDFKDKWFWADWDDDPPQKIKTFTPDDNWAADDQQFFTWWWDKQNFTFPGWHQDPVRTIITITGDPDDDPDDGGDMIMIGTPPVQLLQRQLFVVLLVLLQLLCCVPPNWHWDGWHDDSQKIKTWTQAADDPVVVVVSQVVSQVQLQVWWFKDKDWDFDLVSCVPDDVVANDPPDDDTWIWIDGPPGDIHTDSGHHDGISPSFAHKDFDDWDDDDRTIMTMIGTDPSRVVSVVVVVVVLVVQCVVQVHDSVCSVVSVVVVVVVVVVVVVVVVVVLVVCLVVQVVQWDWAAFLRDIETERLCAVPDADDPVSVVVSVVVDPDQWYWYWYAHPVFKIKIKTFHQQCVRCVVVVVVLCVLQNFDWDDDRGMIMTIDPGRDDPVNSVVNVVSVRDHD/DQLLPDPDFKDKWFWADWDDDPPQKIKTFTPDDNWAADDQQFFTWWWDKQNFTFPGWHQDPVRTIITITGDPDDDPDDGGDMIMIGTPPVQLLQRQLFVVLLVLLQLLCCVPPNWHWDGWHDDSQKIKTWTQAADDPVVVVVSQVVSQVQLQVWWFKDKDWDFDLVSCVVDDVVANDPPDDDTWIWIDGPPGDIHTDSGHHDGISPSFAHKDFDDWDDDDRTIMTMIGTDPSRVVSVVVVVVVLVVQCVVQVHDSVCSVVSVVVVVVVVVVVVVVVVVVLVVCLVVQVVQWDWAAFLRDIETERLCAVPDADDPVSVVVSVVVDPDQWYWYWYAHPVFKIKIKTFHQQPVRCVVVVVVLCVLQNFDWDDDRGMIMTIDPGRDDPVNSVVNSVSVRDHD

InterPro domains:
  IPR009000 Translation protein, beta-barrel domain superfamily [SSF50447] (5-87)
  IPR012947 Threonyl/alanyl tRNA synthetase, SAD [PF07973] (184-223)
  IPR012947 Threonyl/alanyl tRNA synthetase, SAD [SM00863] (184-226)
  IPR018163 Threonyl/alanyl tRNA synthetase, class II-like, putative editing domain superfamily [SSF55186] (88-224)
  IPR018165 Alanyl-tRNA synthetase, class IIc, core domain [PS50860] (1-239)
  IPR051335 Alanyl-tRNA Editing Enzymes [PTHR43462] (9-228)

Secondary structure (DSSP, 8-state):
--GGGSS-SEEEEEEEEEEE-STTEEEEEESS--PPPSBTTBPPP-EEETTEEEEEEEE-TTS-EEEEEE-SSPPS--TT-EEEEEE-HHHHHHHHHHHHHHHHHHHHHHHHH---EEEEE--SS-EEEEESS---HHHHHHHHHHHHHHHHTT-BEEEEEE-SGGGGTTS-GGG--TTPPSSEEEEEETTTEEEE--S---SBGGGG--EEEEEEEEETTEEEEEEEETHHHHHHHHHHHHHHHHHHHHHTS-GGGHHHHHHHHHHHHHHHHHHHHHHHHHHHHHHHTT-EEEEETTEEEEEEE-TTT-B--HHHHHHHHHH---SSEEEEEE-TTS-EEEEEE-SSGGGGHHHHHHHHHHS--EEEE-SSEEEEEESSPPPHHHHHHHHHHHHS--/--GGGSS-SEEEEEEEEEEE-STTEEEEEESS--PPPSBTTBPPP-EEETTEEEEEEEE-TTS-EEEEEE-SS--S--TT-EEEEEE-HHHHHHHHHHHHHHHHHHHHHHHHH---EEEEE--SS-EEEEESS---HHHHHHHHHHHHHHHHTT-BEEEEEE-SGGGGTTS-GGG--TTPPSSEEEEEETTTEEEE--S---SBGGGG--EEEEEEEEETTEEEEEEEETHHHHHHHHHHHHHHHHHHHHHTS-GGGHHHHHHHHHHHHHHHHHHHHHHHHHHHHHHHTT-EEEEETTEEEEEEE-TTT-B--HHHHHHHHHH---SSEEEEEE-TTS-EEEEEE-SSGGGGHHHHHHHHHHS--EEEE-SSEEEEEESSPPPHHHHHHHHHHHHS--

Organism: Giardia muris (NCBI:txid5742)